Protein 7P0Q (pdb70)

Secondary structure (DSSP, 8-state):
---HHHHHHHHHHHHHHHHHHHHHHHTTSSS-S-B-TTSSBPS---SSPPPPPEEEEETTTTEEEEES------S---EEES-SSTTS-EEESS-HHHHT-GGG------SS--B-TTSSBSEEEGGGSTT-EEEES---TT-EEEETTS-EEEEEEEEEEETTTTEEEEEEEE-TTS-EEEEEGGG-EE-SS-EEETT--GGGSTTSPPPSSTT---HHHHHHHHHHHHHHHHHTGGG--/-B-TTTGGG--S---SSSTTTT--EETTEE-HHHHHHHHHHHHHHHHHHHHHHHHHT---TTT--BPPPPGGGTTS---GGGTHHHHHHHHHHHHHHHHHHHHHHHHHHHHT--SHHHHHHHHHHHHHHIIIIIHHHHHT-GGGSPPBSTTHHHHHHHHHHHTTS-GGG-HHHHHHHHHHHHHHHHHHHHHHHHHHHHS-STT-----HHHHHHHHHHHHS----HHHHHHHHHHHHHHHHHHHHHHHHTBTTTB-S-THHHHHHHHT-TTTTT-SSSS--/----SSS-SSEEE-SPP----TT--GGGBPPP--B-HHHHTTS--B----B-HHHHHHHHHHHHHHHHHHHHHHHHHTTT-HHHHHHTTTT--BPPPPGGGTT-S---GGGTHHHHHHHHHHHHHHHHHHHHHHHHHHHTT--SHHHHHHHHHHHHHHIIIIIHHHHHT-GGGSPPBSHHHHHHHHHHHHHHTT-GGG-HHHHHHHHHHHHHHHHHHHHHHHHHHTGGGTTT-HHHHHHS--HHHHHHHHHHHHHHS----TTHHHHHHHHHHHHHHHHHHHHHHTBTTTBS-HHHHHHTT-

Nearest PDB structures (foldseek):
  1rvj-assembly1_H  TM=9.996E-01  e=5.491E-47  Cereibacter sphaeroides
  2gmr-assembly1_H  TM=9.989E-01  e=5.491E-47  Cereibacter sphaeroides
  7vy3-assembly1_H  TM=9.989E-01  e=1.361E-44  Cereibacter sphaeroides f. sp. denitrificans
  7voy-assembly1_H  TM=9.564E-01  e=1.371E-39  Cereibacter sphaeroides 2.4.1
  7ddq-assembly1_H  TM=9.908E-01  e=4.580E-36  Phaeovulum veldkampii DSM 11550

Radius of gyration: 28.94 Å; Cα contacts (8 Å, |Δi|>4): 1637; chains: 3; bounding box: 69×57×79 Å

Solvent-accessible surface area: 34134 Å² total; per-residue (Å²): 118,128,52,100,0,2,96,22,17,129,54,15,136,130,85,20,63,42,13,76,108,86,5,16,14,20,0,7,23,28,0,14,68,14,39,49,8,100,40,68,110,10,110,115,58,45,121,65,67,80,11,170,92,40,77,8,91,18,24,69,79,34,39,91,39,64,14,11,26,150,54,79,45,110,27,123,27,31,14,45,96,77,28,146,69,95,5,81,12,3,31,37,92,43,61,23,14,160,48,1,0,0,0,1,0,42,15,37,16,88,67,74,13,5,27,14,12,101,30,112,29,4,7,61,6,27,160,53,8,92,58,22,89,30,32,19,42,94,62,0,64,53,20,41,1,51,0,6,23,116,108,117,14,9,106,1,34,3,0,0,0,0,42,9,15,35,21,7,5,5,1,25,0,62,12,202,104,48,42,45,24,2,0,0,13,18,16,2,70,20,68,92,86,59,0,35,0,40,1,0,2,24,103,51,2,61,36,1,37,87,38,136,28,108,72,50,3,2,0,28,13,11,2,60,0,6,0,8,0,0,0,0,35,36,55,4,46,111,107,63,201,31,3,2,14,5,0,75,3,1,2,0,50,25,16,29,81,64,36,49,116,125,57,6,56,7,96,39,32,86,3,20,0,72,22,12,66,16,18,152,118,52,36,33,58,6,117,102,13,58,54,118,15,9,108,91,83,68,25,234,68,90,83,107,31,8,4,124,20,2,57,88,162,81,20,76,35,66,16,66,75,74,131,5,3,3,2,30,66,7,14,116,5,21,34,13,12,71,61,7,78,12,62,8,5,30,1,0,0,96,1,1,2,2,1,72,13,5,5,123,8,58,35,52,51,12,88,22,33,21,7,43,0,62,75,6,0,68,120,46,36,4,46,20,71,1,31,8,40,12,90,74,34,66,34,48,35,70,23,104,18,12,104,86,14,17,27,26,39,13,0,21,9,42,45,74,4,55,84,50,28,125,51,0,12,106,9,0,15,47,9,0,0,27,3,1,3,0,1,30,28,50,206,84,69,75,8,16,8,17,5,7,10,10,3,2,44,10,1,6,70,11,48,7,37,6,21,9,1,25,0,6,43,0,9,79,12,2,20,17,0,28,106,47,31,20,63,4,24,37,32,0,12,27,128,47,138,82,82,4,62,64,95,37,76,144,97,0,113,29,100,166,24,17,134,46,112,34,23,78,33,77,129,63,32,74,9,56,119,30,30,2,9,9,50,6,87,32,29,126,12,15,61,72,108,8,81,92,90,50,35,42,60,64,23,99,52,25,50,144,70,6,82,32,17,14,17,6,53,10,7,59,14,69,9,102,58,6,84,79,7,106,123,4,19,78,62,61,130,106,13,20,20,99,30,16,80,99,49,2,54,145,48,86,33,0,31,92,0,0,63,79,48,0,12,4,85,16,1,42,88,150,66,20,59,49,154,83,9,61,104,124,104,5,9,26,6,21,72,0,24,128,39,40,77,36,11,30,78,10,76,62,12,8,4,72,70,20,2,77,14,0,2,0,6,30,39,3,1,176,9,53,59,12,46,4,70,44,59,25,0,42,25,80,45,4,0,62,112,65,37,12,17,32,50,1,31,7,32,11,82,7,16,74,32,66,44,58,31,82,11,22,104,93,9,16,45,19,34,21,1,32,1,51,30,16,16,48,53,19,27,136,8,0,6,110,14,0,13,37,8,0,0,8,2,3,0,0,1,21,7,8,0,0,12,6,8,40,3,8,8,30,41,0,0,0,11,0,0,11,9,0,0,30,13,0,0,61,16,84,7,23,16,14,12,2,26,0,31,53,0,17,75,40,6,20,3,17,29,55,0,11,0,41,1,20,36,10,0,17,51,58,5,106,59,0,100,77,28,18,99,98,58,83

Foldseek 3Di:
DCDPVNVVVVVVVVVVVVVVLVVVLVVQQPCDPDPDPVRHGDPDRDDRDHDDWDKDQDPPPPGMDITPDDDDQPADDQWADPDPDPDDDTHGPDQCLLRQDDLLHFGQDDQAADADPVRHHQKWWVVPVPPQDDDDDADQAQAFEAELLRDTFFGFHTFIARVVVRGGAWTWGQGPVRHTATHGPVQWDRDNHHIYGHQDHSVCRVSQDHAPDPIHGHSRSVRNRVSSSSCSNVVVVVSRD/DDDPPCPVLLDDDLADPDGCNQQDADVPHRQGPLNVQLCVLVVVLVVLLVVLCVVVPDPDLQPRKQAAADQVCFPHADDSNRHNSVVSSVVSVLRNQVSVLSVVSSVCRSRVHDSLVSVLSVLVSVLLCLQQPLQSVLLGGSNSHAMPGPVRSVVSVVVLCPLQPNVCLLVLLVVLVVLVVVLVVLVVLVVCLQCCQCPPDPPDDRHDVVVSQVVVCVVPNGDCGDVRSVVSSSVSNSSSSVSSSVSRSCDSNVDRHRSNCVCVVVCCDPVHVPPDDDDND/DDDQPQWDDDFDDDDDDQDDQQQPPCVQWADWDDFQVVVNRHDGRTGDGDGDDDLNVLLVVLLVVLVVLQVVQLCVVQVVDVVSCVVCVQPDWAAAADCVCFAPCPQPCNRHNSVVVSVVSNVSNLVSVLVVLQVVCVSVVHDSLVSVLSVLVVLQQCLQQPLQSVLLGHNNSHAIPGNVRNVVSVVVLQVQQAHCVLLVLLVQLVVLVVVLVVLCVLVVSLQSVLVVVVSVVLVVCVVPPDVSQVVSQVVVCVVPNGGAGSVGSVVVNSCSSSSNSNSVSVSSSCDPSPGRHSVVVNVVVD

B-factor: mean 35.51, std 10.64, range [19.15, 85.45]

Structure (mmCIF, N/CA/C/O backbone):
data_7P0Q
#
_entry.id   7P0Q
#
_cell.length_a   99.970
_cell.length_b   99.970
_cell.length_c   239.220
_cell.angle_alpha   90.000
_cell.angle_beta   90.000
_cell.angle_gamma   90.000
#
_symmetry.space_group_name_H-M   'P 42 21 2'
#
loop_
_entity.id
_entity.type
_entity.pdbx_description
1 polymer 'Reaction center protein H chain'
2 polymer 'Reaction center protein L chain'
3 polymer 'Reaction center protein M chain'
4 non-polymer 'LAURYL DIMETHYLAMINE-N-OXIDE'
5 non-polymer 'UNKNOWN LIGAND'
6 non-polymer '(2R)-2,3-dihydroxypropyl (9Z)-octadec-9-enoate'
7 non-polymer 'BACTERIOCHLOROPHYLL A'
8 non-polymer 'BACTERIOPHEOPHYTIN A'
9 non-polymer '(2R)-2-hydroxy-3-(phosphonooxy)propyl (9E)-octadec-9-enoate'
10 non-polymer UBIQUINONE-10
11 non-polymer 'FE (III) ION'
12 non-polymer SPEROIDENONE
13 non-polymer 1,2-ETHANEDIOL
14 water water
#
loop_
_atom_site.group_PDB
_atom_site.id
_atom_site.type_symbol
_atom_site.label_atom_id
_atom_site.label_alt_id
_atom_site.label_comp_id
_atom_site.label_asym_id
_atom_site.label_entity_id
_atom_site.label_seq_id
_atom_site.pdbx_PDB_ins_code
_atom_site.Cartn_x
_atom_site.Cartn_y
_atom_site.Cartn_z
_atom_site.occupancy
_atom_site.B_iso_or_equiv
_atom_site.auth_seq_id
_atom_site.auth_comp_id
_atom_site.auth_asym_id
_atom_site.auth_atom_id
_atom_site.pdbx_PDB_model_num
ATOM 1 N N . ASN A 1 1 ? 13.38600 -52.42700 -1.82000 1.000 66.54041 9 ASN H N 1
ATOM 2 C CA . ASN A 1 1 ? 14.03700 -51.28100 -2.43600 1.000 67.54272 9 ASN H CA 1
ATOM 3 C C . ASN A 1 1 ? 14.08100 -51.42400 -3.96400 1.000 64.66582 9 ASN H C 1
ATOM 4 O O . ASN A 1 1 ? 15.01300 -50.94800 -4.61600 1.000 66.38816 9 ASN H O 1
ATOM 6 N N . PHE A 1 2 ? 13.07100 -52.11600 -4.52100 1.000 57.49901 10 PHE H N 1
ATOM 7 C CA . PHE A 1 2 ? 12.85200 -52.22800 -5.97000 1.000 47.68904 10 PHE H CA 1
ATOM 8 C C . PHE A 1 2 ?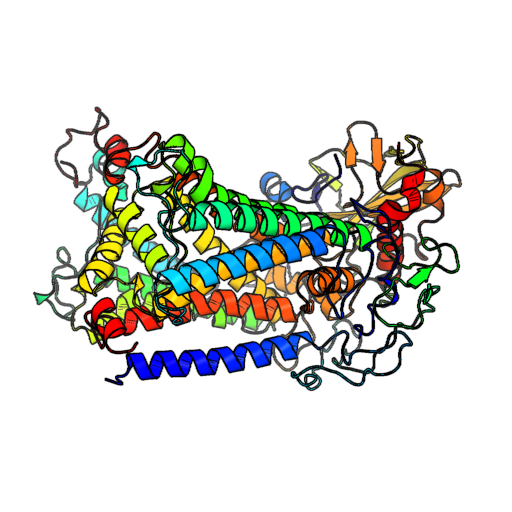 11.33000 -52.31200 -6.14600 1.000 44.42201 10 PHE H C 1
ATOM 9 O O . PHE A 1 2 ? 10.74400 -53.38700 -6.26200 1.000 52.90878 10 PHE H O 1
ATOM 17 N N A ASP A 1 3 ? 10.69100 -51.13700 -6.15900 0.570 41.56773 11 ASP H N 1
ATOM 18 N N B ASP A 1 3 ? 10.70500 -51.13900 -6.18500 0.430 41.55697 11 ASP H N 1
ATOM 19 C CA A ASP A 1 3 ? 9.24400 -50.99400 -6.25500 0.570 35.73162 11 ASP H CA 1
ATOM 20 C CA B ASP A 1 3 ? 9.26400 -50.95600 -6.26000 0.430 35.78908 11 ASP H CA 1
ATOM 21 C C A ASP A 1 3 ? 8.80900 -50.79000 -7.71200 0.570 36.35965 11 ASP H C 1
ATOM 22 C C B ASP A 1 3 ? 8.81600 -50.76600 -7.71400 0.430 36.35847 11 ASP H C 1
ATOM 23 O O A ASP A 1 3 ? 9.59700 -50.94700 -8.64900 0.570 36.32678 11 ASP H O 1
ATOM 24 O O B ASP A 1 3 ? 9.60000 -50.92300 -8.65400 0.430 36.32233 11 ASP H O 1
ATOM 33 N N . LEU A 1 4 ? 7.54300 -50.39800 -7.90800 1.000 31.30989 12 LEU H N 1
ATOM 34 C CA . LEU A 1 4 ? 7.02300 -50.19200 -9.25900 1.000 36.23194 12 LEU H CA 1
ATOM 35 C C . LEU A 1 4 ? 7.75100 -49.04800 -9.97600 1.000 37.87134 12 LEU H C 1
ATOM 36 O O . LEU A 1 4 ? 7.99300 -49.11800 -11.18500 1.000 28.94000 12 LEU H O 1
ATOM 41 N N . ALA A 1 5 ? 8.08800 -47.97000 -9.25300 1.000 34.51121 13 ALA H N 1
ATOM 42 C CA . ALA A 1 5 ? 8.82100 -46.88700 -9.90300 1.000 30.65902 13 ALA H CA 1
ATOM 43 C C . ALA A 1 5 ? 10.17500 -47.38000 -10.37400 1.000 32.36012 13 ALA H C 1
ATOM 44 O O . ALA A 1 5 ? 10.60900 -47.02900 -11.47900 1.000 28.81963 13 ALA H O 1
ATOM 46 N N . SER A 1 6 ? 10.85200 -48.22200 -9.57300 1.000 27.69568 14 SER H N 1
ATOM 47 C CA . SER A 1 6 ? 12.13100 -48.77400 -10.02100 1.000 30.78612 14 SER H CA 1
ATOM 48 C C . SER A 1 6 ? 11.94700 -49.62700 -11.25800 1.000 32.46526 14 SER H C 1
ATOM 49 O O . SER A 1 6 ? 12.71200 -49.51200 -12.22700 1.000 32.67038 14 SER H O 1
ATOM 52 N N . LEU A 1 7 ? 10.96700 -50.53600 -11.22000 1.000 31.90268 15 LEU H N 1
ATOM 53 C CA . LEU A 1 7 ? 10.71900 -51.37400 -12.38500 1.000 30.96492 15 LEU H CA 1
ATOM 54 C C . LEU A 1 7 ? 10.39500 -50.51500 -13.59500 1.000 28.25252 15 LEU H C 1
ATOM 55 O O . LEU A 1 7 ? 10.87800 -50.78300 -14.70700 1.000 28.69861 15 LEU H O 1
ATOM 60 N N . ALA A 1 8 ? 9.60200 -49.45800 -13.38900 1.000 28.33051 16 ALA H N 1
ATOM 61 C CA . ALA A 1 8 ? 9.18400 -48.61900 -14.50600 1.000 31.62361 16 ALA H CA 1
ATOM 62 C C . ALA A 1 8 ? 10.37200 -47.90900 -15.15000 1.000 30.32123 16 ALA H C 1
ATOM 63 O O . ALA A 1 8 ? 10.45700 -47.82700 -16.38400 1.000 29.60837 16 ALA H O 1
ATOM 65 N N . ILE A 1 9 ? 11.28200 -47.35300 -14.33300 1.000 27.49342 17 ILE H N 1
ATOM 66 C CA . ILE A 1 9 ? 12.36300 -46.55600 -14.90500 1.000 30.20254 17 ILE H CA 1
ATOM 67 C C . ILE A 1 9 ? 13.40000 -47.45100 -15.57800 1.000 31.92087 17 ILE H C 1
ATOM 68 O O . ILE A 1 9 ? 13.92700 -47.11200 -16.66100 1.000 29.29760 17 ILE H O 1
ATOM 73 N N . TYR A 1 10 ? 13.67600 -48.63600 -15.00000 1.000 28.57357 18 TYR H N 1
ATOM 74 C CA . TYR A 1 10 ? 14.57100 -49.55400 -15.70000 1.000 32.10040 18 TYR H CA 1
ATOM 75 C C . TYR A 1 10 ? 13.94600 -50.04100 -16.99300 1.000 30.34167 18 TYR H C 1
ATOM 76 O O . TYR A 1 10 ? 14.64400 -50.14900 -18.00700 1.000 30.97873 18 TYR H O 1
ATOM 85 N N . SER A 1 11 ? 12.62800 -50.32700 -16.97400 1.000 29.70470 19 SER H N 1
ATOM 86 C CA . SER A 1 11 ? 11.95500 -50.74700 -18.19800 1.000 33.40536 19 SER H CA 1
ATOM 87 C C . SER A 1 11 ? 11.99800 -49.64100 -19.23700 1.000 30.20027 19 SER H C 1
ATOM 88 O O . SER A 1 11 ? 12.16000 -49.91100 -20.43700 1.000 27.73921 19 SER H O 1
ATOM 91 N N . PHE A 1 12 ? 11.79300 -48.39700 -18.80900 1.000 30.10541 20 PHE H N 1
ATOM 92 C CA . PHE A 1 12 ? 11.80600 -47.30900 -19.78400 1.000 29.24661 20 PHE H CA 1
ATOM 93 C C . PHE A 1 12 ? 13.16100 -47.17300 -20.46100 1.000 29.14828 20 PHE H C 1
ATOM 94 O O . PHE A 1 12 ? 13.22900 -46.92300 -21.67200 1.000 29.15015 20 PHE H O 1
ATOM 102 N N . TRP A 1 13 ? 14.25400 -47.32600 -19.70800 1.000 28.74680 21 TRP H N 1
ATOM 103 C CA . TRP A 1 13 ? 15.57600 -47.19700 -20.31100 1.000 31.73079 21 TRP H CA 1
ATOM 104 C C . TRP A 1 13 ? 15.86200 -48.32700 -21.29000 1.000 34.37134 21 TRP H C 1
ATOM 105 O O . TRP A 1 13 ? 16.55300 -48.10900 -22.29500 1.000 29.46137 21 TRP H O 1
ATOM 116 N N . ILE A 1 14 ? 15.34400 -49.53200 -21.02600 1.000 27.79106 22 ILE H N 1
ATOM 117 C CA . ILE A 1 14 ? 15.45700 -50.60900 -22.01200 1.000 29.65572 22 ILE H CA 1
ATOM 118 C C . ILE A 1 14 ? 14.65100 -50.27300 -23.26100 1.000 29.26620 22 ILE H C 1
ATOM 119 O O . ILE A 1 14 ? 15.11000 -50.46600 -24.40100 1.000 30.92586 22 ILE H O 1
ATOM 124 N N . PHE A 1 15 ? 13.42300 -49.79500 -23.07400 1.000 31.37485 23 PHE H N 1
ATOM 125 C CA . PHE A 1 15 ? 12.63400 -49.32600 -24.20700 1.000 30.08451 23 PHE H CA 1
ATOM 126 C C . PHE A 1 15 ? 13.39000 -48.26000 -25.01600 1.000 34.94723 23 PHE H C 1
ATOM 127 O O . PHE A 1 15 ? 13.44400 -48.32200 -26.24900 1.000 29.44905 23 PHE H O 1
ATOM 135 N N . LEU A 1 16 ? 13.97600 -47.27200 -24.32900 1.000 29.11238 24 LEU H N 1
ATOM 136 C CA . LEU A 1 16 ? 14.66700 -46.18100 -25.01800 1.000 27.98733 24 LEU H CA 1
ATOM 137 C C . LEU A 1 16 ? 15.84900 -46.68800 -25.83800 1.000 32.17181 24 LEU H C 1
ATOM 138 O O . LEU A 1 16 ? 16.08700 -46.21700 -26.96300 1.000 31.18924 24 LEU H O 1
ATOM 143 N N . ALA A 1 17 ? 16.60700 -47.64700 -25.29700 1.000 28.51293 25 ALA H N 1
ATOM 144 C CA . ALA A 1 17 ? 17.69600 -48.23900 -26.07000 1.000 29.33163 25 ALA H CA 1
ATOM 145 C C . ALA A 1 17 ? 17.17700 -48.91700 -27.32700 1.000 32.53889 25 ALA H C 1
ATOM 146 O O . ALA A 1 17 ? 17.77800 -48.78400 -28.40700 1.000 29.43397 25 ALA H O 1
ATOM 148 N N . GLY A 1 18 ? 16.06100 -49.64300 -27.21300 1.000 28.05682 26 GLY H N 1
ATOM 149 C CA . GLY A 1 18 ? 15.48100 -50.27700 -28.39100 1.000 31.66054 26 GLY H CA 1
ATOM 150 C C . GLY A 1 18 ? 14.95600 -49.24800 -29.38200 1.000 28.29942 26 GLY H C 1
ATOM 151 O O . GLY A 1 18 ? 15.03500 -49.43900 -30.60500 1.000 27.75139 26 GLY H O 1
ATOM 152 N N . LEU A 1 19 ? 14.38600 -48.15900 -28.87100 1.000 26.23022 27 LEU H N 1
ATOM 153 C CA . LEU A 1 19 ? 13.89900 -47.10500 -29.76200 1.000 29.12130 27 LEU H CA 1
ATOM 154 C C . LEU A 1 19 ? 15.04000 -46.44900 -30.53900 1.000 28.63551 27 LEU H C 1
ATOM 155 O O . LEU A 1 19 ? 14.90900 -46.18600 -31.73600 1.000 26.79832 27 LEU H O 1
ATOM 160 N N . ILE A 1 20 ? 16.14900 -46.14000 -29.87100 1.000 26.79818 28 ILE H N 1
ATOM 161 C CA . ILE A 1 20 ? 17.29900 -45.52700 -30.56200 1.000 26.25777 28 ILE H CA 1
ATOM 162 C C . ILE A 1 20 ? 17.85100 -46.46600 -31.62500 1.000 27.43743 28 ILE H C 1
ATOM 163 O O . ILE A 1 20 ? 18.22100 -46.04000 -32.73100 1.000 26.23404 28 ILE H O 1
ATOM 168 N N . TYR A 1 21 ? 17.89500 -47.76200 -31.32200 1.000 27.46554 29 TYR H N 1
ATOM 169 C CA . TYR A 1 21 ? 18.30500 -48.75600 -32.31200 1.000 31.03243 29 TYR H CA 1
ATOM 170 C C . TYR A 1 21 ? 17.40600 -48.72100 -33.53100 1.000 28.74947 29 TYR H C 1
ATOM 171 O O . TYR A 1 21 ? 17.88400 -48.66000 -34.66900 1.000 28.61045 29 TYR H O 1
ATOM 180 N N . TYR A 1 22 ? 16.09600 -48.76300 -33.30700 1.000 23.97501 30 TYR H N 1
ATOM 181 C CA . TYR A 1 22 ? 15.12000 -48.66900 -34.37800 1.000 26.41880 30 TYR H CA 1
ATOM 182 C C . TYR A 1 22 ? 15.30800 -47.39000 -35.18100 1.000 26.95688 30 TYR H C 1
ATOM 183 O O . TYR A 1 22 ? 15.35000 -47.41700 -36.42800 1.000 25.45119 30 TYR H O 1
ATOM 192 N N . LEU A 1 23 ? 15.39300 -46.24600 -34.48500 1.000 26.69766 31 LEU H N 1
ATOM 193 C CA . LEU A 1 23 ? 15.51500 -44.95900 -35.19200 1.000 21.83198 31 LEU H CA 1
ATOM 194 C C . LEU A 1 23 ? 16.80200 -44.91300 -36.00800 1.000 25.43488 31 LEU H C 1
ATOM 195 O O . LEU A 1 23 ? 16.80000 -44.46500 -37.16100 1.000 25.53064 31 LEU H O 1
ATOM 200 N N . GLN A 1 24 ? 17.92500 -45.37600 -35.44300 1.000 25.03101 32 GLN H N 1
ATOM 201 C CA . GLN A 1 24 ? 19.16100 -45.29200 -36.22100 1.000 21.72755 32 GLN H CA 1
ATOM 202 C C . GLN A 1 24 ? 19.08300 -46.14800 -37.48200 1.000 26.32056 32 GLN H C 1
ATOM 203 O O . GLN A 1 24 ? 19.46500 -45.70100 -38.57500 1.000 26.78578 32 GLN H O 1
ATOM 209 N N . THR A 1 25 ? 18.59200 -47.39600 -37.35600 1.000 25.03510 33 THR H N 1
ATOM 210 C CA . THR A 1 25 ? 18.47300 -48.23400 -38.54400 1.000 25.36037 33 THR H CA 1
ATOM 211 C C . THR A 1 25 ? 17.49700 -47.64100 -39.56700 1.000 22.98700 33 THR H C 1
ATOM 212 O O . THR A 1 25 ? 17.75200 -47.73100 -40.76900 1.000 24.26122 33 THR H O 1
ATOM 216 N N . GLU A 1 26 ? 16.42300 -46.97200 -39.11200 1.000 24.28701 34 GLU H N 1
ATOM 217 C CA . GLU A 1 26 ? 15.49100 -46.35200 -40.05500 1.000 23.21765 34 GLU H CA 1
ATOM 218 C C . GLU A 1 26 ? 16.18900 -45.26600 -40.86000 1.000 25.41456 34 GLU H C 1
ATOM 219 O O . GLU A 1 26 ? 15.87400 -45.05000 -42.04400 1.000 24.83736 34 GLU H O 1
ATOM 225 N N . ASN A 1 27 ? 17.15700 -44.59900 -40.23900 1.000 23.90121 35 ASN H N 1
ATOM 226 C CA . ASN A 1 27 ? 17.87700 -43.51000 -40.88000 1.000 28.03265 35 ASN H CA 1
ATOM 227 C C . ASN A 1 27 ? 19.07100 -43.99000 -41.67700 1.000 26.30472 35 ASN H C 1
ATOM 228 O O . ASN A 1 27 ? 19.91700 -43.17800 -42.07500 1.000 25.39834 35 ASN H O 1
ATOM 233 N N . MET A 1 28 ? 19.13400 -45.29200 -41.95500 1.000 23.99078 36 MET H N 1
ATOM 234 C CA . MET A 1 28 ? 20.12300 -45.88900 -42.84200 1.000 22.69784 36 MET H CA 1
ATOM 235 C C . MET A 1 28 ? 19.50300 -46.40000 -44.14100 1.000 28.09691 36 MET H C 1
ATOM 236 O O . MET A 1 28 ? 20.13000 -47.16800 -44.87700 1.000 26.81437 36 MET H O 1
ATOM 241 N N . ARG A 1 29 ? 18.29900 -45.94500 -44.46500 1.000 22.72646 37 ARG H N 1
ATOM 242 C CA . ARG A 1 29 ? 17.65900 -46.35600 -45.69900 1.000 24.26108 37 ARG H CA 1
ATOM 243 C C . ARG A 1 29 ? 18.18600 -45.63100 -46.93000 1.000 28.74927 37 ARG H C 1
ATOM 244 O O . ARG A 1 29 ? 17.82300 -46.02400 -48.04400 1.000 27.66263 37 ARG H O 1
ATOM 252 N N . GLU A 1 30 ? 19.02400 -44.60100 -46.76000 1.000 24.98505 38 GLU H N 1
ATOM 253 C CA . GLU A 1 30 ? 19.75100 -43.98100 -47.87700 1.000 25.69166 38 GLU H CA 1
ATOM 254 C C . GLU A 1 30 ? 21.23600 -43.93400 -47.54300 1.000 26.07236 38 GLU H C 1
ATOM 255 O O . GLU A 1 30 ? 21.59400 -43.69700 -46.40800 1.000 26.14622 38 GLU H O 1
ATOM 261 N N . GLY A 1 31 ? 22.09500 -44.08300 -48.54500 1.000 24.19736 39 GLY H N 1
ATOM 262 C CA . GLY A 1 31 ? 23.52500 -43.91100 -48.35300 1.000 27.81845 39 GLY H CA 1
ATOM 263 C C . GLY A 1 31 ? 24.27300 -45.12900 -47.84400 1.000 32.26968 39 GLY H C 1
ATOM 264 O O . GLY A 1 31 ? 25.52000 -45.15200 -47.90300 1.000 30.52272 39 GLY H O 1
ATOM 265 N N . TYR A 1 32 ? 23.56700 -46.13300 -47.30400 1.000 25.24054 40 TYR H N 1
ATOM 266 C CA . TYR A 1 32 ? 24.25200 -47.30300 -46.77200 1.000 25.98908 40 TYR H CA 1
ATOM 267 C C . TYR A 1 32 ? 24.00900 -48.51000 -47.68500 1.000 31.20892 40 TYR H C 1
ATOM 268 O O . TYR A 1 32 ? 22.97600 -48.58900 -48.34300 1.000 29.43721 40 TYR H O 1
ATOM 277 N N . PRO A 1 33 ? 24.91200 -49.50300 -47.71000 1.000 30.90781 41 PRO H N 1
ATOM 278 C CA . PRO A 1 33 ? 26.12900 -49.68800 -46.91100 1.000 31.79531 41 PRO H CA 1
ATOM 279 C C . PRO A 1 33 ? 27.20200 -48.66400 -47.25400 1.000 31.31258 41 PRO H C 1
ATOM 280 O O . PRO A 1 33 ? 27.20100 -48.14800 -48.38700 1.000 29.02487 41 PRO H O 1
ATOM 284 N N . LEU A 1 34 ? 28.06200 -48.37600 -46.28200 1.000 30.30820 42 LEU H N 1
ATOM 285 C CA . LEU A 1 34 ? 29.16500 -47.44100 -46.47400 1.000 31.99715 42 LEU H CA 1
ATOM 286 C C . LEU A 1 34 ? 30.16400 -47.98400 -47.49400 1.000 31.86961 42 LEU H C 1
ATOM 287 O O . LEU A 1 34 ? 30.32800 -49.19300 -47.64700 1.000 34.00054 42 LEU H O 1
ATOM 292 N N . GLU A 1 35 ? 30.85200 -47.07300 -48.17700 1.000 29.50809 43 GLU H N 1
ATOM 293 C CA . GLU A 1 35 ? 31.83100 -47.42100 -49.19300 1.000 29.86348 43 GLU H CA 1
ATOM 294 C C . GLU A 1 35 ? 33.22800 -46.96300 -48.79800 1.000 31.47383 43 GLU H C 1
ATOM 295 O O . GLU A 1 35 ? 33.40200 -46.00600 -48.04000 1.000 30.31132 43 GLU H O 1
ATOM 301 N N . ASN A 1 36 ? 34.22700 -47.67300 -49.32200 1.000 33.56808 44 ASN H N 1
ATOM 302 C CA . ASN A 1 36 ? 35.56100 -47.11100 -49.36800 1.000 35.22771 44 ASN H CA 1
ATOM 303 C C . ASN A 1 36 ? 35.56700 -45.90900 -50.31400 1.000 29.47839 44 ASN H C 1
ATOM 304 O O . ASN A 1 36 ? 34.62300 -45.68500 -51.08200 1.000 31.45667 44 ASN H O 1
ATOM 309 N N . GLU A 1 37 ? 36.65500 -45.14100 -50.26700 1.000 30.19006 45 GLU H N 1
ATOM 310 C CA . GLU A 1 37 ? 36.73800 -43.97600 -51.14200 1.000 28.69218 45 GLU H CA 1
ATOM 311 C C . GLU A 1 37 ? 36.90700 -44.34200 -52.61100 1.000 32.36736 45 GLU H C 1
ATOM 312 O O . GLU A 1 37 ? 36.70200 -43.47400 -53.46000 1.000 32.93125 45 GLU H O 1
ATOM 318 N N . ASP A 1 38 ? 37.20900 -45.59700 -52.93700 1.000 33.86347 46 ASP H N 1
ATOM 319 C CA . ASP A 1 38 ? 37.20900 -46.01600 -54.33000 1.000 33.87139 46 ASP H CA 1
ATOM 320 C C . ASP A 1 38 ? 35.86200 -46.57700 -54.77100 1.000 36.14293 46 ASP H C 1
ATOM 321 O O . ASP A 1 38 ? 35.74600 -47.06500 -55.89900 1.000 35.87753 46 ASP H O 1
ATOM 326 N N . GLY A 1 39 ? 34.84200 -46.53300 -53.91100 1.000 35.81254 47 GLY H N 1
ATOM 327 C CA . GLY A 1 39 ? 33.51200 -46.94200 -54.29700 1.000 29.48045 47 GLY H CA 1
ATOM 328 C C . GLY A 1 39 ? 33.15400 -48.39300 -53.99200 1.000 32.88691 47 GLY H C 1
ATOM 329 O O . GLY A 1 39 ? 31.98100 -48.77300 -54.15800 1.000 36.11715 47 GLY H O 1
ATOM 330 N N . THR A 1 40 ? 34.11300 -49.21000 -53.57400 1.000 33.35863 48 THR H N 1
ATOM 331 C CA . THR A 1 40 ? 33.83400 -50.59000 -53.18100 1.000 35.38055 48 THR H CA 1
ATOM 332 C C . THR A 1 40 ? 33.24600 -50.62400 -51.76400 1.000 35.19064 48 THR H C 1
ATOM 333 O O . THR A 1 40 ? 33.37900 -49.65900 -51.00100 1.000 33.91965 48 THR H O 1
ATOM 337 N N . PRO A 1 41 ? 32.58700 -51.72400 -51.38200 1.000 39.50808 49 PRO H N 1
ATOM 338 C CA . PRO A 1 41 ? 31.96200 -51.77800 -50.05100 1.000 40.34106 49 PRO H CA 1
ATOM 339 C C . PRO A 1 41 ? 33.00000 -51.73300 -48.94100 1.000 37.44144 49 PRO H C 1
ATOM 340 O O . PRO A 1 41 ? 34.02400 -52.41800 -48.98900 1.000 40.66183 49 PRO H O 1
ATOM 344 N N . ALA A 1 42 ? 32.70700 -50.95100 -47.91500 1.000 33.56293 50 ALA H N 1
ATOM 345 C CA . ALA A 1 42 ? 33.63300 -50.78200 -46.81400 1.000 33.06528 50 ALA H CA 1
ATOM 346 C C . ALA A 1 42 ? 33.56000 -52.00000 -45.90900 1.000 45.98047 50 ALA H C 1
ATOM 347 O O . ALA A 1 42 ? 32.49100 -52.59300 -45.74100 1.000 38.07606 50 ALA H O 1
ATOM 349 N N . ALA A 1 43 ? 34.70700 -52.37600 -45.33500 1.000 37.16475 51 ALA H N 1
ATOM 350 C CA . ALA A 1 43 ? 34.72800 -53.48600 -44.38400 1.000 41.36819 51 ALA H CA 1
ATOM 351 C C . ALA A 1 43 ? 33.95400 -53.14600 -43.11400 1.000 44.96033 51 ALA H C 1
ATOM 352 O O . ALA A 1 43 ? 33.16100 -53.95700 -42.62700 1.000 48.84509 51 ALA H O 1
ATOM 354 N N . ASN A 1 44 ? 34.16600 -51.95400 -42.56200 1.000 45.06145 52 ASN H N 1
ATOM 355 C CA . ASN A 1 44 ? 33.52700 -51.54600 -41.31000 1.000 44.01495 52 ASN H CA 1
ATOM 356 C C . ASN A 1 44 ? 32.20800 -50.82900 -41.57600 1.000 44.02445 52 ASN H C 1
ATOM 357 O O . ASN A 1 44 ? 32.19900 -49.69000 -42.05700 1.000 41.96730 52 ASN H O 1
ATOM 362 N N . GLN A 1 45 ? 31.09700 -51.46800 -41.21400 1.000 42.90636 53 GLN H N 1
ATOM 363 C CA . GLN A 1 45 ? 29.78200 -50.86300 -41.36600 1.000 35.68862 53 GLN H CA 1
ATOM 364 C C . GLN A 1 45 ? 29.21600 -50.33000 -40.05600 1.000 37.85588 53 GLN H C 1
ATOM 365 O O . GLN A 1 45 ? 28.11500 -49.76900 -40.05300 1.000 39.91398 53 GLN H O 1
ATOM 371 N N . GLY A 1 46 ? 29.92700 -50.49600 -38.94400 1.000 41.43484 54 GLY H N 1
ATOM 372 C CA . GLY A 1 46 ? 29.43600 -50.05000 -37.66400 1.000 38.30144 54 GLY H CA 1
ATOM 373 C C . GLY A 1 46 ? 28.59100 -51.10600 -36.99000 1.000 33.69527 54 GLY H C 1
ATOM 374 O O . GLY A 1 46 ? 28.39400 -52.19500 -37.52100 1.000 41.20661 54 GLY H O 1
ATOM 375 N N . PRO A 1 47 ? 28.08800 -50.81000 -35.79000 1.000 33.86324 55 PRO H N 1
ATOM 376 C CA . PRO A 1 47 ? 27.28800 -51.79100 -35.03800 1.000 37.03059 55 PRO H CA 1
ATOM 377 C C . PRO A 1 47 ? 25.81000 -51.88800 -35.39100 1.000 39.54986 55 PRO H C 1
ATOM 378 O O . PRO A 1 47 ? 25.14100 -52.79800 -34.88300 1.000 41.90518 55 PRO H O 1
ATOM 382 N N . PHE A 1 48 ? 25.27700 -50.99700 -36.20200 1.000 35.77563 56 PHE H N 1
ATOM 383 C CA . PHE A 1 48 ? 23.84900 -51.06700 -36.52700 1.000 32.30045 56 PHE H CA 1
ATOM 384 C C . PHE A 1 48 ? 23.68300 -51.76000 -37.85900 1.000 35.55728 56 PHE H C 1
ATOM 385 O O . PHE A 1 48 ? 24.37500 -51.40300 -38.81600 1.000 34.47729 56 PHE H O 1
ATOM 393 N N . PRO A 1 49 ? 22.78900 -52.73500 -37.95800 1.000 31.92646 57 PRO H N 1
ATOM 394 C CA . PRO A 1 49 ? 22.59100 -53.43500 -39.22700 1.000 31.30248 57 PRO H CA 1
ATOM 395 C C . PRO A 1 49 ? 21.77900 -52.58200 -40.18700 1.000 34.60367 57 PRO H C 1
ATOM 396 O O . PRO A 1 49 ? 21.05800 -51.65800 -39.78800 1.000 30.57233 57 PRO H O 1
ATOM 400 N N A LEU A 1 50 ? 21.93900 -52.89300 -41.47500 0.640 31.12106 58 LEU H N 1
ATOM 401 N N B LEU A 1 50 ? 21.93700 -52.90400 -41.46900 0.360 31.15713 58 LEU H N 1
ATOM 402 C CA A LEU A 1 50 ? 21.13300 -52.27900 -42.51800 0.640 30.14684 58 LEU H CA 1
ATOM 403 C CA B LEU A 1 50 ? 21.12100 -52.31200 -42.51400 0.360 30.18976 58 LEU H CA 1
ATOM 404 C C A LEU A 1 50 ? 19.65400 -52.58800 -42.30100 0.640 31.68627 58 LEU H C 1
ATOM 405 C C B LEU A 1 50 ? 19.64400 -52.58600 -42.23300 0.360 31.67446 58 LEU H C 1
ATOM 406 O O A LEU A 1 50 ? 19.30100 -53.74700 -42.03700 0.640 30.97547 58 LEU H O 1
ATOM 407 O O B LEU A 1 50 ? 19.28300 -53.70500 -41.84500 0.360 31.12390 58 LEU H O 1
ATOM 416 N N . PRO A 1 51 ? 18.76800 -51.59600 -42.39500 1.000 28.61232 59 PRO H N 1
ATOM 417 C CA . PRO A 1 51 ? 17.33300 -51.87400 -42.26200 1.000 31.06699 59 PRO H CA 1
ATOM 418 C C . PRO A 1 51 ? 16.85800 -52.82600 -43.35100 1.000 34.39876 59 PRO H C 1
ATOM 419 O O . PRO A 1 51 ? 17.40100 -52.86300 -44.45400 1.000 31.73493 59 PRO H O 1
ATOM 423 N N . LYS A 1 52 ? 15.81000 -53.57600 -43.04600 1.000 31.39835 60 LYS H N 1
ATOM 424 C CA . LYS A 1 52 ? 15.20300 -54.40500 -44.07700 1.000 32.92283 60 LYS H CA 1
ATOM 425 C C . LYS A 1 52 ? 14.35600 -53.53800 -45.00100 1.000 30.40457 60 LYS H C 1
ATOM 426 O O . LYS A 1 52 ? 13.78300 -52.53400 -44.57200 1.000 27.78109 60 LYS H O 1
ATOM 432 N N . PRO A 1 53 ? 14.26100 -53.90200 -46.27700 1.000 29.32267 61 PRO H N 1
ATOM 433 C CA . PRO A 1 53 ? 13.62100 -53.01100 -47.25000 1.000 27.36282 61 PRO H CA 1
ATOM 434 C C . PRO A 1 53 ? 12.17700 -52.70900 -46.91000 1.000 31.08666 61 PRO H C 1
ATOM 435 O O . PRO A 1 53 ? 11.45800 -53.55100 -46.35400 1.000 28.29145 61 PRO H O 1
ATOM 439 N N . LYS A 1 54 ? 11.76900 -51.48200 -47.27800 1.000 25.79720 62 LYS H N 1
ATOM 440 C CA . LYS A 1 54 ? 10.38500 -51.02200 -47.29700 1.000 28.17201 62 LYS H CA 1
ATOM 441 C C . LYS A 1 54 ? 10.11100 -50.46600 -48.69200 1.000 28.52157 62 LYS H C 1
ATOM 442 O O . LYS A 1 54 ? 11.04100 -50.12800 -49.42700 1.000 27.48270 62 LYS H O 1
ATOM 448 N N A THR A 1 55 ? 8.82000 -50.34400 -49.04300 0.590 26.94289 63 THR H N 1
ATOM 449 N N B THR A 1 55 ? 8.82900 -50.35400 -49.05200 0.410 26.97454 63 THR H N 1
ATOM 450 C CA A THR A 1 55 ? 8.40800 -49.86700 -50.35700 0.590 28.83917 63 THR H CA 1
ATOM 451 C CA B THR A 1 55 ? 8.45400 -49.84100 -50.36100 0.410 28.82781 63 THR H CA 1
ATOM 452 C C A THR A 1 55 ? 7.44000 -48.69400 -50.24000 0.590 29.00189 63 THR H C 1
ATOM 453 C C B THR A 1 55 ? 7.45800 -48.69500 -50.24100 0.410 28.97787 63 THR H C 1
ATOM 454 O O A THR A 1 55 ? 6.56800 -48.67200 -49.36000 0.590 27.26391 63 THR H O 1
ATOM 455 O O B THR A 1 55 ? 6.58500 -48.69500 -49.36300 0.410 27.28935 63 THR H O 1
ATOM 462 N N . PHE A 1 56 ? 7.61700 -47.71000 -51.12100 1.000 24.80596 64 PHE H N 1
ATOM 463 C CA . PHE A 1 56 ? 6.65200 -46.64200 -51.32500 1.000 24.60831 64 PHE H CA 1
ATOM 464 C C . PHE A 1 56 ? 6.04800 -46.80400 -52.70800 1.000 28.25696 64 PHE H C 1
ATOM 465 O O . PHE A 1 56 ? 6.78100 -46.92000 -53.69200 1.000 29.49505 64 PHE H O 1
ATOM 473 N N . ILE A 1 57 ? 4.72800 -46.77200 -52.78900 1.000 24.74750 65 ILE H N 1
ATOM 474 C CA . ILE A 1 57 ? 4.05000 -46.81300 -54.09600 1.000 25.71317 65 ILE H CA 1
ATOM 475 C C . ILE A 1 57 ? 3.80600 -45.37100 -54.49100 1.000 27.44288 65 ILE H C 1
ATOM 476 O O . ILE A 1 57 ? 3.06800 -44.64600 -53.80800 1.000 29.61994 65 ILE H O 1
ATOM 481 N N . LEU A 1 58 ? 4.54200 -44.90700 -55.53700 1.000 26.21566 66 LEU H N 1
ATOM 482 C CA . LEU A 1 58 ? 4.49300 -43.48500 -55.82900 1.000 31.39081 66 LEU H CA 1
ATOM 483 C C . LEU A 1 58 ? 3.21800 -43.18600 -56.61400 1.000 31.61387 66 LEU H C 1
ATOM 484 O O . LEU A 1 58 ? 2.79700 -44.00700 -57.43200 1.000 33.23447 66 LEU H O 1
ATOM 489 N N . PRO A 1 59 ? 2.58600 -42.03800 -56.38200 1.000 29.91364 67 PRO H N 1
ATOM 490 C CA . PRO A 1 59 ? 1.35600 -41.70700 -57.11000 1.000 31.39643 67 PRO H CA 1
ATOM 491 C C . PRO A 1 59 ? 1.64200 -41.37000 -58.56800 1.000 32.15215 67 PRO H C 1
ATOM 492 O O . PRO A 1 59 ? 2.79300 -41.20200 -58.98500 1.000 30.45876 67 PRO H O 1
ATOM 496 N N . HIS A 1 60 ? 0.55200 -41.23400 -59.33000 1.000 36.05345 68 HIS H N 1
ATOM 497 C CA . HIS A 1 60 ? 0.60300 -40.77300 -60.72400 1.000 37.74964 68 HIS H CA 1
ATOM 498 C C . HIS A 1 60 ? 1.32200 -41.76500 -61.62700 1.000 37.66296 68 HIS H C 1
ATOM 499 O O . HIS A 1 60 ? 1.93200 -41.38100 -62.63600 1.000 37.51467 68 HIS H O 1
ATOM 506 N N . GLY A 1 61 ? 1.25000 -43.03900 -61.27700 1.000 34.45414 69 GLY H N 1
ATOM 507 C CA . GLY A 1 61 ? 1.89500 -44.05000 -62.08200 1.000 36.69764 69 GLY H CA 1
ATOM 508 C C . GLY A 1 61 ? 3.39100 -43.95400 -62.11400 1.000 37.84267 69 GLY H C 1
ATOM 509 O O . GLY A 1 61 ? 4.00600 -44.50900 -63.02000 1.000 39.50082 69 GLY H O 1
ATOM 510 N N . ARG A 1 62 ? 4.00800 -43.28700 -61.13400 1.000 35.12550 70 ARG H N 1
ATOM 511 C CA . ARG A 1 62 ? 5.44600 -43.06300 -61.14300 1.000 31.48759 70 ARG H CA 1
ATOM 512 C C . ARG A 1 62 ? 6.26100 -44.26800 -60.68100 1.000 34.83854 70 ARG H C 1
ATOM 513 O O . ARG A 1 62 ? 7.48900 -44.17800 -60.66800 1.000 38.01084 70 ARG H O 1
ATOM 521 N N . GLY A 1 63 ? 5.64300 -45.37000 -60.27900 1.000 30.95606 71 GLY H N 1
ATOM 522 C CA . GLY A 1 63 ? 6.40800 -46.55700 -59.92300 1.000 33.01393 71 GLY H CA 1
ATOM 523 C C . GLY A 1 63 ? 6.55100 -46.73000 -58.41700 1.000 30.00709 71 GLY H C 1
ATOM 524 O O . GLY A 1 63 ? 5.79400 -46.17800 -57.61900 1.000 34.77230 71 GLY H O 1
ATOM 525 N N A THR A 1 64 ? 7.49900 -47.56600 -58.04500 0.430 28.33078 72 THR H N 1
ATOM 526 N N B THR A 1 64 ? 7.57200 -47.49600 -58.02600 0.570 28.29896 72 THR H N 1
ATOM 527 C CA A THR A 1 64 ? 7.75500 -47.82000 -56.64100 0.430 29.37367 72 THR H CA 1
ATOM 528 C CA B THR A 1 64 ? 7.73000 -47.92400 -56.63000 0.570 29.37353 72 THR H CA 1
ATOM 529 C C A THR A 1 64 ? 9.15200 -47.33600 -56.29800 0.430 31.67517 72 THR H C 1
ATOM 530 C C B THR A 1 64 ? 9.17400 -47.78000 -56.16200 0.570 32.41287 72 THR H C 1
ATOM 531 O O A THR A 1 64 ? 9.99500 -47.12800 -57.17000 0.430 29.06853 72 THR H O 1
ATOM 532 O O B THR A 1 64 ? 10.08800 -48.30600 -56.80700 0.570 31.46479 72 THR H O 1
ATOM 539 N N . LEU A 1 65 ? 9.37400 -47.13200 -55.01000 1.000 27.88624 73 LEU H N 1
ATOM 540 C CA . LEU A 1 65 ? 10.70900 -46.95900 -54.44600 1.000 29.46610 73 LEU H CA 1
ATOM 541 C C . LEU A 1 65 ? 10.89400 -48.02400 -53.38400 1.000 32.01635 73 LEU H C 1
ATOM 542 O O . LEU A 1 65 ? 10.03400 -48.17300 -52.51200 1.000 28.66883 73 LEU H O 1
ATOM 547 N N . THR A 1 66 ? 12.00300 -48.75500 -53.45100 1.000 28.63259 74 THR H N 1
ATOM 548 C CA . THR A 1 66 ? 12.38400 -49.69500 -52.39700 1.000 29.75712 74 THR H CA 1
ATOM 549 C C . THR A 1 66 ? 13.69100 -49.21800 -51.78700 1.000 32.30287 74 THR H C 1
ATOM 550 O O . THR A 1 66 ? 14.67400 -49.02000 -52.51100 1.000 29.14428 74 THR H O 1
ATOM 554 N N . VAL A 1 67 ? 13.68700 -48.98600 -50.47200 1.000 27.86899 75 VAL H N 1
ATOM 555 C CA . VAL A 1 67 ? 14.89200 -48.56300 -49.75500 1.000 26.28876 75 VAL H CA 1
ATOM 556 C C . VAL A 1 67 ? 15.03900 -49.36100 -48.46200 1.000 27.68904 75 VAL H C 1
ATOM 557 O O . VAL A 1 67 ? 14.04400 -49.58700 -47.74600 1.000 27.42056 75 VAL H O 1
ATOM 561 N N . PRO A 1 68 ? 16.24900 -49.80900 -48.11300 1.000 26.31030 76 PRO H N 1
ATOM 562 C CA . PRO A 1 68 ? 17.46100 -49.66700 -48.93100 1.000 26.16983 76 PRO H CA 1
ATOM 563 C C . PRO A 1 68 ? 17.36700 -50.54000 -50.17700 1.000 28.78434 76 PRO H C 1
ATOM 564 O O . PRO A 1 68 ? 16.54200 -51.43700 -50.26000 1.000 29.50824 76 PRO H O 1
ATOM 568 N N . GLY A 1 69 ? 18.19200 -50.21200 -51.14200 1.000 31.36446 77 GLY H N 1
ATOM 569 C CA . GLY A 1 69 ? 18.21600 -50.90600 -52.40500 1.000 35.92094 77 GLY H CA 1
ATOM 570 C C . GLY A 1 69 ? 19.56000 -50.58600 -53.01900 1.000 33.41526 77 GLY H C 1
ATOM 571 O O . GLY A 1 69 ? 20.31700 -49.76700 -52.49800 1.000 32.04308 77 GLY H O 1
ATOM 572 N N . PRO A 1 70 ? 19.88200 -51.21700 -54.14000 1.000 36.84225 78 PRO H N 1
ATOM 573 C CA . PRO A 1 70 ? 21.24200 -51.08300 -54.67800 1.000 35.24377 78 PRO H CA 1
ATOM 574 C C . PRO A 1 70 ? 21.48100 -49.63900 -55.09600 1.000 35.92250 78 PRO H C 1
ATOM 575 O O . PRO A 1 70 ? 20.69500 -49.06200 -55.84300 1.000 41.91605 78 PRO H O 1
ATOM 579 N N . GLU A 1 71 ? 22.54300 -49.03400 -54.57300 1.000 36.89317 79 GLU H N 1
ATOM 580 C CA . GLU A 1 71 ? 22.77600 -47.62500 -54.85800 1.000 40.73319 79 GLU H CA 1
ATOM 581 C C . GLU A 1 71 ? 23.87700 -47.38800 -55.88500 1.000 38.90812 79 GLU H C 1
ATOM 582 O O . GLU A 1 71 ? 24.90300 -48.07300 -55.89400 1.000 38.55905 79 GLU H O 1
ATOM 588 N N A SER A 1 72 ? 23.65900 -46.39400 -56.74300 0.490 37.79144 80 SER H N 1
ATOM 589 N N B SER A 1 72 ? 23.66400 -46.37000 -56.71200 0.510 37.79643 80 SER H N 1
ATOM 590 C CA A SER A 1 72 ? 24.65800 -45.95500 -57.70700 0.490 36.90504 80 SER H CA 1
ATOM 591 C CA B SER A 1 72 ? 24.63200 -45.93700 -57.70100 0.510 36.90521 80 SER H CA 1
ATOM 592 C C A SER A 1 72 ? 24.43500 -44.47400 -57.97800 0.490 36.63885 80 SER H C 1
ATOM 593 C C B SER A 1 72 ? 24.43200 -44.44600 -57.92800 0.510 36.63177 80 SER H C 1
ATOM 594 O O A SER A 1 72 ? 23.29600 -44.00400 -57.98300 0.490 35.11365 80 SER H O 1
ATOM 595 O O B SER A 1 72 ? 23.31000 -43.94100 -57.86300 0.510 35.10913 80 SER H O 1
ATOM 600 N N . GLU A 1 73 ? 25.52900 -43.74200 -58.19000 1.000 33.37216 81 GLU H N 1
ATOM 601 C CA . GLU A 1 73 ? 25.40300 -42.31400 -58.44200 1.000 32.79883 81 GLU H CA 1
ATOM 602 C C . GLU A 1 73 ? 24.65800 -42.04600 -59.74600 1.000 38.26637 81 GLU H C 1
ATOM 603 O O . GLU A 1 73 ? 23.99100 -41.01200 -59.86700 1.000 35.28680 81 GLU H O 1
ATOM 609 N N . ASP A 1 74 ? 24.72000 -42.98600 -60.70400 1.000 33.62511 82 ASP H N 1
ATOM 610 C CA . ASP A 1 74 ? 24.05400 -42.87400 -62.01800 1.000 34.24149 82 ASP H CA 1
ATOM 611 C C . ASP A 1 74 ? 24.53400 -41.66600 -62.82900 1.000 39.18797 82 ASP H C 1
ATOM 612 O O . ASP A 1 74 ? 23.78800 -41.13300 -63.65500 1.000 40.17680 82 ASP H O 1
ATOM 617 N N . ARG A 1 75 ? 25.78000 -41.23600 -62.61800 1.000 36.08102 83 ARG H N 1
ATOM 618 C CA . ARG A 1 75 ? 26.36500 -40.09500 -63.31900 1.000 39.09938 83 ARG H CA 1
ATOM 619 C C . ARG A 1 75 ? 27.87200 -40.16600 -63.14300 1.000 37.45943 83 ARG H C 1
ATOM 620 O O . ARG A 1 75 ? 28.35100 -40.68100 -62.12400 1.000 37.96870 83 ARG H O 1
ATOM 628 N N . PRO A 1 76 ? 28.64600 -39.68700 -64.10600 1.000 43.07761 84 PRO H N 1
ATOM 629 C CA . PRO A 1 76 ? 30.09900 -39.62900 -63.90000 1.000 37.26808 84 PRO H CA 1
ATOM 630 C C . PRO A 1 76 ? 30.44900 -38.54700 -62.88000 1.000 32.65149 84 PRO H C 1
ATOM 631 O O . PRO A 1 76 ? 29.76400 -37.52600 -62.76400 1.000 37.76611 84 PRO H O 1
ATOM 635 N N . ILE A 1 77 ? 31.51600 -38.78900 -62.12600 1.000 37.23171 85 ILE H N 1
ATOM 636 C CA . ILE A 1 77 ? 31.91700 -37.92700 -61.01600 1.000 35.41981 85 ILE H CA 1
ATOM 637 C C . ILE A 1 77 ? 33.37900 -37.52000 -61.27300 1.000 33.59289 85 ILE H C 1
ATOM 638 O O . ILE A 1 77 ? 34.29900 -38.29700 -61.01000 1.000 35.72152 85 ILE H O 1
ATOM 643 N N . ALA A 1 78 ? 33.59700 -36.29000 -61.74700 1.000 32.76910 86 ALA H N 1
ATOM 644 C CA . ALA A 1 78 ? 34.93200 -35.82800 -62.17400 1.000 34.28025 86 ALA H CA 1
ATOM 645 C C . ALA A 1 78 ? 35.73900 -35.29300 -60.98300 1.000 31.66206 86 ALA H C 1
ATOM 646 O O . ALA A 1 78 ? 35.96600 -34.09500 -60.82100 1.000 33.42651 86 ALA H O 1
ATOM 648 N N . LEU A 1 79 ? 36.18100 -36.22100 -60.15000 1.000 34.49027 87 LEU H N 1
ATOM 649 C CA . LEU A 1 79 ? 37.02200 -35.94300 -58.99300 1.000 32.74758 87 LEU H CA 1
ATOM 650 C C . LEU A 1 79 ? 38.10600 -36.99200 -58.95500 1.000 37.78822 87 LEU H C 1
ATOM 651 O O . LEU A 1 79 ? 37.90500 -38.12100 -59.40500 1.000 40.79022 87 LEU H O 1
ATOM 656 N N . ALA A 1 80 ? 39.23900 -36.62300 -58.38900 1.000 35.98249 88 ALA H N 1
ATOM 657 C CA . ALA A 1 80 ? 40.33700 -37.55500 -58.18800 1.000 36.05616 88 ALA H CA 1
ATOM 658 C C . ALA A 1 80 ? 40.77500 -37.46600 -56.73500 1.000 33.76205 88 ALA H C 1
ATOM 659 O O . ALA A 1 80 ? 40.89900 -36.37100 -56.17800 1.000 34.27920 88 ALA H O 1
ATOM 661 N N . ARG A 1 81 ? 40.94000 -38.62600 -56.12400 1.000 34.09411 89 ARG H N 1
ATOM 662 C CA . ARG A 1 81 ? 41.64400 -38.78400 -54.86300 1.000 37.57535 89 ARG H CA 1
ATOM 663 C C . ARG A 1 81 ? 42.89300 -37.90200 -54.80200 1.000 41.49456 89 ARG H C 1
ATOM 664 O O . ARG A 1 81 ? 43.62100 -37.77500 -55.79000 1.000 44.71657 89 ARG H O 1
ATOM 672 N N . THR A 1 82 ? 43.14400 -37.26400 -53.64400 1.000 35.17442 90 THR H N 1
ATOM 673 C CA . THR A 1 82 ? 44.41900 -36.56300 -53.44600 1.000 36.47999 90 THR H CA 1
ATOM 674 C C . THR A 1 82 ? 45.41600 -37.32600 -52.57000 1.000 43.63964 90 THR H C 1
ATOM 675 O O . THR A 1 82 ? 46.56400 -36.88300 -52.45100 1.000 39.17533 90 THR H O 1
ATOM 679 N N . ALA A 1 83 ? 45.02600 -38.44900 -51.96200 1.000 35.18280 91 ALA H N 1
ATOM 680 C CA . ALA A 1 83 ? 45.91600 -39.16900 -51.05300 1.000 42.02822 91 ALA H CA 1
ATOM 681 C C . ALA A 1 83 ? 45.60700 -40.65200 -51.12500 1.000 44.14620 91 ALA H C 1
ATOM 682 O O . ALA A 1 83 ? 44.46800 -41.04000 -51.39300 1.000 43.29019 91 ALA H O 1
ATOM 684 N N . VAL A 1 84 ? 46.62800 -41.48000 -50.87400 1.000 45.37279 92 VAL H N 1
ATOM 685 C CA . VAL A 1 84 ? 46.40900 -42.92400 -50.82700 1.000 44.07017 92 VAL H CA 1
ATOM 686 C C . VAL A 1 84 ? 45.58000 -43.29300 -49.60600 1.000 43.84742 92 VAL H C 1
ATOM 687 O O . VAL A 1 84 ? 44.68200 -44.13900 -49.67800 1.000 45.92225 92 VAL H O 1
ATOM 691 N N . SER A 1 85 ? 45.85300 -42.66100 -48.47800 1.000 40.77745 93 SER H N 1
ATOM 692 C CA . SER A 1 85 ? 45.08900 -42.96700 -47.28400 1.000 40.99188 93 SER H CA 1
ATOM 693 C C . SER A 1 85 ? 43.73800 -42.26300 -47.32000 1.000 44.70302 93 SER H C 1
ATOM 694 O O . SER A 1 85 ? 43.48200 -41.37300 -48.14200 1.000 37.88363 93 SER H O 1
ATOM 697 N N . GLU A 1 86 ? 42.87800 -42.68100 -46.39800 1.000 40.07091 94 GLU H N 1
ATOM 698 C CA . GLU A 1 86 ? 41.53100 -42.18200 -46.26100 1.000 36.98730 94 GLU H CA 1
ATOM 699 C C . GLU A 1 86 ? 41.52600 -40.82900 -45.58300 1.000 33.01594 94 GLU H C 1
ATOM 700 O O . GLU A 1 86 ? 42.42600 -40.48900 -44.80100 1.000 34.10977 94 GLU H O 1
ATOM 706 N N . GLY A 1 87 ? 40.44900 -40.08000 -45.82900 1.000 28.61829 95 GLY H N 1
ATOM 707 C CA . GLY A 1 87 ? 40.18500 -38.87900 -45.07100 1.000 28.30595 95 GLY H CA 1
ATOM 708 C C . GLY A 1 87 ? 40.59500 -37.58500 -45.74600 1.000 32.42474 95 GLY H C 1
ATOM 709 O O . GLY A 1 87 ? 40.34100 -36.51800 -45.18900 1.000 32.67486 95 GLY H O 1
ATOM 710 N N . PHE A 1 88 ? 41.21000 -37.63800 -46.96100 1.000 28.95614 96 PHE H N 1
ATOM 711 C CA . PHE A 1 88 ? 41.58100 -36.36300 -47.56100 1.000 28.25992 96 PHE H CA 1
ATOM 712 C C . PHE A 1 88 ? 40.63200 -35.96900 -48.68300 1.000 27.69242 96 PHE H C 1
ATOM 713 O O . PHE A 1 88 ? 39.88300 -36.79800 -49.19900 1.000 28.95212 96 PHE H O 1
ATOM 721 N N . PRO A 1 89 ? 40.65300 -34.69300 -49.08600 1.000 32.11296 97 PRO H N 1
ATOM 722 C CA . PRO A 1 89 ? 39.73200 -34.22900 -50.11900 1.000 27.44958 97 PRO H CA 1
ATOM 723 C C . PRO A 1 89 ? 39.99100 -34.92100 -51.44400 1.000 27.90866 97 PRO H C 1
ATOM 724 O O . PRO A 1 89 ? 41.06500 -35.45100 -51.69300 1.000 30.23213 97 PRO H O 1
ATOM 728 N N . HIS A 1 90 ? 38.96400 -34.90300 -52.28200 1.000 28.79996 98 HIS H N 1
ATOM 729 C CA . HIS A 1 90 ? 39.01700 -35.37300 -53.65300 1.000 28.82662 98 HIS H CA 1
ATOM 730 C C . HIS A 1 90 ? 38.89800 -34.15600 -54.55400 1.000 31.50981 98 HIS H C 1
ATOM 731 O O . HIS A 1 90 ? 37.96800 -33.35500 -54.40800 1.000 29.48978 98 HIS H O 1
ATOM 738 N N . ALA A 1 91 ? 39.86600 -33.99000 -55.45300 1.000 31.01803 99 ALA H N 1
ATOM 739 C CA . ALA A 1 91 ? 39.95100 -32.70900 -56.15500 1.000 30.94319 99 ALA H CA 1
ATOM 740 C C . ALA A 1 91 ? 39.25100 -32.78300 -57.50300 1.000 27.06556 99 ALA H C 1
ATOM 741 O O . ALA A 1 91 ? 39.41900 -33.77000 -58.23600 1.000 28.32283 99 ALA H O 1
ATOM 743 N N . PRO A 1 92 ? 38.49100 -31.76200 -57.88000 1.000 29.82060 100 PRO H N 1
ATOM 744 C CA . PRO A 1 92 ? 37.90300 -31.74200 -59.23100 1.000 31.53780 100 PRO H CA 1
ATOM 745 C C . PRO A 1 92 ? 38.97500 -31.86600 -60.30800 1.000 32.28519 100 PRO H C 1
ATOM 746 O O . PRO A 1 92 ? 40.02000 -31.21600 -60.24100 1.000 33.35941 100 PRO H O 1
ATOM 750 N N . THR A 1 93 ? 38.72200 -32.75300 -61.27600 1.000 30.16017 101 THR H N 1
ATOM 751 C CA . THR A 1 93 ? 39.62300 -32.97700 -62.41400 1.000 28.76273 101 THR H CA 1
ATOM 752 C C . THR A 1 93 ? 39.34100 -32.02700 -63.56600 1.000 33.69122 101 THR H C 1
ATOM 753 O O . THR A 1 93 ? 40.19600 -31.85400 -64.44500 1.000 27.92975 101 THR H O 1
ATOM 757 N N . GLY A 1 94 ? 38.17600 -31.38700 -63.56600 1.000 31.42911 102 GLY H N 1
ATOM 758 C CA . GLY A 1 94 ? 37.76200 -30.50900 -64.64500 1.000 32.48822 102 GLY H CA 1
ATOM 759 C C . GLY A 1 94 ? 37.29000 -29.18700 -64.06600 1.000 33.47897 102 GLY H C 1
ATOM 760 O O . GLY A 1 94 ? 37.86500 -28.65000 -63.13000 1.000 37.60639 102 GLY H O 1
ATOM 761 N N . ASP A 1 95 ? 36.21300 -28.68100 -64.65000 1.000 30.10600 103 ASP H N 1
ATOM 762 C CA . ASP A 1 95 ? 35.52500 -27.49100 -64.17000 1.000 29.25960 103 ASP H CA 1
ATOM 763 C C . ASP A 1 95 ? 34.48600 -27.94800 -63.15000 1.000 28.85588 103 ASP H C 1
ATOM 764 O O . ASP A 1 95 ? 33.47500 -28.53400 -63.55300 1.000 28.77353 103 ASP H O 1
ATOM 769 N N . PRO A 1 96 ? 34.67500 -27.71000 -61.84900 1.000 29.93238 104 PRO H N 1
ATOM 770 C CA . PRO A 1 96 ? 33.70500 -28.26000 -60.87600 1.000 28.74246 104 PRO H CA 1
ATOM 771 C C . PRO A 1 96 ? 32.29600 -27.73000 -61.07500 1.000 31.64407 104 PRO H C 1
ATOM 772 O O . PRO A 1 96 ? 31.34100 -28.46000 -60.79800 1.000 29.63745 104 PRO H O 1
ATOM 776 N N A MET A 1 97 ? 32.13300 -26.48200 -61.54000 0.630 29.47210 105 MET H N 1
ATOM 777 N N B MET A 1 97 ? 32.12300 -26.49500 -61.56200 0.370 29.50341 105 MET H N 1
ATOM 778 C CA A MET A 1 97 ? 30.78900 -25.96600 -61.78900 0.630 28.79870 105 MET H CA 1
ATOM 779 C CA B MET A 1 97 ? 30.76900 -25.98800 -61.77000 0.370 28.86467 105 MET H CA 1
ATOM 780 C C A MET A 1 97 ? 30.12300 -26.71300 -62.93300 0.630 32.42802 105 MET H C 1
ATOM 781 C C B MET A 1 97 ? 30.09800 -26.68100 -62.95000 0.370 32.37365 105 MET H C 1
ATOM 782 O O A MET A 1 97 ? 28.99400 -27.20300 -62.80000 0.630 29.83542 105 MET H O 1
ATOM 783 O O B MET A 1 97 ? 28.94100 -27.10800 -62.85600 0.370 29.92227 105 MET H O 1
ATOM 792 N N . LYS A 1 98 ? 30.81200 -26.81200 -64.07300 1.000 29.52239 106 LYS H N 1
ATOM 793 C CA . LYS A 1 98 ? 30.23700 -27.51100 -65.21900 1.000 31.78907 106 LYS H CA 1
ATOM 794 C C . LYS A 1 98 ? 30.03800 -28.99300 -64.91500 1.000 30.50896 106 LYS H C 1
ATOM 795 O O . LYS A 1 98 ? 29.04400 -29.59300 -65.36000 1.000 32.01818 106 LYS H O 1
ATOM 801 N N . ASP A 1 99 ? 30.98200 -29.60900 -64.16200 1.000 27.54576 107 ASP H N 1
ATOM 802 C CA . ASP A 1 99 ? 30.91900 -31.04500 -63.89400 1.000 29.79191 107 ASP H CA 1
ATOM 803 C C . ASP A 1 99 ? 30.01000 -31.40300 -62.70900 1.000 27.77742 107 ASP H C 1
ATOM 804 O O . ASP A 1 99 ? 29.86200 -32.59300 -62.42700 1.000 28.84589 107 ASP H O 1
ATOM 809 N N . GLY A 1 100 ? 29.43600 -30.42400 -62.01600 1.000 29.42301 108 GLY H N 1
ATOM 810 C CA . GLY A 1 100 ? 28.53600 -30.69600 -60.90000 1.000 30.59821 108 GLY H CA 1
ATOM 811 C C . GLY A 1 100 ? 29.14600 -31.46100 -59.73500 1.000 27.80905 108 GLY H C 1
ATOM 812 O O . GLY A 1 100 ? 28.61900 -32.51700 -59.34500 1.000 27.67746 108 GLY H O 1
ATOM 813 N N . VAL A 1 101 ? 30.25300 -30.97900 -59.17000 1.000 27.18672 109 VAL H N 1
ATOM 814 C CA . VAL A 1 101 ? 30.88200 -31.65100 -58.03200 1.000 28.47212 109 VAL H CA 1
ATOM 815 C C . VAL A 1 101 ? 31.11800 -30.60800 -56.95200 1.000 26.00530 109 VAL H C 1
ATOM 816 O O . VAL A 1 101 ? 30.89600 -29.41600 -57.15600 1.000 27.29987 109 VAL H O 1
ATOM 820 N N . GLY A 1 102 ? 31.47000 -31.08300 -55.75900 1.000 28.01429 110 GLY H N 1
ATOM 821 C CA . GLY A 1 102 ? 31.63800 -30.19100 -54.62800 1.000 27.18927 110 GLY H CA 1
ATOM 822 C C . GLY A 1 102 ? 30.31700 -29.52300 -54.31100 1.000 29.68157 110 GLY H C 1
ATOM 823 O O . GLY A 1 102 ? 29.24900 -30.14400 -54.43700 1.000 24.23183 110 GLY H O 1
ATOM 824 N N . PRO A 1 103 ? 30.34800 -28.24100 -53.91200 1.000 25.77947 111 PRO H N 1
ATOM 825 C CA . PRO A 1 103 ? 29.08600 -27.51900 -53.67000 1.000 26.28115 111 PRO H CA 1
ATOM 826 C C . PRO A 1 103 ? 28.30200 -27.19300 -54.93100 1.000 27.51779 111 PRO H C 1
ATOM 827 O O . PRO A 1 103 ? 27.18400 -26.66600 -54.82300 1.000 26.01928 111 PRO H O 1
ATOM 831 N N . ALA A 1 104 ? 28.83300 -27.52000 -56.12400 1.000 28.84735 112 ALA H N 1
ATOM 832 C CA . ALA A 1 104 ? 28.08100 -27.51300 -57.37700 1.000 26.66868 112 ALA H CA 1
ATOM 833 C C . ALA A 1 104 ? 27.33600 -28.82200 -57.66700 1.000 27.93949 112 ALA H C 1
ATOM 834 O O . ALA A 1 104 ? 26.74700 -28.94600 -58.74900 1.000 27.84304 112 ALA H O 1
ATOM 836 N N . SER A 1 105 ? 27.33200 -29.78800 -56.74300 1.000 25.86056 113 SER H N 1
ATOM 837 C CA . SER A 1 105 ? 26.81200 -31.13100 -57.03300 1.000 26.26280 113 SER H CA 1
ATOM 838 C C . SER A 1 105 ? 25.31800 -31.12100 -57.33700 1.000 27.85729 113 SER H C 1
ATOM 839 O O . SER A 1 105 ? 24.55000 -30.33700 -56.77900 1.000 26.44675 113 SER H O 1
ATOM 842 N N . TRP A 1 106 ? 24.91100 -32.05800 -58.19300 1.000 26.15686 114 TRP H N 1
ATOM 843 C CA . TRP A 1 106 ? 23.52000 -32.38600 -58.39100 1.000 25.33930 114 TRP H CA 1
ATOM 844 C C . TRP A 1 106 ? 23.34600 -33.89000 -58.26200 1.000 25.01957 114 TRP H C 1
ATOM 845 O O . TRP A 1 106 ? 24.29800 -34.67200 -58.38000 1.000 26.84203 114 TRP H O 1
ATOM 856 N N . VAL A 1 107 ? 22.10500 -34.29700 -58.00600 1.000 28.35381 115 VAL H N 1
ATOM 857 C CA . VAL A 1 107 ? 21.78000 -35.71700 -57.93000 1.000 25.26521 115 VAL H CA 1
ATOM 858 C C . VAL A 1 107 ? 20.96300 -36.08500 -59.14600 1.000 24.94833 115 VAL H C 1
ATOM 859 O O . VAL A 1 107 ? 20.17000 -35.28100 -59.64700 1.000 25.78610 115 VAL H O 1
ATOM 863 N N . ALA A 1 108 ? 21.15000 -37.32200 -59.62300 1.000 24.93673 116 ALA H N 1
ATOM 864 C CA . ALA A 1 108 ? 20.41500 -37.83500 -60.78700 1.000 29.78146 116 ALA H CA 1
ATOM 865 C C . ALA A 1 108 ? 18.98200 -38.18900 -60.38600 1.000 29.16852 116 ALA H C 1
ATOM 866 O O . ALA A 1 108 ? 18.55200 -39.34500 -60.40900 1.000 27.43162 116 ALA H O 1
ATOM 868 N N . ARG A 1 109 ? 18.22500 -37.14800 -60.01300 1.000 26.24686 117 ARG H N 1
ATOM 869 C CA . ARG A 1 109 ? 16.80200 -37.31000 -59.78000 1.000 27.13852 117 ARG H CA 1
ATOM 870 C C . ARG A 1 109 ? 16.07100 -37.61300 -61.09100 1.000 32.29389 117 ARG H C 1
ATOM 871 O O . ARG A 1 109 ? 16.62500 -37.48800 -62.19300 1.000 30.39651 117 ARG H O 1
ATOM 879 N N . ARG A 1 110 ? 14.80100 -38.01300 -60.95100 1.000 30.56012 118 ARG H N 1
ATOM 880 C CA A ARG A 1 110 ? 13.95100 -38.27500 -62.11300 0.510 31.53677 118 ARG H CA 1
ATOM 881 C CA B ARG A 1 110 ? 13.93200 -38.27000 -62.10300 0.490 31.55025 118 ARG H CA 1
ATOM 882 C C . ARG A 1 110 ? 13.92400 -37.08700 -63.06600 1.000 30.60084 118 ARG H C 1
ATOM 883 O O . ARG A 1 110 ? 13.74800 -35.93600 -62.65600 1.000 26.92044 118 ARG H O 1
ATOM 898 N N . ASP A 1 111 ? 14.05600 -37.37200 -64.36500 1.000 27.97861 119 ASP H N 1
ATOM 899 C CA . ASP A 1 111 ? 13.95400 -36.29300 -65.35300 1.000 28.56584 119 ASP H CA 1
ATOM 900 C C . ASP A 1 111 ? 12.49100 -36.04800 -65.73200 1.000 33.22943 119 ASP H C 1
ATOM 901 O O . ASP A 1 111 ? 12.08200 -36.13000 -66.90300 1.000 33.40865 119 ASP H O 1
ATOM 906 N N . LEU A 1 112 ? 11.67000 -35.82600 -64.71000 1.000 29.72617 120 LEU H N 1
ATOM 907 C CA . LEU A 1 112 ? 10.27000 -35.46600 -64.84700 1.000 29.45616 120 LEU H CA 1
ATOM 908 C C . LEU A 1 112 ? 9.94300 -34.39400 -63.81200 1.000 30.82059 120 LEU H C 1
ATOM 909 O O . LEU A 1 112 ? 10.61500 -34.30700 -62.77200 1.000 30.27581 120 LEU H O 1
ATOM 914 N N . PRO A 1 113 ? 8.93900 -33.55800 -64.07000 1.000 31.04535 121 PRO H N 1
ATOM 915 C CA . PRO A 1 113 ? 8.53800 -32.55800 -63.07000 1.000 30.00916 121 PRO H CA 1
ATOM 916 C C . PRO A 1 113 ? 7.92100 -33.19700 -61.83800 1.000 31.70854 121 PRO H C 1
ATOM 917 O O . PRO A 1 113 ? 7.26400 -34.23500 -61.91500 1.000 30.49475 121 PRO H O 1
ATOM 921 N N . GLU A 1 114 ? 8.09800 -32.53200 -60.69200 1.000 30.89580 122 GLU H N 1
ATOM 922 C CA . GLU A 1 114 ? 7.26200 -32.87300 -59.55000 1.000 29.86459 122 GLU H CA 1
ATOM 923 C C . GLU A 1 114 ? 5.80200 -32.53200 -59.85600 1.000 29.47581 122 GLU H C 1
ATOM 924 O O . GLU A 1 114 ? 5.48900 -31.48300 -60.42700 1.000 28.47077 122 GLU H O 1
ATOM 930 N N . LEU A 1 115 ? 4.89900 -33.40900 -59.44400 1.000 30.66047 123 LEU H N 1
ATOM 931 C CA . LEU A 1 115 ? 3.47100 -33.17800 -59.64200 1.000 31.66189 123 LEU H CA 1
ATOM 932 C C . LEU A 1 115 ? 2.77400 -32.91400 -58.31000 1.000 35.65754 123 LEU H C 1
ATOM 933 O O . LEU A 1 115 ? 3.23700 -33.36700 -57.25400 1.000 32.34398 123 LEU H O 1
ATOM 938 N N . ASP A 1 116 ? 1.64000 -32.19500 -58.37900 1.000 31.43567 124 ASP H N 1
ATOM 939 C CA . ASP A 1 116 ? 0.80000 -31.92400 -57.21400 1.000 33.27177 124 ASP H CA 1
ATOM 940 C C . ASP A 1 116 ? -0.14600 -33.11500 -56.99300 1.000 31.64552 124 ASP H C 1
ATOM 941 O O . ASP A 1 116 ? -0.07900 -34.14000 -57.68700 1.000 37.38965 124 ASP H O 1
ATOM 946 N N . GLY A 1 117 ? -1.05600 -33.00000 -56.02200 1.000 32.71972 125 GLY H N 1
ATOM 947 C CA . GLY A 1 117 ? -1.91000 -34.13600 -55.69600 1.000 33.67038 125 GLY H CA 1
ATOM 948 C C . GLY A 1 117 ? -2.86800 -34.51300 -56.80500 1.000 35.59768 125 GLY H C 1
ATOM 949 O O . GLY A 1 117 ? -3.40800 -35.62700 -56.80000 1.000 35.75838 125 GLY H O 1
ATOM 950 N N . HIS A 1 118 ? -3.07800 -33.61200 -57.75600 1.000 34.67822 126 HIS H N 1
ATOM 951 C CA . HIS A 1 118 ? -3.97700 -33.83900 -58.87700 1.000 37.85136 126 HIS H CA 1
ATOM 952 C C . HIS A 1 118 ? -3.23300 -34.28000 -60.13100 1.000 42.63822 126 HIS H C 1
ATOM 953 O O . HIS A 1 118 ? -3.85500 -34.44600 -61.18600 1.000 42.71280 126 HIS H O 1
ATOM 960 N N . GLY A 1 119 ? -1.91900 -34.50200 -60.04000 1.000 34.91024 127 GLY H N 1
ATOM 961 C CA . GLY A 1 119 ? -1.14000 -34.96000 -61.18400 1.000 32.89114 127 GLY H CA 1
ATOM 962 C C . GLY A 1 119 ? -0.72300 -33.88200 -62.15800 1.000 37.53425 127 GLY H C 1
ATOM 963 O O . GLY A 1 119 ? -0.24700 -34.20400 -63.25300 1.000 39.29475 127 GLY H O 1
ATOM 964 N N . HIS A 1 120 ? -0.85800 -32.61800 -61.79700 1.000 38.49152 128 HIS H N 1
ATOM 965 C CA . HIS A 1 120 ? -0.39300 -31.51000 -62.62000 1.000 40.55413 128 HIS H CA 1
ATOM 966 C C . HIS A 1 120 ? 0.97400 -31.05000 -62.14500 1.000 38.36001 128 HIS H C 1
ATOM 967 O O . HIS A 1 120 ? 1.34700 -31.25800 -60.98800 1.000 37.79487 128 HIS H O 1
ATOM 974 N N . ASN A 1 121 ? 1.70100 -30.38700 -63.03900 1.000 35.15202 129 ASN H N 1
ATOM 975 C CA . ASN A 1 121 ? 3.03100 -29.90400 -62.69000 1.000 38.09611 129 ASN H CA 1
ATOM 976 C C . ASN A 1 121 ? 2.94100 -28.95400 -61.51000 1.000 39.54496 129 ASN H C 1
ATOM 977 O O . ASN A 1 121 ? 2.07800 -28.07200 -61.47600 1.000 30.20749 129 ASN H O 1
ATOM 982 N N . LYS A 1 122 ? 3.83900 -29.14500 -60.53500 1.000 30.39978 130 LYS H N 1
ATOM 983 C CA . LYS A 1 122 ? 3.79800 -28.35100 -59.31100 1.000 28.46752 130 LYS H CA 1
ATOM 984 C C . LYS A 1 122 ? 4.28500 -26.93100 -59.54500 1.000 30.46605 130 LYS H C 1
ATOM 985 O O . LYS A 1 122 ? 3.76800 -25.99000 -58.92700 1.000 29.08668 130 LYS H O 1
ATOM 991 N N . ILE A 1 123 ? 5.30000 -26.76500 -60.41200 1.000 25.36321 131 ILE H N 1
ATOM 992 C CA . ILE A 1 123 ? 5.95500 -25.49200 -60.66500 1.000 31.25602 131 ILE H CA 1
ATOM 993 C C . ILE A 1 123 ? 5.63800 -25.08800 -62.10000 1.000 31.75647 131 ILE H C 1
ATOM 994 O O . ILE A 1 123 ? 5.72800 -25.91800 -63.01900 1.000 32.99608 131 ILE H O 1
ATOM 999 N N . LYS A 1 124 ? 5.23800 -23.83100 -62.27500 1.000 28.65327 132 LYS H N 1
ATOM 1000 C CA . LYS A 1 124 ? 4.87700 -23.28400 -63.60200 1.000 30.43527 132 LYS H CA 1
ATOM 1001 C C . LYS A 1 124 ? 5.31000 -21.83000 -63.70900 1.000 31.68512 132 LYS H C 1
ATOM 1002 O O . LYS A 1 124 ? 5.19700 -21.07800 -62.72900 1.000 30.91742 132 LYS H O 1
ATOM 1008 N N . PRO A 1 125 ? 5.75800 -21.38600 -64.88900 1.000 28.94286 133 PRO H N 1
ATOM 1009 C CA . PRO A 1 125 ? 5.97900 -19.94900 -65.08500 1.000 32.40614 133 PRO H CA 1
ATOM 1010 C C . PRO A 1 125 ? 4.65600 -19.21200 -64.88400 1.000 33.00972 133 PRO H C 1
ATOM 1011 O O . PRO A 1 125 ? 3.59100 -19.72500 -65.24600 1.000 32.15337 133 PRO H O 1
ATOM 1015 N N . MET A 1 126 ? 4.72400 -18.02100 -64.27200 1.000 32.14340 134 MET H N 1
ATOM 1016 C CA . MET A 1 126 ? 3.48900 -17.29300 -63.98200 1.000 39.22407 134 MET H CA 1
ATOM 1017 C C . MET A 1 126 ? 2.67900 -17.04500 -65.24000 1.000 43.68224 134 MET H C 1
ATOM 1018 O O . MET A 1 126 ? 1.44200 -17.04000 -65.18900 1.000 41.67369 134 MET H O 1
ATOM 1023 N N . LYS A 1 127 ? 3.35900 -16.87900 -66.38000 1.000 39.00174 135 LYS H N 1
ATOM 1024 C CA . LYS A 1 127 ? 2.66900 -16.63000 -67.64000 1.000 45.99408 135 LYS H CA 1
ATOM 1025 C C . LYS A 1 127 ? 1.80900 -17.80900 -68.07200 1.000 48.25327 135 LYS H C 1
ATOM 1026 O O . LYS A 1 127 ? 0.99400 -17.65400 -68.98300 1.000 50.36479 135 LYS H O 1
ATOM 1032 N N . ALA A 1 128 ? 1.97900 -18.98600 -67.46300 1.000 40.29552 136 ALA H N 1
ATOM 1033 C CA . ALA A 1 128 ? 1.15700 -20.15100 -67.76800 1.000 39.81955 136 ALA H CA 1
ATOM 1034 C C . ALA A 1 128 ? 0.31100 -20.60100 -66.58100 1.000 41.16897 136 ALA H C 1
ATOM 1035 O O . ALA A 1 128 ? -0.29200 -21.68200 -66.63300 1.000 43.17384 136 ALA H O 1
ATOM 1037 N N . ALA A 1 129 ? 0.25700 -19.80600 -65.51100 1.000 39.45969 137 ALA H N 1
ATOM 1038 C CA . ALA A 1 129 ? -0.49300 -20.13000 -64.29800 1.000 41.01194 137 ALA H CA 1
ATOM 1039 C C . ALA A 1 129 ? -1.62900 -19.11600 -64.14800 1.000 39.06172 137 ALA H C 1
ATOM 1040 O O . ALA A 1 129 ? -1.42500 -18.02800 -63.59600 1.000 33.96598 137 ALA H O 1
ATOM 1042 N N . ALA A 1 130 ? -2.82200 -19.51000 -64.59200 1.000 39.79122 138 ALA H N 1
ATOM 1043 C CA . ALA A 1 130 ? -3.97000 -18.61500 -64.70800 1.000 38.22144 138 ALA H CA 1
ATOM 1044 C C . ALA A 1 130 ? -4.28800 -17.92100 -63.39300 1.000 36.19521 138 ALA H C 1
ATOM 1045 O O . ALA A 1 130 ? -4.56300 -18.57800 -62.38400 1.000 37.30128 138 ALA H O 1
ATOM 1047 N N . GLY A 1 131 ? -4.22000 -16.58100 -63.39200 1.000 32.76982 139 GLY H N 1
ATOM 1048 C CA . GLY A 1 131 ? -4.58700 -15.80700 -62.22800 1.000 31.91799 139 GLY H CA 1
ATOM 1049 C C . GLY A 1 131 ? -3.49400 -15.58700 -61.19600 1.000 34.71555 139 GLY H C 1
ATOM 1050 O O . GLY A 1 131 ? -3.72900 -14.85800 -60.21900 1.000 35.39869 139 GLY H O 1
ATOM 1051 N N . PHE A 1 132 ? -2.31000 -16.16100 -61.38000 1.000 33.35974 140 PHE H N 1
ATOM 1052 C CA . PHE A 1 132 ? -1.23800 -15.91300 -60.42800 1.000 34.22592 140 PHE H CA 1
ATOM 1053 C C . PHE A 1 132 ? -0.59700 -14.57000 -60.71400 1.000 36.86444 140 PHE H C 1
ATOM 1054 O O . PHE A 1 132 ? -0.44000 -14.16700 -61.87300 1.000 34.59451 140 PHE H O 1
ATOM 1062 N N . HIS A 1 133 ? -0.21700 -13.88300 -59.64900 1.000 33.26602 141 HIS H N 1
ATOM 1063 C CA . HIS A 1 133 ? 0.31800 -12.53700 -59.73600 1.000 36.18695 141 HIS H CA 1
ATOM 1064 C C . HIS A 1 133 ? 1.12100 -12.27200 -58.47400 1.000 33.66833 141 HIS H C 1
ATOM 1065 O O . HIS A 1 133 ? 0.96700 -12.98000 -57.47400 1.000 35.28214 141 HIS H O 1
ATOM 1072 N N . VAL A 1 134 ? 1.98500 -11.25200 -58.53900 1.000 32.99905 142 VAL H N 1
ATOM 1073 C CA . VAL A 1 134 ? 2.66700 -10.76000 -57.34700 1.000 34.64993 142 VAL H CA 1
ATOM 1074 C C . VAL A 1 134 ? 1.65200 -10.04400 -56.47200 1.000 38.56932 142 VAL H C 1
ATOM 1075 O O . VAL A 1 134 ? 0.98200 -9.11100 -56.92500 1.000 34.94370 142 VAL H O 1
ATOM 1079 N N . SER A 1 135 ? 1.55900 -10.44500 -55.20300 1.000 33.27066 143 SER H N 1
ATOM 1080 C CA . SER A 1 135 ? 0.53000 -9.90900 -54.32400 1.000 30.35775 143 SER H CA 1
ATOM 1081 C C . SER A 1 135 ? 1.08000 -9.02800 -53.21100 1.000 33.56601 143 SER H C 1
ATOM 1082 O O . SER A 1 135 ? 0.29400 -8.37000 -52.52200 1.000 36.80343 143 SER H O 1
ATOM 1085 N N . ALA A 1 136 ? 2.39200 -9.00600 -53.00500 1.000 34.28369 144 ALA H N 1
ATOM 1086 C CA . ALA A 1 136 ? 3.02700 -8.16000 -52.00300 1.000 33.54912 144 ALA H CA 1
ATOM 1087 C C . ALA A 1 136 ? 4.52600 -8.26400 -52.22300 1.000 34.81811 144 ALA H C 1
ATOM 1088 O O . ALA A 1 136 ? 5.02300 -9.27900 -52.72800 1.000 35.04138 144 ALA H O 1
ATOM 1090 N N . GLY A 1 137 ? 5.23700 -7.22200 -51.79800 1.000 35.39999 145 GLY H N 1
ATOM 1091 C CA . GLY A 1 137 ? 6.66000 -7.08000 -52.05100 1.000 36.05000 145 GLY H CA 1
ATOM 1092 C C . GLY A 1 137 ? 6.95000 -6.48200 -53.42500 1.000 37.91550 145 GLY H C 1
ATOM 1093 O O . GLY A 1 137 ? 6.06500 -6.25900 -54.26400 1.000 35.49477 145 GLY H O 1
ATOM 1094 N N . LYS A 1 138 ? 8.24300 -6.27800 -53.67400 1.000 35.69266 146 LYS H N 1
ATOM 1095 C CA . LYS A 1 138 ? 8.70200 -5.74400 -54.95700 1.000 37.96486 146 LYS H CA 1
ATOM 1096 C C . LYS A 1 138 ? 8.52400 -6.78400 -56.05800 1.000 40.35887 146 LYS H C 1
ATOM 1097 O O . LYS A 1 138 ? 9.08200 -7.88300 -55.97200 1.000 42.07191 146 LYS H O 1
ATOM 1103 N N . ASN A 1 139 ? 7.74800 -6.44900 -57.09600 1.000 35.54674 147 ASN H N 1
ATOM 1104 C CA . ASN A 1 139 ? 7.66700 -7.30000 -58.28000 1.000 40.08771 147 ASN H CA 1
ATOM 1105 C C . ASN A 1 139 ? 8.99100 -7.23800 -59.03300 1.000 44.35523 147 ASN H C 1
ATOM 1106 O O . ASN A 1 139 ? 9.37300 -6.16100 -59.50500 1.000 40.35833 147 ASN H O 1
ATOM 1111 N N . PRO A 1 140 ? 9.71500 -8.35300 -59.17700 1.000 41.88483 148 PRO H N 1
ATOM 1112 C CA . PRO A 1 140 ? 11.03600 -8.30300 -59.82500 1.000 39.98127 148 PRO H CA 1
ATOM 1113 C C . PRO A 1 140 ? 10.99000 -8.29900 -61.34900 1.000 36.56008 148 PRO H C 1
ATOM 1114 O O . PRO A 1 140 ? 12.04400 -8.10000 -61.96500 1.000 37.72724 148 PRO H O 1
ATOM 1118 N N . ILE A 1 141 ? 9.83300 -8.54200 -61.97200 1.000 31.72395 149 ILE H N 1
ATOM 1119 C CA . ILE A 1 141 ? 9.80000 -8.70900 -63.41800 1.000 38.51052 149 ILE H CA 1
ATOM 1120 C C . ILE A 1 141 ? 10.21600 -7.40300 -64.07900 1.000 41.89374 149 ILE H C 1
ATOM 1121 O O . ILE A 1 141 ? 9.78100 -6.31800 -63.67400 1.000 40.39748 149 ILE H O 1
ATOM 1126 N N . GLY A 1 142 ? 11.11800 -7.49700 -65.06000 1.000 36.36048 150 GLY H N 1
ATOM 1127 C CA . GLY A 1 142 ? 11.65200 -6.32400 -65.71300 1.000 38.66732 150 GLY H CA 1
ATOM 1128 C C . GLY A 1 142 ? 12.90200 -5.76800 -65.08100 1.000 43.95413 150 GLY H C 1
ATOM 1129 O O . GLY A 1 142 ? 13.58300 -4.95400 -65.70500 1.000 40.02929 150 GLY H O 1
ATOM 1130 N N . LEU A 1 143 ? 13.24300 -6.18000 -63.86500 1.000 37.68954 151 LEU H N 1
ATOM 1131 C CA . LEU A 1 143 ? 14.43900 -5.64900 -63.23900 1.000 36.84006 151 LEU H CA 1
ATOM 1132 C C . LEU A 1 143 ? 15.70700 -6.24900 -63.85800 1.000 40.43010 151 LEU H C 1
ATOM 1133 O O . LEU A 1 143 ? 15.72700 -7.41400 -64.26400 1.000 38.53048 151 LEU H O 1
ATOM 1138 N N . PRO A 1 144 ? 16.79300 -5.48400 -63.88500 1.000 40.96091 152 PRO H N 1
ATOM 1139 C CA . PRO A 1 144 ? 18.10300 -6.06500 -64.20700 1.000 41.68673 152 PRO H CA 1
ATOM 1140 C C . PRO A 1 144 ? 18.58400 -6.99400 -63.09100 1.000 43.22691 152 PRO H C 1
ATOM 1141 O O . PRO A 1 144 ? 18.32000 -6.75700 -61.90800 1.000 36.58999 152 PRO H O 1
ATOM 1145 N N . VAL A 1 145 ? 19.33800 -8.03000 -63.48000 1.000 39.37452 153 VAL H N 1
ATOM 1146 C CA . VAL A 1 145 ? 19.90800 -9.00700 -62.55500 1.000 34.18614 153 VAL H CA 1
ATOM 1147 C C . VAL A 1 145 ? 21.41200 -8.80700 -62.50800 1.000 33.79200 153 VAL H C 1
ATOM 1148 O O . VAL A 1 145 ? 22.09100 -8.90100 -63.53700 1.000 42.19008 153 VAL H O 1
ATOM 1152 N N . ARG A 1 146 ? 21.94000 -8.55100 -61.32500 1.000 33.55270 154 ARG H N 1
ATOM 1153 C CA . ARG A 1 146 ? 23.34700 -8.21800 -61.16000 1.000 39.15696 154 ARG H CA 1
ATOM 1154 C C . ARG A 1 146 ? 24.07500 -9.34900 -60.44200 1.000 40.93507 154 ARG H C 1
ATOM 1155 O O . ARG A 1 146 ? 23.54100 -9.92400 -59.48900 1.000 36.76299 154 ARG H O 1
ATOM 1163 N N . GLY A 1 147 ? 25.30400 -9.65400 -60.89800 1.000 36.64216 155 GLY H N 1
ATOM 1164 C CA . GLY A 1 147 ? 26.13300 -10.67700 -60.28200 1.000 32.66567 155 GLY H CA 1
ATOM 1165 C C . GLY A 1 147 ? 27.09600 -10.11900 -59.25300 1.000 38.25099 155 GLY H C 1
ATOM 1166 O O . GLY A 1 147 ? 27.17300 -8.91700 -59.00600 1.000 39.44397 155 GLY H O 1
ATOM 1167 N N . CYS A 1 148 ? 27.84100 -11.02700 -58.61300 1.000 36.09643 156 CYS H N 1
ATOM 1168 C CA . CYS A 1 148 ? 28.74100 -10.58300 -57.55100 1.000 36.33425 156 CYS H CA 1
ATOM 1169 C C . CYS A 1 148 ? 29.91800 -9.76600 -58.08200 1.000 43.61915 156 CYS H C 1
ATOM 1170 O O . CYS A 1 148 ? 30.67500 -9.20100 -57.28000 1.000 49.86101 156 CYS H O 1
ATOM 1173 N N . ASP A 1 149 ? 30.09600 -9.71100 -59.39600 1.000 42.31561 157 ASP H N 1
ATOM 1174 C CA . ASP A 1 149 ? 31.06700 -8.81200 -60.00300 1.000 48.46510 157 ASP H CA 1
ATOM 1175 C C . ASP A 1 149 ? 30.48000 -7.42700 -60.23400 1.000 48.32754 157 ASP H C 1
ATOM 1176 O O . ASP A 1 149 ? 31.13300 -6.59000 -60.87200 1.000 47.17858 157 ASP H O 1
ATOM 1181 N N . LEU A 1 150 ? 29.26200 -7.17700 -59.72700 1.000 39.95768 158 LEU H N 1
ATOM 1182 C CA . LEU A 1 150 ? 28.53900 -5.90900 -59.86800 1.000 43.98971 158 LEU H CA 1
ATOM 1183 C C . LEU A 1 150 ? 28.18700 -5.58200 -61.30200 1.000 44.06083 158 LEU H C 1
ATOM 1184 O O . LEU A 1 150 ? 27.97400 -4.42000 -61.63400 1.000 43.55598 158 LEU H O 1
ATOM 1189 N N . GLU A 1 151 ? 28.06600 -6.58700 -62.16000 1.000 41.38240 159 GLU H N 1
ATOM 1190 C CA . GLU A 1 151 ? 27.75200 -6.35600 -63.55200 1.000 38.84536 159 GLU H CA 1
ATOM 1191 C C . GLU A 1 151 ? 26.43300 -7.03700 -63.85300 1.000 41.96476 159 GLU H C 1
ATOM 1192 O O . GLU A 1 151 ? 26.07700 -8.02400 -63.19800 1.000 40.50534 159 GLU H O 1
ATOM 1198 N N . ILE A 1 152 ? 25.70900 -6.50500 -64.83400 1.000 37.34667 160 ILE H N 1
ATOM 1199 C CA . ILE A 1 152 ? 24.36500 -6.98400 -65.15700 1.000 42.05135 160 ILE H CA 1
ATOM 1200 C C . ILE A 1 152 ? 24.43000 -8.19300 -66.07700 1.000 50.76621 160 ILE H C 1
ATOM 1201 O O . ILE A 1 152 ? 25.01900 -8.14000 -67.16000 1.000 42.68445 160 ILE H O 1
ATOM 1206 N N . ALA A 1 153 ? 23.77900 -9.28000 -65.66500 1.000 40.12102 161 ALA H N 1
ATOM 1207 C CA . ALA A 1 153 ? 23.76000 -10.50000 -66.45600 1.000 42.46708 161 ALA H CA 1
ATOM 1208 C C . ALA A 1 153 ? 22.51200 -10.64500 -67.30100 1.000 38.13341 161 ALA H C 1
ATOM 1209 O O . ALA A 1 153 ? 22.46800 -11.50900 -68.18200 1.000 40.94770 161 ALA H O 1
ATOM 1211 N N . GLY A 1 154 ? 21.48900 -9.84400 -67.06000 1.000 41.32495 162 GLY H N 1
ATOM 1212 C CA . GLY A 1 154 ? 20.23500 -10.05700 -67.74000 1.000 36.47377 162 GLY H CA 1
ATOM 1213 C C . GLY A 1 154 ? 19.11800 -9.28400 -67.06400 1.000 35.24319 162 GLY H C 1
ATOM 1214 O O . GLY A 1 154 ? 19.36100 -8.38900 -66.25700 1.000 34.60450 162 GLY H O 1
ATOM 1215 N N . LYS A 1 155 ? 17.89100 -9.62700 -67.45100 1.000 34.77988 163 LYS H N 1
ATOM 1216 C CA . LYS A 1 155 ? 16.70900 -9.02900 -66.83400 1.000 41.69212 163 LYS H CA 1
ATOM 1217 C C . LYS A 1 155 ? 15.64900 -10.09900 -66.56600 1.000 35.55844 163 LYS H C 1
ATOM 1218 O O . LYS A 1 155 ? 15.48500 -11.05500 -67.32200 1.000 37.67620 163 LYS H O 1
ATOM 1224 N N . VAL A 1 156 ? 14.89900 -9.89700 -65.49100 1.000 37.23367 164 VAL H N 1
ATOM 1225 C CA . VAL A 1 156 ? 13.86700 -10.85000 -65.11100 1.000 36.80201 164 VAL H CA 1
ATOM 1226 C C . VAL A 1 156 ? 12.69400 -10.77200 -66.08000 1.000 34.85237 164 VAL H C 1
ATOM 1227 O O . VAL A 1 156 ? 12.11600 -9.69900 -66.27600 1.000 37.89516 164 VAL H O 1
ATOM 1231 N N . VAL A 1 157 ? 12.25500 -11.91300 -66.60600 1.000 31.26167 165 VAL H N 1
ATOM 1232 C CA . VAL A 1 157 ? 11.10200 -11.92500 -67.50400 1.000 35.61913 165 VAL H CA 1
ATOM 1233 C C . VAL A 1 157 ? 9.91400 -12.70900 -66.96900 1.000 38.04500 165 VAL H C 1
ATOM 1234 O O . VAL A 1 157 ? 8.79800 -12.53800 -67.48100 1.000 39.23800 165 VAL H O 1
ATOM 1238 N N . ASP A 1 158 ? 10.07900 -13.54900 -65.94900 1.000 36.01959 166 ASP H N 1
ATOM 1239 C CA . ASP A 1 158 ? 8.92400 -14.22400 -65.36900 1.000 34.79757 166 ASP H CA 1
ATOM 1240 C C . ASP A 1 158 ? 9.32400 -14.75100 -63.99300 1.000 33.22880 166 ASP H C 1
ATOM 1241 O O . ASP A 1 158 ? 10.50300 -14.77600 -63.63900 1.000 32.01173 166 ASP H O 1
ATOM 1246 N N . ILE A 1 159 ? 8.31300 -15.11700 -63.21100 1.000 36.40877 167 ILE H N 1
ATOM 1247 C CA . ILE A 1 159 ? 8.49200 -15.78600 -61.91800 1.000 33.25775 167 ILE H CA 1
ATOM 1248 C C . ILE A 1 159 ? 7.95000 -17.19800 -62.09000 1.000 34.01255 167 ILE H C 1
ATOM 1249 O O . ILE A 1 159 ? 6.87100 -17.37500 -62.65100 1.000 33.25199 167 ILE H O 1
ATOM 1254 N N . TRP A 1 160 ? 8.70100 -18.21200 -61.65700 1.000 27.68933 168 TRP H N 1
ATOM 1255 C CA . TRP A 1 160 ? 8.18900 -19.57400 -61.68400 1.000 29.86865 168 TRP H CA 1
ATOM 1256 C C . TRP A 1 160 ? 7.62400 -19.87300 -60.30100 1.000 31.36244 168 TRP H C 1
ATOM 1257 O O . TRP A 1 160 ? 8.31800 -19.68200 -59.30500 1.000 29.76529 168 TRP H O 1
ATOM 1268 N N . VAL A 1 161 ? 6.36400 -20.28200 -60.24500 1.000 29.83221 169 VAL H N 1
ATOM 1269 C CA . VAL A 1 161 ? 5.63000 -20.40300 -58.99100 1.000 32.42421 169 VAL H CA 1
ATOM 1270 C C . VAL A 1 161 ? 5.30700 -21.85900 -58.68400 1.000 34.92286 169 VAL H C 1
ATOM 1271 O O . VAL A 1 161 ? 4.87200 -22.63000 -59.55000 1.000 29.35680 169 VAL H O 1
ATOM 1275 N N . ASP A 1 162 ? 5.50300 -22.22200 -57.41900 1.000 30.33582 170 ASP H N 1
ATOM 1276 C CA . ASP A 1 162 ? 4.93100 -23.43600 -56.83700 1.000 30.55826 170 ASP H CA 1
ATOM 1277 C C . ASP A 1 162 ? 3.43600 -23.20800 -56.65800 1.000 34.76711 170 ASP H C 1
ATOM 1278 O O . ASP A 1 162 ? 3.05100 -22.42600 -55.79000 1.000 34.21590 170 ASP H O 1
ATOM 1283 N N . ILE A 1 163 ? 2.58700 -23.84400 -57.46300 1.000 32.65270 171 ILE H N 1
ATOM 1284 C CA . ILE A 1 163 ? 1.15000 -23.55600 -57.37300 1.000 31.53085 171 ILE H CA 1
ATOM 1285 C C . ILE A 1 163 ? 0.54200 -23.97900 -56.02600 1.000 30.24266 171 ILE H C 1
ATOM 1286 O O . ILE A 1 163 ? -0.05500 -23.13700 -55.33300 1.000 33.20476 171 ILE H O 1
ATOM 1291 N N . PRO A 1 164 ? 0.64300 -25.24900 -55.61000 1.000 33.16826 172 PRO H N 1
ATOM 1292 C CA . PRO A 1 164 ? 0.03900 -25.64000 -54.31800 1.000 33.32280 172 PRO H CA 1
ATOM 1293 C C . PRO A 1 164 ? 0.55200 -24.87100 -53.11200 1.000 36.27344 172 PRO H C 1
ATOM 1294 O O . PRO A 1 164 ? -0.21100 -24.68200 -52.15900 1.000 37.26425 172 PRO H O 1
ATOM 1298 N N . GLU A 1 165 ? 1.81800 -24.47300 -53.08200 1.000 33.20132 173 GLU H N 1
ATOM 1299 C CA . GLU A 1 165 ? 2.31200 -23.67000 -51.96400 1.000 36.11509 173 GLU H CA 1
ATOM 1300 C C . GLU A 1 165 ? 2.22900 -22.16600 -52.22900 1.000 30.99401 173 GLU H C 1
ATOM 1301 O O . GLU A 1 165 ? 2.70800 -21.38400 -51.39600 1.000 34.47178 173 GLU H O 1
ATOM 1307 N N . GLN A 1 166 ? 1.65400 -21.74400 -53.37300 1.000 28.23160 174 GLN H N 1
ATOM 1308 C CA . GLN A 1 166 ? 1.62500 -20.34600 -53.80600 1.000 30.47371 174 GLN H CA 1
ATOM 1309 C C . GLN A 1 166 ? 2.90800 -19.62000 -53.42400 1.000 31.68922 174 GLN H C 1
ATOM 1310 O O . GLN A 1 166 ? 2.87800 -18.72400 -52.57900 1.000 31.46829 174 GLN H O 1
ATOM 1316 N N . MET A 1 167 ? 4.03800 -20.01100 -54.03300 1.000 28.84875 175 MET H N 1
ATOM 1317 C CA . MET A 1 167 ? 5.34900 -19.55700 -53.59700 1.000 30.85378 175 MET H CA 1
ATOM 1318 C C . MET A 1 167 ? 6.22100 -19.27800 -54.81800 1.000 30.45207 175 MET H C 1
ATOM 1319 O O . MET A 1 167 ? 6.29400 -20.10400 -55.72700 1.000 28.82864 175 MET H O 1
ATOM 1324 N N . ALA A 1 168 ? 6.91000 -18.14900 -54.83900 1.000 32.65089 176 ALA H N 1
ATOM 1325 C CA . ALA A 1 168 ? 7.86900 -17.92600 -55.91600 1.000 31.77088 176 ALA H CA 1
ATOM 1326 C C . ALA A 1 168 ? 9.08000 -18.83800 -55.70300 1.000 29.79624 176 ALA H C 1
ATOM 1327 O O . ALA A 1 168 ? 9.70700 -18.79000 -54.64400 1.000 31.02730 176 ALA H O 1
ATOM 1329 N N . ARG A 1 169 ? 9.40800 -19.67600 -56.69000 1.000 29.99740 177 ARG H N 1
ATOM 1330 C CA . ARG A 1 169 ? 10.52700 -20.60400 -56.55300 1.000 29.94178 177 ARG H CA 1
ATOM 1331 C C . ARG A 1 169 ? 11.71100 -20.28700 -57.43400 1.000 32.15055 177 ARG H C 1
ATOM 1332 O O . ARG A 1 169 ? 12.83300 -20.65700 -57.08000 1.000 26.86630 177 ARG H O 1
ATOM 1340 N N . PHE A 1 170 ? 11.48800 -19.67500 -58.59700 1.000 29.93439 178 PHE H N 1
ATOM 1341 C CA . PHE A 1 170 ? 12.57800 -19.32200 -59.49600 1.000 30.35682 178 PHE H CA 1
ATOM 1342 C C . PHE A 1 170 ? 12.25500 -17.99900 -60.17800 1.000 32.45330 178 PHE H C 1
ATOM 1343 O O . PHE A 1 170 ? 11.08500 -17.66300 -60.39000 1.000 29.94109 178 PHE H O 1
ATOM 1351 N N . LEU A 1 171 ? 13.30600 -17.26400 -60.52400 1.000 29.51428 179 LEU H N 1
ATOM 1352 C CA . LEU A 1 171 ? 13.20600 -16.13400 -61.44800 1.000 33.15932 179 LEU H CA 1
ATOM 1353 C C . LEU A 1 171 ? 13.70900 -16.60900 -62.79500 1.000 34.34691 179 LEU H C 1
ATOM 1354 O O . LEU A 1 171 ? 14.78500 -17.21100 -62.87100 1.000 29.87369 179 LEU H O 1
ATOM 1359 N N . GLU A 1 172 ? 12.93800 -16.34200 -63.85100 1.000 32.11285 180 GLU H N 1
ATOM 1360 C CA . GLU A 1 172 ? 13.39000 -16.59500 -65.22100 1.000 31.63998 180 GLU H CA 1
ATOM 1361 C C . GLU A 1 172 ? 14.07000 -15.32700 -65.73300 1.000 38.60922 180 GLU H C 1
ATOM 1362 O O . GLU A 1 172 ? 13.48800 -14.23200 -65.68400 1.000 33.00000 180 GLU H O 1
ATOM 1368 N N . VAL A 1 173 ? 15.32500 -15.46000 -66.15300 1.000 33.19068 181 VAL H N 1
ATOM 1369 C CA . VAL A 1 173 ? 16.21100 -14.32800 -66.41400 1.000 34.78321 181 VAL H CA 1
ATOM 1370 C C . VAL A 1 173 ? 16.65300 -14.42700 -67.86700 1.000 39.33514 181 VAL H C 1
ATOM 1371 O O . VAL A 1 173 ? 17.20900 -15.45600 -68.27400 1.000 34.25979 181 VAL H O 1
ATOM 1375 N N . GLU A 1 174 ? 16.41200 -13.36700 -68.64400 1.000 34.43668 182 GLU H N 1
ATOM 1376 C CA . GLU A 1 174 ? 16.81200 -13.36100 -70.05200 1.000 37.37474 182 GLU H CA 1
ATOM 1377 C C . GLU A 1 174 ? 18.23600 -12.83900 -70.19300 1.000 37.13583 182 GLU H C 1
ATOM 1378 O O . GLU A 1 174 ? 18.56500 -11.74600 -69.70400 1.000 37.35361 182 GLU H O 1
ATOM 1384 N N . LEU A 1 175 ? 19.08100 -13.62500 -70.85700 1.000 37.79628 183 LEU H N 1
ATOM 1385 C CA . LEU A 1 175 ? 20.48800 -13.30600 -71.04400 1.000 34.39700 183 LEU H CA 1
ATOM 1386 C C . LEU A 1 175 ? 20.69000 -12.53200 -72.35200 1.000 42.82442 183 LEU H C 1
ATOM 1387 O O . LEU A 1 175 ? 19.80000 -12.45500 -73.19900 1.000 41.64971 183 LEU H O 1
ATOM 1392 N N . LYS A 1 176 ? 21.90700 -12.00600 -72.52700 1.000 42.99657 184 LYS H N 1
ATOM 1393 C CA . LYS A 1 176 ? 22.19100 -11.16500 -73.69500 1.000 46.90456 184 LYS H CA 1
ATOM 1394 C C . LYS A 1 176 ? 21.89900 -11.87300 -75.01300 1.000 47.85182 184 LYS H C 1
ATOM 1395 O O . LYS A 1 176 ? 21.54800 -11.21400 -75.99400 1.000 52.89909 184 LYS H O 1
ATOM 1401 N N . ASP A 1 177 ? 22.01900 -13.19800 -75.06900 1.000 45.98845 185 ASP H N 1
ATOM 1402 C CA . ASP A 1 177 ? 21.73800 -13.90200 -76.31500 1.000 43.24006 185 ASP H CA 1
ATOM 1403 C C . ASP A 1 177 ? 20.26700 -14.20300 -76.49900 1.000 46.22319 185 ASP H C 1
ATOM 1404 O O . ASP A 1 177 ? 19.89000 -14.89900 -77.45300 1.000 44.30727 185 ASP H O 1
ATOM 1409 N N . GLY A 1 178 ? 19.41900 -13.70100 -75.61500 1.000 41.64616 186 GLY H N 1
ATOM 1410 C CA . GLY A 1 178 ? 18.00500 -13.94800 -75.72900 1.000 42.13121 186 GLY H CA 1
ATOM 1411 C C . GLY A 1 178 ? 17.51900 -15.26700 -75.17000 1.000 46.23359 186 GLY H C 1
ATOM 1412 O O . GLY A 1 178 ? 16.30200 -15.48000 -75.13500 1.000 43.73479 186 GLY H O 1
ATOM 1413 N N . SER A 1 179 ? 18.41100 -16.17200 -74.75200 1.000 41.00597 187 SER H N 1
ATOM 1414 C CA . SER A 1 179 ? 17.91300 -17.35200 -74.04400 1.000 44.18590 187 SER H CA 1
ATOM 1415 C C . SER A 1 179 ? 17.61400 -16.97200 -72.59700 1.000 34.86685 187 SER H C 1
ATOM 1416 O O . SER A 1 179 ? 17.98200 -15.89400 -72.13300 1.000 36.14714 187 SER H O 1
ATOM 1419 N N . THR A 1 180 ? 16.96000 -17.87600 -71.86400 1.000 38.60009 188 THR H N 1
ATOM 1420 C CA . THR A 1 180 ? 16.71500 -17.62100 -70.44400 1.000 34.10411 188 THR H CA 1
ATOM 1421 C C . THR A 1 180 ? 17.28500 -18.75700 -69.59900 1.000 35.87085 188 THR H C 1
ATOM 1422 O O . THR A 1 180 ? 17.58600 -19.84200 -70.10300 1.000 33.05201 188 THR H O 1
ATOM 1426 N N . ARG A 1 181 ? 17.43600 -18.46600 -68.30500 1.000 31.80389 189 ARG H N 1
ATOM 1427 C CA . ARG A 1 181 ? 17.83200 -19.43900 -67.29100 1.000 32.71737 189 ARG H CA 1
ATOM 1428 C C . ARG A 1 181 ? 16.93500 -19.23600 -66.07600 1.000 34.54934 189 ARG H C 1
ATOM 1429 O O . ARG A 1 181 ? 16.34700 -18.16500 -65.88900 1.000 31.75642 189 ARG H O 1
ATOM 1437 N N . LEU A 1 182 ? 16.86500 -20.25600 -65.22100 1.000 30.44310 190 LEU H N 1
ATOM 1438 C CA . LEU A 1 182 ? 16.14100 -20.13800 -63.95600 1.000 29.99693 190 LEU H CA 1
ATOM 1439 C C . LEU A 1 182 ? 17.13000 -19.86300 -62.83600 1.000 30.50455 190 LEU H C 1
ATOM 1440 O O . LEU A 1 182 ? 18.21300 -20.46400 -62.79000 1.000 30.95334 190 LEU H O 1
ATOM 1445 N N . LEU A 1 183 ? 16.75300 -18.95700 -61.93300 1.000 28.76998 191 LEU H N 1
ATOM 1446 C CA . LEU A 1 183 ? 17.55000 -18.63000 -60.77200 1.000 28.02400 191 LEU H CA 1
ATOM 1447 C C . LEU A 1 183 ? 16.73300 -18.96800 -59.52700 1.000 30.41114 191 LEU H C 1
ATOM 1448 O O . LEU A 1 183 ? 15.59900 -18.48900 -59.40500 1.000 28.43500 191 LEU H O 1
ATOM 1453 N N . PRO A 1 184 ? 17.25000 -19.76800 -58.59300 1.000 28.13095 192 PRO H N 1
ATOM 1454 C CA . PRO A 1 184 ? 16.44100 -20.09100 -57.39400 1.000 25.93340 192 PRO H CA 1
ATOM 1455 C C . PRO A 1 184 ? 16.15200 -18.84500 -56.57700 1.000 26.33152 192 PRO H C 1
ATOM 1456 O O . PRO A 1 184 ? 17.04000 -18.03700 -56.29200 1.000 28.61508 192 PRO H O 1
ATOM 1460 N N . MET A 1 185 ? 14.88800 -18.72300 -56.16200 1.000 28.20490 193 MET H N 1
ATOM 1461 C CA . MET A 1 185 ? 14.45400 -17.61000 -55.32000 1.000 28.94314 193 MET H CA 1
ATOM 1462 C C . MET A 1 185 ? 15.24900 -17.47500 -54.05000 1.000 31.01958 193 MET H C 1
ATOM 1463 O O . MET A 1 185 ? 15.43400 -16.35300 -53.56900 1.000 29.08490 193 MET H O 1
ATOM 1468 N N . GLN A 1 186 ? 15.71200 -18.58900 -53.48000 1.000 26.02087 194 GLN H N 1
ATOM 1469 C CA . GLN A 1 186 ? 16.41100 -18.48700 -52.21700 1.000 24.47441 194 GLN H CA 1
ATOM 1470 C C . GLN A 1 186 ? 17.80000 -17.91800 -52.38700 1.000 30.97253 194 GLN H C 1
ATOM 1471 O O . GLN A 1 186 ? 18.49100 -17.67800 -51.37700 1.000 29.42441 194 GLN H O 1
ATOM 1477 N N . MET A 1 187 ? 18.23400 -17.70200 -53.63700 1.000 30.01464 195 MET H N 1
ATOM 1478 C CA . MET A 1 187 ? 19.60400 -17.29300 -53.87700 1.000 30.76766 195 MET H CA 1
ATOM 1479 C C . MET A 1 187 ? 19.66900 -15.89900 -54.49100 1.000 35.45279 195 MET H C 1
ATOM 1480 O O . MET A 1 187 ? 20.71600 -15.51700 -55.01500 1.000 34.73152 195 MET H O 1
ATOM 1485 N N . VAL A 1 188 ? 18.56600 -15.13200 -54.43700 1.000 34.58941 196 VAL H N 1
ATOM 1486 C CA . VAL A 1 188 ? 18.50800 -13.78400 -55.00000 1.000 33.03333 196 VAL H CA 1
ATOM 1487 C C . VAL A 1 188 ? 18.06500 -12.81100 -53.91800 1.000 39.11684 196 VAL H C 1
ATOM 1488 O O . VAL A 1 188 ? 17.39000 -13.18000 -52.94600 1.000 34.29456 196 VAL H O 1
ATOM 1492 N N . LYS A 1 189 ? 18.46900 -11.54600 -54.08600 1.000 35.04562 197 LYS H N 1
ATOM 1493 C CA . LYS A 1 189 ? 18.00400 -10.46300 -53.22800 1.000 31.45599 197 LYS H CA 1
ATOM 1494 C C . LYS A 1 189 ? 17.26700 -9.45100 -54.09700 1.000 42.73134 197 LYS H C 1
ATOM 1495 O O . LYS A 1 189 ? 17.88000 -8.79300 -54.95000 1.000 34.29522 197 LYS H O 1
ATOM 1501 N N . VAL A 1 190 ? 15.95300 -9.35000 -53.91800 1.000 38.11855 198 VAL H N 1
ATOM 1502 C CA . VAL A 1 190 ? 15.15300 -8.43200 -54.72500 1.000 35.21276 198 VAL H CA 1
ATOM 1503 C C . VAL A 1 190 ? 15.25500 -7.04400 -54.10200 1.000 39.11408 198 VAL H C 1
ATOM 1504 O O . VAL A 1 190 ? 14.87600 -6.84700 -52.94400 1.000 37.21646 198 VAL H O 1
ATOM 1508 N N . GLN A 1 191 ? 15.78900 -6.08200 -54.85600 1.000 36.45980 199 GLN H N 1
ATOM 1509 C CA . GLN A 1 191 ? 15.90100 -4.70000 -54.38500 1.000 39.19978 199 GLN H CA 1
ATOM 1510 C C . GLN A 1 191 ? 15.00400 -3.81600 -55.24900 1.000 40.35826 199 GLN H C 1
ATOM 1511 O O . GLN A 1 191 ? 14.37200 -4.27900 -56.19800 1.000 40.66833 199 GLN H O 1
ATOM 1517 N N . SER A 1 192 ? 14.94700 -2.51800 -54.92600 1.000 39.51685 200 SER H N 1
ATOM 1518 C CA . SER A 1 192 ? 13.99900 -1.66700 -55.64900 1.000 40.49077 200 SER H CA 1
ATOM 1519 C C . SER A 1 192 ? 14.36800 -1.51200 -57.12600 1.000 46.72465 200 SER H C 1
ATOM 1520 O O . SER A 1 192 ? 13.47500 -1.35100 -57.97100 1.000 43.54936 200 SER H O 1
ATOM 1523 N N . ASN A 1 193 ? 15.66000 -1.57900 -57.46600 1.000 39.66650 201 ASN H N 1
ATOM 1524 C CA . ASN A 1 193 ? 16.08100 -1.31800 -58.84200 1.000 42.90877 201 ASN H CA 1
ATOM 1525 C C . ASN A 1 193 ? 16.87500 -2.46400 -59.46900 1.000 43.65663 201 ASN H C 1
ATOM 1526 O O . ASN A 1 193 ? 17.45900 -2.28200 -60.54100 1.000 39.50169 201 ASN H O 1
ATOM 1531 N N . ARG A 1 194 ? 16.94000 -3.63100 -58.83500 1.000 40.47215 202 ARG H N 1
ATOM 1532 C CA . ARG A 1 194 ? 17.70600 -4.74200 -59.40200 1.000 39.04240 202 ARG H CA 1
ATOM 1533 C C . ARG A 1 194 ? 17.39800 -5.97200 -58.57700 1.000 37.61964 202 ARG H C 1
ATOM 1534 O O . ARG A 1 194 ? 16.88800 -5.86500 -57.46100 1.000 34.82401 202 ARG H O 1
ATOM 1542 N N . VAL A 1 195 ? 17.73000 -7.12700 -59.13900 1.000 36.14492 203 VAL H N 1
ATOM 1543 C CA . VAL A 1 195 ? 17.87000 -8.37100 -58.38100 1.000 37.76760 203 VAL H CA 1
ATOM 1544 C C . VAL A 1 195 ? 19.36200 -8.65900 -58.28500 1.000 36.90504 203 VAL H C 1
ATOM 1545 O O . VAL A 1 195 ? 20.05300 -8.69900 -59.31100 1.000 37.80352 203 VAL H O 1
ATOM 1549 N N . HIS A 1 196 ? 19.88200 -8.83000 -57.07200 1.000 35.61941 204 HIS H N 1
ATOM 1550 C CA . HIS A 1 196 ? 21.31000 -9.10300 -56.90500 1.000 36.77357 204 HIS H CA 1
ATOM 1551 C C . HIS A 1 196 ? 21.54400 -10.57800 -56.58300 1.000 40.54098 204 HIS H C 1
ATOM 1552 O O . HIS A 1 196 ? 20.84900 -11.14600 -55.73100 1.000 33.57474 204 HIS H O 1
ATOM 1559 N N . VAL A 1 197 ? 22.54800 -11.18400 -57.22800 1.000 37.10017 205 VAL H N 1
ATOM 1560 C CA . VAL A 1 197 ? 22.88200 -12.60400 -57.02400 1.000 33.80559 205 VAL H CA 1
ATOM 1561 C C . VAL A 1 197 ? 24.33200 -12.68200 -56.56600 1.000 35.46990 205 VAL H C 1
ATOM 1562 O O . VAL A 1 197 ? 25.24800 -12.60600 -57.39700 1.000 43.42033 205 VAL H O 1
ATOM 1566 N N . ASN A 1 198 ? 24.54500 -12.84500 -55.25900 1.000 31.83418 206 ASN H N 1
ATOM 1567 C CA . ASN A 1 198 ? 25.88800 -13.01500 -54.69800 1.000 36.57605 206 ASN H CA 1
ATOM 1568 C C . ASN A 1 198 ? 26.62300 -14.22900 -55.26400 1.000 40.96540 206 ASN H C 1
ATOM 1569 O O . ASN A 1 198 ? 27.86300 -14.21300 -55.37600 1.000 35.64096 206 ASN H O 1
ATOM 1574 N N . ALA A 1 199 ? 25.89400 -15.30600 -55.57600 1.000 35.49260 207 ALA H N 1
ATOM 1575 C CA . ALA A 1 199 ? 26.55600 -16.58800 -55.81800 1.000 35.93924 207 ALA H CA 1
ATOM 1576 C C . ALA A 1 199 ? 27.26100 -16.64500 -57.16200 1.000 32.50221 207 ALA H C 1
ATOM 1577 O O . ALA A 1 199 ? 28.20100 -17.42700 -57.30900 1.000 37.54887 207 ALA H O 1
ATOM 1579 N N . LEU A 1 200 ? 26.84200 -15.84800 -58.13500 1.000 36.46279 208 LEU H N 1
ATOM 1580 C CA . LEU A 1 200 ? 27.36900 -15.95300 -59.48600 1.000 35.57350 208 LEU H CA 1
ATOM 1581 C C . LEU A 1 200 ? 27.88300 -14.59600 -59.94000 1.000 41.46101 208 LEU H C 1
ATOM 1582 O O . LEU A 1 200 ? 27.26600 -13.56100 -59.67800 1.000 38.04435 208 LEU H O 1
ATOM 1587 N N . SER A 1 201 ? 29.02400 -14.60300 -60.61100 1.000 37.30010 209 SER H N 1
ATOM 1588 C CA . SER A 1 201 ? 29.37900 -13.41000 -61.35700 1.000 39.16110 209 SER H CA 1
ATOM 1589 C C . SER A 1 201 ? 28.63300 -13.41200 -62.69000 1.000 39.84179 209 SER H C 1
ATOM 1590 O O . SER A 1 201 ? 28.10000 -14.43500 -63.13800 1.000 41.58579 209 SER H O 1
ATOM 1593 N N . SER A 1 202 ? 28.55100 -12.23300 -63.31400 1.000 39.79039 210 SER H N 1
ATOM 1594 C CA . SER A 1 202 ? 27.75400 -12.09600 -64.53000 1.000 33.50880 210 SER H CA 1
ATOM 1595 C C . SER A 1 202 ? 28.18000 -13.07600 -65.61700 1.000 43.00580 210 SER H C 1
ATOM 1596 O O . SER A 1 202 ? 27.34200 -13.54400 -66.40300 1.000 39.06786 210 SER H O 1
ATOM 1599 N N . ASP A 1 203 ? 29.47600 -13.39700 -65.68900 1.000 43.50159 211 ASP H N 1
ATOM 1600 C CA . ASP A 1 203 ? 29.95300 -14.26600 -66.75700 1.000 48.30822 211 ASP H CA 1
ATOM 1601 C C . ASP A 1 203 ? 29.62800 -15.74400 -66.54000 1.000 46.30724 211 ASP H C 1
ATOM 1602 O O . ASP A 1 203 ? 29.81000 -16.53900 -67.47100 1.000 42.15602 211 ASP H O 1
ATOM 1607 N N . LEU A 1 204 ? 29.08300 -16.12700 -65.38300 1.000 44.37886 212 LEU H N 1
ATOM 1608 C CA . LEU A 1 204 ? 28.72400 -17.51800 -65.13200 1.000 38.05072 212 LEU H CA 1
ATOM 1609 C C . LEU A 1 204 ? 27.23700 -17.79800 -65.32800 1.000 38.49310 212 LEU H C 1
ATOM 1610 O O . LEU A 1 204 ? 26.80000 -18.94300 -65.13400 1.000 36.56350 212 LEU H O 1
ATOM 1615 N N . PHE A 1 205 ? 26.43900 -16.80100 -65.72300 1.000 38.28129 213 PHE H N 1
ATOM 1616 C CA . PHE A 1 205 ? 25.00000 -17.03100 -65.81200 1.000 35.54197 213 PHE H CA 1
ATOM 1617 C C . PHE A 1 205 ? 24.66900 -17.93600 -66.99000 1.000 38.04812 213 PHE H C 1
ATOM 1618 O O . PHE A 1 205 ? 23.76400 -18.78400 -66.91400 1.000 36.54386 213 PHE H O 1
ATOM 1626 N N . ALA A 1 206 ? 25.39000 -17.78900 -68.10200 1.000 37.37088 214 ALA H N 1
ATOM 1627 C CA . ALA A 1 206 ? 25.03000 -18.61900 -69.23600 1.000 32.51516 214 ALA H CA 1
ATOM 1628 C C . ALA A 1 206 ? 25.33600 -20.08700 -68.97000 1.000 28.43936 214 ALA H C 1
ATOM 1629 O O . ALA A 1 206 ? 24.70900 -20.96400 -69.57000 1.000 34.31970 214 ALA H O 1
ATOM 1631 N N . GLY A 1 207 ? 26.30800 -20.37000 -68.10200 1.000 31.52068 215 GLY H N 1
ATOM 1632 C CA . GLY A 1 207 ? 26.60300 -21.75100 -67.72900 1.000 34.08607 215 GLY H CA 1
ATOM 1633 C C . GLY A 1 207 ? 25.53900 -22.42000 -66.85500 1.000 38.27863 215 GLY H C 1
ATOM 1634 O O . GLY A 1 207 ? 25.63100 -23.63100 -66.61100 1.000 34.28833 215 GLY H O 1
ATOM 1635 N N . ILE A 1 208 ? 24.56700 -21.66100 -66.35000 1.000 34.12924 216 ILE H N 1
ATOM 1636 C CA . ILE A 1 208 ? 23.49600 -22.31900 -65.58600 1.000 31.70485 216 ILE H CA 1
ATOM 1637 C C . ILE A 1 208 ? 22.84200 -23.35900 -66.48600 1.000 35.72725 216 ILE H C 1
ATOM 1638 O O . ILE A 1 208 ? 22.55300 -23.05900 -67.66600 1.000 37.78143 216 ILE H O 1
ATOM 1643 N N . PRO A 1 209 ? 22.65000 -24.59500 -66.02600 1.000 33.34976 217 PRO H N 1
ATOM 1644 C CA . PRO A 1 209 ? 22.07200 -25.63100 -66.89200 1.000 34.64845 217 PRO H CA 1
ATOM 1645 C C . PRO A 1 209 ? 20.68700 -25.23500 -67.38400 1.000 33.87336 217 PRO H C 1
ATOM 1646 O O . PRO A 1 209 ? 19.90300 -24.62200 -66.65100 1.000 31.14075 217 PRO H O 1
ATOM 1650 N N . THR A 1 210 ? 20.41900 -25.52500 -68.66500 1.000 35.26982 218 THR H N 1
ATOM 1651 C CA . THR A 1 210 ? 19.18200 -25.10500 -69.31100 1.000 34.51934 218 THR H CA 1
ATOM 1652 C C . THR A 1 210 ? 18.09100 -26.15500 -69.14700 1.000 35.78427 218 THR H C 1
ATOM 1653 O O . THR A 1 210 ? 18.35800 -27.33300 -68.89500 1.000 42.16674 218 THR H O 1
ATOM 1657 N N . ILE A 1 211 ? 16.83400 -25.71100 -69.32100 1.000 34.07362 219 ILE H N 1
ATOM 1658 C CA . ILE A 1 211 ? 15.68000 -26.60000 -69.24700 1.000 31.94953 219 ILE H CA 1
ATOM 1659 C C . ILE A 1 211 ? 15.23900 -26.92900 -70.65800 1.000 37.73928 219 ILE H C 1
ATOM 1660 O O . ILE A 1 211 ? 15.34100 -26.10200 -71.57100 1.000 36.49662 219 ILE H O 1
ATOM 1665 N N . LYS A 1 212 ? 14.72000 -28.13600 -70.84300 1.000 33.45871 220 LYS H N 1
ATOM 1666 C CA . LYS A 1 212 ? 14.43100 -28.58000 -72.19800 1.000 37.58497 220 LYS H CA 1
ATOM 1667 C C . LYS A 1 212 ? 13.05600 -28.14500 -72.67500 1.000 46.25294 220 LYS H C 1
ATOM 1668 O O . LYS A 1 212 ? 12.81300 -28.14800 -73.88000 1.000 49.79557 220 LYS H O 1
ATOM 1674 N N A SER A 1 213 ? 12.14900 -27.78700 -71.77100 0.480 41.52124 221 SER H N 1
ATOM 1675 N N B SER A 1 213 ? 12.15900 -27.75300 -71.77500 0.520 41.52263 221 SER H N 1
ATOM 1676 C CA A SER A 1 213 ? 10.85700 -27.25500 -72.16100 0.480 39.22227 221 SER H CA 1
ATOM 1677 C CA B SER A 1 213 ? 10.85600 -27.25500 -72.17700 0.520 39.20489 221 SER H CA 1
ATOM 1678 C C A SER A 1 213 ? 10.66300 -25.87400 -71.55500 0.480 43.41897 221 SER H C 1
ATOM 1679 C C B SER A 1 213 ? 10.61300 -25.89600 -71.53700 0.520 43.42965 221 SER H C 1
ATOM 1680 O O A SER A 1 213 ? 11.10600 -25.62300 -70.42700 0.480 42.34413 221 SER H O 1
ATOM 1681 O O B SER A 1 213 ? 10.97300 -25.67900 -70.37200 0.520 42.31708 221 SER H O 1
ATOM 1686 N N . PRO A 1 214 ? 10.00900 -24.95600 -72.26900 1.000 42.78089 222 PRO H N 1
ATOM 1687 C CA . PRO A 1 214 ? 9.91000 -23.58600 -71.76900 1.000 45.36235 222 PRO H CA 1
ATOM 1688 C C . PRO A 1 214 ? 8.86500 -23.38600 -70.70600 1.000 42.24847 222 PRO H C 1
ATOM 1689 O O . PRO A 1 214 ? 8.83200 -22.30100 -70.12200 1.000 42.66038 222 PRO H O 1
ATOM 1693 N N . THR A 1 215 ? 7.99000 -24.35900 -70.45300 1.000 38.25983 223 THR H N 1
ATOM 1694 C CA . THR A 1 215 ? 6.92100 -24.16800 -69.48300 1.000 42.08077 223 THR H CA 1
ATOM 1695 C C . THR A 1 215 ? 6.94700 -25.18000 -68.33900 1.000 35.66577 223 THR H C 1
ATOM 1696 O O . THR A 1 215 ? 5.95900 -25.27900 -67.60300 1.000 34.37969 223 THR H O 1
ATOM 1700 N N . GLU A 1 216 ? 8.01600 -25.96200 -68.19400 1.000 38.08336 224 GLU H N 1
ATOM 1701 C CA . GLU A 1 216 ? 8.09100 -26.91200 -67.08100 1.000 36.95052 224 GLU H CA 1
ATOM 1702 C C . GLU A 1 216 ? 9.55000 -27.18000 -66.75600 1.000 35.76251 224 GLU H C 1
ATOM 1703 O O . GLU A 1 216 ? 10.44500 -26.94000 -67.57200 1.000 34.42539 224 GLU H O 1
ATOM 1709 N N . VAL A 1 217 ? 9.79700 -27.64200 -65.52900 1.000 30.12114 225 VAL H N 1
ATOM 1710 C CA . VAL A 1 217 ? 11.16100 -27.94800 -65.11500 1.000 30.69296 225 VAL H CA 1
ATOM 1711 C C . VAL A 1 217 ? 11.14400 -29.29400 -64.41000 1.000 29.34667 225 VAL H C 1
ATOM 1712 O O . VAL A 1 217 ? 10.24300 -29.56600 -63.60600 1.000 30.79963 225 VAL H O 1
ATOM 1716 N N . THR A 1 218 ? 12.08600 -30.16900 -64.77500 1.000 24.87353 226 THR H N 1
ATOM 1717 C CA . THR A 1 218 ? 12.09800 -31.49500 -64.18600 1.000 28.68845 226 THR H CA 1
ATOM 1718 C C . THR A 1 218 ? 12.89400 -31.46200 -62.88400 1.000 25.49782 226 THR H C 1
ATOM 1719 O O . THR A 1 218 ? 13.67100 -30.53800 -62.62900 1.000 28.60733 226 THR H O 1
ATOM 1723 N N . LEU A 1 219 ? 12.69300 -32.49300 -62.05800 1.000 24.85783 227 LEU H N 1
ATOM 1724 C CA . LEU A 1 219 ? 13.46000 -32.57100 -60.81000 1.000 28.53370 227 LEU H CA 1
ATOM 1725 C C . LEU A 1 219 ? 14.95100 -32.65600 -61.10100 1.000 24.06092 227 LEU H C 1
ATOM 1726 O O . LEU A 1 219 ? 15.76500 -32.06500 -60.38000 1.000 25.65876 227 LEU H O 1
ATOM 1731 N N . LEU A 1 220 ? 15.33300 -33.42700 -62.12300 1.000 26.39619 228 LEU H N 1
ATOM 1732 C CA . LEU A 1 220 ? 16.74100 -33.45900 -62.53000 1.000 26.66830 228 LEU H CA 1
ATOM 1733 C C . LEU A 1 220 ? 17.24700 -32.06300 -62.88400 1.000 26.78340 228 LEU H C 1
ATOM 1734 O O . LEU A 1 220 ? 18.33400 -31.63900 -62.45800 1.000 27.49738 228 LEU H O 1
ATOM 1739 N N . GLU A 1 221 ? 16.47300 -31.32000 -63.68900 1.000 25.13463 229 GLU H N 1
ATOM 1740 C CA . GLU A 1 221 ? 16.91100 -29.97000 -64.04800 1.000 25.57228 229 GLU H CA 1
ATOM 1741 C C . GLU A 1 221 ? 17.03100 -29.06600 -62.82700 1.000 27.52191 229 GLU H C 1
ATOM 1742 O O . GLU A 1 221 ? 17.98200 -28.28200 -62.72800 1.000 27.83150 229 GLU H O 1
ATOM 1748 N N . GLU A 1 222 ? 16.05900 -29.12900 -61.90900 1.000 27.75158 230 GLU H N 1
ATOM 1749 C CA . GLU A 1 222 ? 16.13900 -28.29800 -60.70800 1.000 28.45016 230 GLU H CA 1
ATOM 1750 C C . GLU A 1 222 ? 17.40300 -28.59600 -59.93900 1.000 25.74403 230 GLU H C 1
ATOM 1751 O O . GLU A 1 222 ? 18.02800 -27.68900 -59.38300 1.000 26.86951 230 GLU H O 1
ATOM 1757 N N . ASP A 1 223 ? 17.77400 -29.88500 -59.84400 1.000 23.53959 231 ASP H N 1
ATOM 1758 C CA . ASP A 1 223 ? 18.98200 -30.20500 -59.08200 1.000 25.70259 231 ASP H CA 1
ATOM 1759 C C . ASP A 1 223 ? 20.22100 -29.63100 -59.74800 1.000 24.01878 231 ASP H C 1
ATOM 1760 O O . ASP A 1 223 ? 21.09200 -29.07300 -59.06900 1.000 27.98555 231 ASP H O 1
ATOM 1765 N N . LYS A 1 224 ? 20.31700 -29.76400 -61.08300 1.000 27.57493 232 LYS H N 1
ATOM 1766 C CA . LYS A 1 224 ? 21.44200 -29.18800 -61.80300 1.000 27.95309 232 LYS H CA 1
ATOM 1767 C C . LYS A 1 224 ? 21.49100 -27.67600 -61.65400 1.000 26.85155 232 LYS H C 1
ATOM 1768 O O . LYS A 1 224 ? 22.56700 -27.11100 -61.46600 1.000 26.95080 232 LYS H O 1
ATOM 1774 N N . ILE A 1 225 ? 20.33600 -27.00400 -61.76900 1.000 26.57039 233 ILE H N 1
ATOM 1775 C CA . ILE A 1 225 ? 20.28500 -25.54100 -61.64600 1.000 26.86280 233 ILE H CA 1
ATOM 1776 C C . ILE A 1 225 ? 20.68400 -25.10900 -60.24000 1.000 27.37581 233 ILE H C 1
ATOM 1777 O O . ILE A 1 225 ? 21.56900 -24.25600 -60.04700 1.000 24.65142 233 ILE H O 1
ATOM 1782 N N . CYS A 1 226 ? 20.03200 -25.69600 -59.23000 1.000 27.14608 234 CYS H N 1
ATOM 1783 C CA . CYS A 1 226 ? 20.28600 -25.25200 -57.85900 1.000 24.59363 234 CYS H CA 1
ATOM 1784 C C . CYS A 1 226 ? 21.70200 -25.60300 -57.42500 1.000 24.67896 234 CYS H C 1
ATOM 1785 O O . CYS A 1 226 ? 22.34300 -24.84200 -56.68800 1.000 25.05815 234 CYS H O 1
ATOM 1788 N N . GLY A 1 227 ? 22.20500 -26.76900 -57.82900 1.000 26.51073 235 GLY H N 1
ATOM 1789 C CA . GLY A 1 227 ? 23.58200 -27.09200 -57.47500 1.000 27.83979 235 GLY H CA 1
ATOM 1790 C C . GLY A 1 227 ? 24.55700 -26.11300 -58.10500 1.000 29.39109 235 GLY H C 1
ATOM 1791 O O . GLY A 1 227 ? 25.47400 -25.60700 -57.45700 1.000 26.65844 235 GLY H O 1
ATOM 1792 N N . TYR A 1 228 ? 24.36800 -25.83300 -59.38900 1.000 27.52495 236 TYR H N 1
ATOM 1793 C CA . TYR A 1 228 ? 25.28100 -24.91600 -60.06500 1.000 29.84220 236 TYR H CA 1
ATOM 1794 C C . TYR A 1 228 ? 25.31700 -23.55100 -59.38000 1.000 30.11696 236 TYR H C 1
ATOM 1795 O O . TYR A 1 228 ? 26.39100 -23.00400 -59.11200 1.000 27.56848 236 TYR H O 1
ATOM 1804 N N . VAL A 1 229 ? 24.14800 -22.98700 -59.07600 1.000 28.11762 237 VAL H N 1
ATOM 1805 C CA . VAL A 1 229 ? 24.11300 -21.64300 -58.49400 1.000 27.63633 237 VAL H CA 1
ATOM 1806 C C . VAL A 1 229 ? 24.77100 -21.62200 -57.12200 1.000 31.58820 237 VAL H C 1
ATOM 1807 O O . VAL A 1 229 ? 25.64200 -20.78100 -56.85400 1.000 27.76382 237 VAL H O 1
ATOM 1811 N N . ALA A 1 230 ? 24.42400 -22.58100 -56.24400 1.000 26.91010 238 ALA H N 1
ATOM 1812 C CA . ALA A 1 230 ? 25.05400 -22.62000 -54.92600 1.000 27.89321 238 ALA H CA 1
ATOM 1813 C C . ALA A 1 230 ? 26.55800 -22.85000 -55.03200 1.000 25.91031 238 ALA H C 1
ATOM 1814 O O . ALA A 1 230 ? 27.33600 -22.32100 -54.21700 1.000 28.51817 238 ALA H O 1
ATOM 1816 N N . GLY A 1 231 ? 26.98200 -23.65100 -56.02700 1.000 27.59702 239 GLY H N 1
ATOM 1817 C CA . GLY A 1 231 ? 28.40900 -23.88500 -56.22700 1.000 27.28635 239 GLY H CA 1
ATOM 1818 C C . GLY A 1 231 ? 29.19600 -22.60500 -56.47800 1.000 31.26303 239 GLY H C 1
ATOM 1819 O O . GLY A 1 231 ? 30.40900 -22.55000 -56.21600 1.000 28.36899 239 GLY H O 1
ATOM 1820 N N . GLY A 1 232 ? 28.52700 -21.56700 -56.98900 1.000 29.23530 240 GLY H N 1
ATOM 1821 C CA . GLY A 1 232 ? 29.21400 -20.30600 -57.24900 1.000 36.48255 240 GLY H CA 1
ATOM 1822 C C . GLY A 1 232 ? 29.78100 -19.64400 -56.00400 1.000 38.42826 240 GLY H C 1
ATOM 1823 O O . GLY A 1 232 ? 30.75700 -18.88400 -56.08600 1.000 33.48308 240 GLY H O 1
ATOM 1824 N N . LEU A 1 233 ? 29.19300 -19.91600 -54.82700 1.000 31.12644 241 LEU H N 1
ATOM 1825 C CA . LEU A 1 233 ? 29.70800 -19.29400 -53.62000 1.000 34.84992 241 LEU H CA 1
ATOM 1826 C C . LEU A 1 233 ? 31.17400 -19.67800 -53.40200 1.000 37.22430 241 LEU H C 1
ATOM 1827 O O . LEU A 1 233 ? 32.00300 -18.82400 -53.07700 1.000 36.17415 241 LEU H O 1
ATOM 1832 N N . MET A 1 234 ? 31.50300 -20.96200 -53.58300 1.000 34.99861 242 MET H N 1
ATOM 1833 C CA . MET A 1 234 ? 32.90000 -21.41400 -53.63600 1.000 35.22835 242 MET H CA 1
ATOM 1834 C C . MET A 1 234 ? 33.61700 -20.95800 -54.89900 1.000 37.13456 242 MET H C 1
ATOM 1835 O O . MET A 1 234 ? 34.73800 -20.43600 -54.84100 1.000 37.51592 242 MET H O 1
ATOM 1840 N N . TYR A 1 235 ? 33.05300 -21.29000 -56.04800 1.000 28.52820 243 TYR H N 1
ATOM 1841 C CA . TYR A 1 235 ? 33.83000 -21.33500 -57.28200 1.000 35.45669 243 TYR H CA 1
ATOM 1842 C C . TYR A 1 235 ? 33.85300 -20.02000 -58.05000 1.000 44.37449 243 TYR H C 1
ATOM 1843 O O . TYR A 1 235 ? 34.70800 -19.86100 -58.92900 1.000 43.03409 243 TYR H O 1
ATOM 1852 N N . ALA A 1 236 ? 32.98200 -19.06500 -57.72600 1.000 41.40929 244 ALA H N 1
ATOM 1853 C CA . ALA A 1 236 ? 33.12100 -17.70800 -58.25000 1.000 47.69517 244 ALA H CA 1
ATOM 1854 C C . ALA A 1 236 ? 33.71300 -16.73500 -57.22400 1.000 55.32350 244 ALA H C 1
ATOM 1855 O O . ALA A 1 236 ? 33.74500 -15.52600 -57.48100 1.000 61.18896 244 ALA H O 1
ATOM 1857 N N . ALA A 1 237 ? 34.16000 -17.23600 -56.06600 1.000 52.16051 245 ALA H N 1
ATOM 1858 C CA . ALA A 1 237 ? 34.75900 -16.37100 -55.04900 1.000 59.69908 245 ALA H CA 1
ATOM 1859 C C . ALA A 1 237 ? 35.97700 -15.56500 -55.51700 1.000 68.07748 245 ALA H C 1
ATOM 1860 O O . ALA A 1 237 ? 36.19500 -14.47500 -54.95400 1.000 65.40963 245 ALA H O 1
ATOM 1862 N N . PRO A 1 238 ? 36.80800 -16.02200 -56.47300 1.000 62.27085 246 PRO H N 1
ATOM 1863 C CA . PRO A 1 238 ? 37.83600 -15.11600 -57.02500 1.000 65.98133 246 PRO H CA 1
ATOM 1864 C C . PRO A 1 238 ? 37.27300 -13.80900 -57.57700 1.000 67.89614 246 PRO H C 1
ATOM 1865 O O . PRO A 1 238 ? 37.95800 -12.77800 -57.52000 1.000 71.75260 246 PRO H O 1
ATOM 1869 N N . LYS A 1 239 ? 36.04300 -13.81400 -58.10000 1.000 68.48690 247 LYS H N 1
ATOM 1870 C CA . LYS A 1 239 ? 35.43600 -12.62600 -58.69600 1.000 70.21686 247 LYS H CA 1
ATOM 1871 C C . LYS A 1 239 ? 34.59800 -11.80700 -57.70900 1.000 70.75084 247 LYS H C 1
ATOM 1872 O O . LYS A 1 239 ? 34.18300 -10.69300 -58.04900 1.000 71.60826 247 LYS H O 1
ATOM 1878 N N . ARG A 1 240 ? 34.32700 -12.33100 -56.51200 1.000 65.51355 248 ARG H N 1
ATOM 1879 C CA . ARG A 1 240 ? 33.58700 -11.59800 -55.48700 1.000 65.61605 248 ARG H CA 1
ATOM 1880 C C . ARG A 1 240 ? 34.50500 -10.56800 -54.82800 1.000 70.94544 248 ARG H C 1
ATOM 1881 O O . ARG A 1 240 ? 35.52600 -10.93300 -54.23200 1.000 75.15951 248 ARG H O 1
ATOM 1889 N N . LYS A 1 241 ? 34.13200 -9.29000 -54.92100 1.000 77.27892 249 LYS H N 1
ATOM 1890 C CA . LYS A 1 241 ? 34.98000 -8.18400 -54.45300 1.000 81.72654 249 LYS H CA 1
ATOM 1891 C C . LYS A 1 241 ? 34.35300 -7.38100 -53.31100 1.000 76.61650 249 LYS H C 1
ATOM 1892 O O . LYS A 1 241 ? 35.03300 -6.57900 -52.67000 1.000 74.68003 249 LYS H O 1
ATOM 1898 N N . ALA B 2 1 ? 35.42800 -44.39300 -44.31000 1.000 36.38923 1 ALA L N 1
ATOM 1899 C CA . ALA B 2 1 ? 34.27000 -44.87600 -45.07700 1.000 38.03006 1 ALA L CA 1
ATOM 1900 C C . ALA B 2 1 ? 33.27500 -43.73900 -45.35500 1.000 29.53576 1 ALA L C 1
ATOM 1901 O O . ALA B 2 1 ? 33.12500 -42.85100 -44.53800 1.000 30.98262 1 ALA L O 1
ATOM 1903 N N . LEU B 2 2 ? 32.57900 -43.82200 -46.49000 1.000 25.65486 2 LEU L N 1
ATOM 1904 C CA . LEU B 2 2 ? 31.67800 -42.78400 -46.97300 1.000 27.05920 2 LEU L CA 1
ATOM 1905 C C . LEU B 2 2 ? 30.27000 -43.33500 -47.14900 1.000 25.30589 2 LEU L C 1
ATOM 1906 O O . LEU B 2 2 ? 30.08900 -44.50100 -47.50000 1.000 27.20977 2 LEU L O 1
ATOM 1911 N N . LEU B 2 3 ? 29.26800 -42.46800 -46.97600 1.000 28.27673 3 LEU L N 1
ATOM 1912 C CA . LEU B 2 3 ? 27.96800 -42.75300 -47.57600 1.000 25.36208 3 LEU L CA 1
ATOM 1913 C C . LEU B 2 3 ? 28.12900 -42.92000 -49.08400 1.000 26.90485 3 LEU L C 1
ATOM 1914 O O . LEU B 2 3 ? 29.04200 -42.36300 -49.69500 1.000 26.22420 3 LEU L O 1
ATOM 1919 N N . SER B 2 4 ? 27.21400 -43.68500 -49.68300 1.000 24.10180 4 SER L N 1
ATOM 1920 C CA . SER B 2 4 ? 27.36300 -44.01000 -51.09800 1.000 26.00785 4 SER L CA 1
ATOM 1921 C C . SER B 2 4 ? 27.37400 -42.76700 -51.98100 1.000 30.87036 4 SER L C 1
ATOM 1922 O O . SER B 2 4 ? 27.90800 -42.81600 -53.10300 1.000 28.28253 4 SER L O 1
ATOM 1925 N N . PHE B 2 5 ? 26.79300 -41.65800 -51.51200 1.000 26.90930 5 PHE L N 1
ATOM 1926 C CA . PHE B 2 5 ? 26.66700 -40.43900 -52.31500 1.000 27.53990 5 PHE L CA 1
ATOM 1927 C C . PHE B 2 5 ? 27.61200 -39.32800 -51.86600 1.000 29.08808 5 PHE L C 1
ATOM 1928 O O . PHE B 2 5 ? 27.51900 -38.19900 -52.36400 1.000 26.01053 5 PHE L O 1
ATOM 1936 N N . GLU B 2 6 ? 28.54200 -39.62400 -50.95900 1.000 22.93165 6 GLU L N 1
ATOM 1937 C CA . GLU B 2 6 ? 29.27200 -38.57300 -50.26400 1.000 21.94054 6 GLU L CA 1
ATOM 1938 C C . GLU B 2 6 ? 30.52500 -38.11800 -51.01000 1.000 25.58236 6 GLU L C 1
ATOM 1939 O O . GLU B 2 6 ? 30.90300 -36.94400 -50.90500 1.000 25.04328 6 GLU L O 1
ATOM 1945 N N . ARG B 2 7 ? 31.20200 -39.02200 -51.74000 1.000 24.47632 7 ARG L N 1
ATOM 1946 C CA . ARG B 2 7 ? 32.50300 -38.67700 -52.31100 1.000 25.68420 7 ARG L CA 1
ATOM 1947 C C . ARG B 2 7 ? 32.47000 -37.37100 -53.10300 1.000 24.30645 7 ARG L C 1
ATOM 1948 O O . ARG B 2 7 ? 33.38800 -36.54500 -52.98200 1.000 27.23713 7 ARG L O 1
ATOM 1956 N N . LYS B 2 8 ? 31.42500 -37.16000 -53.91200 1.000 26.41455 8 LYS L N 1
ATOM 1957 C CA . LYS B 2 8 ? 31.40100 -35.96900 -54.75900 1.000 26.08253 8 LYS L CA 1
ATOM 1958 C C . LYS B 2 8 ? 31.37400 -34.66900 -53.96200 1.000 29.89636 8 LYS L C 1
ATOM 1959 O O . LYS B 2 8 ? 31.72700 -33.61800 -54.51500 1.000 24.85367 8 LYS L O 1
ATOM 1965 N N . TYR B 2 9 ? 31.01500 -34.70500 -52.66900 1.000 25.92666 9 TYR L N 1
ATOM 1966 C CA . TYR B 2 9 ? 31.00600 -33.49000 -51.86500 1.000 26.01552 9 TYR L CA 1
ATOM 1967 C C . TYR B 2 9 ? 32.31400 -33.24800 -51.12600 1.000 24.15302 9 TYR L C 1
ATOM 1968 O O . TYR B 2 9 ? 32.51300 -32.15200 -50.57200 1.000 24.66277 9 TYR L O 1
ATOM 1977 N N . ARG B 2 10 ? 33.21000 -34.23700 -51.09300 1.000 22.54065 10 ARG L N 1
ATOM 1978 C CA . ARG B 2 10 ? 34.41400 -34.13800 -50.25600 1.000 24.17026 10 ARG L CA 1
ATOM 1979 C C . ARG B 2 10 ? 35.55400 -33.43200 -51.00400 1.000 27.54077 10 ARG L C 1
ATOM 1980 O O . ARG B 2 10 ? 36.66300 -33.93400 -51.10600 1.000 27.43223 10 ARG L O 1
ATOM 1988 N N . VAL B 2 11 ? 35.28000 -32.20700 -51.42700 1.000 26.75589 11 VAL L N 1
ATOM 1989 C CA . VAL B 2 11 ? 36.24400 -31.39000 -52.18100 1.000 26.71122 11 VAL L CA 1
ATOM 1990 C C . VAL B 2 11 ? 37.04300 -30.49600 -51.23700 1.000 32.61440 11 VAL L C 1
ATOM 1991 O O . VAL B 2 11 ? 36.59100 -30.19300 -50.12200 1.000 26.30901 11 VAL L O 1
ATOM 1995 N N . PRO B 2 12 ? 38.22100 -30.02900 -51.64300 1.000 31.38947 12 PRO L N 1
ATOM 1996 C CA . PRO B 2 12 ? 38.90900 -29.00400 -50.84300 1.000 31.76681 12 PRO L CA 1
ATOM 1997 C C . PRO B 2 12 ? 38.11600 -27.70500 -50.80200 1.000 30.97737 12 PRO L C 1
ATOM 1998 O O . PRO B 2 12 ? 37.38800 -27.36800 -51.73900 1.000 30.29911 12 PRO L O 1
ATOM 2002 N N . GLY B 2 13 ? 38.26300 -26.97300 -49.70600 1.000 29.28073 13 GLY L N 1
ATOM 2003 C CA . GLY B 2 13 ? 37.84700 -25.58500 -49.65100 1.000 31.64435 13 GLY L CA 1
ATOM 2004 C C . GLY B 2 13 ? 36.79600 -25.31400 -48.58500 1.000 33.63566 13 GLY L C 1
ATOM 2005 O O . GLY B 2 13 ? 36.24800 -26.21500 -47.95000 1.000 32.12157 13 GLY L O 1
ATOM 2006 N N . GLY B 2 14 ? 36.51800 -24.01800 -48.41900 1.000 29.69537 14 GLY L N 1
ATOM 2007 C CA . GLY B 2 14 ? 35.53600 -23.51300 -47.47800 1.000 30.90935 14 GLY L CA 1
ATOM 2008 C C . GLY B 2 14 ? 36.07700 -23.15800 -46.10900 1.000 34.09669 14 GLY L C 1
ATOM 2009 O O . GLY B 2 14 ? 35.30400 -22.66300 -45.27000 1.000 33.07422 14 GLY L O 1
ATOM 2010 N N . THR B 2 15 ? 37.36600 -23.40500 -45.83500 1.000 31.79611 15 THR L N 1
ATOM 2011 C CA . THR B 2 15 ? 37.88400 -23.12800 -44.50800 1.000 31.86380 15 THR L CA 1
ATOM 2012 C C . THR B 2 15 ? 37.97200 -21.62700 -44.27400 1.000 37.14370 15 THR L C 1
ATOM 2013 O O . THR B 2 15 ? 38.10400 -20.83300 -45.20800 1.000 35.24267 15 THR L O 1
ATOM 2017 N N . LEU B 2 16 ? 37.85500 -21.25000 -43.00400 1.000 35.45525 16 LEU L N 1
ATOM 2018 C CA . LEU B 2 16 ? 37.94000 -19.86900 -42.56100 1.000 35.42302 16 LEU L CA 1
ATOM 2019 C C . LEU B 2 16 ? 39.33600 -19.50400 -42.08800 1.000 37.27558 16 LEU L C 1
ATOM 2020 O O . LEU B 2 16 ? 39.74400 -18.34400 -42.21600 1.000 40.74459 16 LEU L O 1
ATOM 2025 N N . VAL B 2 17 ? 40.07100 -20.48000 -41.57000 1.000 34.25755 17 VAL L N 1
ATOM 2026 C CA . VAL B 2 17 ? 41.38100 -20.29100 -40.95700 1.000 38.01198 17 VAL L CA 1
ATOM 2027 C C . VAL B 2 17 ? 42.24900 -21.45300 -41.40100 1.000 40.53445 17 VAL L C 1
ATOM 2028 O O . VAL B 2 17 ? 41.80700 -22.60500 -41.35900 1.000 39.18018 17 VAL L O 1
ATOM 2032 N N . GLY B 2 18 ? 43.48200 -21.17400 -41.81500 1.000 41.26917 18 GLY L N 1
ATOM 2033 C CA . GLY B 2 18 ? 44.43800 -22.24700 -41.98800 1.000 40.12439 18 GLY L CA 1
ATOM 2034 C C . GLY B 2 18 ? 44.52900 -22.83700 -43.37900 1.000 46.76913 18 GLY L C 1
ATOM 2035 O O . GLY B 2 18 ? 45.32400 -23.76600 -43.59000 1.000 44.44120 18 GLY L O 1
ATOM 2036 N N . GLY B 2 19 ? 43.74900 -22.34400 -44.33600 1.000 40.47014 19 GLY L N 1
ATOM 2037 C CA . GLY B 2 19 ? 43.89400 -22.84400 -45.69600 1.000 41.39202 19 GLY L CA 1
ATOM 2038 C C . GLY B 2 19 ? 43.54400 -24.31400 -45.76600 1.000 45.27658 19 GLY L C 1
ATOM 2039 O O . GLY B 2 19 ? 42.53700 -24.75900 -45.21300 1.000 41.79462 19 GLY L O 1
ATOM 2040 N N . ASN B 2 20 ? 44.39700 -25.10200 -46.42100 1.000 44.40588 20 ASN L N 1
ATOM 2041 C CA . ASN B 2 20 ? 44.16300 -26.53400 -46.52500 1.000 39.38731 20 ASN L CA 1
ATOM 2042 C C . ASN B 2 20 ? 44.84800 -27.32400 -45.42100 1.000 39.15439 20 ASN L C 1
ATOM 2043 O O . ASN B 2 20 ? 44.80200 -28.56100 -45.44200 1.000 37.74279 20 ASN L O 1
ATOM 2048 N N . LEU B 2 21 ? 45.48500 -26.63800 -44.45700 1.000 37.68831 21 LEU L N 1
ATOM 2049 C CA . LEU B 2 21 ? 46.28400 -27.34400 -43.45500 1.000 39.60510 21 LEU L CA 1
ATOM 2050 C C . LEU B 2 21 ? 45.46600 -28.36100 -42.67200 1.000 36.30131 21 LEU L C 1
ATOM 2051 O O . LEU B 2 21 ? 45.96300 -29.44800 -42.35200 1.000 35.44387 21 LEU L O 1
ATOM 2056 N N . PHE B 2 22 ? 44.23100 -28.01400 -42.32400 1.000 33.94447 22 PHE L N 1
ATOM 2057 C CA . PHE B 2 22 ? 43.38500 -28.87500 -41.50900 1.000 31.83828 22 PHE L CA 1
ATOM 2058 C C . PHE B 2 22 ? 42.19400 -29.39800 -42.29800 1.000 33.62058 22 PHE L C 1
ATOM 2059 O O . PHE B 2 22 ? 41.22800 -29.91200 -41.70800 1.000 30.59909 22 PHE L O 1
ATOM 2067 N N . ASP B 2 23 ? 42.26200 -29.30700 -43.62700 1.000 29.43276 23 ASP L N 1
ATOM 2068 C CA . ASP B 2 23 ? 41.11800 -29.58200 -44.49400 1.000 30.51583 23 ASP L CA 1
ATOM 2069 C C . ASP B 2 23 ? 41.09500 -31.07900 -44.80400 1.000 29.74530 23 ASP L C 1
ATOM 2070 O O . ASP B 2 23 ? 41.55800 -31.54200 -45.85000 1.000 29.91190 23 ASP L O 1
ATOM 2075 N N . PHE B 2 24 ? 40.57700 -31.85400 -43.84600 1.000 31.22397 24 PHE L N 1
ATOM 2076 C CA . PHE B 2 24 ? 40.48400 -33.30500 -43.96200 1.000 30.17952 24 PHE L CA 1
ATOM 2077 C C . PHE B 2 24 ? 39.49500 -33.81400 -42.91500 1.000 27.71894 24 PHE L C 1
ATOM 2078 O O . PHE B 2 24 ? 38.99400 -33.05800 -42.07700 1.000 31.02419 24 PHE L O 1
ATOM 2086 N N . TRP B 2 25 ? 39.24000 -35.12400 -42.98500 1.000 27.97021 25 TRP L N 1
ATOM 2087 C CA . TRP B 2 25 ? 38.26000 -35.84100 -42.17600 1.000 29.00629 25 TRP L CA 1
ATOM 2088 C C . TRP B 2 25 ? 38.95500 -36.92200 -41.36600 1.000 31.72328 25 TRP L C 1
ATOM 2089 O O . TRP B 2 25 ? 39.99400 -37.46600 -41.78200 1.000 29.23389 25 TRP L O 1
ATOM 2100 N N . VAL B 2 26 ? 38.36500 -37.25300 -40.21000 1.000 28.16757 26 VAL L N 1
ATOM 2101 C CA . VAL B 2 26 ? 38.71600 -38.45200 -39.44500 1.000 29.38252 26 VAL L CA 1
ATOM 2102 C C . VAL B 2 26 ? 37.48000 -39.34300 -39.42600 1.000 28.32410 26 VAL L C 1
ATOM 2103 O O . VAL B 2 26 ? 36.51300 -39.04200 -38.71900 1.000 26.85873 26 VAL L O 1
ATOM 2107 N N . GLY B 2 27 ? 37.49400 -40.42400 -40.19800 1.000 28.81577 27 GLY L N 1
ATOM 2108 C CA . GLY B 2 27 ? 36.26800 -41.17200 -40.42400 1.000 29.05429 27 GLY L CA 1
ATOM 2109 C C . GLY B 2 27 ? 35.16300 -40.28400 -40.98300 1.000 25.48686 27 GLY L C 1
ATOM 2110 O O . GLY B 2 27 ? 35.34900 -39.59700 -41.99500 1.000 28.04677 27 GLY L O 1
ATOM 2111 N N . PRO B 2 28 ? 33.99000 -40.25100 -40.32800 1.000 28.72155 28 PRO L N 1
ATOM 2112 C CA . PRO B 2 28 ? 32.94300 -39.33500 -40.79700 1.000 25.69028 28 PRO L CA 1
ATOM 2113 C C . PRO B 2 28 ? 33.21000 -37.87800 -40.46500 1.000 27.10541 28 PRO L C 1
ATOM 2114 O O . PRO B 2 28 ? 32.61200 -37.00400 -41.11000 1.000 26.71043 28 PRO L O 1
ATOM 2118 N N . PHE B 2 29 ? 34.00200 -37.58500 -39.43000 1.000 27.90965 29 PHE L N 1
ATOM 2119 C CA . PHE B 2 29 ? 34.07300 -36.23900 -38.86300 1.000 27.97605 29 PHE L CA 1
ATOM 2120 C C . PHE B 2 29 ? 34.95300 -35.33900 -39.71200 1.000 28.71481 29 PHE L C 1
ATOM 2121 O O . PHE B 2 29 ? 36.09400 -35.69800 -39.99100 1.000 27.58618 29 PHE L O 1
ATOM 2129 N N . TYR B 2 30 ? 34.43800 -34.17100 -40.10800 1.000 26.24427 30 TYR L N 1
ATOM 2130 C CA . TYR B 2 30 ? 35.31100 -33.11700 -40.63400 1.000 26.64816 30 TYR L CA 1
ATOM 2131 C C . TYR B 2 30 ? 36.21200 -32.55000 -39.53200 1.000 30.48785 30 TYR L C 1
ATOM 2132 O O . TYR B 2 30 ? 35.79300 -32.41400 -38.37600 1.000 28.74581 30 TYR L O 1
ATOM 2141 N N . VAL B 2 31 ? 37.45800 -32.20200 -39.88400 1.000 25.71563 31 VAL L N 1
ATOM 2142 C CA . VAL B 2 31 ? 38.33700 -31.63100 -38.86300 1.000 27.63693 31 VAL L CA 1
ATOM 2143 C C . VAL B 2 31 ? 38.35700 -30.10600 -38.97700 1.000 32.86073 31 VAL L C 1
ATOM 2144 O O . VAL B 2 31 ? 37.54800 -29.41900 -38.32800 1.000 30.39465 31 VAL L O 1
ATOM 2148 N N . GLY B 2 32 ? 39.22300 -29.55000 -39.84000 1.000 28.21327 32 GLY L N 1
ATOM 2149 C CA . GLY B 2 32 ? 39.31500 -28.09800 -39.91200 1.000 28.17513 32 GLY L CA 1
ATOM 2150 C C . GLY B 2 32 ? 40.01000 -27.49900 -38.69000 1.000 29.05562 32 GLY L C 1
ATOM 2151 O O . GLY B 2 32 ? 40.19500 -28.17400 -37.66600 1.000 29.95624 32 GLY L O 1
ATOM 2152 N N . PHE B 2 33 ? 40.44600 -26.24200 -38.80300 1.000 30.17221 33 PHE L N 1
ATOM 2153 C CA . PHE B 2 33 ? 41.12800 -25.59500 -37.67600 1.000 33.69995 33 PHE L CA 1
ATOM 2154 C C . PHE B 2 33 ? 40.26200 -25.61500 -36.42400 1.000 31.94670 33 PHE L C 1
ATOM 2155 O O . PHE B 2 33 ? 40.76300 -25.76100 -35.29400 1.000 31.25824 33 PHE L O 1
ATOM 2163 N N . PHE B 2 34 ? 38.95900 -25.44800 -36.59700 1.000 31.20239 34 PHE L N 1
ATOM 2164 C CA . PHE B 2 34 ? 38.11800 -25.39800 -35.40900 1.000 30.54414 34 PHE L CA 1
ATOM 2165 C C . PHE B 2 34 ? 37.79800 -26.78200 -34.86500 1.000 31.41877 34 PHE L C 1
ATOM 2166 O O . PHE B 2 34 ? 37.35400 -26.88500 -33.71800 1.000 31.99012 34 PHE L O 1
ATOM 2174 N N . GLY B 2 35 ? 38.00500 -27.84800 -35.65000 1.000 27.08850 35 GLY L N 1
ATOM 2175 C CA . GLY B 2 35 ? 37.98600 -29.17800 -35.07100 1.000 29.46657 35 GLY L CA 1
ATOM 2176 C C . GLY B 2 35 ? 39.17400 -29.39800 -34.14600 1.000 33.62905 35 GLY L C 1
ATOM 2177 O O . GLY B 2 35 ? 39.04100 -29.97600 -33.06700 1.000 30.15824 35 GLY L O 1
ATOM 2178 N N . VAL B 2 36 ? 40.35700 -28.95100 -34.56700 1.000 28.35439 36 VAL L N 1
ATOM 2179 C CA . VAL B 2 36 ? 41.51800 -29.00500 -33.67800 1.000 25.98586 36 VAL L CA 1
ATOM 2180 C C . VAL B 2 36 ? 41.26500 -28.16400 -32.43000 1.000 29.01588 36 VAL L C 1
ATOM 2181 O O . VAL B 2 36 ? 41.58500 -28.57700 -31.30700 1.000 33.30852 36 VAL L O 1
ATOM 2185 N N . ALA B 2 37 ? 40.69000 -26.97000 -32.60400 1.000 31.31060 37 ALA L N 1
ATOM 2186 C CA . ALA B 2 37 ? 40.45400 -26.11100 -31.45200 1.000 31.87816 37 ALA L CA 1
ATOM 2187 C C . ALA B 2 37 ? 39.45500 -26.74800 -30.51000 1.000 33.39119 37 ALA L C 1
ATOM 2188 O O . ALA B 2 37 ? 39.65800 -26.73700 -29.28400 1.000 32.82123 37 ALA L O 1
ATOM 2190 N N . THR B 2 38 ? 38.37600 -27.32400 -31.06400 1.000 30.06217 38 THR L N 1
ATOM 2191 C CA . THR B 2 38 ? 37.40200 -28.02500 -30.22300 1.000 33.30798 38 THR L CA 1
ATOM 2192 C C . THR B 2 38 ? 38.06800 -29.13200 -29.43100 1.000 36.55821 38 THR L C 1
ATOM 2193 O O . THR B 2 38 ? 37.80600 -29.30600 -28.23000 1.000 31.33548 38 THR L O 1
ATOM 2197 N N . PHE B 2 39 ? 38.89400 -29.93100 -30.10700 1.000 34.95514 39 PHE L N 1
ATOM 2198 C CA . PHE B 2 39 ? 39.58300 -31.01700 -29.43400 1.000 34.94433 39 PHE L CA 1
ATOM 2199 C C . PHE B 2 39 ? 40.41800 -30.49300 -28.27000 1.000 38.47584 39 PHE L C 1
ATOM 2200 O O . PHE B 2 39 ? 40.37200 -31.04300 -27.15800 1.000 37.53051 39 PHE L O 1
ATOM 2208 N N . PHE B 2 40 ? 41.17000 -29.41100 -28.50300 1.000 31.62085 40 PHE L N 1
ATOM 2209 C CA . PHE B 2 40 ? 42.01700 -28.86000 -27.44700 1.000 37.77614 40 PHE L CA 1
ATOM 2210 C C . PHE B 2 40 ? 41.17700 -28.36300 -26.27200 1.000 39.26410 40 PHE L C 1
ATOM 2211 O O . PHE B 2 40 ? 41.43300 -28.72300 -25.11600 1.000 34.94547 40 PHE L O 1
ATOM 2219 N N . PHE B 2 41 ? 40.15900 -27.53800 -26.54500 1.000 34.46800 41 PHE L N 1
ATOM 2220 C CA . PHE B 2 41 ? 39.34000 -27.00200 -25.45700 1.000 32.42936 41 PHE L CA 1
ATOM 2221 C C . PHE B 2 41 ? 38.63000 -28.11500 -24.69800 1.000 33.72269 41 PHE L C 1
ATOM 2222 O O . PHE B 2 41 ? 38.61100 -28.12500 -23.46200 1.000 35.14182 41 PHE L O 1
ATOM 2230 N N . ALA B 2 42 ? 38.00600 -29.05000 -25.42300 1.000 32.32150 42 ALA L N 1
ATOM 2231 C CA . ALA B 2 42 ? 37.24700 -30.10600 -24.75300 1.000 36.72436 42 ALA L CA 1
ATOM 2232 C C . ALA B 2 42 ? 38.17100 -31.03500 -23.95700 1.000 43.07363 42 ALA L C 1
ATOM 2233 O O . ALA B 2 42 ? 37.85600 -31.41400 -22.81400 1.000 36.54259 42 ALA L O 1
ATOM 2235 N N . ALA B 2 43 ? 39.32100 -31.40600 -24.53400 1.000 33.48277 43 ALA L N 1
ATOM 2236 C CA . ALA B 2 43 ? 40.23300 -32.29500 -23.83000 1.000 38.52680 43 ALA L CA 1
ATOM 2237 C C . ALA B 2 43 ? 40.74000 -31.64000 -22.55400 1.000 40.34850 43 ALA L C 1
ATOM 2238 O O . ALA B 2 43 ? 40.72700 -32.25500 -21.48000 1.000 40.78504 43 ALA L O 1
ATOM 2240 N N . LEU B 2 44 ? 41.15400 -30.37500 -22.64400 1.000 37.50726 44 LEU L N 1
ATOM 2241 C CA . LEU B 2 44 ? 41.62500 -29.67300 -21.45100 1.000 34.25387 44 LEU L CA 1
ATOM 2242 C C . LEU B 2 44 ? 40.51400 -29.54900 -20.40000 1.000 41.39910 44 LEU L C 1
ATOM 2243 O O . LEU B 2 44 ? 40.72700 -29.83000 -19.20600 1.000 35.48094 44 LEU L O 1
ATOM 2248 N N . GLY B 2 45 ? 39.31900 -29.12000 -20.82200 1.000 32.90189 45 GLY L N 1
ATOM 2249 C CA . GLY B 2 45 ? 38.20000 -29.04400 -19.88500 1.000 34.60874 45 GLY L CA 1
ATOM 2250 C C . GLY B 2 45 ? 37.90100 -30.36900 -19.20900 1.000 35.08178 45 GLY L C 1
ATOM 2251 O O . GLY B 2 45 ? 37.65400 -30.42800 -17.99400 1.000 36.60917 45 GLY L O 1
ATOM 2252 N N . ILE B 2 46 ? 37.93400 -31.45700 -19.97200 1.000 33.04156 46 ILE L N 1
ATOM 2253 C CA . ILE B 2 46 ? 37.64400 -32.76400 -19.39500 1.000 35.18099 46 ILE L CA 1
ATOM 2254 C C . ILE B 2 46 ? 38.75100 -33.16500 -18.42800 1.000 39.23885 46 ILE L C 1
ATOM 2255 O O . ILE B 2 46 ? 38.49200 -33.72200 -17.35100 1.000 36.49365 46 ILE L O 1
ATOM 2260 N N . ILE B 2 47 ? 39.99700 -32.84700 -18.77800 1.000 32.21304 47 ILE L N 1
ATOM 2261 C CA . ILE B 2 47 ? 41.12700 -33.12800 -17.89200 1.000 41.81265 47 ILE L CA 1
ATOM 2262 C C . ILE B 2 47 ? 40.95100 -32.39800 -16.56300 1.000 35.74275 47 ILE L C 1
ATOM 2263 O O . ILE B 2 47 ? 41.13800 -32.96900 -15.47700 1.000 39.94605 47 ILE L O 1
ATOM 2268 N N . LEU B 2 48 ? 40.59100 -31.12100 -16.63300 1.000 32.46332 48 LEU L N 1
ATOM 2269 C CA . LEU B 2 48 ? 40.37700 -30.32900 -15.42500 1.000 36.41673 48 LEU L CA 1
ATOM 2270 C C . LEU B 2 48 ? 39.18500 -30.82200 -14.60600 1.000 39.17424 48 LEU L C 1
ATOM 2271 O O . LEU B 2 48 ? 39.20800 -30.72700 -13.37100 1.000 36.29147 48 LEU L O 1
ATOM 2276 N N . ILE B 2 49 ? 38.12300 -31.32600 -15.25500 1.000 32.17556 49 ILE L N 1
ATOM 2277 C CA . ILE B 2 49 ? 37.04900 -31.92600 -14.46900 1.000 39.43955 49 ILE L CA 1
ATOM 2278 C C . ILE B 2 49 ? 37.58100 -33.14500 -13.73500 1.000 38.53949 49 ILE L C 1
ATOM 2279 O O . ILE B 2 49 ? 37.26000 -33.37200 -12.55800 1.000 38.34699 49 ILE L O 1
ATOM 2284 N N . ALA B 2 50 ? 38.40700 -33.94800 -14.41900 1.000 36.89901 50 ALA L N 1
ATOM 2285 C CA . ALA B 2 50 ? 39.01800 -35.10900 -13.77600 1.000 39.22639 50 ALA L CA 1
ATOM 2286 C C . ALA B 2 50 ? 39.85500 -34.69200 -12.57000 1.000 44.01264 50 ALA L C 1
ATOM 2287 O O . ALA B 2 50 ? 39.80200 -35.33300 -11.50700 1.000 43.39244 50 ALA L O 1
ATOM 2289 N N . TRP B 2 51 ? 40.63000 -33.61700 -12.71900 1.000 39.95877 51 TRP L N 1
ATOM 2290 C CA . TRP B 2 51 ? 41.40500 -33.05400 -11.61100 1.000 46.78248 51 TRP L CA 1
ATOM 2291 C C . TRP B 2 51 ? 40.50000 -32.69800 -10.43800 1.000 43.74992 51 TRP L C 1
ATOM 2292 O O . TRP B 2 51 ? 40.76800 -33.06200 -9.28800 1.000 40.46766 51 TRP L O 1
ATOM 2303 N N . SER B 2 52 ? 39.43100 -31.96400 -10.71800 1.000 40.09661 52 SER L N 1
ATOM 2304 C CA . SER B 2 52 ? 38.46400 -31.60000 -9.68900 1.000 37.17937 52 SER L CA 1
ATOM 2305 C C . SER B 2 52 ? 37.90400 -32.83500 -8.98300 1.000 42.60557 52 SER L C 1
ATOM 2306 O O . SER B 2 52 ? 37.77800 -32.85700 -7.75000 1.000 39.73039 52 SER L O 1
ATOM 2309 N N . ALA B 2 53 ? 37.54700 -33.86500 -9.75400 1.000 37.03917 53 ALA L N 1
ATOM 2310 C CA . ALA B 2 53 ? 37.07600 -35.11800 -9.16900 1.000 36.27778 53 ALA L CA 1
ATOM 2311 C C . ALA B 2 53 ? 38.13400 -35.74000 -8.26300 1.000 43.68196 53 ALA L C 1
ATOM 2312 O O . ALA B 2 53 ? 37.80700 -36.32500 -7.21800 1.000 42.43187 53 ALA L O 1
ATOM 2314 N N . VAL B 2 54 ? 39.40600 -35.66000 -8.65800 1.000 37.01920 54 VAL L N 1
ATOM 2315 C CA . VAL B 2 54 ? 40.46300 -36.23000 -7.81400 1.000 40.59641 54 VAL L CA 1
ATOM 2316 C C . VAL B 2 54 ? 40.51600 -35.48400 -6.48200 1.000 43.41039 54 VAL L C 1
ATOM 2317 O O . VAL B 2 54 ? 40.57800 -36.09100 -5.40600 1.000 42.78795 54 VAL L O 1
ATOM 2321 N N . LEU B 2 55 ? 40.48400 -34.14800 -6.54900 1.000 42.14702 55 LEU L N 1
ATOM 2322 C CA . LEU B 2 55 ? 40.42100 -33.29900 -5.36400 1.000 44.37468 55 LEU L CA 1
ATOM 2323 C C . LEU B 2 55 ? 39.20500 -33.63000 -4.51700 1.000 49.83580 55 LEU L C 1
ATOM 2324 O O . LEU B 2 55 ? 39.26400 -33.60600 -3.27900 1.000 40.90545 55 LEU L O 1
ATOM 2329 N N . GLN B 2 56 ? 38.07800 -33.89900 -5.17200 1.000 37.80666 56 GLN L N 1
ATOM 2330 C CA . GLN B 2 56 ? 36.83600 -34.17200 -4.46600 1.000 39.98334 56 GLN L CA 1
ATOM 2331 C C . GLN B 2 56 ? 36.85000 -35.55300 -3.84300 1.000 37.98286 56 GLN L C 1
ATOM 2332 O O . GLN B 2 56 ? 36.13400 -35.80100 -2.87300 1.000 42.35377 56 GLN L O 1
ATOM 2338 N N . GLY B 2 57 ? 37.59200 -36.47800 -4.41600 1.000 36.99061 57 GLY L N 1
ATOM 2339 C CA . GLY B 2 57 ? 37.65600 -37.80200 -3.85100 1.000 36.17509 57 GLY L CA 1
ATOM 2340 C C . GLY B 2 57 ? 36.64900 -38.78700 -4.38600 1.000 45.42231 57 GLY L C 1
ATOM 2341 O O . GLY B 2 57 ? 36.39900 -39.80200 -3.73200 1.000 46.92029 57 GLY L O 1
ATOM 2342 N N . THR B 2 58 ? 36.06400 -38.54200 -5.55900 1.000 41.85657 58 THR L N 1
ATOM 2343 C CA . THR B 2 58 ? 35.11800 -39.49600 -6.11500 1.000 43.66369 58 THR L CA 1
ATOM 2344 C C . THR B 2 58 ? 35.30800 -39.63500 -7.62500 1.000 44.96058 58 THR L C 1
ATOM 2345 O O . THR B 2 58 ? 35.68400 -38.68500 -8.31400 1.000 42.25134 58 THR L O 1
ATOM 2349 N N . TRP B 2 59 ? 35.06500 -40.84700 -8.12200 1.000 47.44222 59 TRP L N 1
ATOM 2350 C CA . TRP B 2 59 ? 34.95600 -41.12900 -9.54700 1.000 51.28683 59 TRP L CA 1
ATOM 2351 C C . TRP B 2 59 ? 33.51100 -41.21400 -10.02100 1.000 46.94556 59 TRP L C 1
ATOM 2352 O O . TRP B 2 59 ? 33.28100 -41.40100 -11.22100 1.000 49.27923 59 TRP L O 1
ATOM 2363 N N . ASN B 2 60 ? 32.54900 -41.14900 -9.11000 1.000 44.41739 60 ASN L N 1
ATOM 2364 C CA . ASN B 2 60 ? 31.13700 -41.30800 -9.42900 1.000 45.81137 60 ASN L CA 1
ATOM 2365 C C . ASN B 2 60 ? 30.61200 -40.12400 -10.22500 1.000 41.32601 60 ASN L C 1
ATOM 2366 O O . ASN B 2 60 ? 30.49000 -39.02900 -9.66300 1.000 38.67210 60 ASN L O 1
ATOM 2371 N N . PRO B 2 61 ? 30.23800 -40.30200 -11.49500 1.000 43.16843 61 PRO L N 1
ATOM 2372 C CA . PRO B 2 61 ? 29.75300 -39.15500 -12.28700 1.000 39.41314 61 PRO L CA 1
ATOM 2373 C C . PRO B 2 61 ? 28.49700 -38.53500 -11.72000 1.000 37.95644 61 PRO L C 1
ATOM 2374 O O . PRO B 2 61 ? 28.20000 -37.37100 -12.01900 1.000 39.48295 61 PRO L O 1
ATOM 2378 N N . GLN B 2 62 ? 27.74400 -39.26800 -10.91700 1.000 34.52472 62 GLN L N 1
ATOM 2379 C CA . GLN B 2 62 ? 26.58800 -38.70400 -10.24000 1.000 38.48336 62 GLN L CA 1
ATOM 2380 C C . GLN B 2 62 ? 26.95500 -37.86700 -9.01200 1.000 40.94057 62 GLN L C 1
ATOM 2381 O O . GLN B 2 62 ? 26.08300 -37.16100 -8.49300 1.000 39.01862 62 GLN L O 1
ATOM 2387 N N . LEU B 2 63 ? 28.20500 -37.93200 -8.53300 1.000 40.26363 63 LEU L N 1
ATOM 2388 C CA . LEU B 2 63 ? 28.64600 -37.10800 -7.41000 1.000 37.57062 63 LEU L CA 1
ATOM 2389 C C . LEU B 2 63 ? 29.63500 -36.01000 -7.79600 1.000 39.69296 63 LEU L C 1
ATOM 2390 O O . LEU B 2 63 ? 29.75100 -35.02600 -7.05800 1.000 35.95023 63 LEU L O 1
ATOM 2395 N N . ILE B 2 64 ? 30.37200 -36.16400 -8.90400 1.000 35.61226 64 ILE L N 1
ATOM 2396 C CA . ILE B 2 64 ? 31.34300 -35.14300 -9.28700 1.000 36.27253 64 ILE L CA 1
ATOM 2397 C C . ILE B 2 64 ? 30.64100 -33.80300 -9.45300 1.000 40.65799 64 ILE L C 1
ATOM 2398 O O . ILE B 2 64 ? 29.62800 -33.69300 -10.15900 1.000 36.67801 64 ILE L O 1
ATOM 2403 N N . SER B 2 65 ? 31.14600 -32.77600 -8.75500 1.000 30.64395 65 SER L N 1
ATOM 2404 C CA . SER B 2 65 ? 30.56700 -31.44600 -8.88100 1.000 33.64408 65 SER L CA 1
ATOM 2405 C C . SER B 2 65 ? 31.68200 -30.41700 -8.81400 1.000 37.94740 65 SER L C 1
ATOM 2406 O O . SER B 2 65 ? 32.47500 -30.39600 -7.85400 1.000 33.37320 65 SER L O 1
ATOM 2409 N N . VAL B 2 66 ? 31.74800 -29.58500 -9.85200 1.000 32.48810 66 VAL L N 1
ATOM 2410 C CA . VAL B 2 66 ? 32.71500 -28.48800 -9.93900 1.000 29.51572 66 VAL L CA 1
ATOM 2411 C C . VAL B 2 66 ? 31.98200 -27.19800 -9.59900 1.000 33.95070 66 VAL L C 1
ATOM 2412 O O . VAL B 2 66 ? 31.14700 -26.71300 -10.36800 1.000 30.53095 66 VAL L O 1
ATOM 2416 N N . TYR B 2 67 ? 32.29000 -26.60200 -8.36500 1.000 30.19868 67 TYR L N 1
ATOM 2417 C CA . TYR B 2 67 ? 31.54100 -25.42800 -7.93100 1.000 30.30838 67 TYR L CA 1
ATOM 2418 C C . TYR B 2 67 ? 32.25000 -24.14900 -8.33600 1.000 28.02486 67 TYR L C 1
ATOM 2419 O O . TYR B 2 67 ? 33.48400 -24.10000 -8.34900 1.000 34.33609 67 TYR L O 1
ATOM 2428 N N . PRO B 2 68 ? 31.51500 -23.08100 -8.61900 1.000 31.84075 68 PRO L N 1
ATOM 2429 C CA . PRO B 2 68 ? 32.16900 -21.79000 -8.85900 1.000 30.14707 68 PRO L CA 1
ATOM 2430 C C . PRO B 2 68 ? 32.75800 -21.25300 -7.56000 1.000 28.64927 68 PRO L C 1
ATOM 2431 O O . PRO B 2 68 ? 32.53300 -21.83500 -6.48500 1.000 31.51699 68 PRO L O 1
ATOM 2435 N N . PRO B 2 69 ? 33.51600 -20.15400 -7.62600 1.000 33.76627 69 PRO L N 1
ATOM 2436 C CA . PRO B 2 69 ? 34.05200 -19.52500 -6.39900 1.000 30.49535 69 PRO L CA 1
ATOM 2437 C C . PRO B 2 69 ? 32.94700 -19.10200 -5.44200 1.000 32.80066 69 PRO L C 1
ATOM 2438 O O . PRO B 2 69 ? 31.83400 -18.75300 -5.85700 1.000 29.27120 69 PRO L O 1
ATOM 2442 N N . ALA B 2 70 ? 33.29200 -19.06200 -4.14300 1.000 32.73403 70 ALA L N 1
ATOM 2443 C CA . ALA B 2 70 ? 32.40900 -18.44600 -3.15700 1.000 33.99030 70 ALA L CA 1
ATOM 2444 C C . ALA B 2 70 ? 32.06100 -17.02600 -3.57700 1.000 28.60754 70 ALA L C 1
ATOM 2445 O O . ALA B 2 70 ? 32.85800 -16.34500 -4.23100 1.000 31.00615 70 ALA L O 1
ATOM 2447 N N . LEU B 2 71 ? 30.86200 -16.57000 -3.19900 1.000 30.93744 71 LEU L N 1
ATOM 2448 C CA . LEU B 2 71 ? 30.44800 -15.21100 -3.55900 1.000 31.41292 71 LEU L CA 1
ATOM 2449 C C . LEU B 2 71 ? 31.48300 -14.17000 -3.13300 1.000 36.32392 71 LEU L C 1
ATOM 2450 O O . LEU B 2 71 ? 31.65100 -13.13400 -3.79700 1.000 35.63276 71 LEU L O 1
ATOM 2455 N N . GLU B 2 72 ? 32.18500 -14.41800 -2.02300 1.000 37.67612 72 GLU L N 1
ATOM 2456 C CA . GLU B 2 72 ? 33.10100 -13.40100 -1.51600 1.000 36.78090 72 GLU L CA 1
ATOM 2457 C C . GLU B 2 72 ? 34.26200 -13.15000 -2.46600 1.000 36.67902 72 GLU L C 1
ATOM 2458 O O . GLU B 2 72 ? 34.85300 -12.06900 -2.41000 1.000 37.12542 72 GLU L O 1
ATOM 2464 N N . TYR B 2 73 ? 34.56600 -14.09300 -3.37500 1.000 34.07578 73 TYR L N 1
ATOM 2465 C CA . TYR B 2 73 ? 35.57700 -13.83300 -4.39300 1.000 34.79550 73 TYR L CA 1
ATOM 2466 C C . TYR B 2 73 ? 35.14400 -12.78500 -5.40100 1.000 33.21794 73 TYR L C 1
ATOM 2467 O O . TYR B 2 73 ? 35.98300 -12.35300 -6.19300 1.000 35.69568 73 TYR L O 1
ATOM 2476 N N . GLY B 2 74 ? 33.87400 -12.37400 -5.40100 1.000 34.08335 74 GLY L N 1
ATOM 2477 C CA . GLY B 2 74 ? 33.39300 -11.38900 -6.37000 1.000 32.75148 74 GLY L CA 1
ATOM 2478 C C . GLY B 2 74 ? 33.67100 -11.85700 -7.79400 1.000 37.49515 74 GLY L C 1
ATOM 2479 O O . GLY B 2 74 ? 33.42700 -13.01800 -8.14100 1.000 33.92763 74 GLY L O 1
ATOM 2480 N N . LEU B 2 75 ? 34.25400 -10.98000 -8.61900 1.000 33.58663 75 LEU L N 1
ATOM 2481 C CA . LEU B 2 75 ? 34.64200 -11.36400 -9.97800 1.000 35.68273 75 LEU L CA 1
ATOM 2482 C C . LEU B 2 75 ? 36.13800 -11.68600 -10.10200 1.000 39.46984 75 LEU L C 1
ATOM 2483 O O . LEU B 2 75 ? 36.66100 -11.78600 -11.21500 1.000 35.62849 75 LEU L O 1
ATOM 2488 N N . GLY B 2 76 ? 36.83500 -11.88100 -8.99400 1.000 41.48232 76 GLY L N 1
ATOM 2489 C CA . GLY B 2 76 ? 38.24200 -12.21700 -9.08300 1.000 41.95577 76 GLY L CA 1
ATOM 2490 C C . GLY B 2 76 ? 38.50100 -13.68100 -9.40500 1.000 45.47979 76 GLY L C 1
ATOM 2491 O O . GLY B 2 76 ? 37.61200 -14.53600 -9.40200 1.000 37.83786 76 GLY L O 1
ATOM 2492 N N . GLY B 2 77 ? 39.76100 -13.97300 -9.71800 1.000 38.21898 77 GLY L N 1
ATOM 2493 C CA . GLY B 2 77 ? 40.18500 -15.35300 -9.80600 1.000 38.88024 77 GLY L CA 1
ATOM 2494 C C . GLY B 2 77 ? 40.20200 -16.00700 -8.43700 1.000 47.82960 77 GLY L C 1
ATOM 2495 O O . GLY B 2 77 ? 40.36300 -15.34700 -7.40600 1.000 41.82070 77 GLY L O 1
ATOM 2496 N N . ALA B 2 78 ? 40.01700 -17.32000 -8.42300 1.000 35.74140 78 ALA L N 1
ATOM 2497 C CA . ALA B 2 78 ? 40.01000 -18.09700 -7.19500 1.000 38.15890 78 ALA L CA 1
ATOM 2498 C C . ALA B 2 78 ? 41.00700 -19.23500 -7.33100 1.000 38.86536 78 ALA L C 1
ATOM 2499 O O . ALA B 2 78 ? 41.37600 -19.61100 -8.44700 1.000 40.08838 78 ALA L O 1
ATOM 2501 N N . PRO B 2 79 ? 41.51800 -19.76100 -6.21100 1.000 36.87464 79 PRO L N 1
ATOM 2502 C CA . PRO B 2 79 ? 42.40800 -20.92300 -6.27600 1.000 38.68968 79 PRO L CA 1
ATOM 2503 C C . PRO B 2 79 ? 41.71800 -22.10700 -6.93800 1.000 39.44485 79 PRO L C 1
ATOM 2504 O O . PRO B 2 79 ? 40.49100 -22.24800 -6.88000 1.000 38.80374 79 PRO L O 1
ATOM 2508 N N . LEU B 2 80 ? 42.53800 -22.97700 -7.53900 1.000 40.86077 80 LEU L N 1
ATOM 2509 C CA . LEU B 2 80 ? 42.02000 -24.07900 -8.34600 1.000 37.26274 80 LEU L CA 1
ATOM 2510 C C . LEU B 2 80 ? 40.97000 -24.88000 -7.58900 1.000 44.85890 80 LEU L C 1
ATOM 2511 O O . LEU B 2 80 ? 39.87200 -25.13800 -8.10300 1.000 37.10948 80 LEU L O 1
ATOM 2516 N N . ALA B 2 81 ? 41.27600 -25.25300 -6.34200 1.000 37.66721 81 ALA L N 1
ATOM 2517 C CA . ALA B 2 81 ? 40.35400 -26.09200 -5.60300 1.000 40.34614 81 ALA L CA 1
ATOM 2518 C C . ALA B 2 81 ? 39.15300 -25.32100 -5.07200 1.000 35.29595 81 ALA L C 1
ATOM 2519 O O . ALA B 2 81 ? 38.20100 -25.94400 -4.58000 1.000 40.67215 81 ALA L O 1
ATOM 2521 N N . LYS B 2 82 ? 39.15300 -24.00200 -5.17300 1.000 35.86172 82 LYS L N 1
ATOM 2522 C CA . LYS B 2 82 ? 38.14700 -23.17500 -4.52100 1.000 39.40409 82 LYS L CA 1
ATOM 2523 C C . LYS B 2 82 ? 37.40700 -22.34000 -5.54200 1.000 36.78703 82 LYS L C 1
ATOM 2524 O O . LYS B 2 82 ? 37.02200 -21.20900 -5.25900 1.000 33.75749 82 LYS L O 1
ATOM 2530 N N . GLY B 2 83 ? 37.23300 -22.86900 -6.75500 1.000 37.84736 83 GLY L N 1
ATOM 2531 C CA . GLY B 2 83 ? 36.50300 -22.17800 -7.79400 1.000 32.37581 83 GLY L CA 1
ATOM 2532 C C . GLY B 2 83 ? 37.33400 -21.88200 -9.01900 1.000 38.72496 83 GLY L C 1
ATOM 2533 O O . GLY B 2 83 ? 36.76900 -21.55600 -10.07600 1.000 34.93540 83 GLY L O 1
ATOM 2534 N N . GLY B 2 84 ? 38.65800 -21.98400 -8.92200 1.000 35.04849 84 GLY L N 1
ATOM 2535 C CA . GLY B 2 84 ? 39.48100 -21.69800 -10.08000 1.000 34.01551 84 GLY L CA 1
ATOM 2536 C C . GLY B 2 84 ? 39.32500 -22.73800 -11.17600 1.000 35.58881 84 GLY L C 1
ATOM 2537 O O . GLY B 2 84 ? 39.37700 -22.40800 -12.36400 1.000 34.87233 84 GLY L O 1
ATOM 2538 N N . LEU B 2 85 ? 39.17300 -24.01200 -10.80000 1.000 32.55484 85 LEU L N 1
ATOM 2539 C CA . LEU B 2 85 ? 38.93400 -25.03700 -11.81000 1.000 35.10126 85 LEU L CA 1
ATOM 2540 C C . LEU B 2 85 ? 37.62600 -24.75900 -12.55400 1.000 37.50238 85 LEU L C 1
ATOM 2541 O O . LEU B 2 85 ? 37.57500 -24.83800 -13.79400 1.000 34.25437 85 LEU L O 1
ATOM 2546 N N . TRP B 2 86 ? 36.57100 -24.39000 -11.82000 1.000 34.59185 86 TRP L N 1
ATOM 2547 C CA . TRP B 2 86 ? 35.31700 -23.98500 -12.46100 1.000 31.26697 86 TRP L CA 1
ATOM 2548 C C . TRP B 2 86 ? 35.55400 -22.85300 -13.46500 1.000 36.16895 86 TRP L C 1
ATOM 2549 O O . TRP B 2 86 ? 35.01000 -22.86300 -14.57800 1.000 32.71959 86 TRP L O 1
ATOM 2560 N N . GLN B 2 87 ? 36.37400 -21.87000 -13.08700 1.000 32.27538 87 GLN L N 1
ATOM 2561 C CA . GLN B 2 87 ? 36.63400 -20.72900 -13.96100 1.000 30.10386 87 GLN L CA 1
ATOM 2562 C C . GLN B 2 87 ? 37.36100 -21.16200 -15.22200 1.000 30.32055 87 GLN L C 1
ATOM 2563 O O . GLN B 2 87 ? 36.99000 -20.75600 -16.32700 1.000 30.79196 87 GLN L O 1
ATOM 2569 N N . ILE B 2 88 ? 38.38600 -22.01100 -15.08700 1.000 29.36137 88 ILE L N 1
ATOM 2570 C CA . ILE B 2 88 ? 39.10700 -22.40300 -16.29600 1.000 31.43433 88 ILE L CA 1
ATOM 2571 C C . ILE B 2 88 ? 38.25400 -23.34600 -17.14300 1.000 34.14884 88 ILE L C 1
ATOM 2572 O O . ILE B 2 88 ? 38.27900 -23.28600 -18.38200 1.000 32.72435 88 ILE L O 1
ATOM 2577 N N . ILE B 2 89 ? 37.49600 -24.23900 -16.49400 1.000 30.44380 89 ILE L N 1
ATOM 2578 C CA . ILE B 2 89 ? 36.63400 -25.14400 -17.25500 1.000 34.95464 89 ILE L CA 1
ATOM 2579 C C . ILE B 2 89 ? 35.59800 -24.35400 -18.05100 1.000 30.04074 89 ILE L C 1
ATOM 2580 O O . ILE B 2 89 ? 35.24800 -24.71900 -19.18600 1.000 29.30315 89 ILE L O 1
ATOM 2585 N N . THR B 2 90 ? 35.08600 -23.27000 -17.47600 1.000 29.29078 90 THR L N 1
ATOM 2586 C CA . THR B 2 90 ? 34.10900 -22.43600 -18.16600 1.000 32.25026 90 THR L CA 1
ATOM 2587 C C . THR B 2 90 ? 34.72800 -21.75600 -19.39000 1.000 34.37341 90 THR L C 1
ATOM 2588 O O . THR B 2 90 ? 34.07400 -21.60000 -20.43600 1.000 29.37797 90 THR L O 1
ATOM 2592 N N . ILE B 2 91 ? 35.98800 -21.33200 -19.28100 1.000 32.28303 91 ILE L N 1
ATOM 2593 C CA . ILE B 2 91 ? 36.67100 -20.80400 -20.45200 1.000 28.08473 91 ILE L CA 1
ATOM 2594 C C . ILE B 2 91 ? 36.80100 -21.88900 -21.51400 1.000 29.05651 91 ILE L C 1
ATOM 2595 O O . ILE B 2 91 ? 36.53900 -21.64600 -22.69500 1.000 30.57272 91 ILE L O 1
ATOM 2600 N N . CYS B 2 92 ? 37.17200 -23.11200 -21.10600 1.000 29.32352 92 CYS L N 1
ATOM 2601 C CA . CYS B 2 92 ? 37.30500 -24.20200 -22.07100 1.000 32.28805 92 CYS L CA 1
ATOM 2602 C C . CYS B 2 92 ? 35.97000 -24.55500 -22.69400 1.000 35.04199 92 CYS L C 1
ATOM 2603 O O . CYS B 2 92 ? 35.90000 -24.82300 -23.90100 1.000 31.22279 92 CYS L O 1
ATOM 2606 N N . ALA B 2 93 ? 34.90200 -24.60900 -21.88000 1.000 27.04271 93 ALA L N 1
ATOM 2607 C CA . ALA B 2 93 ? 33.58100 -24.89000 -22.44800 1.000 29.35009 93 ALA L CA 1
ATOM 2608 C C . ALA B 2 93 ? 33.19200 -23.83300 -23.47700 1.000 31.46685 93 ALA L C 1
ATOM 2609 O O . ALA B 2 93 ? 32.75200 -24.15100 -24.59100 1.000 28.99744 93 ALA L O 1
ATOM 2611 N N . THR B 2 94 ? 33.32400 -22.55600 -23.11200 1.000 27.91428 94 THR L N 1
ATOM 2612 C CA . THR B 2 94 ? 33.02600 -21.49800 -24.06000 1.000 31.34398 94 THR L CA 1
ATOM 2613 C C . THR B 2 94 ? 33.87000 -21.64700 -25.32800 1.000 31.36435 94 THR L C 1
ATOM 2614 O O . THR B 2 94 ? 33.36700 -21.51400 -26.45500 1.000 30.33518 94 THR L O 1
ATOM 2618 N N . GLY B 2 95 ? 35.16000 -21.93400 -25.16900 1.000 26.75391 95 GLY L N 1
ATOM 2619 C CA . GLY B 2 95 ? 35.99000 -22.08800 -26.35700 1.000 31.41820 95 GLY L CA 1
ATOM 2620 C C . GLY B 2 95 ? 35.56300 -23.28400 -27.19000 1.000 30.40703 95 GLY L C 1
ATOM 2621 O O . GLY B 2 95 ? 35.52700 -23.21500 -28.42500 1.000 26.76418 95 GLY L O 1
ATOM 2622 N N . ALA B 2 96 ? 35.24500 -24.40400 -26.52500 1.000 29.53213 96 ALA L N 1
ATOM 2623 C CA . ALA B 2 96 ? 34.78900 -25.58200 -27.25500 1.000 31.51083 96 ALA L CA 1
ATOM 2624 C C . ALA B 2 96 ? 33.48600 -25.29400 -28.00000 1.000 28.60224 96 ALA L C 1
ATOM 2625 O O . ALA B 2 96 ? 33.34200 -25.67500 -29.16500 1.000 28.01169 96 ALA L O 1
ATOM 2627 N N . PHE B 2 97 ? 32.53300 -24.61900 -27.35400 1.000 28.06667 97 PHE L N 1
ATOM 2628 C CA . PHE B 2 97 ? 31.23500 -24.36200 -27.99600 1.000 29.34240 97 PHE L CA 1
ATOM 2629 C C . PHE B 2 97 ? 31.36700 -23.38300 -29.14300 1.000 31.73988 97 PHE L C 1
ATOM 2630 O O . PHE B 2 97 ? 30.75900 -23.56900 -30.19600 1.000 27.43332 97 PHE L O 1
ATOM 2638 N N . VAL B 2 98 ? 32.12700 -22.30600 -28.96100 1.000 26.87314 98 VAL L N 1
ATOM 2639 C CA . VAL B 2 98 ? 32.29900 -21.37700 -30.07800 1.000 29.19861 98 VAL L CA 1
ATOM 2640 C C . VAL B 2 98 ? 33.08500 -22.04100 -31.21100 1.000 28.87371 98 VAL L C 1
ATOM 2641 O O . VAL B 2 98 ? 32.77600 -21.85000 -32.39300 1.000 28.78255 98 VAL L O 1
ATOM 2645 N N . SER B 2 99 ? 34.10200 -22.84800 -30.87700 1.000 28.26109 99 SER L N 1
ATOM 2646 C CA . SER B 2 99 ? 34.84000 -23.53500 -31.93000 1.000 28.74908 99 SER L CA 1
ATOM 2647 C C . SER B 2 99 ? 33.93600 -24.49700 -32.68700 1.000 31.01039 99 SER L C 1
ATOM 2648 O O . SER B 2 99 ? 34.12200 -24.71800 -33.88700 1.000 27.90875 99 SER L O 1
ATOM 2651 N N . TRP B 2 100 ? 32.99800 -25.12300 -31.98200 1.000 26.31328 100 TRP L N 1
ATOM 2652 C CA . TRP B 2 100 ? 32.04500 -26.01500 -32.64100 1.000 28.58857 100 TRP L CA 1
ATOM 2653 C C . TRP B 2 100 ? 31.19000 -25.25000 -33.63600 1.000 27.82133 100 TRP L C 1
ATOM 2654 O O . TRP B 2 100 ? 30.96700 -25.71200 -34.76700 1.000 27.24961 100 TRP L O 1
ATOM 2665 N N . ALA B 2 101 ? 30.71300 -24.06300 -33.24200 1.000 26.05843 101 ALA L N 1
ATOM 2666 C CA . ALA B 2 101 ? 29.90800 -23.26200 -34.16500 1.000 28.23986 101 ALA L CA 1
ATOM 2667 C C . ALA B 2 101 ? 30.71900 -22.85400 -35.39900 1.000 30.43777 101 ALA L C 1
ATOM 2668 O O . ALA B 2 101 ? 30.21900 -22.90200 -36.52300 1.000 28.44431 101 ALA L O 1
ATOM 2670 N N . LEU B 2 102 ? 31.98400 -22.49200 -35.21700 1.000 26.25822 102 LEU L N 1
ATOM 2671 C CA . LEU B 2 102 ? 32.76800 -22.05200 -36.37500 1.000 26.37515 102 LEU L CA 1
ATOM 2672 C C . LEU B 2 102 ? 33.17900 -23.23200 -37.24700 1.000 27.68618 102 LEU L C 1
ATOM 2673 O O . LEU B 2 102 ? 33.31000 -23.08800 -38.46800 1.000 27.29648 102 LEU L O 1
ATOM 2678 N N . ARG B 2 103 ? 33.40200 -24.39800 -36.64900 1.000 24.54685 103 ARG L N 1
ATOM 2679 C CA . ARG B 2 103 ? 33.55400 -25.60600 -37.45500 1.000 29.96396 103 ARG L CA 1
ATOM 2680 C C . ARG B 2 103 ? 32.29900 -25.87900 -38.29500 1.000 28.57705 103 ARG L C 1
ATOM 2681 O O . ARG B 2 103 ? 32.40700 -26.23000 -39.47700 1.000 25.98100 103 ARG L O 1
ATOM 2689 N N . GLU B 2 104 ? 31.09900 -25.69700 -37.71800 1.000 27.35754 104 GLU L N 1
ATOM 2690 C CA . GLU B 2 104 ? 29.87700 -25.86700 -38.52000 1.000 25.71982 104 GLU L CA 1
ATOM 2691 C C . GLU B 2 104 ? 29.86500 -24.89100 -39.69400 1.000 26.94932 104 GLU L C 1
ATOM 2692 O O . GLU B 2 104 ? 29.40100 -25.22000 -40.79300 1.000 25.78458 104 GLU L O 1
ATOM 2698 N N . VAL B 2 105 ? 30.33800 -23.65800 -39.46900 1.000 25.83568 105 VAL L N 1
ATOM 2699 C CA . VAL B 2 105 ? 30.37600 -22.66300 -40.54700 1.000 24.25479 105 VAL L CA 1
ATOM 2700 C C . VAL B 2 105 ? 31.26800 -23.15200 -41.68500 1.000 25.00781 105 VAL L C 1
ATOM 2701 O O . VAL B 2 105 ? 30.89500 -23.07100 -42.86700 1.000 26.04991 105 VAL L O 1
ATOM 2705 N N . GLU B 2 106 ? 32.45900 -23.67800 -41.35600 1.000 25.42268 106 GLU L N 1
ATOM 2706 C CA . GLU B 2 106 ? 33.31500 -24.21800 -42.41800 1.000 26.47065 106 GLU L CA 1
ATOM 2707 C C . GLU B 2 106 ? 32.60800 -25.34600 -43.16400 1.000 28.42602 106 GLU L C 1
ATOM 2708 O O . GLU B 2 106 ? 32.72200 -25.46700 -44.39300 1.000 27.07640 106 GLU L O 1
ATOM 2714 N N . ILE B 2 107 ? 31.87700 -26.19000 -42.42600 1.000 26.05791 107 ILE L N 1
ATOM 2715 C CA . ILE B 2 107 ? 31.15700 -27.28400 -43.06000 1.000 24.35525 107 ILE L CA 1
ATOM 2716 C C . ILE B 2 107 ? 30.07600 -26.74500 -43.99000 1.000 23.87404 107 ILE L C 1
ATOM 2717 O O . ILE B 2 107 ? 29.91100 -27.23800 -45.10900 1.000 25.67824 107 ILE L O 1
ATOM 2722 N N . CYS B 2 108 ? 29.33000 -25.71900 -43.54600 1.000 22.93985 108 CYS L N 1
ATOM 2723 C CA . CYS B 2 108 ? 28.35000 -25.05600 -44.41200 1.000 23.16702 108 CYS L CA 1
ATOM 2724 C C . CYS B 2 108 ? 28.98900 -24.56500 -45.70000 1.000 28.15541 108 CYS L C 1
ATOM 2725 O O . CYS B 2 108 ? 28.38300 -24.64800 -46.77400 1.000 24.83373 108 CYS L O 1
ATOM 2728 N N . ARG B 2 109 ? 30.17400 -23.95700 -45.58600 1.000 25.49914 109 ARG L N 1
ATOM 2729 C CA . ARG B 2 109 ? 30.80700 -23.37300 -46.77300 1.000 27.25725 109 ARG L CA 1
ATOM 2730 C C . ARG B 2 109 ? 31.27000 -24.46300 -47.73300 1.000 27.92319 109 ARG L C 1
ATOM 2731 O O . ARG B 2 109 ? 31.10700 -24.32800 -48.94800 1.000 26.57712 109 ARG L O 1
ATOM 2739 N N . LYS B 2 110 ? 31.85400 -25.54800 -47.22300 1.000 27.57052 110 LYS L N 1
ATOM 2740 C CA . LYS B 2 110 ? 32.24200 -26.62700 -48.14500 1.000 27.70427 110 LYS L CA 1
ATOM 2741 C C . LYS B 2 110 ? 31.03600 -27.19600 -48.88700 1.000 29.29189 110 LYS L C 1
ATOM 2742 O O . LYS B 2 110 ? 31.14000 -27.52800 -50.08100 1.000 26.17236 110 LYS L O 1
ATOM 2748 N N . LEU B 2 111 ? 29.86900 -27.30000 -48.20700 1.000 26.15354 111 LEU L N 1
ATOM 2749 C CA . LEU B 2 111 ? 28.64700 -27.89600 -48.76600 1.000 23.96621 111 LEU L CA 1
ATOM 2750 C C . LEU B 2 111 ? 27.76500 -26.90500 -49.53200 1.000 26.23698 111 LEU L C 1
ATOM 2751 O O . LEU B 2 111 ? 26.76000 -27.32500 -50.12400 1.000 28.42881 111 LEU L O 1
ATOM 2756 N N . GLY B 2 112 ? 28.12000 -25.62000 -49.55000 1.000 24.48091 112 GLY L N 1
ATOM 2757 C CA . GLY B 2 112 ? 27.32900 -24.61600 -50.24900 1.000 24.14359 112 GLY L CA 1
ATOM 2758 C C . GLY B 2 112 ? 25.94100 -24.39900 -49.69700 1.000 27.14748 112 GLY L C 1
ATOM 2759 O O . GLY B 2 112 ? 25.03100 -24.04600 -50.46700 1.000 26.61515 112 GLY L O 1
ATOM 2760 N N . ILE B 2 113 ? 25.74000 -24.59700 -48.38700 1.000 24.16612 113 ILE L N 1
ATOM 2761 C CA . ILE B 2 113 ? 24.42000 -24.45400 -47.78600 1.000 28.31066 113 ILE L CA 1
ATOM 2762 C C . ILE B 2 113 ? 24.38200 -23.18000 -46.94100 1.000 27.55845 113 ILE L C 1
ATOM 2763 O O . ILE B 2 113 ? 25.41000 -22.55800 -46.65900 1.000 27.08978 113 ILE L O 1
ATOM 2768 N N . GLY B 2 114 ? 23.17200 -22.79700 -46.53000 1.000 26.87669 114 GLY L N 1
ATOM 2769 C CA . GLY B 2 114 ? 22.99900 -21.65300 -45.64900 1.000 27.43487 114 GLY L CA 1
ATOM 2770 C C . GLY B 2 114 ? 23.64500 -21.87000 -44.28500 1.000 29.12407 114 GLY L C 1
ATOM 2771 O O . GLY B 2 114 ? 24.04600 -22.97400 -43.91100 1.000 27.52702 114 GLY L O 1
ATOM 2772 N N . TYR B 2 115 ? 23.74300 -20.77400 -43.52600 1.000 25.02609 115 TYR L N 1
ATOM 2773 C CA . TYR B 2 115 ? 24.42400 -20.75800 -42.23300 1.000 26.71947 115 TYR L CA 1
ATOM 2774 C C . TYR B 2 115 ? 23.45600 -20.86500 -41.07500 1.000 28.17015 115 TYR L C 1
ATOM 2775 O O . TYR B 2 115 ? 23.82900 -20.55500 -39.94000 1.000 25.60040 115 TYR L O 1
ATOM 2784 N N . HIS B 2 116 ? 22.21400 -21.26100 -41.34600 1.000 25.77986 116 HIS L N 1
ATOM 2785 C CA . HIS B 2 116 ? 21.17500 -21.24400 -40.31200 1.000 26.66840 116 HIS L CA 1
ATOM 2786 C C . HIS B 2 116 ? 21.52400 -22.09300 -39.09500 1.000 27.04194 116 HIS L C 1
ATOM 2787 O O . HIS B 2 116 ? 21.13000 -21.74400 -37.97500 1.000 25.75589 116 HIS L O 1
ATOM 2794 N N . ILE B 2 117 ? 22.18600 -23.23600 -39.28000 1.000 25.39692 117 ILE L N 1
ATOM 2795 C CA . ILE B 2 117 ? 22.42400 -24.13500 -38.13200 1.000 23.92380 117 ILE L CA 1
ATOM 2796 C C . ILE B 2 117 ? 23.38400 -23.51600 -37.10400 1.000 27.69427 117 ILE L C 1
ATOM 2797 O O . ILE B 2 117 ? 23.03700 -23.45800 -35.90400 1.000 25.48973 117 ILE L O 1
ATOM 2802 N N . PRO B 2 118 ? 24.60600 -23.07400 -37.46600 1.000 26.05993 118 PRO L N 1
ATOM 2803 C CA . PRO B 2 118 ? 25.46200 -22.47200 -36.41900 1.000 25.15294 118 PRO L CA 1
ATOM 2804 C C . PRO B 2 118 ? 24.89300 -21.18500 -35.85100 1.000 26.60503 118 PRO L C 1
ATOM 2805 O O . PRO B 2 118 ? 25.14600 -20.87000 -34.69200 1.000 28.68854 118 PRO L O 1
ATOM 2809 N N . PHE B 2 119 ? 24.10600 -20.44700 -36.63000 1.000 23.97854 119 PHE L N 1
ATOM 2810 C CA . PHE B 2 119 ? 23.40800 -19.27800 -36.09500 1.000 27.90726 119 PHE L CA 1
ATOM 2811 C C . PHE B 2 119 ? 22.40400 -19.67700 -35.01700 1.000 29.01993 119 PHE L C 1
ATOM 2812 O O . PHE B 2 119 ? 22.33600 -19.05100 -33.95200 1.000 26.12158 119 PHE L O 1
ATOM 2820 N N . ALA B 2 120 ? 21.59900 -20.70900 -35.28500 1.000 26.04208 120 ALA L N 1
ATOM 2821 C CA . ALA B 2 120 ? 20.70200 -21.26100 -34.25600 1.000 25.39260 120 ALA L CA 1
ATOM 2822 C C . ALA B 2 120 ? 21.46600 -21.77200 -33.03400 1.000 26.63544 120 ALA L C 1
ATOM 2823 O O . ALA B 2 120 ? 21.07500 -21.51500 -31.88300 1.000 27.25949 120 ALA L O 1
ATOM 2825 N N . PHE B 2 121 ? 22.53600 -22.51600 -33.24800 1.000 25.43434 121 PHE L N 1
ATOM 2826 C CA . PHE B 2 121 ? 23.33800 -22.99400 -32.12100 1.000 26.18390 121 PHE L CA 1
ATOM 2827 C C . PHE B 2 121 ? 23.85700 -21.83700 -31.26300 1.000 27.76086 121 PHE L C 1
ATOM 2828 O O . PHE B 2 121 ? 23.92900 -21.94400 -30.03000 1.000 26.27831 121 PHE L O 1
ATOM 2836 N N . ALA B 2 122 ? 24.18700 -20.70500 -31.88500 1.000 25.10692 122 ALA L N 1
ATOM 2837 C CA . ALA B 2 122 ? 24.66300 -19.56700 -31.09600 1.000 26.02697 122 ALA L CA 1
ATOM 2838 C C . ALA B 2 122 ? 23.66000 -19.09500 -30.05600 1.000 28.53666 122 ALA L C 1
ATOM 2839 O O . ALA B 2 122 ? 24.07000 -18.44600 -29.07300 1.000 27.11186 122 ALA L O 1
ATOM 2841 N N . PHE B 2 123 ? 22.35700 -19.33600 -30.25700 1.000 26.40782 123 PHE L N 1
ATOM 2842 C CA . PHE B 2 123 ? 21.38400 -18.97600 -29.22000 1.000 26.96071 123 PHE L CA 1
ATOM 2843 C C . PHE B 2 123 ? 21.59000 -19.82800 -27.97200 1.000 29.40908 123 PHE L C 1
ATOM 2844 O O . PHE B 2 123 ? 21.48600 -19.32700 -26.84200 1.000 25.36639 123 PHE L O 1
ATOM 2852 N N . ALA B 2 124 ? 21.84000 -21.13400 -28.14400 1.000 27.38324 124 ALA L N 1
ATOM 2853 C CA . ALA B 2 124 ? 22.12000 -21.97400 -26.98400 1.000 24.68299 124 ALA L CA 1
ATOM 2854 C C . ALA B 2 124 ? 23.38600 -21.49900 -26.26500 1.000 27.44779 124 ALA L C 1
ATOM 2855 O O . ALA B 2 124 ? 23.42700 -21.45000 -25.02500 1.000 25.95561 124 ALA L O 1
ATOM 2857 N N . ILE B 2 125 ? 24.44100 -21.17400 -27.03600 1.000 29.19459 125 ILE L N 1
ATOM 2858 C CA . ILE B 2 125 ? 25.68100 -20.68600 -26.44100 1.000 26.58685 125 ILE L CA 1
ATOM 2859 C C . ILE B 2 125 ? 25.40900 -19.41200 -25.64800 1.000 27.55612 125 ILE L C 1
ATOM 2860 O O . ILE B 2 125 ? 25.90500 -19.24900 -24.53000 1.000 28.73049 125 ILE L O 1
ATOM 2865 N N . LEU B 2 126 ? 24.60300 -18.50900 -26.20400 1.000 25.58540 126 LEU L N 1
ATOM 2866 C CA . LEU B 2 126 ? 24.26500 -17.27300 -25.49700 1.000 29.14604 126 LEU L CA 1
ATOM 2867 C C . LEU B 2 126 ? 23.44900 -17.53700 -24.23000 1.000 30.58600 126 LEU L C 1
ATOM 2868 O O . LEU B 2 126 ? 23.57800 -16.80400 -23.25100 1.000 27.93310 126 LEU L O 1
ATOM 2873 N N . ALA B 2 127 ? 22.56800 -18.53800 -24.23800 1.000 27.86236 127 ALA L N 1
ATOM 2874 C CA . ALA B 2 127 ? 21.84600 -18.86400 -23.00000 1.000 27.90322 127 ALA L CA 1
ATOM 2875 C C . ALA B 2 127 ? 22.80200 -19.40400 -21.94300 1.000 27.12004 127 ALA L C 1
ATOM 2876 O O . ALA B 2 127 ? 22.71400 -19.04700 -20.76200 1.000 25.85027 127 ALA L O 1
ATOM 2878 N N . TYR B 2 128 ? 23.73400 -20.26600 -22.35400 1.000 24.56804 128 TYR L N 1
ATOM 2879 C CA . TYR B 2 128 ? 24.75900 -20.72700 -21.42700 1.000 26.15370 128 TYR L CA 1
ATOM 2880 C C . TYR B 2 128 ? 25.54400 -19.54000 -20.86000 1.000 29.48354 128 TYR L C 1
ATOM 2881 O O . TYR B 2 128 ? 25.73000 -19.41700 -19.63100 1.000 25.64213 128 TYR L O 1
ATOM 2890 N N . LEU B 2 129 ? 26.01500 -18.65200 -21.75300 1.000 29.23625 129 LEU L N 1
ATOM 2891 C CA . LEU B 2 129 ? 26.79800 -17.49000 -21.32800 1.000 29.30889 129 LEU L CA 1
ATOM 2892 C C . LEU B 2 129 ? 25.96000 -16.55000 -20.47600 1.000 28.67928 129 LEU L C 1
ATOM 2893 O O . LEU B 2 129 ? 26.48900 -15.91300 -19.55900 1.000 29.22845 129 LEU L O 1
ATOM 2898 N N . THR B 2 130 ? 24.64400 -16.50300 -20.69100 1.000 26.07997 130 THR L N 1
ATOM 2899 C CA . THR B 2 130 ? 23.81800 -15.72900 -19.76800 1.000 25.99587 130 THR L CA 1
ATOM 2900 C C . THR B 2 130 ? 23.95300 -16.24600 -18.33700 1.000 29.95588 130 THR L C 1
ATOM 2901 O O . THR B 2 130 ? 24.06100 -15.45300 -17.38200 1.000 29.16549 130 THR L O 1
ATOM 2905 N N . LEU B 2 131 ? 23.99800 -17.56800 -18.16400 1.000 25.34484 131 LEU L N 1
ATOM 2906 C CA . LEU B 2 131 ? 23.97300 -18.11200 -16.81200 1.000 26.61682 131 LEU L CA 1
ATOM 2907 C C . LEU B 2 131 ? 25.34100 -18.12100 -16.14400 1.000 29.62960 131 LEU L C 1
ATOM 2908 O O . LEU B 2 131 ? 25.39700 -18.02900 -14.90800 1.000 29.41927 131 LEU L O 1
ATOM 2913 N N . VAL B 2 132 ? 26.44100 -18.25900 -16.91100 1.000 26.05626 132 VAL L N 1
ATOM 2914 C CA . VAL B 2 132 ? 27.77900 -18.36300 -16.31600 1.000 26.66666 132 VAL L CA 1
ATOM 2915 C C . VAL B 2 132 ? 28.61400 -17.09800 -16.48000 1.000 32.46977 132 VAL L C 1
ATOM 2916 O O . VAL B 2 132 ? 29.67800 -16.99100 -15.83700 1.000 29.44444 132 VAL L O 1
ATOM 2920 N N . LEU B 2 133 ? 28.18600 -16.15000 -17.30000 1.000 27.01935 133 LEU L N 1
ATOM 2921 C CA . LEU B 2 133 ? 29.00600 -14.97600 -17.57900 1.000 28.74220 133 LEU L CA 1
ATOM 2922 C C . LEU B 2 133 ? 28.22500 -13.68000 -17.40500 1.000 34.36686 133 LEU L C 1
ATOM 2923 O O . LEU B 2 133 ? 28.58200 -12.87000 -16.54100 1.000 34.01960 133 LEU L O 1
ATOM 2928 N N . PHE B 2 134 ? 27.17400 -13.45300 -18.21800 1.000 26.65315 134 PHE L N 1
ATOM 2929 C CA . PHE B 2 134 ? 26.51200 -12.14400 -18.22800 1.000 31.89344 134 PHE L CA 1
ATOM 2930 C C . PHE B 2 134 ? 25.81800 -11.86200 -16.90300 1.000 35.60603 134 PHE L C 1
ATOM 2931 O O . PHE B 2 134 ? 25.95000 -10.77200 -16.32800 1.000 33.36280 134 PHE L O 1
ATOM 2939 N N . ARG B 2 135 ? 25.01900 -12.81900 -16.43100 1.000 32.62966 135 ARG L N 1
ATOM 2940 C CA . ARG B 2 135 ? 24.34000 -12.62200 -15.15300 1.000 30.76460 135 ARG L CA 1
ATOM 2941 C C . ARG B 2 135 ? 25.32400 -12.58200 -13.98900 1.000 29.42583 135 ARG L C 1
ATOM 2942 O O . ARG B 2 135 ? 25.20000 -11.67700 -13.14000 1.000 30.95785 135 ARG L O 1
ATOM 2950 N N . PRO B 2 136 ? 26.26900 -13.51300 -13.84700 1.000 29.24680 136 PRO L N 1
ATOM 2951 C CA . PRO B 2 136 ? 27.23600 -13.37300 -12.74200 1.000 32.67247 136 PRO L CA 1
ATOM 2952 C C . PRO B 2 136 ? 27.99300 -12.05300 -12.76400 1.000 36.91579 136 PR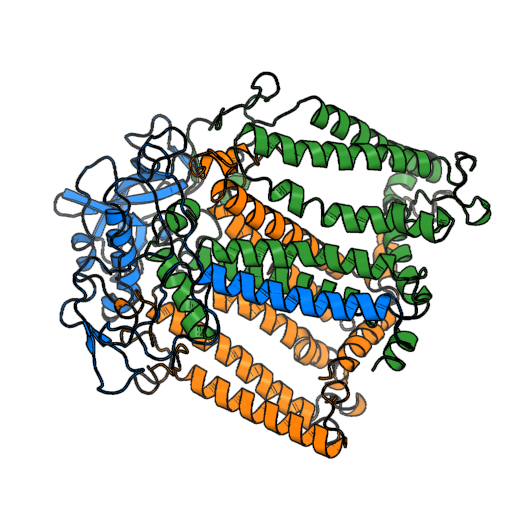O L C 1
ATOM 2953 O O . PRO B 2 136 ? 28.22000 -11.46500 -11.68700 1.000 32.53335 136 PRO L O 1
ATOM 2957 N N . VAL B 2 137 ? 28.37100 -11.55600 -13.94900 1.000 32.87605 137 VAL L N 1
ATOM 2958 C CA . VAL B 2 137 ? 29.08700 -10.28300 -14.00300 1.000 34.56007 137 VAL L CA 1
ATOM 2959 C C . VAL B 2 137 ? 28.18200 -9.15100 -13.55000 1.000 38.33960 137 VAL L C 1
ATOM 2960 O O . VAL B 2 137 ? 28.58600 -8.30400 -12.73800 1.000 35.76776 137 VAL L O 1
ATOM 2964 N N . MET B 2 138 ? 26.93700 -9.11600 -14.03700 1.000 33.17829 138 MET L N 1
ATOM 2965 C CA . MET B 2 138 ? 26.05100 -8.02900 -13.62300 1.000 32.17254 138 MET L CA 1
ATOM 2966 C C . MET B 2 138 ? 25.73400 -8.08500 -12.13500 1.000 40.04245 138 MET L C 1
ATOM 2967 O O . MET B 2 138 ? 25.44300 -7.05900 -11.51600 1.000 36.83873 138 MET L O 1
ATOM 2972 N N . MET B 2 139 ? 25.78200 -9.26200 -11.55400 1.000 32.11929 139 MET L N 1
ATOM 2973 C CA . MET B 2 139 ? 25.38200 -9.47400 -10.18100 1.000 35.51792 139 MET L CA 1
ATOM 2974 C C . MET B 2 139 ? 26.58000 -9.27800 -9.26500 1.000 35.35869 139 MET L C 1
ATOM 2975 O O . MET B 2 139 ? 26.42200 -9.10300 -8.03900 1.000 36.83131 139 MET L O 1
ATOM 2980 N N . GLY B 2 140 ? 27.77500 -9.27400 -9.85200 1.000 33.99520 140 GLY L N 1
ATOM 2981 C CA . GLY B 2 140 ? 29.02200 -9.01300 -9.16400 1.000 34.87158 140 GLY L CA 1
ATOM 2982 C C . GLY B 2 140 ? 29.77500 -10.19500 -8.60700 1.000 37.06291 140 GLY L C 1
ATOM 2983 O O . GLY B 2 140 ? 30.67100 -9.98600 -7.77900 1.000 34.99880 140 GLY L O 1
ATOM 2984 N N . ALA B 2 141 ? 29.44800 -11.42700 -8.99700 1.000 31.85689 141 ALA L N 1
ATOM 2985 C CA . ALA B 2 141 ? 30.19100 -12.56600 -8.47400 1.000 28.96088 141 ALA L CA 1
ATOM 2986 C C . ALA B 2 141 ? 30.02500 -13.78200 -9.37200 1.000 30.18422 141 ALA L C 1
ATOM 2987 O O . ALA B 2 141 ? 28.90600 -14.11400 -9.75500 1.000 30.42255 141 ALA L O 1
ATOM 2989 N N . TRP B 2 142 ? 31.13500 -14.47200 -9.62700 1.000 32.63811 142 TRP L N 1
ATOM 2990 C CA . TRP B 2 142 ? 31.08300 -15.76000 -10.30900 1.000 33.92173 142 TRP L CA 1
ATOM 2991 C C . TRP B 2 142 ? 30.22500 -16.76300 -9.54800 1.000 38.41297 142 TRP L C 1
ATOM 2992 O O . TRP B 2 142 ? 29.63400 -17.66000 -10.15700 1.000 31.51010 142 TRP L O 1
ATOM 3003 N N . GLY B 2 143 ? 30.15900 -16.64600 -8.21700 1.000 35.66348 143 GLY L N 1
ATOM 3004 C CA . GLY B 2 143 ? 29.42900 -17.61800 -7.42400 1.000 31.34824 143 GLY L CA 1
ATOM 3005 C C . GLY B 2 143 ? 27.93700 -17.64300 -7.64000 1.000 29.27342 143 GLY L C 1
ATOM 3006 O O . GLY B 2 143 ? 27.26600 -18.49100 -7.05300 1.000 31.52084 143 GLY L O 1
ATOM 3007 N N . TYR B 2 144 ? 27.39300 -16.74600 -8.44000 1.000 27.56672 144 TYR L N 1
ATOM 3008 C CA . TYR B 2 144 ? 25.99800 -16.83200 -8.83400 1.000 29.29113 144 TYR L CA 1
ATOM 3009 C C . TYR B 2 144 ? 25.77600 -17.78700 -10.01000 1.000 33.71356 144 TYR L C 1
ATOM 3010 O O . TYR B 2 144 ? 24.62200 -18.11800 -10.31000 1.000 32.15189 144 TYR L O 1
ATOM 3019 N N . ALA B 2 145 ? 26.84200 -18.23200 -10.66500 1.000 29.11710 145 ALA L N 1
ATOM 3020 C CA . ALA B 2 145 ? 26.71900 -19.18400 -11.76100 1.000 30.16053 145 ALA L CA 1
ATOM 3021 C C . ALA B 2 145 ? 26.38200 -20.57700 -11.22900 1.000 32.55040 145 ALA L C 1
ATOM 3022 O O . ALA B 2 145 ? 26.56900 -20.88600 -10.04600 1.000 29.93377 145 ALA L O 1
ATOM 3024 N N . PHE B 2 146 ? 25.94000 -21.50200 -12.18400 1.000 28.72632 146 PHE L N 1
ATOM 3025 C CA . PHE B 2 146 ? 25.59900 -22.83300 -11.71700 1.000 31.51054 146 PHE L CA 1
ATOM 3026 C C . PHE B 2 146 ? 26.82200 -23.74200 -11.65200 1.000 28.39691 146 PHE L C 1
ATOM 3027 O O . PHE B 2 146 ? 27.78100 -23.58000 -12.41400 1.000 30.52026 146 PHE L O 1
ATOM 3035 N N . PRO B 2 147 ? 26.82100 -24.70900 -10.74600 1.000 29.78607 147 PRO L N 1
ATOM 3036 C CA . PRO B 2 147 ? 27.93000 -25.66100 -10.67700 1.000 27.34082 147 PRO L CA 1
ATOM 3037 C C . PRO B 2 147 ? 27.77800 -26.75500 -11.72100 1.000 29.52232 147 PRO L C 1
ATOM 3038 O O . PRO B 2 147 ? 26.66700 -27.07100 -12.14200 1.000 27.57218 147 PRO L O 1
ATOM 3042 N N . TYR B 2 148 ? 28.90900 -27.37500 -12.07300 1.000 28.80031 148 TYR L N 1
ATOM 3043 C CA . TYR B 2 148 ? 28.94700 -28.44400 -13.07600 1.000 29.96655 148 TYR L CA 1
ATOM 3044 C C . TYR B 2 148 ? 28.87900 -29.77900 -12.34000 1.000 29.74877 148 TYR L C 1
ATOM 3045 O O . TYR B 2 148 ? 29.89400 -30.37600 -11.98900 1.000 29.76294 148 TYR L O 1
ATOM 3054 N N . GLY B 2 149 ? 27.65000 -30.25500 -12.13200 1.000 29.91550 149 GLY L N 1
ATOM 3055 C CA . GLY B 2 149 ? 27.42400 -31.58200 -11.58900 1.000 31.23777 149 GLY L CA 1
ATOM 3056 C C . GLY B 2 149 ? 26.01000 -31.98300 -11.92700 1.000 27.94957 149 GLY L C 1
ATOM 3057 O O . GLY B 2 149 ? 25.12800 -31.13300 -12.05000 1.000 27.49313 149 GLY L O 1
ATOM 3058 N N . ILE B 2 150 ? 25.80600 -33.27400 -12.14200 1.000 30.13327 150 ILE L N 1
ATOM 3059 C CA . ILE B 2 150 ? 24.56200 -33.72900 -12.76100 1.000 33.72680 150 ILE L CA 1
ATOM 3060 C C . ILE B 2 150 ? 23.35900 -33.32800 -11.91200 1.000 30.95414 150 ILE L C 1
ATOM 3061 O O . ILE B 2 150 ? 22.37100 -32.78600 -12.42400 1.000 30.58121 150 ILE L O 1
ATOM 3066 N N . TRP B 2 151 ? 23.45000 -33.53000 -10.58500 1.000 30.10873 151 TRP L N 1
ATOM 3067 C CA . TRP B 2 151 ? 22.36600 -33.18500 -9.66800 1.000 30.14855 151 TRP L CA 1
ATOM 3068 C C . TRP B 2 151 ? 22.53900 -31.82900 -9.01000 1.000 28.85630 151 TRP L C 1
ATOM 3069 O O . TRP B 2 151 ? 21.54400 -31.14700 -8.77500 1.000 29.52120 151 TRP L O 1
ATOM 3080 N N . THR B 2 152 ? 23.77400 -31.41200 -8.73100 1.000 30.09325 152 THR L N 1
ATOM 3081 C CA . THR B 2 152 ? 23.96800 -30.13000 -8.05600 1.000 31.05433 152 THR L CA 1
ATOM 3082 C C . THR B 2 152 ? 23.53100 -28.95600 -8.92300 1.000 27.10434 152 THR L C 1
ATOM 3083 O O . THR B 2 152 ? 23.10300 -27.93300 -8.38300 1.000 27.45052 152 THR L O 1
ATOM 3087 N N . HIS B 2 153 ? 23.57000 -29.07900 -10.26700 1.000 26.53933 153 HIS L N 1
ATOM 3088 C CA . HIS B 2 153 ? 23.08100 -27.94900 -11.05700 1.000 26.57727 153 HIS L CA 1
ATOM 3089 C C . HIS B 2 153 ? 21.56800 -27.86300 -11.00800 1.000 26.28310 153 HIS L C 1
ATOM 3090 O O . HIS B 2 153 ? 21.01900 -26.75700 -11.05100 1.000 28.14572 153 HIS L O 1
ATOM 3097 N N . LEU B 2 154 ? 20.87700 -28.99500 -10.80700 1.000 27.60132 154 LEU L N 1
ATOM 3098 C CA . LEU B 2 154 ? 19.43600 -28.90500 -10.57200 1.000 28.25750 154 LEU L CA 1
ATOM 3099 C C . LEU B 2 154 ? 19.14200 -28.24400 -9.23500 1.000 26.52817 154 LEU L C 1
ATOM 3100 O O . LEU B 2 154 ? 18.20600 -27.44100 -9.10700 1.000 29.11251 154 LEU L O 1
ATOM 3105 N N . ASP B 2 155 ? 19.90900 -28.60700 -8.20500 1.000 26.11680 155 ASP L N 1
ATOM 3106 C CA . ASP B 2 155 ? 19.71600 -27.93900 -6.92400 1.000 28.81943 155 ASP L CA 1
ATOM 3107 C C . ASP B 2 155 ? 19.93600 -26.43000 -7.06100 1.000 31.73492 155 ASP L C 1
ATOM 3108 O O . ASP B 2 155 ? 19.20300 -25.62500 -6.46200 1.000 30.11164 155 ASP L O 1
ATOM 3113 N N . TRP B 2 156 ? 20.91100 -26.02400 -7.89300 1.000 31.86424 156 TRP L N 1
ATOM 3114 C CA . TRP B 2 156 ? 21.11300 -24.59300 -8.16800 1.000 31.61109 156 TRP L CA 1
ATOM 3115 C C . TRP B 2 156 ? 19.88700 -23.97100 -8.83000 1.000 30.23290 156 TRP L C 1
ATOM 3116 O O . TRP B 2 156 ? 19.49300 -22.84900 -8.49600 1.000 28.23360 156 TRP L O 1
ATOM 3127 N N . VAL B 2 157 ? 19.26500 -24.68200 -9.78100 1.000 28.34075 157 VAL L N 1
ATOM 3128 C CA . VAL B 2 157 ? 18.03800 -24.16700 -10.38900 1.000 26.05162 157 VAL L CA 1
ATOM 3129 C C . VAL B 2 157 ? 16.96100 -23.96100 -9.32900 1.000 28.80591 157 VAL L C 1
ATOM 3130 O O . VAL B 2 157 ? 16.26100 -22.93700 -9.30600 1.000 26.29024 157 VAL L O 1
ATOM 3134 N N . SER B 2 158 ? 16.78500 -24.95200 -8.46100 1.000 26.28586 158 SER L N 1
ATOM 3135 C CA . SER B 2 158 ? 15.75400 -24.89200 -7.44000 1.000 30.46243 158 SER L CA 1
ATOM 3136 C C . SER B 2 158 ? 16.03900 -23.77500 -6.42800 1.000 27.70860 158 SER L C 1
ATOM 3137 O O . SER B 2 158 ? 15.16500 -22.96100 -6.12800 1.000 29.41543 158 SER L O 1
ATOM 3140 N N . ASN B 2 159 ? 17.27500 -23.69100 -5.94000 1.000 30.97399 159 ASN L N 1
ATOM 3141 C CA . ASN B 2 159 ? 17.63200 -22.65200 -4.96300 1.000 30.85601 159 ASN L CA 1
ATOM 3142 C C . ASN B 2 159 ? 17.49300 -21.26200 -5.56800 1.000 34.03855 159 ASN L C 1
ATOM 3143 O O . ASN B 2 159 ? 16.98200 -20.32800 -4.93000 1.000 31.40217 159 ASN L O 1
ATOM 3148 N N . THR B 2 160 ? 17.93900 -21.10200 -6.81700 1.000 30.50666 160 THR L N 1
ATOM 3149 C CA . THR B 2 160 ? 17.80700 -19.81300 -7.47000 1.000 25.79591 160 THR L CA 1
ATOM 3150 C C . THR B 2 160 ? 16.33900 -19.46200 -7.66600 1.000 31.81151 160 THR L C 1
ATOM 3151 O O . THR B 2 160 ? 15.91000 -18.34300 -7.36600 1.000 32.06272 160 THR L O 1
ATOM 3155 N N . GLY B 2 161 ? 15.54300 -20.40300 -8.19200 1.000 29.17234 161 GLY L N 1
ATOM 3156 C CA . GLY B 2 161 ? 14.13600 -20.10000 -8.40700 1.000 28.16605 161 GLY L CA 1
ATOM 3157 C C . GLY B 2 161 ? 13.44700 -19.64800 -7.13100 1.000 30.19670 161 GLY L C 1
ATOM 3158 O O . GLY B 2 161 ? 12.78000 -18.60400 -7.09800 1.000 32.12542 161 GLY L O 1
ATOM 3159 N N . TYR B 2 162 ? 13.59000 -20.43600 -6.07400 1.000 28.30907 162 TYR L N 1
ATOM 3160 C CA . TYR B 2 162 ? 12.84500 -20.19300 -4.83600 1.000 31.27956 162 TYR L CA 1
ATOM 3161 C C . TYR B 2 162 ? 13.37000 -18.98800 -4.06100 1.000 32.60781 162 TYR L C 1
ATOM 3162 O O . TYR B 2 162 ? 12.69400 -18.54500 -3.13000 1.000 36.08915 162 TYR L O 1
ATOM 3171 N N . THR B 2 163 ? 14.51500 -18.41400 -4.46900 1.000 33.59253 163 THR L N 1
ATOM 3172 C CA . THR B 2 163 ? 14.92300 -17.09300 -3.98500 1.000 30.67753 163 THR L CA 1
ATOM 3173 C C . THR B 2 163 ? 13.87800 -16.03100 -4.31600 1.000 40.38181 163 THR L C 1
ATOM 3174 O O . THR B 2 163 ? 13.74100 -15.04000 -3.58700 1.000 39.29143 163 THR L O 1
ATOM 3178 N N . TYR B 2 164 ? 13.08800 -16.24400 -5.37000 1.000 33.02929 164 TYR L N 1
ATOM 3179 C CA . TYR B 2 164 ? 12.10000 -15.28000 -5.83700 1.000 34.62385 164 TYR L CA 1
ATOM 3180 C C . TYR B 2 164 ? 10.67100 -15.79100 -5.67300 1.000 33.93316 164 TYR L C 1
ATOM 3181 O O . TYR B 2 164 ? 9.76000 -15.33100 -6.37400 1.000 35.89828 164 TYR L O 1
ATOM 3190 N N . GLY B 2 165 ? 10.45600 -16.71000 -4.73100 1.000 33.78654 165 GLY L N 1
ATOM 3191 C CA . GLY B 2 165 ? 9.14300 -17.28800 -4.53500 1.000 37.32205 165 GLY L CA 1
ATOM 3192 C C . GLY B 2 165 ? 8.91200 -18.40100 -5.54400 1.000 33.87531 165 GLY L C 1
ATOM 3193 O O . GLY B 2 165 ? 9.82900 -19.16200 -5.85400 1.000 36.21233 165 GLY L O 1
ATOM 3194 N N . ASN B 2 166 ? 7.68400 -18.51000 -6.03000 1.000 34.29464 166 ASN L N 1
ATOM 3195 C CA . ASN B 2 166 ? 7.37900 -19.36100 -7.17400 1.000 33.46581 166 ASN L CA 1
ATOM 3196 C C . ASN B 2 166 ? 7.85500 -18.67400 -8.44600 1.000 28.81016 166 ASN L C 1
ATOM 3197 O O . ASN B 2 166 ? 7.24500 -17.70400 -8.89600 1.000 29.69108 166 ASN L O 1
ATOM 3202 N N . PHE B 2 167 ? 8.92800 -19.20200 -9.04000 1.000 30.67424 167 PHE L N 1
ATOM 3203 C CA . PHE B 2 167 ? 9.48200 -18.64300 -10.26900 1.000 31.96913 167 PHE L CA 1
ATOM 3204 C C . PHE B 2 167 ? 8.51800 -18.70300 -11.45000 1.000 28.91389 167 PHE L C 1
ATOM 3205 O O . PHE B 2 167 ? 8.73900 -17.99600 -12.44600 1.000 28.89044 167 PHE L O 1
ATOM 3213 N N . HIS B 2 168 ? 7.45900 -19.52500 -11.37400 1.000 29.75623 168 HIS L N 1
ATOM 3214 C CA . HIS B 2 168 ? 6.38800 -19.48800 -12.37900 1.000 28.52970 168 HIS L CA 1
ATOM 3215 C C . HIS B 2 168 ? 5.89300 -18.07900 -12.65600 1.000 34.28246 168 HIS L C 1
ATOM 3216 O O . HIS B 2 168 ? 5.40000 -17.80000 -13.75900 1.000 30.05771 168 HIS L O 1
ATOM 3223 N N . TYR B 2 169 ? 5.94800 -17.19200 -11.65000 1.000 32.23884 169 TYR L N 1
ATOM 3224 C CA . TYR B 2 169 ? 5.37600 -15.86300 -11.80600 1.000 32.12863 169 TYR L CA 1
ATOM 3225 C C . TYR B 2 169 ? 6.27600 -14.90400 -12.58100 1.000 31.91556 169 TYR L C 1
ATOM 3226 O O . TYR B 2 169 ? 5.80300 -13.82800 -12.98000 1.000 33.61247 169 TYR L O 1
ATOM 3235 N N . ASN B 2 170 ? 7.52100 -15.28500 -12.87700 1.000 31.57830 170 ASN L N 1
ATOM 3236 C CA . ASN B 2 170 ? 8.36500 -14.49400 -13.78700 1.000 29.50261 170 ASN L CA 1
ATOM 3237 C C . ASN B 2 170 ? 7.72300 -14.42400 -15.17700 1.000 31.40718 170 ASN L C 1
ATOM 3238 O O . ASN B 2 170 ? 7.63700 -15.44700 -15.87000 1.000 31.01568 170 ASN L O 1
ATOM 3243 N N . PRO B 2 171 ? 7.30100 -13.24600 -15.64400 1.000 30.08680 171 PRO L N 1
ATOM 3244 C CA . PRO B 2 171 ? 6.53800 -13.18200 -16.91000 1.000 30.57422 171 PRO L CA 1
ATOM 3245 C C . PRO B 2 171 ? 7.34300 -13.57500 -18.15000 1.000 31.73109 171 PRO L C 1
ATOM 3246 O O . PRO B 2 171 ? 6.76400 -14.09400 -19.12300 1.000 31.62173 171 PRO L O 1
ATOM 3250 N N . ALA B 2 172 ? 8.65500 -13.32800 -18.16000 1.000 30.09469 172 ALA L N 1
ATOM 3251 C CA . ALA B 2 172 ? 9.46700 -13.77300 -19.29400 1.000 27.82580 172 ALA L CA 1
ATOM 3252 C C . ALA B 2 172 ? 9.64400 -15.28600 -19.27400 1.000 29.45714 172 ALA L C 1
ATOM 3253 O O . ALA B 2 172 ? 9.75100 -15.92900 -20.32400 1.000 30.07363 172 ALA L O 1
ATOM 3255 N N . HIS B 2 173 ? 9.68200 -15.86100 -18.08700 1.000 28.24115 173 HIS L N 1
ATOM 3256 C CA . HIS B 2 173 ? 9.68900 -17.31400 -17.92300 1.000 29.18116 173 HIS L CA 1
ATOM 3257 C C . HIS B 2 173 ? 8.39800 -17.92900 -18.46200 1.000 31.86370 173 HIS L C 1
ATOM 3258 O O . HIS B 2 173 ? 8.40900 -18.98300 -19.10700 1.000 29.52445 173 HIS L O 1
ATOM 3265 N N . MET B 2 174 ? 7.29200 -17.23600 -18.26200 1.000 26.34860 174 MET L N 1
ATOM 3266 C CA . MET B 2 174 ? 6.02100 -17.68300 -18.76200 1.000 27.77924 174 MET L CA 1
ATOM 3267 C C . MET B 2 174 ? 6.04300 -17.73800 -20.28600 1.000 29.01543 174 MET L C 1
ATOM 3268 O O . MET B 2 174 ? 5.57600 -18.67400 -20.90200 1.000 29.36615 174 MET L O 1
ATOM 3273 N N . ILE B 2 175 ? 6.56400 -16.68900 -20.88000 1.000 26.13281 175 ILE L N 1
ATOM 3274 C CA . ILE B 2 175 ? 6.66300 -16.62500 -22.30200 1.000 25.22802 175 ILE L CA 1
ATOM 3275 C C . ILE B 2 175 ? 7.59300 -17.72500 -22.80300 1.000 30.04381 175 ILE L C 1
ATOM 3276 O O . ILE B 2 175 ? 7.26900 -18.39900 -23.70700 1.000 28.33501 175 ILE L O 1
ATOM 3281 N N . ALA B 2 176 ? 8.74000 -17.88000 -22.18500 1.000 27.24145 176 ALA L N 1
ATOM 3282 C CA . ALA B 2 176 ? 9.67800 -18.92700 -22.56700 1.000 28.02106 176 ALA L CA 1
ATOM 3283 C C . ALA B 2 176 ? 9.02000 -20.30600 -22.51000 1.000 29.66874 176 ALA L C 1
ATOM 3284 O O . ALA B 2 176 ? 9.14400 -21.10900 -23.43900 1.000 27.86137 176 ALA L O 1
ATOM 3286 N N . ILE B 2 177 ? 8.32500 -20.59900 -21.41500 1.000 26.68674 177 ILE L N 1
ATOM 3287 C CA . ILE B 2 177 ? 7.66700 -21.89500 -21.28500 1.000 28.66408 177 ILE L CA 1
ATOM 3288 C C . ILE B 2 177 ? 6.63500 -22.07400 -22.38700 1.000 25.76802 177 ILE L C 1
ATOM 3289 O O . ILE B 2 177 ? 6.55800 -23.13800 -23.02100 1.000 26.67960 177 ILE L O 1
ATOM 3294 N N . THR B 2 178 ? 5.86000 -21.02800 -22.67700 1.000 27.13360 178 THR L N 1
ATOM 3295 C CA . THR B 2 178 ? 4.85400 -21.13600 -23.73500 1.000 24.63212 178 THR L CA 1
ATOM 3296 C C . THR B 2 178 ? 5.50600 -21.47800 -25.07600 1.000 28.17063 178 THR L C 1
ATOM 3297 O O . THR B 2 178 ? 4.98300 -22.30700 -25.84700 1.000 26.46311 178 THR L O 1
ATOM 3301 N N . PHE B 2 179 ? 6.67600 -20.88600 -25.35900 1.000 25.30066 179 PHE L N 1
ATOM 3302 C CA . PHE B 2 179 ? 7.40600 -21.27400 -26.57700 1.000 26.81383 179 PHE L CA 1
ATOM 3303 C C . PHE B 2 179 ? 7.91900 -22.71000 -26.51100 1.000 26.57705 179 PHE L C 1
ATOM 3304 O O . PHE B 2 179 ? 7.89300 -23.40500 -27.53000 1.000 25.80754 179 PHE L O 1
ATOM 3312 N N . PHE B 2 180 ? 8.43800 -23.16900 -25.35200 1.000 27.92484 180 PHE L N 1
ATOM 3313 C CA . PHE B 2 180 ? 8.91000 -24.55800 -25.27700 1.000 23.40777 180 PHE L CA 1
ATOM 3314 C C . PHE B 2 180 ? 7.76400 -25.54000 -25.48900 1.000 26.06629 180 PHE L C 1
ATOM 3315 O O . PHE B 2 180 ? 7.92800 -26.54100 -26.19200 1.000 26.65939 180 PHE L O 1
ATOM 3323 N N . PHE B 2 181 ? 6.60200 -25.28700 -24.85600 1.000 24.91131 181 PHE L N 1
ATOM 3324 C CA . PHE B 2 181 ? 5.47200 -26.20300 -25.00900 1.000 24.50339 181 PHE L CA 1
ATOM 3325 C C . PHE B 2 181 ? 4.95900 -26.15900 -26.44300 1.000 25.77305 181 PHE L C 1
ATOM 3326 O O . PHE B 2 181 ? 4.69900 -27.20000 -27.06100 1.000 26.51065 181 PHE L O 1
ATOM 3334 N N . THR B 2 182 ? 4.82000 -24.95700 -26.99400 1.000 23.36788 182 THR L N 1
ATOM 3335 C CA . THR B 2 182 ? 4.32700 -24.83400 -28.36800 1.000 21.42980 182 THR L CA 1
ATOM 3336 C C . THR B 2 182 ? 5.30000 -25.45700 -29.34900 1.000 22.45218 182 THR L C 1
ATOM 3337 O O . THR B 2 182 ? 4.89300 -26.02500 -30.38100 1.000 24.97037 182 THR L O 1
ATOM 3341 N N . ASN B 2 183 ? 6.60100 -25.32900 -29.06900 1.000 25.39400 183 ASN L N 1
ATOM 3342 C CA . ASN B 2 183 ? 7.59100 -25.95700 -29.94300 1.000 22.60353 183 ASN L CA 1
ATOM 3343 C C . ASN B 2 183 ? 7.44100 -27.47900 -29.96100 1.000 25.11303 183 ASN L C 1
ATOM 3344 O O . ASN B 2 183 ? 7.49700 -28.10700 -31.02700 1.000 23.17382 183 ASN L O 1
ATOM 3349 N N . ALA B 2 184 ? 7.25500 -28.09100 -28.79400 1.000 24.77985 184 ALA L N 1
ATOM 3350 C CA . ALA B 2 184 ? 7.11200 -29.54500 -28.72200 1.000 24.25765 184 ALA L CA 1
ATOM 3351 C C . ALA B 2 184 ? 5.80700 -29.98900 -29.37200 1.000 24.94439 184 ALA L C 1
ATOM 3352 O O . ALA B 2 184 ? 5.74600 -31.03500 -30.01800 1.000 25.08475 184 ALA L O 1
ATOM 3354 N N . LEU B 2 185 ? 4.76100 -29.18600 -29.22900 1.000 25.97051 185 LEU L N 1
ATOM 3355 C CA . LEU B 2 185 ? 3.50400 -29.43200 -29.93600 1.000 24.37842 185 LEU L CA 1
ATOM 3356 C C . LEU B 2 185 ? 3.71800 -29.39600 -31.44900 1.000 27.18083 185 LEU L C 1
ATOM 3357 O O . LEU B 2 185 ? 3.29800 -30.30800 -32.18700 1.000 27.55539 185 LEU L O 1
ATOM 3362 N N . ALA B 2 186 ? 4.39300 -28.35500 -31.93300 1.000 25.43698 186 ALA L N 1
ATOM 3363 C CA . ALA B 2 186 ? 4.63500 -28.21800 -33.36400 1.000 22.59797 186 ALA L CA 1
ATOM 3364 C C . ALA B 2 186 ? 5.52400 -29.34000 -33.90300 1.000 22.99788 186 ALA L C 1
ATOM 3365 O O . ALA B 2 186 ? 5.31200 -29.81800 -35.02400 1.000 26.02184 186 ALA L O 1
ATOM 3367 N N . LEU B 2 187 ? 6.52700 -29.77000 -33.11800 1.000 22.83422 187 LEU L N 1
ATOM 3368 C CA . LEU B 2 187 ? 7.42700 -30.83500 -33.55600 1.000 23.24882 187 LEU L CA 1
ATOM 3369 C C . LEU B 2 187 ? 6.68900 -32.16200 -33.68600 1.000 24.55840 187 LEU L C 1
ATOM 3370 O O . LEU B 2 187 ? 6.87600 -32.89600 -34.67000 1.000 24.79434 187 LEU L O 1
ATOM 3375 N N . ALA B 2 188 ? 5.88400 -32.50600 -32.67600 1.000 22.65523 188 ALA L N 1
ATOM 3376 C CA . ALA B 2 188 ? 5.03700 -33.69500 -32.75500 1.000 21.18234 188 ALA L CA 1
ATOM 3377 C C . ALA B 2 188 ? 4.12800 -33.63400 -33.97100 1.000 24.19738 188 ALA L C 1
ATOM 3378 O O . ALA B 2 188 ? 4.00500 -34.61600 -34.71600 1.000 25.48638 188 A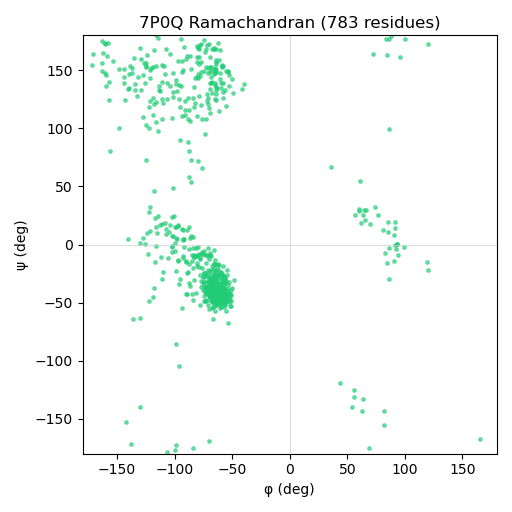LA L O 1
ATOM 3380 N N . LEU B 2 189 ? 3.45300 -32.49500 -34.17800 1.000 24.11337 189 LEU L N 1
ATOM 3381 C CA . LEU B 2 189 ? 2.55300 -32.37600 -35.32500 1.000 24.66824 189 LEU L CA 1
ATOM 3382 C C . LEU B 2 189 ? 3.31000 -32.45900 -36.64400 1.000 25.11463 189 LEU L C 1
ATOM 3383 O O . LEU B 2 189 ? 2.81700 -33.06600 -37.60900 1.000 25.26641 189 LEU L O 1
ATOM 3388 N N . HIS B 2 190 ? 4.48100 -31.81400 -36.73500 1.000 21.72939 190 HIS L N 1
ATOM 3389 C CA . HIS B 2 190 ? 5.20000 -31.81900 -37.99900 1.000 22.45942 190 HIS L CA 1
ATOM 3390 C C . HIS B 2 190 ? 5.71700 -33.21800 -38.32200 1.000 24.24371 190 HIS L C 1
ATOM 3391 O O . HIS B 2 190 ? 5.54300 -33.71800 -39.44300 1.000 24.50430 190 HIS L O 1
ATOM 3398 N N . GLY B 2 191 ? 6.37200 -33.86300 -37.35200 1.000 23.82494 191 GLY L N 1
ATOM 3399 C CA . GLY B 2 191 ? 6.79900 -35.23800 -37.56600 1.000 26.11625 191 GLY L CA 1
ATOM 3400 C C . GLY B 2 191 ? 5.64100 -36.14600 -37.95500 1.000 25.34027 191 GLY L C 1
ATOM 3401 O O . GLY B 2 191 ? 5.73700 -36.91600 -38.91700 1.000 24.59922 191 GLY L O 1
ATOM 3402 N N . ALA B 2 192 ? 4.52000 -36.05200 -37.23100 1.000 23.24374 192 ALA L N 1
ATOM 3403 C CA . ALA B 2 192 ? 3.38100 -36.91400 -37.54200 1.000 23.79322 192 ALA L CA 1
ATOM 3404 C C . ALA B 2 192 ? 2.85000 -36.64100 -38.94000 1.000 27.94593 192 ALA L C 1
ATOM 3405 O O . ALA B 2 192 ? 2.43700 -37.56500 -39.64900 1.000 26.25552 192 ALA L O 1
ATOM 3407 N N . LEU B 2 193 ? 2.78500 -35.36000 -39.32200 1.000 24.36446 193 LEU L N 1
ATOM 3408 C CA . LEU B 2 193 ? 2.17400 -35.00400 -40.59300 1.000 25.20212 193 LEU L CA 1
ATOM 3409 C C . LEU B 2 193 ? 2.96900 -35.57600 -41.75300 1.000 26.29503 193 LEU L C 1
ATOM 3410 O O . LEU B 2 193 ? 2.40900 -36.24300 -42.64100 1.000 25.41175 193 LEU L O 1
ATOM 3415 N N . VAL B 2 194 ? 4.28900 -35.35400 -41.75300 1.000 25.15510 194 VAL L N 1
ATOM 3416 C CA . VAL B 2 194 ? 5.12600 -35.88300 -42.83600 1.000 23.19898 194 VAL L CA 1
ATOM 3417 C C . VAL B 2 194 ? 5.04400 -37.40200 -42.87300 1.000 23.70869 194 VAL L C 1
ATOM 3418 O O . VAL B 2 194 ? 4.90000 -38.01600 -43.94900 1.000 26.02387 194 VAL L O 1
ATOM 3422 N N . LEU B 2 195 ? 5.14900 -38.03300 -41.71200 1.000 22.69992 195 LEU L N 1
ATOM 3423 C CA . LEU B 2 195 ? 5.11300 -39.48900 -41.69300 1.000 24.13170 195 LEU L CA 1
ATOM 3424 C C . LEU B 2 195 ? 3.76300 -40.02600 -42.13600 1.000 26.79725 195 LEU L C 1
ATOM 3425 O O . LEU B 2 195 ? 3.71600 -41.05600 -42.81500 1.000 25.71214 195 LEU L O 1
ATOM 3430 N N . SER B 2 196 ? 2.66600 -39.32900 -41.80500 1.000 24.52552 196 SER L N 1
ATOM 3431 C CA . SER B 2 196 ? 1.33200 -39.79000 -42.18300 1.000 23.84490 196 SER L CA 1
ATOM 3432 C C . SER B 2 196 ? 1.09900 -39.71200 -43.69000 1.000 26.50357 196 SER L C 1
ATOM 3433 O O . SER B 2 196 ? 0.22200 -40.42100 -44.20700 1.000 26.32874 196 SER L O 1
ATOM 3436 N N . ALA B 2 197 ? 1.85300 -38.86900 -44.40400 1.000 23.80074 197 ALA L N 1
ATOM 3437 C CA . ALA B 2 197 ? 1.80900 -38.73400 -45.85700 1.000 23.21070 197 ALA L CA 1
ATOM 3438 C C . ALA B 2 197 ? 2.77800 -39.69800 -46.54600 1.000 26.48767 197 ALA L C 1
ATOM 3439 O O . ALA B 2 197 ? 2.41100 -40.32000 -47.55400 1.000 25.74961 197 ALA L O 1
ATOM 3441 N N . ALA B 2 198 ? 4.00000 -39.84700 -46.00800 1.000 26.38491 198 ALA L N 1
ATOM 3442 C CA . ALA B 2 198 ? 4.96100 -40.79400 -46.58000 1.000 25.05431 198 ALA L CA 1
ATOM 3443 C C . ALA B 2 198 ? 4.55300 -42.24700 -46.33300 1.000 23.69744 198 ALA L C 1
ATOM 3444 O O . ALA B 2 198 ? 4.90200 -43.11600 -47.12500 1.000 25.28196 198 ALA L O 1
ATOM 3446 N N . ASN B 2 199 ? 3.82200 -42.52000 -45.23700 1.000 23.18209 199 ASN L N 1
ATOM 3447 C CA . ASN B 2 199 ? 3.41500 -43.85700 -44.80900 1.000 23.26540 199 ASN L CA 1
ATOM 3448 C C . ASN B 2 199 ? 1.90000 -43.82200 -44.66700 1.000 24.59943 199 ASN L C 1
ATOM 3449 O O . ASN B 2 199 ? 1.36800 -43.74700 -43.54900 1.000 24.10797 199 ASN L O 1
ATOM 3454 N N . PRO B 2 200 ? 1.20900 -43.78900 -45.78800 1.000 25.08673 200 PRO L N 1
ATOM 3455 C CA . PRO B 2 200 ? -0.22900 -43.64100 -45.74300 1.000 23.80661 200 PRO L CA 1
ATOM 3456 C C . PRO B 2 200 ? -0.85000 -44.88000 -45.21900 1.000 23.79364 200 PRO L C 1
ATOM 3457 O O . PRO B 2 200 ? -0.21900 -45.79000 -44.82000 1.000 24.81498 200 PRO L O 1
ATOM 3461 N N . GLU B 2 201 ? -2.15300 -44.96000 -45.33700 1.000 25.27525 201 GLU L N 1
ATOM 3462 C CA . GLU B 2 201 ? -2.84200 -46.14000 -44.93600 1.000 27.31248 201 GLU L CA 1
ATOM 3463 C C . GLU B 2 201 ? -2.40500 -47.30300 -45.82000 1.000 23.87198 201 GLU L C 1
ATOM 3464 O O . GLU B 2 201 ? -2.12200 -47.15200 -46.97000 1.000 25.03052 201 GLU L O 1
ATOM 3470 N N . LYS B 2 202 ? -2.52600 -48.50900 -45.29700 1.000 23.34442 202 LYS L N 1
ATOM 3471 C CA . LYS B 2 202 ? -2.24100 -49.70500 -46.06600 1.000 24.09665 202 LYS L CA 1
ATOM 3472 C C . LYS B 2 202 ? -3.13700 -49.74700 -47.31200 1.000 29.22365 202 LYS L C 1
ATOM 3473 O O . LYS B 2 202 ? -4.28600 -49.39800 -47.27800 1.000 27.23594 202 LYS L O 1
ATOM 3479 N N . GLY B 2 203 ? -2.56000 -50.14600 -48.41300 1.000 22.99095 203 GLY L N 1
ATOM 3480 C CA . GLY B 2 203 ? -3.31400 -50.24900 -49.65500 1.000 25.22124 203 GLY L CA 1
ATOM 3481 C C . GLY B 2 203 ? -3.40100 -48.94600 -50.43300 1.000 28.41885 203 GLY L C 1
ATOM 3482 O O . GLY B 2 203 ? -4.27400 -48.80000 -51.31000 1.000 25.86410 203 GLY L O 1
ATOM 3483 N N . LYS B 2 204 ? -2.50500 -48.00000 -50.15300 1.000 25.98124 204 LYS L N 1
ATOM 3484 C CA . LYS B 2 204 ? -2.55600 -46.65200 -50.70300 1.000 25.62072 204 LYS L CA 1
ATOM 3485 C C . LYS B 2 204 ? -1.19400 -46.24300 -51.25300 1.000 26.93037 204 LYS L C 1
ATOM 3486 O O . LYS B 2 204 ? -0.15300 -46.56500 -50.67100 1.000 27.72454 204 LYS L O 1
ATOM 3492 N N . GLU B 2 205 ? -1.21500 -45.48100 -52.34600 1.000 27.34199 205 GLU L N 1
ATOM 3493 C CA . GLU B 2 205 ? -0.01500 -44.79000 -52.78200 1.000 25.04881 205 GLU L CA 1
ATOM 3494 C C . GLU B 2 205 ? 0.41300 -43.73300 -51.76800 1.000 24.11423 205 GLU L C 1
ATOM 3495 O O . GLU B 2 205 ? -0.40800 -43.15200 -51.05000 1.000 24.76514 205 GLU L O 1
ATOM 3501 N N . MET B 2 206 ? 1.71900 -43.47700 -51.72500 1.000 26.22288 206 MET L N 1
ATOM 3502 C CA . MET B 2 206 ? 2.24500 -42.31000 -51.02800 1.000 25.00476 206 MET L CA 1
ATOM 3503 C C . MET B 2 206 ? 1.40000 -41.06900 -51.26200 1.000 27.17337 206 MET L C 1
ATOM 3504 O O . MET B 2 206 ? 0.99000 -40.79300 -52.39000 1.000 26.65826 206 MET L O 1
ATOM 3509 N N . ARG B 2 207 ? 1.10900 -40.34700 -50.17600 1.000 26.10507 207 ARG L N 1
ATOM 3510 C CA . ARG B 2 207 ? 0.38900 -39.08800 -50.29500 1.000 25.44100 207 ARG L CA 1
ATOM 3511 C C . ARG B 2 207 ? 1.34200 -38.02200 -50.84200 1.000 30.76827 207 ARG L C 1
ATOM 3512 O O . ARG B 2 207 ? 2.54200 -38.26300 -51.04900 1.000 27.73097 207 ARG L O 1
ATOM 3520 N N . THR B 2 208 ? 0.78200 -36.81900 -51.09000 1.000 31.11704 208 THR L N 1
ATOM 3521 C CA . THR B 2 208 ? 1.50700 -35.68600 -51.66200 1.000 28.66007 208 THR L CA 1
ATOM 3522 C C . THR B 2 208 ? 1.48600 -34.56600 -50.63100 1.000 28.85910 208 THR L C 1
ATOM 3523 O O . THR B 2 208 ? 0.70900 -34.63500 -49.66400 1.000 29.80682 208 THR L O 1
ATOM 3527 N N . PRO B 2 209 ? 2.29000 -33.50600 -50.78200 1.000 30.22642 209 PRO L N 1
ATOM 3528 C CA . PRO B 2 209 ? 2.15800 -32.37500 -49.84200 1.000 29.99441 209 PRO L CA 1
ATOM 3529 C C . PRO B 2 209 ? 0.77600 -31.74700 -49.87100 1.000 28.94573 209 PRO L C 1
ATOM 3530 O O . PRO B 2 209 ? 0.35500 -31.13000 -48.88600 1.000 29.56547 209 PRO L O 1
ATOM 3534 N N . ASP B 2 210 ? 0.03300 -31.89300 -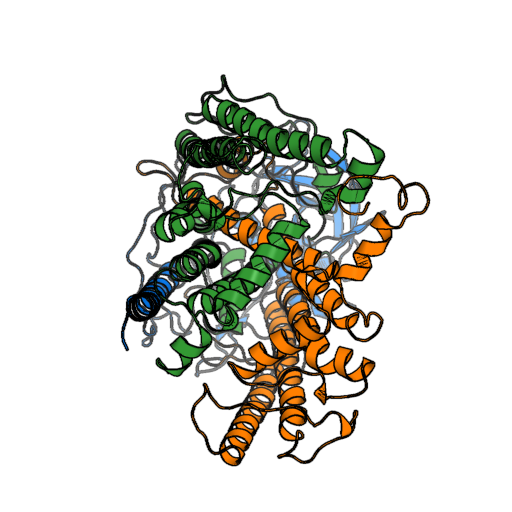50.97100 1.000 26.76028 210 ASP L N 1
ATOM 3535 C CA . ASP B 2 210 ? -1.32400 -31.37200 -50.97100 1.000 27.43052 210 ASP L CA 1
ATOM 3536 C C . ASP B 2 210 ? -2.20700 -32.10600 -49.97300 1.000 28.32065 210 ASP L C 1
ATOM 3537 O O . ASP B 2 210 ? -3.12000 -31.50100 -49.39800 1.000 29.98628 210 ASP L O 1
ATOM 3542 N N . HIS B 2 211 ? -1.95800 -33.40700 -49.74000 1.000 25.23136 211 HIS L N 1
ATOM 3543 C CA . HIS B 2 211 ? -2.69900 -34.10100 -48.68300 1.000 26.37920 211 HIS L CA 1
ATOM 3544 C C . HIS B 2 211 ? -2.34200 -33.56100 -47.30000 1.000 27.41126 211 HIS L C 1
ATOM 3545 O O . HIS B 2 211 ? -3.19900 -33.53600 -46.39700 1.000 26.46682 211 HIS L O 1
ATOM 3552 N N . GLU B 2 212 ? -1.08500 -33.15700 -47.10000 1.000 26.83516 212 GLU L N 1
ATOM 3553 C CA . GLU B 2 212 ? -0.71300 -32.58900 -45.80100 1.000 24.22568 212 GLU L CA 1
ATOM 3554 C C . GLU B 2 212 ? -1.44700 -31.27900 -45.56000 1.000 27.65400 212 GLU L C 1
ATOM 3555 O O . GLU B 2 212 ? -1.96100 -31.04200 -44.45600 1.000 25.01774 212 GLU L O 1
ATOM 3561 N N . ASP B 2 213 ? -1.45400 -30.39900 -46.57200 1.000 27.03747 213 ASP L N 1
ATOM 3562 C CA . ASP B 2 213 ? -2.20900 -29.14400 -46.49500 1.000 27.80544 213 ASP L CA 1
ATOM 3563 C C . ASP B 2 213 ? -3.67800 -29.41200 -46.19900 1.000 25.55522 213 ASP L C 1
ATOM 3564 O O . ASP B 2 213 ? -4.28000 -28.75200 -45.34500 1.000 29.19732 213 ASP L O 1
ATOM 3569 N N . THR B 2 214 ? -4.29500 -30.32000 -46.97500 1.000 27.77749 214 THR L N 1
ATOM 3570 C CA . THR B 2 214 ? -5.71700 -30.59400 -46.80800 1.000 25.46794 214 THR L CA 1
ATOM 3571 C C . THR B 2 214 ? -5.99900 -31.13300 -45.42100 1.000 31.15689 214 THR L C 1
ATOM 3572 O O . THR B 2 214 ? -6.97500 -30.72400 -44.76800 1.000 32.39809 214 THR L O 1
ATOM 3576 N N . PHE B 2 215 ? -5.13500 -32.02400 -44.92600 1.000 25.60093 215 PHE L N 1
ATOM 3577 C CA . PHE B 2 215 ? -5.35200 -32.53200 -43.58500 1.000 25.62231 215 PHE L CA 1
ATOM 3578 C C . PHE B 2 215 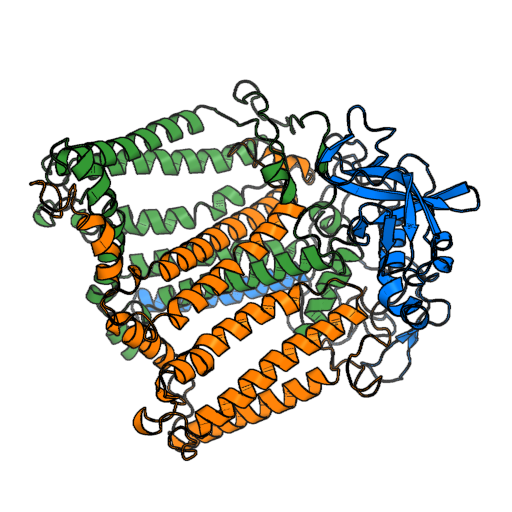? -5.39400 -31.39900 -42.56900 1.000 28.47975 215 PHE L C 1
ATOM 3579 O O . PHE B 2 215 ? -6.29000 -31.35500 -41.71500 1.000 28.57590 215 PHE L O 1
ATOM 3587 N N A PHE B 2 216 ? -4.41700 -30.48800 -42.61300 0.590 27.04895 216 PHE L N 1
ATOM 3588 N N B PHE B 2 216 ? -4.42900 -30.48100 -42.62500 0.410 27.07404 216 PHE L N 1
ATOM 3589 C CA A PHE B 2 216 ? -4.39800 -29.46300 -41.57800 0.590 27.73693 216 PHE L CA 1
ATOM 3590 C CA B PHE B 2 216 ? -4.39600 -29.45700 -41.59100 0.410 27.74938 216 PHE L CA 1
ATOM 3591 C C A PHE B 2 216 ? -5.49500 -28.42200 -41.78700 0.590 30.21080 216 PHE L C 1
ATOM 3592 C C B PHE B 2 216 ? -5.46800 -28.39600 -41.79300 0.410 30.18166 216 PHE L C 1
ATOM 3593 O O A PHE B 2 216 ? -6.04400 -27.89100 -40.81400 0.590 29.60589 216 PHE L O 1
ATOM 3594 O O B PHE B 2 216 ? -5.95500 -27.81500 -40.81700 0.410 29.65046 216 PHE L O 1
ATOM 3609 N N . ARG B 2 217 ? -5.88100 -28.15300 -43.03200 1.000 30.49656 217 ARG L N 1
ATOM 3610 C CA . ARG B 2 217 ? -7.01300 -27.25700 -43.24500 1.000 33.03311 217 ARG L CA 1
ATOM 3611 C C . ARG B 2 217 ? -8.31300 -27.88600 -42.73300 1.000 33.27990 217 ARG L C 1
ATOM 3612 O O . ARG B 2 217 ? -9.05600 -27.27100 -41.94900 1.000 29.73966 217 ARG L O 1
ATOM 3620 N N . ASP B 2 218 ? -8.57800 -29.13800 -43.11800 1.000 29.09120 218 ASP L N 1
ATOM 3621 C CA . ASP B 2 218 ? -9.73100 -29.84000 -42.55800 1.000 31.35906 218 ASP L CA 1
ATOM 3622 C C . ASP B 2 218 ? -9.72800 -29.77700 -41.03800 1.000 32.75104 218 ASP L C 1
ATOM 3623 O O . ASP B 2 218 ? -10.77400 -29.55500 -40.41400 1.000 31.19370 218 ASP L O 1
ATOM 3628 N N . LEU B 2 219 ? -8.55500 -29.98000 -40.41600 1.000 26.74172 219 LEU L N 1
ATOM 3629 C CA . LEU B 2 219 ? -8.50900 -30.13100 -38.96300 1.000 29.12841 219 LEU L CA 1
ATOM 3630 C C . LEU B 2 219 ? -8.69500 -28.80500 -38.22600 1.000 28.07363 219 LEU L C 1
ATOM 3631 O O . LEU B 2 219 ? -9.42900 -28.74500 -37.23500 1.000 31.77287 219 LEU L O 1
ATOM 3636 N N . VAL B 2 220 ? -7.96500 -27.76100 -38.62100 1.000 30.20545 220 VAL L N 1
ATOM 3637 C CA . VAL B 2 220 ? -7.98500 -26.48600 -37.90500 1.000 32.93953 220 VAL L CA 1
ATOM 3638 C C . VAL B 2 220 ? -8.22300 -25.28700 -38.80700 1.000 31.35418 220 VAL L C 1
ATOM 3639 O O . VAL B 2 220 ? -8.20600 -24.15500 -38.31300 1.000 35.77936 220 VAL L O 1
ATOM 3643 N N . GLY B 2 221 ? -8.40900 -25.48200 -40.11200 1.000 29.97124 221 GLY L N 1
ATOM 3644 C CA . GLY B 2 221 ? -8.70900 -24.37400 -41.00200 1.000 32.92188 221 GLY L CA 1
ATOM 3645 C C . GLY B 2 221 ? -7.53100 -23.59600 -41.55200 1.000 34.72595 221 GLY L C 1
ATOM 3646 O O . GLY B 2 221 ? -7.74600 -22.53600 -42.16100 1.000 30.95596 221 GLY L O 1
ATOM 3647 N N . TYR B 2 222 ? -6.29700 -24.07800 -41.38900 1.000 29.43359 222 TYR L N 1
ATOM 3648 C CA . TYR B 2 222 ? -5.13600 -23.35300 -41.89400 1.000 27.99081 222 TYR L CA 1
ATOM 3649 C C . TYR B 2 222 ? -3.97500 -24.32500 -42.08700 1.000 30.98833 222 TYR L C 1
ATOM 3650 O O . TYR B 2 222 ? -3.76000 -25.19100 -41.23600 1.000 31.94167 222 TYR L O 1
ATOM 3659 N N . SER B 2 223 ? -3.21700 -24.15700 -43.16800 1.000 29.65058 223 SER L N 1
ATOM 3660 C CA . SER B 2 223 ? -1.97500 -24.91400 -43.36300 1.000 32.49013 223 SER L CA 1
ATOM 3661 C C . SER B 2 223 ? -0.83200 -23.93400 -43.53300 1.000 29.42183 223 SER L C 1
ATOM 3662 O O . SER B 2 223 ? -0.82700 -23.13300 -44.47200 1.000 28.44191 223 SER L O 1
ATOM 3665 N N . ILE B 2 224 ? 0.14500 -23.98500 -42.62600 1.000 29.79007 224 ILE L N 1
ATOM 3666 C CA . ILE B 2 224 ? 1.20700 -22.99800 -42.74200 1.000 28.29017 224 ILE L CA 1
ATOM 3667 C C . ILE B 2 224 ? 2.10400 -23.27700 -43.95300 1.000 29.39703 224 ILE L C 1
ATOM 3668 O O . ILE B 2 224 ? 2.75000 -22.34800 -44.46200 1.000 28.46657 224 ILE L O 1
ATOM 3673 N N . GLY B 2 225 ? 2.13100 -24.50800 -44.45500 1.000 28.89359 225 GLY L N 1
ATOM 3674 C CA . GLY B 2 225 ? 2.91700 -24.85600 -45.62000 1.000 29.27659 225 GLY L CA 1
ATOM 3675 C C . GLY B 2 225 ? 4.27600 -25.43600 -45.24500 1.000 30.26389 225 GLY L C 1
ATOM 3676 O O . GLY B 2 225 ? 4.77600 -25.27000 -44.12900 1.000 28.69873 225 GLY L O 1
ATOM 3677 N N . THR B 2 226 ? 4.90100 -26.12100 -46.20300 1.000 27.57073 226 THR L N 1
ATOM 3678 C CA . THR B 2 226 ? 6.14200 -26.83600 -45.86700 1.000 27.14512 226 THR L CA 1
ATOM 3679 C C . THR B 2 226 ? 7.29000 -25.88600 -45.55800 1.000 29.57148 226 THR L C 1
ATOM 3680 O O . THR B 2 226 ? 8.10500 -26.16700 -44.66500 1.000 28.55768 226 THR L O 1
ATOM 3684 N N . LEU B 2 227 ? 7.40100 -24.76500 -46.26800 1.000 24.73189 227 LEU L N 1
ATOM 3685 C CA . LEU B 2 227 ? 8.43900 -23.81700 -45.88500 1.000 25.31584 227 LEU L CA 1
ATOM 3686 C C . LEU B 2 227 ? 8.09200 -23.18300 -44.54200 1.000 28.21735 227 LEU L C 1
ATOM 3687 O O . LEU B 2 227 ? 8.92900 -23.10000 -43.63500 1.000 29.43390 227 LEU L O 1
ATOM 3692 N N . GLY B 2 228 ? 6.83200 -22.78500 -44.38200 1.000 26.82041 228 GLY L N 1
ATOM 3693 C CA . GLY B 2 228 ? 6.43300 -22.12800 -43.15600 1.000 25.89074 228 GLY L CA 1
ATOM 3694 C C . GLY B 2 228 ? 6.68800 -22.95600 -41.90500 1.000 29.54214 228 GLY L C 1
ATOM 3695 O O . GLY B 2 228 ? 7.08600 -22.41000 -40.87300 1.000 25.67136 228 GLY L O 1
ATOM 3696 N N . ILE B 2 229 ? 6.45600 -24.27500 -41.96500 1.000 27.39777 229 ILE L N 1
ATOM 3697 C CA . ILE B 2 229 ? 6.59800 -25.04600 -40.71600 1.000 24.73533 229 ILE L CA 1
ATOM 3698 C C . ILE B 2 229 ? 8.07100 -25.12500 -40.28500 1.000 24.98037 229 ILE L C 1
ATOM 3699 O O . ILE B 2 229 ? 8.36500 -25.16600 -39.09100 1.000 24.99047 229 ILE L O 1
ATOM 3704 N N . HIS B 2 230 ? 9.01200 -25.16300 -41.22200 1.000 25.06255 230 HIS L N 1
ATOM 3705 C CA . HIS B 2 230 ? 10.41000 -25.19000 -40.80000 1.000 23.09303 230 HIS L CA 1
ATOM 3706 C C . HIS B 2 230 ? 10.85200 -23.82600 -40.26800 1.000 29.21500 230 HIS L C 1
ATOM 3707 O O . HIS B 2 230 ? 11.57800 -23.74600 -39.26100 1.000 24.51112 230 HIS L O 1
ATOM 3714 N N . ARG B 2 231 ? 10.39100 -22.74000 -40.90300 1.000 25.35084 231 ARG L N 1
ATOM 3715 C CA . ARG B 2 231 ? 10.59100 -21.41500 -40.31500 1.000 26.28998 231 ARG L CA 1
ATOM 3716 C C . ARG B 2 231 ? 10.02000 -21.36000 -38.90300 1.000 27.28480 231 ARG L C 1
ATOM 3717 O O . ARG B 2 231 ? 10.65500 -20.82100 -37.97800 1.000 26.34069 231 ARG L O 1
ATOM 3725 N N . LEU B 2 232 ? 8.80900 -21.90700 -38.72300 1.000 24.94415 232 LEU L N 1
ATOM 3726 C CA . LEU B 2 232 ? 8.13900 -21.79600 -37.43000 1.000 26.09396 232 LEU L CA 1
ATOM 3727 C C . LEU B 2 232 ? 8.85900 -22.60400 -36.35700 1.000 26.60594 232 LEU L C 1
ATOM 3728 O O . LEU B 2 232 ? 9.06800 -22.10500 -35.25500 1.000 25.09174 232 LEU L O 1
ATOM 3733 N N . GLY B 2 233 ? 9.29800 -23.83100 -36.67500 1.000 28.19120 233 GLY L N 1
ATOM 3734 C CA . GLY B 2 233 ? 10.05500 -24.59500 -35.69300 1.000 26.52415 233 GLY L CA 1
ATOM 3735 C C . GLY B 2 233 ? 11.31900 -23.88900 -35.25800 1.000 25.56634 233 GLY L C 1
ATOM 3736 O O . GLY B 2 233 ? 11.65200 -23.85500 -34.06800 1.000 26.14123 233 GLY L O 1
ATOM 3737 N N . LEU B 2 234 ? 12.03200 -23.29400 -36.20900 1.000 25.43766 234 LEU L N 1
ATOM 3738 C CA . LEU B 2 234 ? 13.21900 -22.52800 -35.86000 1.000 29.10251 234 LEU L CA 1
ATOM 3739 C C . LEU B 2 234 ? 12.85800 -21.35100 -34.96300 1.000 28.73577 234 LEU L C 1
ATOM 3740 O O . LEU B 2 234 ? 13.51200 -21.12500 -33.94100 1.000 28.63652 234 LEU L O 1
ATOM 3745 N N . LEU B 2 235 ? 11.81500 -20.60000 -35.33400 1.000 24.51788 235 LEU L N 1
ATOM 3746 C CA . LEU B 2 235 ? 11.39600 -19.42700 -34.56700 1.000 27.22465 235 LEU L CA 1
ATOM 3747 C C . LEU B 2 235 ? 10.96400 -19.81900 -33.15200 1.000 26.11807 235 LEU L C 1
ATOM 3748 O O . LEU B 2 235 ? 11.33100 -19.15800 -32.16700 1.000 26.91368 235 LEU L O 1
ATOM 3753 N N . LEU B 2 236 ? 10.15500 -20.87700 -33.02100 1.000 24.38392 236 LEU L N 1
ATOM 3754 C CA . LEU B 2 236 ? 9.65400 -21.22500 -31.68800 1.000 25.03990 236 LEU L CA 1
ATOM 3755 C C . LEU B 2 236 ? 10.79700 -21.64000 -30.76400 1.000 27.37414 236 LEU L C 1
ATOM 3756 O O . LEU B 2 236 ? 10.84600 -21.23800 -29.58900 1.000 26.03791 236 LEU L O 1
ATOM 3761 N N . SER B 2 237 ? 11.68700 -22.50700 -31.25700 1.000 27.27917 237 SER L N 1
ATOM 3762 C CA A SER B 2 237 ? 12.78500 -22.98600 -30.42100 0.640 26.93601 237 SER L CA 1
ATOM 3763 C CA B SER B 2 237 ? 12.78600 -22.98700 -30.42500 0.360 26.91812 237 SER L CA 1
ATOM 3764 C C . SER B 2 237 ? 13.74100 -21.85700 -30.06200 1.000 26.98099 237 SER L C 1
ATOM 3765 O O . SER B 2 237 ? 14.16700 -21.75400 -28.90800 1.000 26.94764 237 SER L O 1
ATOM 3770 N N . LEU B 2 238 ? 14.10500 -21.01100 -31.03800 1.000 23.95094 238 LEU L N 1
ATOM 3771 C CA . LEU B 2 238 ? 14.99900 -19.89200 -30.73100 1.000 24.05958 238 LEU L CA 1
ATOM 3772 C C . LEU B 2 238 ? 14.32300 -18.90300 -29.78900 1.000 25.35161 238 LEU L C 1
ATOM 3773 O O . LEU B 2 238 ? 14.96900 -18.37600 -28.88400 1.000 26.90772 238 LEU L O 1
ATOM 3778 N N . SER B 2 239 ? 13.01500 -18.66100 -29.96800 1.000 24.56788 239 SER L N 1
ATOM 3779 C CA . SER B 2 239 ? 12.31600 -17.72700 -29.07200 1.000 25.49515 239 SER L CA 1
ATOM 3780 C C . SER B 2 239 ? 12.23900 -18.27500 -27.65800 1.000 26.85175 239 SER L C 1
ATOM 3781 O O . SER B 2 239 ? 12.35400 -17.51300 -26.69700 1.000 26.26128 239 SER L O 1
ATOM 3784 N N . ALA B 2 240 ? 12.00600 -19.58800 -27.51400 1.000 24.68549 240 ALA L N 1
ATOM 3785 C CA . ALA B 2 240 ? 12.03900 -20.20500 -26.18500 1.000 25.50574 240 ALA L CA 1
ATOM 3786 C C . ALA B 2 240 ? 13.34300 -19.87400 -25.47400 1.000 27.23012 240 ALA L C 1
ATOM 3787 O O . ALA B 2 240 ? 13.34200 -19.44800 -24.30900 1.000 26.80526 240 ALA L O 1
ATOM 3789 N N . VAL B 2 241 ? 14.46900 -20.02200 -26.18500 1.000 23.21273 241 VAL L N 1
ATOM 3790 C CA . VAL B 2 241 ? 15.77500 -19.85600 -25.57100 1.000 23.35615 241 VAL L CA 1
ATOM 3791 C C . VAL B 2 241 ? 16.05500 -18.37300 -25.35800 1.000 26.53332 241 VAL L C 1
ATOM 3792 O O . VAL B 2 241 ? 16.63800 -17.98700 -24.32700 1.000 28.41690 241 VAL L O 1
ATOM 3796 N N . PHE B 2 242 ? 15.58900 -17.52100 -26.27300 1.000 26.97316 242 PHE L N 1
ATOM 3797 C CA . PHE B 2 242 ? 15.75300 -16.07700 -26.08100 1.000 28.34204 242 PHE L CA 1
ATOM 3798 C C . PHE B 2 242 ? 15.03900 -15.60800 -24.81400 1.000 30.12010 242 PHE L C 1
ATOM 3799 O O . PHE B 2 242 ? 15.61300 -14.88300 -23.98200 1.000 27.92465 242 PHE L O 1
ATOM 3807 N N . PHE B 2 243 ? 13.77700 -16.01400 -24.64600 1.000 26.69290 243 PHE L N 1
ATOM 3808 C CA . PHE B 2 243 ? 13.05500 -15.60000 -23.45600 1.000 27.21583 243 PHE L CA 1
ATOM 3809 C C . PHE B 2 243 ? 13.55100 -16.28000 -22.20200 1.000 30.38676 243 PHE L C 1
ATOM 3810 O O . PHE B 2 243 ? 13.39300 -15.71400 -21.11100 1.000 27.46862 243 PHE L O 1
ATOM 3818 N N . SER B 2 244 ? 14.15600 -17.46300 -22.32000 1.000 27.04477 244 SER L N 1
ATOM 3819 C CA . SER B 2 244 ? 14.85200 -18.04700 -21.17300 1.000 26.17834 244 SER L CA 1
ATOM 3820 C C . SER B 2 244 ? 15.98600 -17.13500 -20.69600 1.000 29.73168 244 SER L C 1
ATOM 3821 O O . SER B 2 244 ? 16.08900 -16.79600 -19.50200 1.000 27.81250 244 SER L O 1
ATOM 3824 N N . ALA B 2 245 ? 16.88200 -16.77900 -21.62100 1.000 28.97732 245 ALA L N 1
ATOM 3825 C CA . ALA B 2 245 ? 17.97900 -15.87700 -21.29800 1.000 28.52918 245 ALA L CA 1
ATOM 3826 C C . ALA B 2 245 ? 17.45200 -14.58300 -20.70900 1.000 28.45512 245 ALA L C 1
ATOM 3827 O O . ALA B 2 245 ? 17.96700 -14.09700 -19.69400 1.000 29.75298 245 ALA L O 1
ATOM 3829 N N . LEU B 2 246 ? 16.42700 -14.00700 -21.34500 1.000 26.86658 246 LEU L N 1
ATOM 3830 C CA . LEU B 2 246 ? 15.82900 -12.77000 -20.84500 1.000 30.20961 246 LEU L CA 1
ATOM 3831 C C . LEU B 2 246 ? 15.31900 -12.93200 -19.41400 1.000 32.81973 246 LEU L C 1
ATOM 3832 O O . LEU B 2 246 ? 15.53500 -12.05400 -18.57000 1.000 29.44058 246 LEU L O 1
ATOM 3837 N N . CYS B 2 247 ? 14.59700 -14.03800 -19.12700 1.000 27.53851 247 CYS L N 1
ATOM 3838 C CA . CYS B 2 247 ? 13.96000 -14.19200 -17.81400 1.000 25.46531 247 CYS L CA 1
ATOM 3839 C C . CYS B 2 247 ? 15.00100 -14.32000 -16.70200 1.000 30.88768 247 CYS L C 1
ATOM 3840 O O . CYS B 2 247 ? 14.72200 -13.95000 -15.55100 1.000 30.61785 247 CYS L O 1
ATOM 3843 N N . MET B 2 248 ? 16.19600 -14.85100 -17.00800 1.000 26.47610 248 MET L N 1
ATOM 3844 C CA . MET B 2 248 ? 17.28700 -14.84600 -16.04400 1.000 27.85884 248 MET L CA 1
ATOM 3845 C C . MET B 2 248 ? 18.16500 -13.61200 -16.01400 1.000 32.62646 248 MET L C 1
ATOM 3846 O O . MET B 2 248 ? 18.65800 -13.27300 -14.93200 1.000 31.27461 248 MET L O 1
ATOM 3851 N N . ILE B 2 249 ? 18.43300 -12.97200 -17.14700 1.000 29.82934 249 ILE L N 1
ATOM 3852 C CA . ILE B 2 249 ? 19.34600 -11.83500 -17.08300 1.000 32.85276 249 ILE L CA 1
ATOM 3853 C C . ILE B 2 249 ? 18.73700 -10.69500 -16.27000 1.000 34.11563 249 ILE L C 1
ATOM 3854 O O . ILE B 2 249 ? 19.46900 -9.87900 -15.69500 1.000 34.63960 249 ILE L O 1
ATOM 3859 N N . ILE B 2 250 ? 17.40600 -10.61900 -16.19100 1.000 30.54647 250 ILE L N 1
ATOM 3860 C CA . ILE B 2 250 ? 16.75600 -9.59100 -15.37800 1.000 31.50953 250 ILE L CA 1
ATOM 3861 C C . ILE B 2 250 ? 16.60500 -9.98500 -13.90700 1.000 35.95004 250 ILE L C 1
ATOM 3862 O O . ILE B 2 250 ? 16.30100 -9.11300 -13.07300 1.000 37.06515 250 ILE L O 1
ATOM 3867 N N . THR B 2 251 ? 16.79100 -11.26800 -13.55700 1.000 32.12687 251 THR L N 1
ATOM 3868 C CA . THR B 2 251 ? 16.48600 -11.75400 -12.21400 1.000 32.27062 251 THR L CA 1
ATOM 3869 C C . THR B 2 251 ? 17.70800 -11.55900 -11.32900 1.000 33.81242 251 THR L C 1
ATOM 3870 O O . THR B 2 251 ? 18.75000 -12.18000 -11.55900 1.000 33.39362 251 THR L O 1
ATOM 3874 N N . GLY B 2 252 ? 17.58800 -10.70600 -10.30300 1.000 32.74232 252 GLY L N 1
ATOM 3875 C CA . GLY B 2 252 ? 18.75200 -10.42500 -9.49300 1.000 33.15773 252 GLY L CA 1
ATOM 3876 C C . GLY B 2 252 ? 19.56000 -9.23200 -9.94900 1.000 37.74663 252 GLY L C 1
ATOM 3877 O O . GLY B 2 252 ? 20.57400 -8.91100 -9.31700 1.000 33.44565 252 GLY L O 1
ATOM 3878 N N . THR B 2 253 ? 19.14600 -8.57400 -11.02700 1.000 35.72157 253 THR L N 1
ATOM 3879 C CA . THR B 2 253 ? 19.85600 -7.45800 -11.63200 1.000 37.31463 253 THR L CA 1
ATOM 3880 C C . THR B 2 253 ? 18.96900 -6.22700 -11.68600 1.000 39.15154 253 THR L C 1
ATOM 3881 O O . THR B 2 253 ? 19.38500 -5.13400 -11.27500 1.000 41.14963 253 THR L O 1
ATOM 3885 N N . ILE B 2 254 ? 17.73700 -6.38300 -12.16800 1.000 38.31542 254 ILE L N 1
ATOM 3886 C CA . ILE B 2 254 ? 16.72200 -5.33700 -12.10200 1.000 37.23544 254 ILE L CA 1
ATOM 3887 C C . ILE B 2 254 ? 15.42900 -5.79400 -11.45000 1.000 44.71013 254 ILE L C 1
ATOM 3888 O O . ILE B 2 254 ? 14.49000 -5.00500 -11.35900 1.000 41.50232 254 ILE L O 1
ATOM 3893 N N . TRP B 2 255 ? 15.33500 -7.04600 -10.99700 1.000 37.64947 255 TRP L N 1
ATOM 3894 C CA . TRP B 2 255 ? 14.18600 -7.50700 -10.22300 1.000 39.32543 255 TRP L CA 1
ATOM 3895 C C . TRP B 2 255 ? 14.72300 -8.25900 -9.02400 1.000 38.31375 255 TRP L C 1
ATOM 3896 O O . TRP B 2 255 ? 15.59000 -9.12200 -9.17700 1.000 40.96427 255 TRP L O 1
ATOM 3907 N N . PHE B 2 256 ? 14.26000 -7.89100 -7.81900 1.000 36.91871 256 PHE L N 1
ATOM 3908 C CA . PHE B 2 256 ? 14.80100 -8.48500 -6.61000 1.000 34.38800 256 PHE L CA 1
ATOM 3909 C C . PHE B 2 256 ? 13.74700 -9.13800 -5.74100 1.000 39.11981 256 PHE L C 1
ATOM 3910 O O . PHE B 2 256 ? 14.11200 -9.85100 -4.80000 1.000 38.74784 256 PHE L O 1
ATOM 3918 N N . ASP B 2 257 ? 12.46700 -8.96600 -6.06100 1.000 36.22388 257 ASP L N 1
ATOM 3919 C CA . ASP B 2 257 ? 11.39000 -9.27000 -5.13500 1.000 40.84647 257 ASP L CA 1
ATOM 3920 C C . ASP B 2 257 ? 10.81000 -10.63700 -5.48400 1.000 40.88673 257 ASP L C 1
ATOM 3921 O O . ASP B 2 257 ? 11.27800 -11.30600 -6.40100 1.000 36.53352 257 ASP L O 1
ATOM 3926 N N . GLN B 2 258 ? 9.76400 -11.04600 -4.76200 1.000 39.55913 258 GLN L N 1
ATOM 3927 C CA . GLN B 2 258 ? 9.01200 -12.22100 -5.18300 1.000 40.46317 258 GLN L CA 1
ATOM 3928 C C . GLN B 2 258 ? 8.36500 -11.92100 -6.51700 1.000 41.12006 258 GLN L C 1
ATOM 3929 O O . GLN B 2 258 ? 7.69600 -10.88600 -6.66600 1.000 34.95466 258 GLN L O 1
ATOM 3935 N N . TRP B 2 259 ? 8.55500 -12.82700 -7.49700 1.000 34.75485 259 TRP L N 1
ATOM 3936 C CA . TRP B 2 259 ? 8.03800 -12.53800 -8.83100 1.000 34.92847 259 TRP L CA 1
ATOM 3937 C C . TRP B 2 259 ? 6.53000 -12.33700 -8.81800 1.000 30.92824 259 TRP L C 1
ATOM 3938 O O . TRP B 2 259 ? 5.99900 -11.59200 -9.64500 1.000 34.00165 259 TRP L O 1
ATOM 3949 N N . VAL B 2 260 ? 5.81900 -12.97000 -7.87900 1.000 36.60802 260 VAL L N 1
ATOM 3950 C CA . VAL B 2 260 ? 4.36600 -12.79100 -7.82900 1.000 37.01990 260 VAL L CA 1
ATOM 3951 C C . VAL B 2 260 ? 3.98000 -11.31200 -7.71400 1.000 36.72585 260 VAL L C 1
ATOM 3952 O O . VAL B 2 260 ? 2.94100 -10.89700 -8.22900 1.000 37.91362 260 VAL L O 1
ATOM 3956 N N . ASP B 2 261 ? 4.84300 -10.48600 -7.11000 1.000 39.37251 261 ASP L N 1
ATOM 3957 C CA . ASP B 2 261 ? 4.52600 -9.06700 -6.92700 1.000 43.35321 261 ASP L CA 1
ATOM 3958 C C . ASP B 2 261 ? 4.40100 -8.31600 -8.23600 1.000 41.97786 261 ASP L C 1
ATOM 3959 O O . ASP B 2 261 ? 3.64400 -7.34000 -8.31300 1.000 41.59888 261 ASP L O 1
ATOM 3964 N N . TRP B 2 262 ? 5.14900 -8.73400 -9.26500 1.000 37.83103 262 TRP L N 1
ATOM 3965 C CA . TRP B 2 262 ? 5.09600 -8.07900 -10.56700 1.000 40.63825 262 TRP L CA 1
ATOM 3966 C C . TRP B 2 262 ? 3.66400 -7.93000 -11.05000 1.000 45.13789 262 TRP L C 1
ATOM 3967 O O . TRP B 2 262 ? 3.30000 -6.92600 -11.67800 1.000 41.93006 262 TRP L O 1
ATOM 3978 N N . TRP B 2 263 ? 2.84800 -8.94200 -10.77800 1.000 43.00897 263 TRP L N 1
ATOM 3979 C CA . TRP B 2 263 ? 1.44300 -8.94600 -11.14100 1.000 47.52865 263 TRP L CA 1
ATOM 3980 C C . TRP B 2 263 ? 0.60500 -8.07500 -10.21800 1.000 51.34456 263 TRP L C 1
ATOM 3981 O O . TRP B 2 263 ? -0.48800 -7.66200 -10.62100 1.000 58.51359 263 TRP L O 1
ATOM 3992 N N . GLN B 2 264 ? 1.11000 -7.77300 -9.01200 1.000 53.05892 264 GLN L N 1
ATOM 3993 C CA . GLN B 2 264 ? 0.37800 -6.93500 -8.06000 1.000 59.82182 264 GLN L CA 1
ATOM 3994 C C . GLN B 2 264 ? 0.05800 -5.58000 -8.64900 1.000 53.77793 264 GLN L C 1
ATOM 3995 O O . GLN B 2 264 ? -0.83500 -4.88900 -8.14600 1.000 55.66863 264 GLN L O 1
ATOM 4001 N N . TRP B 2 265 ? 0.76900 -5.19700 -9.70600 1.000 52.38914 265 TRP L N 1
ATOM 4002 C CA . TRP B 2 265 ? 0.44600 -3.99900 -10.45500 1.000 47.17890 265 TRP L CA 1
ATOM 4003 C C . TRP B 2 265 ? -1.00200 -3.99800 -10.90600 1.000 54.67461 265 TRP L C 1
ATOM 4004 O O . TRP B 2 265 ? -1.78800 -3.15600 -10.45800 1.000 55.06363 265 TRP L O 1
ATOM 4015 N N . TRP B 2 266 ? -1.34400 -4.90800 -11.83000 1.000 58.08471 266 TRP L N 1
ATOM 4016 C CA . TRP B 2 266 ? -2.67500 -4.93200 -12.42900 1.000 53.10703 266 TRP L CA 1
ATOM 4017 C C . TRP B 2 266 ? -3.76200 -4.98600 -11.35700 1.000 52.78565 266 TRP L C 1
ATOM 4018 O O . TRP B 2 266 ? -4.80900 -4.34500 -11.49300 1.000 60.50069 266 TRP L O 1
ATOM 4029 N N . VAL B 2 267 ? -3.50300 -5.68000 -10.24900 1.000 50.74661 267 VAL L N 1
ATOM 4030 C CA . VAL B 2 267 ? -4.49700 -5.77900 -9.18600 1.000 48.36521 267 VAL L CA 1
ATOM 4031 C C . VAL B 2 267 ? -4.70600 -4.43500 -8.49700 1.000 59.37443 267 VAL L C 1
ATOM 4032 O O . VAL B 2 267 ? -5.84600 -4.05100 -8.19700 1.000 53.59840 267 VAL L O 1
ATOM 4036 N N . LYS B 2 268 ? -3.61900 -3.70500 -8.22100 1.000 56.04333 268 LYS L N 1
ATOM 4037 C CA . LYS B 2 268 ? -3.68400 -2.51500 -7.37400 1.000 54.10787 268 LYS L CA 1
ATOM 4038 C C . LYS B 2 268 ? -3.87400 -1.22100 -8.16000 1.000 58.35819 268 LYS L C 1
ATOM 4039 O O . LYS B 2 268 ? -3.68200 -0.14300 -7.58800 1.000 58.84292 268 LYS L O 1
ATOM 4045 N N . LEU B 2 269 ? -4.23500 -1.30300 -9.44200 1.000 52.99268 269 LEU L N 1
ATOM 4046 C CA . LEU B 2 269 ? -4.57900 -0.11400 -10.21300 1.000 52.75821 269 LEU L CA 1
ATOM 4047 C C . LEU B 2 269 ? -5.64300 0.69600 -9.46100 1.000 58.23793 269 LEU L C 1
ATOM 4048 O O . LEU B 2 269 ? -6.60000 0.11200 -8.92500 1.000 52.32169 269 LEU L O 1
ATOM 4053 N N . PRO B 2 270 ? -5.51200 2.03400 -9.39000 1.000 57.25922 270 PRO L N 1
ATOM 4054 C CA . PRO B 2 270 ? -6.36000 2.80500 -8.45100 1.000 57.10221 270 PRO L CA 1
ATOM 4055 C C . PRO B 2 270 ? -7.86100 2.73300 -8.72700 1.000 61.50488 270 PRO L C 1
ATOM 4056 O O . PRO B 2 270 ? -8.64400 2.74000 -7.76400 1.000 60.13097 270 PRO L O 1
ATOM 4060 N N . TRP B 2 271 ? -8.29200 2.67900 -10.00000 1.000 51.52848 271 TRP L N 1
ATOM 4061 C CA . TRP B 2 271 ? -9.72000 2.66200 -10.30700 1.000 55.28120 271 TRP L CA 1
ATOM 4062 C C . TRP B 2 271 ? -10.40600 1.34600 -9.95700 1.000 60.07476 271 TRP L C 1
ATOM 4063 O O . TRP B 2 271 ? -11.63700 1.28700 -10.04800 1.000 61.90588 271 TRP L O 1
ATOM 4074 N N . TRP B 2 272 ? -9.66900 0.27700 -9.59000 1.000 58.17088 272 TRP L N 1
ATOM 4075 C CA . TRP B 2 272 ? -10.36100 -0.92000 -9.11500 1.000 54.37121 272 TRP L CA 1
ATOM 4076 C C . TRP B 2 272 ? -9.69100 -1.62000 -7.93900 1.000 64.52792 272 TRP L C 1
ATOM 4077 O O . TRP B 2 272 ? -10.19500 -2.66200 -7.50200 1.000 63.20675 272 TRP L O 1
ATOM 4088 N N . ALA B 2 273 ? -8.62000 -1.06400 -7.36800 1.000 58.78261 273 ALA L N 1
ATOM 4089 C CA . ALA B 2 273 ? -7.95000 -1.75500 -6.27100 1.000 51.48351 273 ALA L CA 1
ATOM 4090 C C . ALA B 2 273 ? -8.84700 -1.89100 -5.04700 1.000 70.67505 273 ALA L C 1
ATOM 4091 O O . ALA B 2 273 ? -8.71100 -2.85800 -4.28500 1.000 63.89447 273 ALA L O 1
ATOM 4093 N N . ASN B 2 274 ? -9.76600 -0.94700 -4.83800 1.000 70.36736 274 ASN L N 1
ATOM 4094 C CA . ASN B 2 274 ? -10.54900 -0.91500 -3.60900 1.000 72.21419 274 ASN L CA 1
ATOM 4095 C C . ASN B 2 274 ? -11.96000 -1.45600 -3.76900 1.000 74.40934 274 ASN L C 1
ATOM 4096 O O . ASN B 2 274 ? -12.70100 -1.49200 -2.78000 1.000 72.71178 274 ASN L O 1
ATOM 4101 N N . ILE B 2 275 ? -12.35500 -1.87000 -4.97300 1.000 72.26599 275 ILE L N 1
ATOM 4102 C CA . ILE B 2 275 ? -13.70300 -2.38900 -5.18700 1.000 66.36081 275 ILE L CA 1
ATOM 4103 C C . ILE B 2 275 ? -13.85900 -3.65800 -4.36700 1.000 68.41737 275 ILE L C 1
ATOM 4104 O O . ILE B 2 275 ? -13.04900 -4.58700 -4.49800 1.000 74.08897 275 ILE L O 1
ATOM 4109 N N . PRO B 2 276 ? -14.85800 -3.73600 -3.49900 1.000 73.90852 276 PRO L N 1
ATOM 4110 C CA . PRO B 2 276 ? -14.99900 -4.92700 -2.66100 1.000 77.83789 276 PRO L CA 1
ATOM 4111 C C . PRO B 2 276 ? -15.27100 -6.15000 -3.52300 1.000 74.82943 276 PRO L C 1
ATOM 4112 O O . PRO B 2 276 ? -15.73000 -6.05000 -4.66400 1.000 68.26518 276 PRO L O 1
ATOM 4116 N N . GLY B 2 277 ? -14.95300 -7.31600 -2.96900 1.000 75.64183 277 GLY L N 1
ATOM 4117 C CA . GLY B 2 277 ? -15.24900 -8.56500 -3.63600 1.000 73.44245 277 GLY L CA 1
ATOM 4118 C C . GLY B 2 277 ? -14.17500 -8.99300 -4.61700 1.000 69.93916 277 GLY L C 1
ATOM 4119 O O . GLY B 2 277 ? -13.18400 -8.30100 -4.88100 1.000 70.19473 277 GLY L O 1
ATOM 4120 N N . GLY B 2 278 ? -14.40200 -10.16500 -5.18800 1.000 64.47428 278 GLY L N 1
ATOM 4121 C CA . GLY B 2 278 ? -13.39200 -10.77500 -6.01000 1.000 58.77050 278 GLY L CA 1
ATOM 4122 C C . GLY B 2 278 ? -12.38000 -11.48800 -5.13600 1.000 60.84595 278 GLY L C 1
ATOM 4123 O O . GLY B 2 278 ? -12.66300 -11.90700 -4.00000 1.000 57.04839 278 GLY L O 1
ATOM 4124 N N . ILE B 2 279 ? -11.18200 -11.63300 -5.68700 1.000 58.45357 279 ILE L N 1
ATOM 4125 C CA . ILE B 2 279 ? -10.08900 -12.28400 -4.97700 1.000 55.44159 279 ILE L CA 1
ATOM 4126 C C . ILE B 2 279 ? -9.28200 -11.26200 -4.18900 1.000 56.45202 279 ILE L C 1
ATOM 4127 O O . ILE B 2 279 ? -8.90900 -11.49300 -3.03600 1.000 64.90442 279 ILE L O 1
ATOM 4132 N N . ASN B 2 280 ? -9.01900 -10.12500 -4.80800 1.000 57.95044 280 ASN L N 1
ATOM 4133 C CA . ASN B 2 280 ? -8.14400 -9.10300 -4.24800 1.000 62.96437 280 ASN L CA 1
ATOM 4134 C C . ASN B 2 280 ? -8.95900 -7.96800 -3.64400 1.000 66.74963 280 ASN L C 1
ATOM 4135 O O . ASN B 2 280 ? -8.74100 -6.78300 -3.91300 1.000 60.79482 280 ASN L O 1
ATOM 4140 N N . GLY B 2 281 ? -9.94000 -8.35000 -2.83300 1.000 64.55008 281 GLY L N 1
ATOM 4141 C CA . GLY B 2 281 ? -10.86500 -7.39900 -2.25100 1.000 68.00880 281 GLY L CA 1
ATOM 4142 C C . GLY B 2 281 ? -11.77400 -8.07200 -1.24600 1.000 76.53424 281 GLY L C 1
ATOM 4143 O O . GLY B 2 281 ? -12.90500 -7.62300 -1.03400 1.000 76.79055 281 GLY L O 1
ATOM 4145 N N . ALA C 3 1 ? 23.36300 -7.87100 -47.89000 1.000 81.98957 1 ALA M N 1
ATOM 4146 C CA . ALA C 3 1 ? 23.07300 -8.99100 -46.99800 1.000 82.52006 1 ALA M CA 1
ATOM 4147 C C . ALA C 3 1 ? 22.51200 -10.17500 -47.78900 1.000 80.00169 1 ALA M C 1
ATOM 4148 O O . ALA C 3 1 ? 21.56400 -10.00200 -48.57000 1.000 78.46143 1 ALA M O 1
ATOM 4150 N N . GLU C 3 2 ? 23.09700 -11.36700 -47.60200 1.000 69.85309 2 GLU M N 1
ATOM 4151 C CA . GLU C 3 2 ? 22.60700 -12.55200 -48.29900 1.000 62.33050 2 GLU M CA 1
ATOM 4152 C C . GLU C 3 2 ? 21.22600 -12.93200 -47.76700 1.000 64.66425 2 GLU M C 1
ATOM 4153 O O . GLU C 3 2 ? 20.95700 -12.84600 -46.56400 1.000 52.41752 2 GLU M O 1
ATOM 4159 N N . TYR C 3 3 ? 20.33900 -13.32100 -48.68100 1.000 57.12333 3 TYR M N 1
ATOM 4160 C CA . TYR C 3 3 ? 18.96900 -13.65700 -48.31300 1.000 52.60980 3 TYR M CA 1
ATOM 4161 C C . TYR C 3 3 ? 18.91700 -14.92600 -47.46300 1.000 49.19077 3 TYR M C 1
ATOM 4162 O O . TYR C 3 3 ? 19.62900 -15.90000 -47.74000 1.000 42.33210 3 TYR M O 1
ATOM 4171 N N . GLN C 3 4 ? 18.05400 -14.93900 -46.43700 1.000 46.99902 4 GLN M N 1
ATOM 4172 C CA . GLN C 3 4 ? 18.04200 -16.08700 -45.53600 1.000 39.74145 4 GLN M CA 1
ATOM 4173 C C . GLN C 3 4 ? 16.74700 -16.90100 -45.52800 1.000 42.16225 4 GLN M C 1
ATOM 4174 O O . GLN C 3 4 ? 16.67200 -17.89700 -44.79400 1.000 33.67565 4 GLN M O 1
ATOM 4180 N N . ASN C 3 5 ? 15.73000 -16.52300 -46.30000 1.000 35.40061 5 ASN M N 1
ATOM 4181 C CA . ASN C 3 5 ? 14.50100 -17.31700 -46.42000 1.000 35.31706 5 ASN M CA 1
ATOM 4182 C C . ASN C 3 5 ? 13.78400 -17.49900 -45.07800 1.000 34.96448 5 ASN M C 1
ATOM 4183 O O . ASN C 3 5 ? 13.11000 -18.51500 -44.85200 1.000 31.40064 5 ASN M O 1
ATOM 4188 N N . ILE C 3 6 ? 13.91200 -16.50700 -44.18600 1.000 32.17907 6 ILE M N 1
ATOM 4189 C CA . ILE C 3 6 ? 13.10200 -16.45000 -42.97000 1.000 36.03839 6 ILE M CA 1
ATOM 4190 C C . ILE C 3 6 ? 11.76600 -15.78600 -43.25400 1.000 36.28703 6 ILE M C 1
ATOM 4191 O O . ILE C 3 6 ? 10.72000 -16.18900 -42.72100 1.000 37.89857 6 ILE M O 1
ATOM 4196 N N . PHE C 3 7 ? 11.79700 -14.70800 -44.02000 1.000 36.14104 7 PHE M N 1
ATOM 4197 C CA . PHE C 3 7 ? 10.59800 -14.02300 -44.46000 1.000 38.68358 7 PHE M CA 1
ATOM 4198 C C . PHE C 3 7 ? 10.58900 -14.00200 -45.97600 1.000 37.28456 7 PHE M C 1
ATOM 4199 O O . PHE C 3 7 ? 11.63000 -13.83100 -46.62300 1.000 35.62578 7 PHE M O 1
ATOM 4207 N N . THR C 3 8 ? 9.40500 -14.14500 -46.53200 1.000 32.87742 8 THR M N 1
ATOM 4208 C CA . THR C 3 8 ? 9.27700 -14.13700 -47.98200 1.000 33.06510 8 THR M CA 1
ATOM 4209 C C . THR C 3 8 ? 9.55600 -12.73400 -48.52300 1.000 33.59549 8 THR M C 1
ATOM 4210 O O . THR C 3 8 ? 9.15100 -11.73500 -47.92200 1.000 36.35456 8 THR M O 1
ATOM 4214 N N . GLN C 3 9 ? 10.28000 -12.65900 -49.65000 1.000 33.69013 9 GLN M N 1
ATOM 4215 C CA . GLN C 3 9 ? 10.58900 -11.39700 -50.33100 1.000 37.87537 9 GLN M CA 1
ATOM 4216 C C . GLN C 3 9 ? 9.46800 -10.93500 -51.25500 1.000 39.67857 9 GLN M C 1
ATOM 4217 O O . GLN C 3 9 ? 9.14600 -9.73900 -51.31100 1.000 35.01005 9 GLN M O 1
ATOM 4223 N N . VAL C 3 10 ? 8.96600 -11.85300 -52.07600 1.000 33.35187 10 VAL M N 1
ATOM 4224 C CA . VAL C 3 10 ? 7.93900 -11.57400 -53.07600 1.000 31.66622 10 VAL M CA 1
ATOM 4225 C C . VAL C 3 10 ? 6.83300 -12.58500 -52.85500 1.000 33.21105 10 VAL M C 1
ATOM 4226 O O . VAL C 3 10 ? 7.01800 -13.77000 -53.13700 1.000 34.13575 10 VAL M O 1
ATOM 4230 N N . GLN C 3 11 ? 5.68500 -12.13000 -52.36200 1.000 33.19451 11 GLN M N 1
ATOM 4231 C CA . GLN C 3 11 ? 4.54000 -13.01600 -52.26200 1.000 31.65694 11 GLN M CA 1
ATOM 4232 C C . GLN C 3 11 ? 3.82600 -13.08500 -53.59500 1.000 33.40202 11 GLN M C 1
ATOM 4233 O O . GLN C 3 11 ? 3.71500 -12.08600 -54.31800 1.000 35.21878 11 GLN M O 1
ATOM 4239 N N . VAL C 3 12 ? 3.32300 -14.27100 -53.90700 1.000 28.30805 12 VAL M N 1
ATOM 4240 C CA . VAL C 3 12 ? 2.48100 -14.47500 -55.06900 1.000 33.01187 12 VAL M CA 1
ATOM 4241 C C . VAL C 3 12 ? 1.18400 -15.10200 -54.59400 1.000 37.47390 12 VAL M C 1
ATOM 4242 O O . VAL C 3 12 ? 1.11600 -15.72000 -53.52800 1.000 35.21633 12 VAL M O 1
ATOM 4246 N N . ARG C 3 13 ? 0.13900 -14.91500 -55.39600 1.000 33.98887 13 ARG M N 1
ATOM 4247 C CA . ARG C 3 13 ? -1.20500 -15.35400 -55.03900 1.000 35.72326 13 ARG M CA 1
ATOM 4248 C C . ARG C 3 13 ? -1.91500 -15.83200 -56.29200 1.000 35.93511 13 ARG M C 1
ATOM 4249 O O . ARG C 3 13 ? -1.78300 -15.22400 -57.35900 1.000 34.09379 13 ARG M O 1
ATOM 4257 N N . GLY C 3 14 ? -2.64500 -16.93300 -56.16700 1.000 34.32301 14 GLY M N 1
ATOM 4258 C CA . GLY C 3 14 ? -3.43400 -17.44900 -57.26600 1.000 30.55135 14 GLY M CA 1
ATOM 4259 C C . GLY C 3 14 ? -4.77600 -17.89400 -56.73000 1.000 30.22746 14 GLY M C 1
ATOM 4260 O O . GLY C 3 14 ? -5.09400 -17.65200 -55.56000 1.000 31.92832 14 GLY M O 1
ATOM 4261 N N . PRO C 3 15 ? -5.57600 -18.55900 -57.56400 1.000 29.32060 15 PRO M N 1
ATOM 4262 C CA . PRO C 3 15 ? -6.85200 -19.13100 -57.09600 1.000 28.98202 15 PRO M CA 1
ATOM 4263 C C . PRO C 3 15 ? -6.68300 -19.96500 -55.81900 1.000 34.60270 15 PRO M C 1
ATOM 4264 O O . PRO C 3 15 ? -5.68100 -20.66300 -55.64400 1.000 36.82321 15 PRO M O 1
ATOM 4268 N N . ALA C 3 16 ? -7.67300 -19.88000 -54.92400 1.000 31.38871 16 ALA M N 1
ATOM 4269 C CA . ALA C 3 16 ? -7.67300 -20.68600 -53.68500 1.000 31.94220 16 ALA M CA 1
ATOM 4270 C C . ALA C 3 16 ? -7.48400 -22.16900 -53.99400 1.000 33.99239 16 ALA M C 1
ATOM 4271 O O . ALA C 3 16 ? -7.97500 -22.69100 -55.00200 1.000 32.21087 16 ALA M O 1
ATOM 4273 N N . ASP C 3 17 ? -6.80400 -22.87400 -53.10100 1.000 32.27033 17 ASP M N 1
ATOM 4274 C CA . ASP C 3 17 ? -6.62600 -24.30800 -53.29100 1.000 37.66446 17 ASP M CA 1
ATOM 4275 C C . ASP C 3 17 ? -7.72400 -24.99900 -52.48900 1.000 35.78213 17 ASP M C 1
ATOM 4276 O O . ASP C 3 17 ? -7.77900 -24.85900 -51.25800 1.000 33.34944 17 ASP M O 1
ATOM 4281 N N . LEU C 3 18 ? -8.59000 -25.75000 -53.17800 1.000 34.07933 18 LEU M N 1
ATOM 4282 C CA . LEU C 3 18 ? -9.75500 -26.34400 -52.52700 1.000 36.05160 18 LEU M CA 1
ATOM 4283 C C . LEU C 3 18 ? -9.39900 -27.62400 -51.77500 1.000 30.99348 18 LEU M C 1
ATOM 4284 O O . LEU C 3 18 ? -10.17000 -28.06100 -50.92100 1.000 33.91616 18 LEU M O 1
ATOM 4289 N N . GLY C 3 19 ? -8.26800 -28.22400 -52.09600 1.000 32.81990 19 GLY M N 1
ATOM 4290 C CA . GLY C 3 19 ? -7.75600 -29.37800 -51.37800 1.000 36.05762 19 GLY M CA 1
ATOM 4291 C C . GLY C 3 19 ? -8.04200 -30.68900 -52.09300 1.000 33.82767 19 GLY M C 1
ATOM 4292 O O . GLY C 3 19 ? -8.71300 -30.76100 -53.13300 1.000 31.63182 19 GLY M O 1
ATOM 4293 N N . MET C 3 20 ? -7.52900 -31.74700 -51.48200 1.000 30.88430 20 MET M N 1
ATOM 4294 C CA . MET C 3 20 ? -7.77600 -33.09700 -51.95300 1.000 29.84562 20 MET M CA 1
ATOM 4295 C C . MET C 3 20 ? -9.14900 -33.53600 -51.48400 1.000 33.04504 20 MET M C 1
ATOM 4296 O O . MET C 3 20 ? -9.62000 -33.11800 -50.42300 1.000 32.90637 20 MET M O 1
ATOM 4301 N N . THR C 3 21 ? -9.82100 -34.35500 -52.30000 1.000 33.58726 21 THR M N 1
ATOM 4302 C CA . THR C 3 21 ? -11.11900 -34.88400 -51.88300 1.000 36.34950 21 THR M CA 1
ATOM 4303 C C . THR C 3 21 ? -10.95900 -36.24600 -51.22400 1.000 32.77729 21 THR M C 1
ATOM 4304 O O . THR C 3 21 ? -11.40600 -36.44300 -50.09000 1.000 36.09669 21 THR M O 1
ATOM 4308 N N . GLU C 3 22 ? -10.31000 -37.18200 -51.92700 1.000 31.89308 22 GLU M N 1
ATOM 4309 C CA . GLU C 3 22 ? -10.24000 -38.57000 -51.47300 1.000 34.66348 22 GLU M CA 1
ATOM 4310 C C . GLU C 3 22 ? -11.60800 -39.02800 -50.96500 1.000 35.65780 22 GLU M C 1
ATOM 4311 O O . GLU C 3 22 ? -12.59700 -38.97800 -51.71000 1.000 34.59801 22 GLU M O 1
ATOM 4317 N N . ASP C 3 23 ? -11.70200 -39.41600 -49.69000 1.000 33.17200 23 ASP M N 1
ATOM 4318 C CA . ASP C 3 23 ? -12.95900 -39.89300 -49.12800 1.000 31.41696 23 ASP M CA 1
ATOM 4319 C C . ASP C 3 23 ? -13.58700 -38.89400 -48.15700 1.000 36.64770 23 ASP M C 1
ATOM 4320 O O . ASP C 3 23 ? -14.49800 -39.25300 -47.40300 1.000 35.73568 23 ASP M O 1
ATOM 4325 N N . VAL C 3 24 ? -13.17100 -37.62700 -48.22300 1.000 34.73002 24 VAL M N 1
ATOM 4326 C CA . VAL C 3 24 ? -13.70500 -36.59800 -47.33900 1.000 36.95966 24 VAL M CA 1
ATOM 4327 C C . VAL C 3 24 ? -15.16300 -36.34800 -47.69400 1.000 40.60158 24 VAL M C 1
ATOM 4328 O O . VAL C 3 24 ? -15.49300 -36.14700 -48.86300 1.000 37.11248 24 VAL M O 1
ATOM 4332 N N . ASN C 3 25 ? -16.03600 -36.35000 -46.68900 1.000 39.39151 25 ASN M N 1
ATOM 4333 C CA . ASN C 3 25 ? -17.43600 -35.99900 -46.92700 1.000 43.95393 25 ASN M CA 1
ATOM 4334 C C . ASN C 3 25 ? -17.51800 -34.49300 -47.15000 1.000 40.44240 25 ASN M C 1
ATOM 4335 O O . ASN C 3 25 ? -17.61100 -33.72000 -46.19800 1.000 37.78031 25 ASN M O 1
ATOM 4340 N N . LEU C 3 26 ? -17.50700 -34.07300 -48.41700 1.000 36.78720 26 LEU M N 1
ATOM 4341 C CA . LEU C 3 26 ? -17.48700 -32.65000 -48.75100 1.000 40.75710 26 LEU M CA 1
ATOM 4342 C C . LEU C 3 26 ? -18.70800 -31.88800 -48.24500 1.000 47.18572 26 LEU M C 1
ATOM 4343 O O . LEU C 3 26 ? -18.66800 -30.65200 -48.17200 1.000 46.88368 26 LEU M O 1
ATOM 4348 N N . ALA C 3 27 ? -19.79400 -32.59200 -47.90000 1.000 39.90989 27 ALA M N 1
ATOM 4349 C CA . ALA C 3 27 ? -20.94700 -31.94600 -47.26900 1.000 42.42869 27 ALA M CA 1
ATOM 4350 C C . ALA C 3 27 ? -20.58000 -31.21500 -45.98000 1.000 47.67450 27 ALA M C 1
ATOM 4351 O O . ALA C 3 27 ? -21.28800 -30.28600 -45.57100 1.000 46.96799 27 ALA M O 1
ATOM 4353 N N . ASN C 3 28 ? -19.52000 -31.65200 -45.29000 1.000 41.69023 28 ASN M N 1
ATOM 4354 C CA . ASN C 3 28 ? -19.14500 -31.07500 -44.01300 1.000 38.52178 28 ASN M CA 1
ATOM 4355 C C . ASN C 3 28 ? -17.92900 -30.16000 -44.10500 1.000 43.26370 28 ASN M C 1
ATOM 4356 O O . ASN C 3 28 ? -17.38600 -29.77300 -43.06600 1.000 42.91009 28 ASN M O 1
ATOM 4361 N N . ARG C 3 29 ? -17.48400 -29.81000 -45.30800 1.000 38.04842 29 ARG M N 1
ATOM 4362 C CA . ARG C 3 29 ? -16.34000 -28.92200 -45.47700 1.000 40.01714 29 ARG M CA 1
ATOM 4363 C C . ARG C 3 29 ? -16.83100 -27.52800 -45.82100 1.000 44.59858 29 ARG M C 1
ATOM 4364 O O . ARG C 3 29 ? -17.61100 -27.36200 -46.76600 1.000 45.20856 29 ARG M O 1
ATOM 4372 N N . SER C 3 30 ? -16.37800 -26.53300 -45.04900 1.000 40.39548 30 SER M N 1
ATOM 4373 C CA . SER C 3 30 ? -16.71200 -25.12400 -45.27000 1.000 37.25365 30 SER M CA 1
ATOM 4374 C C . SER C 3 30 ? -16.20500 -24.64900 -46.62300 1.000 39.32097 30 SER M C 1
ATOM 4375 O O . SER C 3 30 ? -15.48400 -25.35400 -47.32400 1.000 40.70546 30 SER M O 1
ATOM 4378 N N . GLY C 3 31 ? -16.58900 -23.40000 -46.97900 1.000 38.52423 31 GLY M N 1
ATOM 4379 C CA . GLY C 3 31 ? -15.97300 -22.71300 -48.09600 1.000 34.29946 31 GLY M CA 1
ATOM 4380 C C . GLY C 3 31 ? -14.61700 -22.15200 -47.71400 1.000 42.52308 31 GLY M C 1
ATOM 4381 O O . GLY C 3 31 ? -14.21700 -22.18000 -46.54700 1.000 37.91675 31 GLY M O 1
ATOM 4382 N N . VAL C 3 32 ? -13.89900 -21.64600 -48.72100 1.000 37.42519 32 VAL M N 1
ATOM 4383 C CA . VAL C 3 32 ? -12.57200 -21.09100 -48.48700 1.000 35.72378 32 VAL M CA 1
ATOM 4384 C C . VAL C 3 32 ? -12.70900 -19.75200 -47.77200 1.000 47.03424 32 VAL M C 1
ATOM 4385 O O . VAL C 3 32 ? -13.74200 -19.07200 -47.87000 1.000 42.61971 32 VAL M O 1
ATOM 4389 N N . GLY C 3 33 ? -11.67300 -19.37900 -47.00700 1.000 37.41980 33 GLY M N 1
ATOM 4390 C CA . GLY C 3 33 ? -11.66600 -18.11200 -46.31400 1.000 35.40521 33 GLY M CA 1
ATOM 4391 C C . GLY C 3 33 ? -10.86100 -17.09800 -47.09400 1.000 39.08897 33 GLY M C 1
ATOM 4392 O O . GLY C 3 33 ? -10.41700 -17.36700 -48.21600 1.000 36.76094 33 GLY M O 1
ATOM 4393 N N . PRO C 3 34 ? -10.62500 -15.92200 -46.51300 1.000 39.19311 34 PRO M N 1
ATOM 4394 C CA . PRO C 3 34 ? -9.84300 -14.89200 -47.20600 1.000 40.85364 34 PRO M CA 1
ATOM 4395 C C . PRO C 3 34 ? -8.35400 -15.23000 -47.15500 1.000 43.55673 34 PRO M C 1
ATOM 4396 O O . PRO C 3 34 ? -7.92900 -16.19300 -46.51700 1.000 38.66558 34 PRO M O 1
ATOM 4400 N N . PHE C 3 35 ? -7.56800 -14.44700 -47.88500 1.000 37.70526 35 PHE M N 1
ATOM 4401 C CA . PHE C 3 35 ? -6.11400 -14.56200 -47.86100 1.000 36.70165 35 PHE M CA 1
ATOM 4402 C C . PHE C 3 35 ? -5.54600 -13.50100 -46.93400 1.000 40.46623 35 PHE M C 1
ATOM 4403 O O . PHE C 3 35 ? -6.01600 -12.36300 -46.92900 1.000 37.04737 35 PHE M O 1
ATOM 4411 N N . SER C 3 36 ? -4.50400 -13.86500 -46.18000 1.000 35.97491 36 SER M N 1
ATOM 4412 C CA . SER C 3 36 ? -3.84300 -12.95300 -45.24900 1.000 36.25392 36 SER M CA 1
ATOM 4413 C C . SER C 3 36 ? -2.44400 -12.61500 -45.74900 1.000 38.47833 36 SER M C 1
ATOM 4414 O O . SER C 3 36 ? -1.54400 -13.46000 -45.69500 1.000 34.34507 36 SER M O 1
ATOM 4417 N N . THR C 3 37 ? -2.25600 -11.37100 -46.21700 1.000 34.78299 37 THR M N 1
ATOM 4418 C CA . THR C 3 37 ? -0.92400 -10.94400 -46.62000 1.000 33.82681 37 THR M CA 1
ATOM 4419 C C . THR C 3 37 ? 0.02700 -10.94500 -45.43800 1.000 36.58333 37 THR M C 1
ATOM 4420 O O . THR C 3 37 ? 1.21800 -11.21800 -45.60700 1.000 33.06665 37 THR M O 1
ATOM 4424 N N . LEU C 3 38 ? -0.48100 -10.64400 -44.23900 1.000 35.76181 38 LEU M N 1
ATOM 4425 C CA . LEU C 3 38 ? 0.36800 -10.68000 -43.05100 1.000 34.47532 38 LEU M CA 1
ATOM 4426 C C . LEU C 3 38 ? 0.94800 -12.08100 -42.84800 1.000 34.20363 38 LEU M C 1
ATOM 4427 O O . LEU C 3 38 ? 2.16500 -12.25500 -42.77300 1.000 33.74535 38 LEU M O 1
ATOM 4432 N N . LEU C 3 39 ? 0.08100 -13.09900 -42.80500 1.000 33.64703 39 LEU M N 1
ATOM 4433 C CA . LEU C 3 39 ? 0.54000 -14.47400 -42.66900 1.000 32.37597 39 LEU M CA 1
ATOM 4434 C C . LEU C 3 39 ? 1.46000 -14.87100 -43.82100 1.000 30.90007 39 LEU M C 1
ATOM 4435 O O . LEU C 3 39 ? 2.39200 -15.66500 -43.63000 1.000 31.82309 39 LEU M O 1
ATOM 4440 N N . GLY C 3 40 ? 1.20200 -14.34200 -45.02800 1.000 33.86638 40 GLY M N 1
ATOM 4441 C CA . GLY C 3 40 ? 1.98100 -14.68600 -46.20800 1.000 26.98262 40 GLY M CA 1
ATOM 4442 C C . GLY C 3 40 ? 3.44300 -14.25800 -46.16900 1.000 31.54398 40 GLY M C 1
ATOM 4443 O O . GLY C 3 40 ? 4.24200 -14.75400 -46.97900 1.000 29.80040 40 GLY M O 1
ATOM 4444 N N . TRP C 3 41 ? 3.82200 -13.34600 -45.26800 1.000 31.76920 41 TRP M N 1
ATOM 4445 C CA . TRP C 3 41 ? 5.25200 -13.04600 -45.12200 1.000 32.20998 41 TRP M CA 1
ATOM 4446 C C . TRP C 3 41 ? 6.03000 -14.21300 -44.50300 1.000 37.07139 41 TRP M C 1
ATOM 4447 O O . TRP C 3 41 ? 7.25600 -14.30800 -44.69400 1.000 29.98922 41 TRP M O 1
ATOM 4458 N N . PHE C 3 42 ? 5.35100 -15.08700 -43.77200 1.000 30.79686 42 PHE M N 1
ATOM 4459 C CA . PHE C 3 42 ? 5.99400 -16.16400 -43.01800 1.000 33.23285 42 PHE M CA 1
ATOM 4460 C C . PHE C 3 42 ? 5.57500 -17.54700 -43.47500 1.000 33.95427 42 PHE M C 1
ATOM 4461 O O . PHE C 3 42 ? 6.40900 -18.45600 -43.49600 1.000 31.66038 42 PHE M O 1
ATOM 4469 N N . GLY C 3 43 ? 4.30700 -17.72600 -43.84200 1.000 31.48878 43 GLY M N 1
ATOM 4470 C CA . GLY C 3 43 ? 3.81800 -18.98700 -44.37200 1.000 30.35579 43 GLY M CA 1
ATOM 4471 C C . GLY C 3 43 ? 2.80400 -18.77800 -45.47200 1.000 32.50667 43 GLY M C 1
ATOM 4472 O O . GLY C 3 43 ? 2.86000 -17.75500 -46.16900 1.000 35.36958 43 GLY M O 1
ATOM 4473 N N . ASN C 3 44 ? 1.90000 -19.74500 -45.64800 1.000 27.67659 44 ASN M N 1
ATOM 4474 C CA . ASN C 3 44 ? 0.81400 -19.62200 -46.61600 1.000 27.95863 44 ASN M CA 1
ATOM 4475 C C . ASN C 3 44 ? -0.13800 -18.50500 -46.20800 1.000 28.31132 44 ASN M C 1
ATOM 4476 O O . ASN C 3 44 ? -0.38700 -18.27500 -45.01400 1.000 30.23452 44 ASN M O 1
ATOM 4481 N N . ALA C 3 45 ? -0.71300 -17.83100 -47.22000 1.000 32.95594 45 ALA M N 1
ATOM 4482 C CA . ALA C 3 45 ? -1.66400 -16.74900 -46.96700 1.000 29.94338 45 ALA M CA 1
ATOM 4483 C C . ALA C 3 45 ? -3.11100 -17.23200 -46.86300 1.000 32.75610 45 ALA M C 1
ATOM 4484 O O . ALA C 3 45 ? -3.92600 -16.58800 -46.18800 1.000 32.31707 45 ALA M O 1
ATOM 4486 N N . GLN C 3 46 ? -3.44200 -18.36800 -47.47600 1.000 30.59951 46 GLN M N 1
ATOM 4487 C CA . GLN C 3 46 ? -4.82600 -18.83600 -47.55400 1.000 32.75252 46 GLN M CA 1
ATOM 4488 C C . GLN C 3 46 ? -5.36800 -19.27700 -46.20200 1.000 35.22813 46 GLN M C 1
ATOM 4489 O O . GLN C 3 46 ? -4.72000 -20.05000 -45.48500 1.000 32.31081 46 GLN M O 1
ATOM 4495 N N . LEU C 3 47 ? -6.58200 -18.82800 -45.87400 1.000 30.32916 47 LEU M N 1
ATOM 4496 C CA . LEU C 3 47 ? -7.31400 -19.27900 -44.69600 1.000 35.15543 47 LEU M CA 1
ATOM 4497 C C . LEU C 3 47 ? -8.45500 -20.18700 -45.13800 1.000 36.30042 47 LEU M C 1
ATOM 4498 O O . LEU C 3 47 ? -9.10600 -19.92400 -46.15500 1.000 38.24715 47 LEU M O 1
ATOM 4503 N N . GLY C 3 48 ? -8.66700 -21.27300 -44.39900 1.000 32.65709 48 GLY M N 1
ATOM 4504 C CA . GLY C 3 48 ? -9.69900 -22.23400 -44.72800 1.000 32.33829 48 GLY M CA 1
ATOM 4505 C C . GLY C 3 48 ? -9.41300 -23.01300 -45.99800 1.000 33.66395 48 GLY M C 1
ATOM 4506 O O . GLY C 3 48 ? -8.31800 -22.93200 -46.56700 1.000 31.84187 48 GLY M O 1
ATOM 4507 N N . PRO C 3 49 ? -10.37500 -23.85100 -46.43800 1.000 34.32309 49 PRO M N 1
ATOM 4508 C CA . PRO C 3 49 ? -11.62800 -24.24700 -45.75400 1.000 34.50850 49 PRO M CA 1
ATOM 4509 C C . PRO C 3 49 ? -11.39200 -25.06200 -44.49000 1.000 36.65330 49 PRO M C 1
ATOM 4510 O O . PRO C 3 49 ? -10.25800 -25.48800 -44.27300 1.000 35.67283 49 PRO M O 1
ATOM 4514 N N . ILE C 3 50 ? -12.41900 -25.28600 -43.67000 1.000 30.23496 50 ILE M N 1
ATOM 4515 C CA . ILE C 3 50 ? -12.27200 -26.11100 -42.48100 1.000 31.28252 50 ILE M CA 1
ATOM 4516 C C . ILE C 3 50 ? -13.32300 -27.21000 -42.54100 1.000 37.00899 50 ILE M C 1
ATOM 4517 O O . ILE C 3 50 ? -14.36700 -27.05400 -43.18200 1.000 36.30634 50 ILE M O 1
ATOM 4522 N N . TYR C 3 51 ? -13.03400 -28.34900 -41.91300 1.000 34.91989 51 TYR M N 1
ATOM 4523 C CA . TYR C 3 51 ? -14.01500 -29.42100 -41.87300 1.000 37.85170 51 TYR M CA 1
ATOM 4524 C C . TYR C 3 51 ? -14.84000 -29.36700 -40.59400 1.000 40.18057 51 TYR M C 1
ATOM 4525 O O . TYR C 3 51 ? -14.31200 -29.17700 -39.48700 1.000 36.08979 51 TYR M O 1
ATOM 4534 N N . LEU C 3 52 ? -16.15100 -29.55200 -40.75300 1.000 38.84564 52 LEU M N 1
ATOM 4535 C CA . LEU C 3 52 ? -17.03000 -29.47500 -39.60000 1.000 41.49240 52 LEU M CA 1
ATOM 4536 C C . LEU C 3 52 ? -17.26600 -30.88200 -39.08800 1.000 45.80133 52 LEU M C 1
ATOM 4537 O O . LEU C 3 52 ? -16.37300 -31.48100 -38.46900 1.000 38.74959 52 LEU M O 1
ATOM 4542 N N . GLY C 3 53 ? -18.44500 -31.42400 -39.37000 1.000 39.86214 53 GLY M N 1
ATOM 4543 C CA . GLY C 3 53 ? -18.73900 -32.80100 -39.03500 1.000 41.10450 53 GLY M CA 1
ATOM 4544 C C . GLY C 3 53 ? -19.22500 -32.96700 -37.60500 1.000 45.45693 53 GLY M C 1
ATOM 4545 O O . GLY C 3 53 ? -19.03900 -32.10700 -36.73800 1.000 41.95231 53 GLY M O 1
ATOM 4546 N N . SER C 3 54 ? -19.84000 -34.13000 -37.35900 1.000 44.94779 54 SER M N 1
ATOM 4547 C CA . SER C 3 54 ? -20.48300 -34.39300 -36.07300 1.000 42.95646 54 SER M CA 1
ATOM 4548 C C . SER C 3 54 ? -19.49300 -34.29900 -34.91800 1.000 48.76941 54 SER M C 1
ATOM 4549 O O . SER C 3 54 ? -19.80000 -33.70600 -33.87500 1.000 45.44117 54 SER M O 1
ATOM 4552 N N . LEU C 3 55 ? -18.30900 -34.90700 -35.07600 1.000 40.00123 55 LEU M N 1
ATOM 4553 C CA . LEU C 3 55 ? -17.33600 -34.91900 -33.98800 1.000 45.63376 55 LEU M CA 1
ATOM 4554 C C . LEU C 3 55 ? -16.82800 -33.51700 -33.70100 1.000 42.71663 55 LEU M C 1
ATOM 4555 O O . LEU C 3 55 ? -16.71500 -33.12600 -32.53300 1.000 40.10919 55 LEU M O 1
ATOM 4560 N N . GLY C 3 56 ? -16.52900 -32.74600 -34.75300 1.000 39.28099 56 GLY M N 1
ATOM 4561 C CA . GLY C 3 56 ? -16.07000 -31.38200 -34.55100 1.000 39.72281 56 GLY M CA 1
ATOM 4562 C C . GLY C 3 56 ? -17.11700 -30.49800 -33.89000 1.000 45.04263 56 GLY M C 1
ATOM 4563 O O . GLY C 3 56 ? -16.81000 -29.72600 -32.98200 1.000 37.92052 56 GLY M O 1
ATOM 4564 N N . VAL C 3 57 ? -18.37200 -30.60900 -34.32100 1.000 46.76356 57 VAL M N 1
ATOM 4565 C CA . VAL C 3 57 ? -19.43100 -29.80200 -33.71700 1.000 41.38039 57 VAL M CA 1
ATOM 4566 C C . VAL C 3 57 ? -19.62600 -30.18500 -32.25300 1.000 39.80062 57 VAL M C 1
ATOM 4567 O O . VAL C 3 57 ? -19.70900 -29.31700 -31.37300 1.000 40.99053 57 VAL M O 1
ATOM 4571 N N . LEU C 3 58 ? -19.67500 -31.49500 -31.96300 1.000 35.52449 58 LEU M N 1
ATOM 4572 C CA . LEU C 3 58 ? -19.73700 -31.95400 -30.57800 1.000 36.64983 58 LEU M CA 1
ATOM 4573 C C . LEU C 3 58 ? -18.55900 -31.41500 -29.77800 1.000 39.30303 58 LEU M C 1
ATOM 4574 O O . LEU C 3 58 ? -18.72700 -30.95200 -28.64300 1.000 37.80456 58 LEU M O 1
ATOM 4579 N N . SER C 3 59 ? -17.35800 -31.43100 -30.36900 1.000 39.09915 59 SER M N 1
ATOM 4580 C CA . SER C 3 59 ? -16.17500 -31.01100 -29.62900 1.000 33.61127 59 SER M CA 1
ATOM 4581 C C . SER C 3 59 ? -16.22100 -29.51500 -29.36600 1.000 33.62108 59 SER M C 1
ATOM 4582 O O . SER C 3 59 ? -15.93700 -29.06000 -28.25300 1.000 38.23532 59 SER M O 1
ATOM 4585 N N . LEU C 3 60 ? -16.57200 -28.73900 -30.38600 1.000 39.15330 60 LEU M N 1
ATOM 4586 C CA . LEU C 3 60 ? -16.70200 -27.29800 -30.21900 1.000 40.62125 60 LEU M CA 1
ATOM 4587 C C . LEU C 3 60 ? -17.74900 -26.95600 -29.17500 1.000 43.92438 60 LEU M C 1
ATOM 4588 O O . LEU C 3 60 ? -17.52000 -26.10900 -28.30500 1.000 40.63860 60 LEU M O 1
ATOM 4593 N N . PHE C 3 61 ? -18.90300 -27.61500 -29.23600 1.000 43.90594 61 PHE M N 1
ATOM 4594 C CA . PHE C 3 61 ? -19.95000 -27.33700 -28.26000 1.000 40.85246 6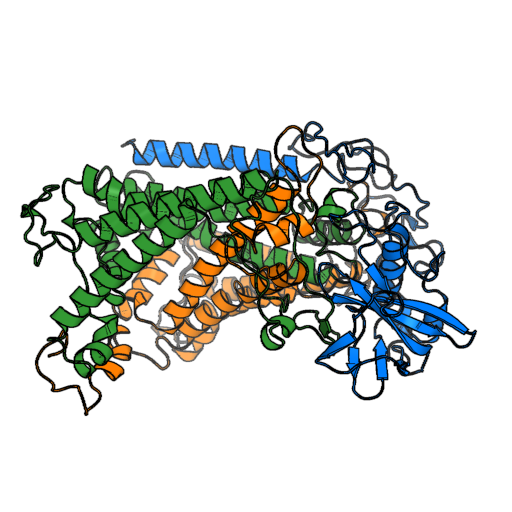1 PHE M CA 1
ATOM 4595 C C . PHE C 3 61 ? -19.48700 -27.66700 -26.83900 1.000 41.51990 61 PHE M C 1
ATOM 4596 O O . PHE C 3 61 ? -19.62300 -26.84500 -25.92100 1.000 41.65794 61 PHE M O 1
ATOM 4604 N N . SER C 3 62 ? -18.92600 -28.86500 -26.62800 1.000 38.21739 62 SER M N 1
ATOM 4605 C CA . SER C 3 62 ? -18.49500 -29.22200 -25.27900 1.000 39.97304 62 SER M CA 1
ATOM 4606 C C . SER C 3 62 ? -17.36300 -28.32200 -24.82700 1.000 38.66682 62 SER M C 1
ATOM 4607 O O . SER C 3 62 ? -17.28700 -27.94900 -23.64900 1.000 35.88224 62 SER M O 1
ATOM 4610 N N . GLY C 3 63 ? -16.47800 -27.96100 -25.75900 1.000 38.22425 63 GLY M N 1
ATOM 4611 C CA . GLY C 3 63 ? -15.36000 -27.10100 -25.40800 1.000 38.70345 63 GLY M CA 1
ATOM 4612 C C . GLY C 3 63 ? -15.80300 -25.71200 -24.98700 1.000 40.88003 63 GLY M C 1
ATOM 4613 O O . GLY C 3 63 ? -15.27100 -25.15200 -24.03000 1.000 37.03536 63 GLY M O 1
ATOM 4614 N N . LEU C 3 64 ? -16.77900 -25.14000 -25.69800 1.000 35.18711 64 LEU M N 1
ATOM 4615 C CA . LEU C 3 64 ? -17.31300 -23.84400 -25.28300 1.000 39.40968 64 LEU M CA 1
ATOM 4616 C C . LEU C 3 64 ? -18.06100 -23.96400 -23.96000 1.000 43.71362 64 LEU M C 1
ATOM 4617 O O . LEU C 3 64 ? -17.96800 -23.07300 -23.11100 1.000 41.66135 64 LEU M O 1
ATOM 4622 N N . MET C 3 65 ? -18.78200 -25.07000 -23.75100 1.000 37.38065 65 MET M N 1
ATOM 4623 C CA . MET C 3 65 ? -19.48500 -25.25700 -22.48700 1.000 42.37299 65 MET M CA 1
ATOM 4624 C C . MET C 3 65 ? -18.49900 -25.33900 -21.32300 1.000 44.42579 65 MET M C 1
ATOM 4625 O O . MET C 3 65 ? -18.74000 -24.78400 -20.24300 1.000 41.37116 65 MET M O 1
ATOM 4630 N N . TRP C 3 66 ? -17.37500 -26.02400 -21.52600 1.000 36.94361 66 TRP M N 1
ATOM 4631 C CA . TRP C 3 66 ? -16.30800 -26.02300 -20.53300 1.000 36.15357 66 TRP M CA 1
ATOM 4632 C C . TRP C 3 66 ? -15.84100 -24.60100 -20.23500 1.000 39.58376 66 TRP M C 1
ATOM 4633 O O . TRP C 3 66 ? -15.79500 -24.16900 -19.07200 1.000 40.28008 66 TRP M O 1
ATOM 4644 N N . PHE C 3 67 ? -15.47600 -23.87300 -21.28900 1.000 36.55858 67 PHE M N 1
ATOM 4645 C CA . PHE C 3 67 ? -14.97100 -22.51500 -21.15700 1.000 40.32381 67 PHE M CA 1
ATOM 4646 C C . PHE C 3 67 ? -15.99900 -21.61700 -20.48500 1.000 45.75084 67 PHE M C 1
ATOM 4647 O O . PHE C 3 67 ? -15.64700 -20.77300 -19.65200 1.000 40.74544 67 PHE M O 1
ATOM 4655 N N . PHE C 3 68 ? -17.28100 -21.81200 -20.80700 1.000 41.42686 68 PHE M N 1
ATOM 4656 C CA . PHE C 3 68 ? -18.32500 -20.96800 -20.23500 1.000 44.21083 68 PHE M CA 1
ATOM 4657 C C . PHE C 3 68 ? -18.65400 -21.34900 -18.79900 1.000 46.29156 68 PHE M C 1
ATOM 4658 O O . PHE C 3 68 ? -19.03700 -20.47800 -18.01400 1.000 45.52489 68 PHE M O 1
ATOM 4666 N N . THR C 3 69 ? -18.53400 -22.63000 -18.43700 1.000 38.32546 69 THR M N 1
ATOM 4667 C CA . THR C 3 69 ? -18.73300 -23.02900 -17.04900 1.000 39.40054 69 THR M CA 1
ATOM 4668 C C . THR C 3 69 ? -17.68500 -22.38400 -16.14900 1.000 42.84242 69 THR M C 1
ATOM 4669 O O . THR C 3 69 ? -18.00300 -21.88200 -15.05800 1.000 38.56508 69 THR M O 1
ATOM 4673 N N . ILE C 3 70 ? -16.42500 -22.37600 -16.59200 1.000 38.21070 70 ILE M N 1
ATOM 4674 C CA . ILE C 3 70 ? -15.39600 -21.64500 -15.84400 1.000 38.64494 70 ILE M CA 1
ATOM 4675 C C . ILE C 3 70 ? -15.72600 -20.15300 -15.81100 1.000 37.82815 70 ILE M C 1
ATOM 4676 O O . ILE C 3 70 ? -15.66200 -19.50800 -14.75400 1.000 38.56901 70 ILE M O 1
ATOM 4681 N N . GLY C 3 71 ? -16.09600 -19.60000 -16.97300 1.000 39.59697 71 GLY M N 1
ATOM 4682 C CA . GLY C 3 71 ? -16.35500 -18.17600 -17.08300 1.000 45.02489 71 GLY M CA 1
ATOM 4683 C C . GLY C 3 71 ? -17.47800 -17.70100 -16.18300 1.000 48.06246 71 GLY M C 1
ATOM 4684 O O . GLY C 3 71 ? -17.37100 -16.65400 -15.54300 1.000 43.40352 71 GLY M O 1
ATOM 4685 N N . ILE C 3 72 ? -18.56800 -18.46700 -16.10900 1.000 45.16622 72 ILE M N 1
ATOM 4686 C CA . ILE C 3 72 ? -19.67300 -18.05700 -15.24600 1.000 45.46789 72 ILE M CA 1
ATOM 4687 C C . ILE C 3 72 ? -19.26300 -18.13300 -13.79100 1.000 47.73494 72 ILE M C 1
ATOM 4688 O O . ILE C 3 72 ? -19.67200 -17.30100 -12.97000 1.000 49.39775 72 ILE M O 1
ATOM 4693 N N . TRP C 3 73 ? -18.46900 -19.14100 -13.43900 1.000 40.83319 73 TRP M N 1
ATOM 4694 C CA . TRP C 3 73 ? -17.93600 -19.20700 -12.08700 1.000 41.19883 73 TRP M CA 1
ATOM 4695 C C . TRP C 3 73 ? -17.08900 -17.98300 -11.77600 1.000 46.15887 73 TRP M C 1
ATOM 4696 O O . TRP C 3 73 ? -17.14700 -17.44400 -10.65900 1.000 45.37019 73 TRP M O 1
ATOM 4707 N N . PHE C 3 74 ? -16.28100 -17.54200 -12.74700 1.000 41.06588 74 PHE M N 1
ATOM 4708 C CA . PHE C 3 74 ? -15.46400 -16.34500 -12.54800 1.000 45.48505 74 PHE M CA 1
ATOM 4709 C C . PHE C 3 74 ? -16.34700 -15.11800 -12.35000 1.000 47.90816 74 PHE M C 1
ATOM 4710 O O . PHE C 3 74 ? -16.07700 -14.29000 -11.47800 1.000 47.22123 74 PHE M O 1
ATOM 4718 N N . TRP C 3 75 ? -17.40200 -14.98600 -13.15500 1.000 44.80324 75 TRP M N 1
ATOM 4719 C CA . TRP C 3 75 ? -18.31800 -13.86000 -13.00400 1.000 46.17640 75 TRP M CA 1
ATOM 4720 C C . TRP C 3 75 ? -18.98500 -13.86700 -11.63300 1.000 53.13689 75 TRP M C 1
ATOM 4721 O O . TRP C 3 75 ? -19.20800 -12.80100 -11.04500 1.000 50.31171 75 TRP M O 1
ATOM 4732 N N . TYR C 3 76 ? -19.28200 -15.05400 -11.09800 1.000 45.03789 76 TYR M N 1
ATOM 4733 C CA . TYR C 3 76 ? -19.83400 -15.15500 -9.75900 1.000 49.66817 76 TYR M CA 1
ATOM 4734 C C . TYR C 3 76 ? -18.78400 -14.84200 -8.70100 1.000 54.28327 76 TYR M C 1
ATOM 4735 O O . TYR C 3 76 ? -19.08200 -14.16900 -7.70600 1.000 49.21892 76 TYR M O 1
ATOM 4744 N N . GLN C 3 77 ? -17.54800 -15.31100 -8.89800 1.000 48.05847 77 GLN M N 1
ATOM 4745 C CA . GLN C 3 77 ? -16.47100 -14.96300 -7.97400 1.000 47.03894 77 GLN M CA 1
ATOM 4746 C C . GLN C 3 77 ? -16.20200 -13.46100 -7.99100 1.000 46.76670 77 GLN M C 1
ATOM 4747 O O . GLN C 3 77 ? -15.74000 -12.89700 -6.99200 1.000 49.16430 77 GLN M O 1
ATOM 4753 N N . ALA C 3 78 ? -16.49300 -12.79700 -9.09800 1.000 44.03948 78 ALA M N 1
ATOM 4754 C CA . ALA C 3 78 ? -16.31500 -11.36100 -9.21100 1.000 48.26574 78 ALA M CA 1
ATOM 4755 C C . ALA C 3 78 ? -17.54400 -10.55900 -8.77000 1.000 55.42664 78 ALA M C 1
ATOM 4756 O O . ALA C 3 78 ? -17.60500 -9.35300 -9.03500 1.000 55.73466 78 ALA M O 1
ATOM 4758 N N . GLY C 3 79 ? -18.51900 -11.18600 -8.11800 1.000 54.39406 79 GLY M N 1
ATOM 4759 C CA . GLY C 3 79 ? -19.74400 -10.46800 -7.79100 1.000 54.67730 79 GLY M CA 1
ATOM 4760 C C . GLY C 3 79 ? -20.46100 -9.86900 -8.98300 1.000 58.90331 79 GLY M C 1
ATOM 4761 O O . GLY C 3 79 ? -21.20200 -8.89700 -8.82800 1.000 60.66995 79 GLY M O 1
ATOM 4762 N N . TRP C 3 80 ? -20.27000 -10.43400 -10.17400 1.000 49.54293 80 TRP M N 1
ATOM 4763 C CA . TRP C 3 80 ? -20.84900 -9.94000 -11.42100 1.000 53.20910 80 TRP M CA 1
ATOM 4764 C C . TRP C 3 80 ? -20.38200 -8.53500 -11.75300 1.000 58.06052 80 TRP M C 1
ATOM 4765 O O . TRP C 3 80 ? -20.98800 -7.85500 -12.58900 1.000 62.82565 80 TRP M O 1
ATOM 4776 N N . ASN C 3 81 ? -19.29100 -8.09900 -11.14500 1.000 55.63934 81 ASN M N 1
ATOM 4777 C CA . ASN C 3 81 ? -18.75900 -6.77000 -11.40600 1.000 57.29943 81 ASN M CA 1
ATOM 4778 C C . ASN C 3 81 ? -17.75100 -6.84500 -12.54200 1.000 55.50370 81 ASN M C 1
ATOM 4779 O O . ASN C 3 81 ? -16.69100 -7.46700 -12.36900 1.000 55.94576 81 ASN M O 1
ATOM 4784 N N . PRO C 3 82 ? -18.01000 -6.21200 -13.69000 1.000 53.40476 82 PRO M N 1
ATOM 4785 C CA . PRO C 3 82 ? -17.07700 -6.33200 -14.81900 1.000 51.05340 82 PRO M CA 1
ATOM 4786 C C . PRO C 3 82 ? -15.67400 -5.85200 -14.50600 1.000 58.20108 82 PRO M C 1
ATOM 4787 O O . PRO C 3 82 ? -14.70900 -6.39500 -15.05900 1.000 55.09736 82 PRO M O 1
ATOM 4791 N N . ALA C 3 83 ? -15.52400 -4.84600 -13.64200 1.000 60.27231 83 ALA M N 1
ATOM 4792 C CA . ALA C 3 83 ? -14.18800 -4.36500 -13.30800 1.000 58.19356 83 ALA M CA 1
ATOM 4793 C C . ALA C 3 83 ? -13.46800 -5.32700 -12.37400 1.000 53.96896 83 ALA M C 1
ATOM 4794 O O . ALA C 3 83 ? -12.25500 -5.52000 -12.49900 1.000 55.29271 83 ALA M O 1
ATOM 4796 N N . VAL C 3 84 ? -14.18400 -5.91600 -11.41300 1.000 51.89786 84 VAL M N 1
ATOM 4797 C CA . VAL C 3 84 ? -13.56500 -6.95100 -10.58700 1.000 53.87036 84 VAL M CA 1
ATOM 4798 C C . VAL C 3 84 ? -13.22700 -8.16500 -11.44900 1.000 56.84018 84 VAL M C 1
ATOM 4799 O O . VAL C 3 84 ? -12.24300 -8.86800 -11.18800 1.000 50.25861 84 VAL M O 1
ATOM 4803 N N . PHE C 3 85 ? -13.99800 -8.38900 -12.51900 1.000 51.39525 85 PHE M N 1
ATOM 4804 C CA . PHE C 3 85 ? -13.74400 -9.51400 -13.41900 1.000 53.50656 85 PHE M CA 1
ATOM 4805 C C . PHE C 3 85 ? -12.43600 -9.33500 -14.18300 1.000 51.77648 85 PHE M C 1
ATOM 4806 O O . PHE C 3 85 ? -11.61800 -10.25800 -14.24600 1.000 47.72176 85 PHE M O 1
ATOM 4814 N N . LEU C 3 86 ? -12.22500 -8.16100 -14.78700 1.000 51.26224 86 LEU M N 1
ATOM 4815 C CA . LEU C 3 86 ? -10.97100 -7.92300 -15.49300 1.000 50.00605 86 LEU M CA 1
ATOM 4816 C C . LEU C 3 86 ? -9.79900 -7.86300 -14.52100 1.000 51.04313 86 LEU M C 1
ATOM 4817 O O . LEU C 3 86 ? -8.71400 -8.37500 -14.81300 1.000 53.18723 86 LEU M O 1
ATOM 4822 N N . ARG C 3 87 ? -10.00700 -7.24200 -13.36100 1.000 52.45911 87 ARG M N 1
ATOM 4823 C CA . ARG C 3 87 ? -8.93400 -7.04900 -12.39400 1.000 53.14669 87 ARG M CA 1
ATOM 4824 C C . ARG C 3 87 ? -8.36200 -8.38500 -11.92800 1.000 52.14578 87 ARG M C 1
ATOM 4825 O O . ARG C 3 87 ? -7.14200 -8.59700 -11.94400 1.000 47.90519 87 ARG M O 1
ATOM 4833 N N . ASP C 3 88 ? -9.23200 -9.28700 -11.47400 1.000 49.42475 88 ASP M N 1
ATOM 4834 C CA . ASP C 3 88 ? -8.82400 -10.55700 -10.88400 1.000 45.65744 88 ASP M CA 1
ATOM 4835 C C . ASP C 3 88 ? -8.87000 -11.72500 -11.87700 1.000 43.49802 88 ASP M C 1
ATOM 4836 O O . ASP C 3 88 ? -8.84100 -12.88200 -11.44600 1.000 40.13277 88 ASP M O 1
ATOM 4841 N N . LEU C 3 89 ? -8.92800 -11.44100 -13.18100 1.000 42.25498 89 LEU M N 1
ATOM 4842 C CA . LEU C 3 89 ? -9.14600 -12.49600 -14.17700 1.000 43.90932 89 LEU M CA 1
ATOM 4843 C C . LEU C 3 89 ? -8.18200 -13.66600 -13.99200 1.000 44.72940 89 LEU M C 1
ATOM 4844 O O . LEU C 3 89 ? -8.57600 -14.83000 -14.12300 1.000 41.84856 89 LEU M O 1
ATOM 4849 N N . PHE C 3 90 ? -6.92100 -13.38200 -13.66600 1.000 41.63216 90 PHE M N 1
ATOM 4850 C CA . PHE C 3 90 ? -5.92900 -14.44500 -13.54300 1.000 40.75001 90 PHE M CA 1
ATOM 4851 C C . PHE C 3 90 ? -5.93000 -15.08200 -12.17900 1.000 41.49312 90 PHE M C 1
ATOM 4852 O O . PHE C 3 90 ? -5.24700 -16.09100 -11.98700 1.000 37.41136 90 PHE M O 1
ATOM 4860 N N . PHE C 3 91 ? -6.66800 -14.50800 -11.22200 1.000 38.40368 91 PHE M N 1
ATOM 4861 C CA . PHE C 3 91 ? -6.68800 -14.99600 -9.86800 1.000 34.89226 91 PHE M CA 1
ATOM 4862 C C . PHE C 3 91 ? -7.89300 -15.87600 -9.56800 1.000 31.13466 91 PHE M C 1
ATOM 4863 O O . PHE C 3 91 ? -7.81900 -16.68300 -8.64600 1.000 32.78864 91 PHE M O 1
ATOM 4871 N N . PHE C 3 92 ? -8.98000 -15.74200 -10.32000 1.000 34.77285 92 PHE M N 1
ATOM 4872 C CA . PHE C 3 92 ? -10.12300 -16.63400 -10.15900 1.000 39.65756 92 PHE M CA 1
ATOM 4873 C C . PHE C 3 92 ? -9.71500 -18.08800 -10.38600 1.000 39.77246 92 PHE M C 1
ATOM 4874 O O . PHE C 3 92 ? -8.76100 -18.38600 -11.10900 1.000 37.22616 92 PHE M O 1
ATOM 4882 N N . SER C 3 93 ? -10.46600 -19.00100 -9.77900 1.000 38.63322 93 SER M N 1
ATOM 4883 C CA . SER C 3 93 ? -10.17100 -20.42700 -9.91900 1.000 34.84998 93 SER M CA 1
ATOM 4884 C C . SER C 3 93 ? -11.42200 -21.24400 -9.63700 1.000 43.31945 93 SER M C 1
ATOM 4885 O O . SER C 3 93 ? -12.02300 -21.11100 -8.56800 1.000 38.52957 93 SER M O 1
ATOM 4888 N N . LEU C 3 94 ? -11.80900 -22.09400 -10.58900 1.000 38.02624 94 LEU M N 1
ATOM 4889 C CA . LEU C 3 94 ? -12.79200 -23.14400 -10.34600 1.000 35.46044 94 LEU M CA 1
ATOM 4890 C C . LEU C 3 94 ? -12.05400 -24.36500 -9.80600 1.000 41.24880 94 LEU M C 1
ATOM 4891 O O . LEU C 3 94 ? -11.34300 -25.05400 -10.55400 1.000 37.26650 94 LEU M O 1
ATOM 4896 N N . GLU C 3 95 ? -12.21400 -24.63200 -8.47300 1.000 32.41266 95 GLU M N 1
ATOM 4897 C CA . GLU C 3 95 ? -11.52300 -25.64500 -7.70600 1.000 34.58296 95 GLU M CA 1
ATOM 4898 C C . GLU C 3 95 ? -12.32700 -26.93200 -7.67600 1.000 39.18100 95 GLU M C 1
ATOM 4899 O O . GLU C 3 95 ? -13.56200 -26.89800 -7.73300 1.000 40.68869 95 GLU M O 1
ATOM 4905 N N . PRO C 3 96 ? -11.63400 -28.06400 -7.58000 1.000 35.33820 96 PRO M N 1
ATOM 4906 C CA . PRO C 3 96 ? -12.32000 -29.35000 -7.40800 1.000 39.49411 96 PRO M CA 1
ATOM 4907 C C . PRO C 3 96 ? -12.89300 -29.47600 -6.00400 1.000 45.69712 96 PRO M C 1
ATOM 4908 O O . PRO C 3 96 ? -12.57100 -28.66700 -5.11800 1.000 37.33838 96 PRO M O 1
ATOM 4912 N N . PRO C 3 97 ? -13.74900 -30.47900 -5.76100 1.000 44.16750 97 PRO M N 1
ATOM 4913 C CA . PRO C 3 97 ? -14.26200 -30.71800 -4.40300 1.000 40.45784 97 PRO M CA 1
ATOM 4914 C C . PRO C 3 97 ? -13.15600 -30.90300 -3.37500 1.000 45.57475 97 PRO M C 1
ATOM 4915 O O . PRO C 3 97 ? -12.08600 -31.44600 -3.66200 1.000 40.15883 97 PRO M O 1
ATOM 4919 N N . ALA C 3 98 ? -13.45300 -30.48800 -2.13800 1.000 42.40801 98 ALA M N 1
ATOM 4920 C CA . ALA C 3 98 ? -12.55800 -30.70500 -1.02000 1.000 42.22059 98 ALA M CA 1
ATOM 4921 C C . ALA C 3 98 ? -12.35300 -32.20100 -0.78100 1.000 35.36831 98 ALA M C 1
ATOM 4922 O O . ALA C 3 98 ? -13.17400 -33.01500 -1.20500 1.000 38.35440 98 ALA M O 1
ATOM 4924 N N . PRO C 3 99 ? -11.26000 -32.58200 -0.10300 1.000 39.70347 99 PRO M N 1
ATOM 4925 C CA . PRO C 3 99 ? -10.95400 -34.01400 0.07400 1.000 42.93946 99 PRO M CA 1
ATOM 4926 C C . PRO C 3 99 ? -12.05100 -34.81600 0.76800 1.000 52.79977 99 PRO M C 1
ATOM 4927 O O . PRO C 3 99 ? -12.13500 -36.03500 0.56400 1.000 43.23039 99 PRO M O 1
ATOM 4931 N N . GLU C 3 100 ? -12.86500 -34.17500 1.61600 1.000 44.42598 100 GLU M N 1
ATOM 4932 C CA . GLU C 3 100 ? -13.93900 -34.87600 2.31500 1.000 47.08765 100 GLU M CA 1
ATOM 4933 C C . GLU C 3 100 ? -14.94800 -35.48100 1.35100 1.000 50.69614 100 GLU M C 1
ATOM 4934 O O . GLU C 3 100 ? -15.60100 -36.47300 1.68700 1.000 50.21361 100 GLU M O 1
ATOM 4940 N N . TYR C 3 101 ? -15.09800 -34.91600 0.15300 1.000 45.48806 101 TYR M N 1
ATOM 4941 C CA . TYR C 3 101 ? -16.07200 -35.45700 -0.79000 1.000 44.62292 101 TYR M CA 1
ATOM 4942 C C . TYR C 3 101 ? -15.55700 -36.66800 -1.56000 1.000 44.60594 101 TYR M C 1
ATOM 4943 O O . TYR C 3 101 ? -16.31000 -37.23000 -2.36200 1.000 46.71188 101 TYR M O 1
ATOM 4952 N N . GLY C 3 102 ? -14.30400 -37.06400 -1.35500 1.000 41.83218 102 GLY M N 1
ATOM 4953 C CA . GLY C 3 102 ? -13.77900 -38.23800 -2.02900 1.000 42.33632 102 GLY M CA 1
ATOM 4954 C C . GLY C 3 102 ? -13.96100 -38.15000 -3.53200 1.000 41.61503 102 GLY M C 1
ATOM 4955 O O . GLY C 3 102 ? -13.82200 -37.08100 -4.14800 1.000 41.43782 102 GLY M O 1
ATOM 4956 N N . LEU C 3 103 ? -14.32200 -39.27600 -4.13000 1.000 40.14929 103 LEU M N 1
ATOM 4957 C CA . LEU C 3 103 ? -14.66700 -39.31800 -5.54300 1.000 37.35193 103 LEU M CA 1
ATOM 4958 C C . LEU C 3 103 ? -16.15100 -39.14200 -5.76800 1.000 44.77375 103 LEU M C 1
ATOM 4959 O O . LEU C 3 103 ? -16.63200 -39.39800 -6.87100 1.000 38.42848 103 LEU M O 1
ATOM 4964 N N . SER C 3 104 ? -16.88200 -38.72700 -4.73500 1.000 47.03721 104 SER M N 1
ATOM 4965 C CA . SER C 3 104 ? -18.32300 -38.55900 -4.82900 1.000 47.27925 104 SER M CA 1
ATOM 4966 C C . SER C 3 104 ? -18.69400 -37.46500 -5.81200 1.000 47.13832 104 SER M C 1
ATOM 4967 O O . SER C 3 104 ? -17.99400 -36.46100 -5.95600 1.000 55.64539 104 SER M O 1
ATOM 4970 N N . PHE C 3 105 ? -19.83500 -37.65000 -6.46800 1.000 48.15289 105 PHE M N 1
ATOM 4971 C CA . PHE C 3 105 ? -20.38400 -36.65500 -7.37400 1.000 47.62321 105 PHE M CA 1
ATOM 4972 C C . PHE C 3 105 ? -21.44300 -35.79200 -6.71500 1.000 53.91550 105 PHE M C 1
ATOM 4973 O O . PHE C 3 105 ? -22.19200 -35.11000 -7.41500 1.000 58.30018 105 PHE M O 1
ATOM 4981 N N . ALA C 3 106 ? -21.52100 -35.80200 -5.38700 1.000 56.03174 106 ALA M N 1
ATOM 4982 C CA . ALA C 3 106 ? -22.54900 -35.07500 -4.66100 1.000 59.58391 106 ALA M CA 1
ATOM 4983 C C . ALA C 3 106 ? -22.01500 -33.80700 -4.01500 1.000 60.41354 106 ALA M C 1
ATOM 4984 O O . ALA C 3 106 ? -22.66500 -33.25800 -3.12300 1.000 54.87986 106 ALA M O 1
ATOM 4986 N N . ALA C 3 107 ? -20.84900 -33.33400 -4.44000 1.000 58.02794 107 ALA M N 1
ATOM 4987 C CA . ALA C 3 107 ? -20.34900 -32.07600 -3.91600 1.000 55.52493 107 ALA M CA 1
ATOM 4988 C C . ALA C 3 107 ? -21.29400 -30.95000 -4.33000 1.000 52.37805 107 ALA M C 1
ATOM 4989 O O . ALA C 3 107 ? -21.75700 -30.91900 -5.48000 1.000 51.95042 107 ALA M O 1
ATOM 4991 N N . PRO C 3 108 ? -21.64300 -30.04500 -3.41400 1.000 52.07291 108 PRO M N 1
ATOM 4992 C CA . PRO C 3 108 ? -22.50500 -28.91500 -3.78400 1.000 52.64366 108 PRO M CA 1
ATOM 4993 C C . PRO C 3 108 ? -21.92200 -28.17200 -4.97600 1.000 50.83240 108 PRO M C 1
ATOM 4994 O O . PRO C 3 108 ? -20.70200 -28.11500 -5.15700 1.000 44.57781 108 PRO M O 1
ATOM 4998 N N . LEU C 3 109 ? -22.81900 -27.61400 -5.79200 1.000 47.28087 109 LEU M N 1
ATOM 4999 C CA . LEU C 3 109 ? -22.42400 -26.97300 -7.03300 1.000 49.28401 109 LEU M CA 1
ATOM 5000 C C . LEU C 3 109 ? -21.36700 -25.90400 -6.79900 1.000 52.67191 109 LEU M C 1
ATOM 5001 O O . LEU C 3 109 ? -20.41400 -25.78300 -7.57700 1.000 52.13405 109 LEU M O 1
ATOM 5006 N N . LYS C 3 110 ? -21.49700 -25.13600 -5.71800 1.000 50.43561 110 LYS M N 1
ATOM 5007 C CA . LYS C 3 110 ? -20.52300 -24.08600 -5.44700 1.000 52.22635 110 LYS M CA 1
ATOM 5008 C C . LYS C 3 110 ? -19.28000 -24.60200 -4.73300 1.000 53.75644 110 LYS M C 1
ATOM 5009 O O . LYS C 3 110 ? -18.30100 -23.85600 -4.62700 1.000 55.69433 110 LYS M O 1
ATOM 5015 N N . GLU C 3 111 ? -19.28600 -25.84100 -4.23800 1.000 48.77907 111 GLU M N 1
ATOM 5016 C CA . GLU C 3 111 ? -18.10900 -26.36900 -3.54800 1.000 50.68261 111 GLU M CA 1
ATOM 5017 C C . GLU C 3 111 ? -17.52500 -27.58300 -4.26100 1.000 42.17018 111 GLU M C 1
ATOM 5018 O O . GLU C 3 111 ? -17.20400 -28.58500 -3.62000 1.000 43.48177 111 GLU M O 1
ATOM 5024 N N . GLY C 3 112 ? -17.37700 -27.50400 -5.57500 1.000 43.21489 112 GLY M N 1
ATOM 5025 C CA . GLY C 3 112 ? -16.75300 -28.55700 -6.35600 1.000 42.69592 112 GLY M CA 1
ATOM 5026 C C . GLY C 3 112 ? -17.64300 -29.16100 -7.41500 1.000 45.00839 112 GLY M C 1
ATOM 5027 O O . GLY C 3 112 ? -17.12400 -29.73800 -8.38000 1.000 43.68900 112 GLY M O 1
ATOM 5028 N N . GLY C 3 113 ? -18.97100 -29.05100 -7.27700 1.000 43.28026 113 GLY M N 1
ATOM 5029 C CA . GLY C 3 113 ? -19.86300 -29.59700 -8.29000 1.000 41.76627 113 GLY M CA 1
ATOM 5030 C C . GLY C 3 113 ? -19.66500 -28.97300 -9.65900 1.000 43.51501 113 GLY M C 1
ATOM 5031 O O . GLY C 3 113 ? -19.71600 -29.66500 -10.68300 1.000 40.26830 113 GLY M O 1
ATOM 5032 N N A LEU C 3 114 ? -19.46700 -27.65500 -9.70200 0.570 38.98763 114 LEU M N 1
ATOM 5033 N N B LEU C 3 114 ? -19.45600 -27.65600 -9.70400 0.430 39.02185 114 LEU M N 1
ATOM 5034 C CA A LEU C 3 114 ? -19.23800 -26.99400 -10.98000 0.570 40.13792 114 LEU M CA 1
ATOM 5035 C CA B LEU C 3 114 ? -19.24700 -27.00400 -10.99100 0.430 40.13209 114 LEU M CA 1
ATOM 5036 C C A LEU C 3 114 ? -17.93100 -27.44700 -11.61900 0.570 36.95670 114 LEU M C 1
ATOM 5037 C C B LEU C 3 114 ? -17.92700 -27.43400 -11.62300 0.430 36.99288 114 LEU M C 1
ATOM 5038 O O A LEU C 3 114 ? -17.84400 -27.51600 -12.84600 0.570 36.67169 114 LEU M O 1
ATOM 5039 O O B LEU C 3 114 ? -17.82600 -27.48000 -12.85200 0.430 36.70254 114 LEU M O 1
ATOM 5048 N N . TRP C 3 115 ? -16.91700 -27.75500 -10.80800 1.000 38.90353 115 TRP M N 1
ATOM 5049 C CA . TRP C 3 115 ? -15.66000 -28.28700 -11.34900 1.000 36.47297 115 TRP M CA 1
ATOM 5050 C C . TRP C 3 115 ? -15.91000 -29.61200 -12.07600 1.000 40.11664 115 TRP M C 1
ATOM 5051 O O . TRP C 3 115 ? -15.45800 -29.81600 -13.21800 1.000 34.80732 115 TRP M O 1
ATOM 5062 N N . LEU C 3 116 ? -16.68000 -30.50600 -11.44300 1.000 38.98396 116 LEU M N 1
ATOM 5063 C CA . LEU C 3 116 ? -17.01400 -31.77800 -12.08400 1.000 43.50645 116 LEU M CA 1
ATOM 5064 C C . LEU C 3 116 ? -17.73700 -31.56400 -13.40700 1.000 42.01421 116 LEU M C 1
ATOM 5065 O O . LEU C 3 116 ? -17.43900 -32.24100 -14.40100 1.000 38.43802 116 LEU M O 1
ATOM 5070 N N . ILE C 3 117 ? -18.67300 -30.60600 -13.44600 1.000 41.31274 117 ILE M N 1
ATOM 5071 C CA . ILE C 3 117 ? -19.44200 -30.34000 -14.65800 1.000 34.19327 117 ILE M CA 1
ATOM 5072 C C . ILE C 3 117 ? -18.52500 -29.81800 -15.75500 1.000 40.32943 117 ILE M C 1
ATOM 5073 O O . ILE C 3 117 ? -18.61600 -30.22800 -16.92000 1.000 38.84601 117 ILE M O 1
ATOM 5078 N N . ALA C 3 118 ? -17.67100 -28.84700 -15.40900 1.000 35.21479 118 ALA M N 1
ATOM 5079 C CA . ALA C 3 118 ? -16.68700 -28.34400 -16.36700 1.000 35.78059 118 ALA M CA 1
ATOM 5080 C C . ALA C 3 118 ? -15.79800 -29.47800 -16.87400 1.000 30.36591 118 ALA M C 1
ATOM 5081 O O . ALA C 3 118 ? -15.52700 -29.56900 -18.07100 1.000 35.53516 118 ALA M O 1
ATOM 5083 N N . SER C 3 119 ? -15.32100 -30.33800 -15.96700 1.000 32.52039 119 SER M N 1
ATOM 5084 C CA . SER C 3 119 ? -14.43800 -31.42400 -16.37400 1.000 36.78387 119 SER M CA 1
ATOM 5085 C C . SER C 3 119 ? -15.15700 -32.40700 -17.28900 1.000 40.21909 119 SER M C 1
ATOM 5086 O O . SER C 3 119 ? -14.58400 -32.87900 -18.27800 1.000 32.91054 119 SER M O 1
ATOM 5089 N N . PHE C 3 120 ? -16.42400 -32.70900 -17.00100 1.000 34.41628 120 PHE M N 1
ATOM 5090 C CA . PHE C 3 120 ? -17.18100 -33.54400 -17.92900 1.000 34.16741 120 PHE M CA 1
ATOM 5091 C C . PHE C 3 120 ? -17.15100 -32.96600 -19.34300 1.000 36.08211 120 PHE M C 1
ATOM 5092 O O . PHE C 3 120 ? -16.86200 -33.68100 -20.31500 1.000 37.35368 120 PHE M O 1
ATOM 5100 N N . PHE C 3 121 ? -17.43600 -31.66200 -19.47900 1.000 35.58993 121 PHE M N 1
ATOM 5101 C CA . PHE C 3 121 ? -17.44300 -31.03800 -20.79400 1.000 36.43149 121 PHE M CA 1
ATOM 5102 C C . PHE C 3 121 ? -16.05000 -31.04600 -21.42100 1.000 38.04898 121 PHE M C 1
ATOM 5103 O O . PHE C 3 121 ? -15.90800 -31.22100 -22.63200 1.000 35.96041 121 PHE M O 1
ATOM 5111 N N . MET C 3 122 ? -15.01600 -30.82200 -20.61000 1.000 34.72585 122 MET M N 1
ATOM 5112 C CA . MET C 3 122 ? -13.65800 -30.85600 -21.14600 1.000 38.17235 122 MET M CA 1
ATOM 5113 C C . MET C 3 122 ? -13.28300 -32.26200 -21.60700 1.000 35.13559 122 MET M C 1
ATOM 5114 O O . MET C 3 122 ? -12.68100 -32.42700 -22.68200 1.000 33.16735 122 MET M O 1
ATOM 5119 N N . PHE C 3 123 ? -13.69000 -33.28300 -20.83600 1.000 34.82682 123 PHE M N 1
ATOM 5120 C CA . PHE C 3 123 ? -13.44400 -34.67300 -21.21100 1.000 33.04570 123 PHE M CA 1
ATOM 5121 C C . PHE C 3 123 ? -14.10000 -35.00900 -22.55100 1.000 38.43322 123 PHE M C 1
ATOM 5122 O O . PHE C 3 123 ? -13.46300 -35.62100 -23.41800 1.000 33.31839 123 PHE M O 1
ATOM 5130 N N . VAL C 3 124 ? -15.36100 -34.59700 -22.75600 1.000 34.23605 124 VAL M N 1
ATOM 5131 C CA . VAL C 3 124 ? -16.01700 -34.85000 -24.03300 1.000 31.27302 124 VAL M CA 1
ATOM 5132 C C . VAL C 3 124 ? -15.36400 -34.05000 -25.15900 1.000 37.47397 124 VAL M C 1
ATOM 5133 O O . VAL C 3 124 ? -15.23000 -34.53400 -26.29900 1.000 34.31123 124 VAL M O 1
ATOM 5137 N N . ALA C 3 125 ? -14.93300 -32.82200 -24.87200 1.000 32.95974 125 ALA M N 1
ATOM 5138 C CA . ALA C 3 125 ? -14.35500 -31.99400 -25.92900 1.000 31.76358 125 ALA M CA 1
ATOM 5139 C C . ALA C 3 125 ? -13.01800 -32.55300 -26.44000 1.000 28.33099 125 ALA M C 1
ATOM 5140 O O . ALA C 3 125 ? -12.78000 -32.58000 -27.65800 1.000 32.23072 125 ALA M O 1
ATOM 5142 N N . VAL C 3 126 ? -12.15600 -33.03000 -25.53700 1.000 30.85130 126 VAL M N 1
ATOM 5143 C CA . VAL C 3 126 ? -10.82800 -33.49900 -25.94000 1.000 32.44300 126 VAL M CA 1
ATOM 5144 C C . VAL C 3 126 ? -10.93100 -34.82900 -26.69500 1.000 34.89728 126 VAL M C 1
ATOM 5145 O O . VAL C 3 126 ? -10.34000 -35.00600 -27.76700 1.000 31.46254 126 VAL M O 1
ATOM 5149 N N . TRP C 3 127 ? -11.69700 -35.77500 -26.14800 1.000 33.51310 127 TRP M N 1
ATOM 5150 C CA . TRP C 3 127 ? -11.79200 -37.10000 -26.74800 1.000 36.08197 127 TRP M CA 1
ATOM 5151 C C . TRP C 3 127 ? -12.53600 -37.06700 -28.07100 1.000 31.40240 127 TRP M C 1
ATOM 5152 O O . TRP C 3 127 ? -12.19200 -37.83200 -28.97800 1.000 31.85380 127 TRP M O 1
ATOM 5163 N N . SER C 3 128 ? -13.50700 -36.16200 -28.24100 1.000 29.10711 128 SER M N 1
ATOM 5164 C CA . SER C 3 128 ? -14.10100 -36.04700 -29.56900 1.000 31.70123 128 SER M CA 1
ATOM 5165 C C . SER C 3 128 ? -13.15900 -35.33400 -30.53300 1.000 37.42673 128 SER M C 1
ATOM 5166 O O . SER C 3 128 ? -13.13600 -35.66700 -31.72900 1.000 32.62514 128 SER M O 1
ATOM 5169 N N . TRP C 3 129 ? -12.34300 -34.38900 -30.04200 1.000 31.07508 129 TRP M N 1
ATOM 5170 C CA . TRP C 3 129 ? -11.29200 -33.82600 -30.90300 1.000 29.80392 129 TRP M CA 1
ATOM 5171 C C . TRP C 3 129 ? -10.29400 -34.90800 -31.31200 1.000 27.34011 129 TRP M C 1
ATOM 5172 O O . TRP C 3 129 ? -9.84800 -34.93800 -32.46700 1.000 32.25006 129 TRP M O 1
ATOM 5183 N N . TRP C 3 130 ? -9.95600 -35.81400 -30.38900 1.000 29.41654 130 TRP M N 1
ATOM 5184 C CA . TRP C 3 130 ? -9.05700 -36.91500 -30.72500 1.000 28.23836 130 TRP M CA 1
ATOM 5185 C C . TRP C 3 130 ? -9.65300 -37.75700 -31.84200 1.000 34.10329 130 TRP M C 1
ATOM 5186 O O . TRP C 3 130 ? -8.96600 -38.09300 -32.80600 1.000 28.64906 130 TRP M O 1
ATOM 5197 N N . GLY C 3 131 ? -10.93900 -38.10500 -31.73500 1.000 30.98232 131 GLY M N 1
ATOM 5198 C CA . GLY C 3 131 ? -11.57500 -38.85600 -32.82000 1.000 30.78053 131 GLY M CA 1
ATOM 5199 C C . GLY C 3 131 ? -11.50800 -38.11100 -34.13400 1.000 31.49544 131 GLY M C 1
ATOM 5200 O O . GLY C 3 131 ? -11.31000 -38.70700 -35.20300 1.000 32.61491 131 GLY M O 1
ATOM 5201 N N . ARG C 3 132 ? -11.64800 -36.78800 -34.07300 1.000 30.70394 132 ARG M N 1
ATOM 5202 C CA . ARG C 3 132 ? -11.52500 -35.96700 -35.26100 1.000 31.28343 132 ARG M CA 1
ATOM 5203 C C . ARG C 3 132 ? -10.11900 -36.06200 -35.88500 1.000 32.00613 132 ARG M C 1
ATOM 5204 O O . ARG C 3 132 ? -9.99800 -36.14100 -37.11200 1.000 28.90433 132 ARG M O 1
ATOM 5212 N N . THR C 3 133 ? -9.03800 -36.01500 -35.06900 1.000 28.15469 133 THR M N 1
ATOM 5213 C CA . THR C 3 133 ? -7.69200 -36.12200 -35.66700 1.000 29.11535 133 THR M CA 1
ATOM 5214 C C . THR C 3 133 ? -7.51200 -37.45900 -36.37500 1.000 29.39938 133 THR M C 1
ATOM 5215 O O . THR C 3 133 ? -6.80400 -37.54600 -37.38800 1.000 30.19234 133 THR M O 1
ATOM 5219 N N . TYR C 3 134 ? -8.14300 -38.50500 -35.85800 1.000 26.06249 134 TYR M N 1
ATOM 5220 C CA . TYR C 3 134 ? -8.06000 -39.80400 -36.51600 1.000 24.08881 134 TYR M CA 1
ATOM 5221 C C . TYR C 3 134 ? -8.86300 -39.80400 -37.81800 1.000 31.40199 134 TYR M C 1
ATOM 5222 O O . TYR C 3 134 ? -8.36500 -40.19600 -38.88000 1.000 27.53713 134 TYR M O 1
ATOM 5231 N N . LEU C 3 135 ? -10.12600 -39.39000 -37.74600 1.000 27.73699 135 LEU M N 1
ATOM 5232 C CA . LEU C 3 135 ? -11.00000 -39.50500 -38.91200 1.000 27.51376 135 LEU M CA 1
ATOM 5233 C C . LEU C 3 135 ? -10.59100 -38.56200 -40.03600 1.000 28.14926 135 LEU M C 1
ATOM 5234 O O . LEU C 3 135 ? -10.80600 -38.88000 -41.21100 1.000 29.38827 135 LEU M O 1
ATOM 5239 N N . ARG C 3 136 ? -10.02100 -37.39400 -39.72800 1.000 27.35260 136 ARG M N 1
ATOM 5240 C CA . ARG C 3 136 ? -9.57200 -36.53200 -40.82700 1.000 28.01965 136 ARG M CA 1
ATOM 5241 C C . ARG C 3 136 ? -8.42400 -37.17300 -41.61000 1.000 26.58603 136 ARG M C 1
ATOM 5242 O O . ARG C 3 136 ? -8.35000 -37.01900 -42.83700 1.000 30.23815 136 ARG M O 1
ATOM 5250 N N . ALA C 3 137 ? -7.50500 -37.86600 -40.91300 1.000 25.83463 137 ALA M N 1
ATOM 5251 C CA . ALA C 3 137 ? -6.45100 -38.61000 -41.60600 1.000 28.60913 137 ALA M CA 1
ATOM 5252 C C . ALA C 3 137 ? -7.04800 -39.75600 -42.42000 1.000 29.23427 137 ALA M C 1
ATOM 5253 O O . ALA C 3 137 ? -6.71100 -39.94500 -43.59400 1.000 26.34059 137 ALA M O 1
ATOM 5255 N N . GLN C 3 138 ? -7.95700 -40.52600 -41.80800 1.000 26.65265 138 GLN M N 1
ATOM 5256 C CA . GLN C 3 138 ? -8.52500 -41.68600 -42.49200 1.000 26.45221 138 GLN M CA 1
ATOM 5257 C C . GLN C 3 138 ? -9.23500 -41.27900 -43.77500 1.000 29.61179 138 GLN M C 1
ATOM 5258 O O . GLN C 3 138 ? -9.13700 -41.96100 -44.79800 1.000 29.39023 138 GLN M O 1
ATOM 5264 N N . ALA C 3 139 ? -9.95300 -40.16500 -43.73800 1.000 30.92957 139 ALA M N 1
ATOM 5265 C CA . ALA C 3 139 ? -10.72400 -39.71700 -44.90200 1.000 26.63203 139 ALA M CA 1
ATOM 5266 C C . ALA C 3 139 ? -9.82300 -39.32500 -46.06900 1.000 32.41689 139 ALA M C 1
ATOM 5267 O O . ALA C 3 139 ? -10.25800 -39.37600 -47.24300 1.000 30.71041 139 ALA M O 1
ATOM 5269 N N . LEU C 3 140 ? -8.56100 -38.98600 -45.78500 1.000 29.30953 140 LEU M N 1
ATOM 5270 C CA . LEU C 3 140 ? -7.59000 -38.62400 -46.81300 1.000 28.37434 140 LEU M CA 1
ATOM 5271 C C . LEU C 3 140 ? -6.62900 -39.76900 -47.13400 1.000 27.01436 140 LEU M C 1
ATOM 5272 O O . LEU C 3 140 ? -5.68400 -39.58300 -47.91600 1.000 26.50298 140 LEU M O 1
ATOM 5277 N N . GLY C 3 141 ? -6.88100 -40.95600 -46.58200 1.000 24.56300 141 GLY M N 1
ATOM 5278 C CA . GLY C 3 141 ? -6.02700 -42.10900 -46.79400 1.000 27.28627 141 GLY M CA 1
ATOM 5279 C C . GLY C 3 141 ? -4.67300 -42.00900 -46.12800 1.000 30.55095 141 GLY M C 1
ATOM 5280 O O . GLY C 3 141 ? -3.74800 -42.73200 -46.52000 1.000 28.00761 141 GLY M O 1
ATOM 5281 N N . MET C 3 142 ? -4.50500 -41.10900 -45.14900 1.000 23.28327 142 MET M N 1
ATOM 5282 C CA . MET C 3 142 ? -3.19600 -40.94200 -44.53000 1.000 27.42454 142 MET M CA 1
ATOM 5283 C C . MET C 3 142 ? -2.98700 -41.87900 -43.33700 1.000 26.95100 142 MET M C 1
ATOM 5284 O O . MET C 3 142 ? -3.93300 -42.43800 -42.77700 1.000 25.80362 142 MET M O 1
ATOM 5289 N N . GLY C 3 143 ? -1.71500 -42.05500 -42.95400 1.000 23.29128 143 GLY M N 1
ATOM 5290 C CA . GLY C 3 143 ? -1.40500 -42.75300 -41.70500 1.000 24.50593 143 GLY M CA 1
ATOM 5291 C C . GLY C 3 143 ? -2.00800 -42.02900 -40.50700 1.000 26.51340 143 GLY M C 1
ATOM 5292 O O . GLY C 3 143 ? -2.47600 -40.88700 -40.58400 1.000 24.43946 143 GLY M O 1
ATOM 5293 N N . LYS C 3 144 ? -2.00300 -42.72600 -39.37600 1.000 25.59954 144 LYS M N 1
ATOM 5294 C CA . LYS C 3 144 ? -2.67400 -42.23800 -38.18000 1.000 24.80261 144 LYS M CA 1
ATOM 5295 C C . LYS C 3 144 ? -1.69900 -41.61100 -37.16700 1.000 25.33363 144 LYS M C 1
ATOM 5296 O O . LYS C 3 144 ? -2.02100 -41.53000 -35.97500 1.000 26.61806 144 LYS M O 1
ATOM 5302 N N . HIS C 3 145 ? -0.54600 -41.12900 -37.63300 1.000 25.43899 145 HIS M N 1
ATOM 5303 C CA . HIS C 3 145 ? 0.48700 -40.64200 -36.71900 1.000 25.47503 145 HIS M CA 1
ATOM 5304 C C . HIS C 3 145 ? 0.01500 -39.46900 -35.87400 1.000 23.26079 145 HIS M C 1
ATOM 5305 O O . HIS C 3 145 ? 0.43300 -39.34500 -34.71600 1.000 24.49816 145 HIS M O 1
ATOM 5312 N N . THR C 3 146 ? -0.83600 -38.59400 -36.42300 1.000 26.00746 146 THR M N 1
ATOM 5313 C CA . THR C 3 146 ? -1.24200 -37.41400 -35.65600 1.000 24.86678 146 THR M CA 1
ATOM 5314 C C . THR C 3 146 ? -2.09300 -37.82000 -34.45900 1.000 27.84958 146 THR M C 1
ATOM 5315 O O . THR C 3 146 ? -1.84300 -37.39000 -33.32800 1.000 26.63650 146 THR M O 1
ATOM 5319 N N . ALA C 3 147 ? -3.09500 -38.67300 -34.69600 1.000 24.90265 147 ALA M N 1
ATOM 5320 C CA . ALA C 3 147 ? -3.90400 -39.23200 -33.61000 1.000 26.18546 147 ALA M CA 1
ATOM 5321 C C . ALA C 3 147 ? -3.05400 -39.94500 -32.57900 1.000 29.38176 147 ALA M C 1
ATOM 5322 O O . ALA C 3 147 ? -3.30400 -39.82200 -31.36600 1.000 26.79348 147 ALA M O 1
ATOM 5324 N N . TRP C 3 148 ? -2.07900 -40.75200 -33.02500 1.000 24.58520 148 TRP M N 1
ATOM 5325 C CA . TRP C 3 148 ? -1.24900 -41.45600 -32.04700 1.000 30.76319 148 TRP M CA 1
ATOM 5326 C C . TRP C 3 148 ? -0.40600 -40.47700 -31.23300 1.000 31.13863 148 TRP M C 1
ATOM 5327 O O . TRP C 3 148 ? -0.25400 -40.64600 -30.01800 1.000 26.21016 148 TRP M O 1
ATOM 5338 N N . ALA C 3 149 ? 0.17400 -39.46000 -31.87600 1.000 28.24909 149 ALA M N 1
ATOM 5339 C CA . ALA C 3 149 ? 0.96800 -38.48900 -31.11800 1.000 26.16101 149 ALA M CA 1
ATOM 5340 C C . ALA C 3 149 ? 0.09600 -37.69000 -30.16500 1.000 25.98639 149 ALA M C 1
ATOM 5341 O O . ALA C 3 149 ? 0.50300 -37.39200 -29.02800 1.000 25.98724 149 ALA M O 1
ATOM 5343 N N . PHE C 3 150 ? -1.11300 -37.33400 -30.60100 1.000 25.20335 150 PHE M N 1
ATOM 5344 C CA . PHE C 3 150 ? -2.03100 -36.59100 -29.73400 1.000 27.13498 150 PHE M CA 1
ATOM 5345 C C . PHE C 3 150 ? -2.39600 -37.39400 -28.47300 1.000 29.30064 150 PHE M C 1
ATOM 5346 O O . PHE C 3 150 ? -2.52200 -36.82100 -27.37600 1.000 26.17066 150 PHE M O 1
ATOM 5354 N N A LEU C 3 151 ? -2.51700 -38.72000 -28.59600 0.530 27.54643 151 LEU M N 1
ATOM 5355 N N B LEU C 3 151 ? -2.53000 -38.72000 -28.59900 0.470 27.54368 151 LEU M N 1
ATOM 5356 C CA A LEU C 3 151 ? -2.79800 -39.57000 -27.43700 0.530 25.70757 151 LEU M CA 1
ATOM 5357 C CA B LEU C 3 151 ? -2.80000 -39.56500 -27.43400 0.470 25.72332 151 LEU M CA 1
ATOM 5358 C C A LEU C 3 151 ? -1.73000 -39.45000 -26.35600 0.530 28.54952 151 LEU M C 1
ATOM 5359 C C B LEU C 3 151 ? -1.74500 -39.39200 -26.34900 0.470 28.53961 151 LEU M C 1
ATOM 5360 O O A LEU C 3 151 ? -2.00400 -39.73100 -25.18500 0.530 27.39566 151 LEU M O 1
ATOM 5361 O O B LEU C 3 151 ? -2.04800 -39.56200 -25.16400 0.470 27.44833 151 LEU M O 1
ATOM 5370 N N . SER C 3 152 ? -0.49700 -39.09200 -26.73000 1.000 25.53539 152 SER M N 1
ATOM 5371 C CA . SER C 3 152 ? 0.54600 -38.90500 -25.72300 1.000 28.95583 152 SER M CA 1
ATOM 5372 C C . SER C 3 152 ? 0.26500 -37.68100 -24.86000 1.000 25.35302 152 SER M C 1
ATOM 5373 O O . SER C 3 152 ? 0.48500 -37.71600 -23.64300 1.000 25.66285 152 SER M O 1
ATOM 5376 N N . ALA C 3 153 ? -0.13600 -36.57000 -25.48900 1.000 25.45878 153 ALA M N 1
ATOM 5377 C CA . ALA C 3 153 ? -0.54800 -35.38400 -24.74200 1.000 25.16577 153 ALA M CA 1
ATOM 5378 C C . ALA C 3 153 ? -1.77200 -35.69900 -23.88100 1.000 28.79903 153 ALA M C 1
ATOM 5379 O O . ALA C 3 153 ? -1.82200 -35.37300 -22.69200 1.000 27.87473 153 ALA M O 1
ATOM 5381 N N . ILE C 3 154 ? -2.76600 -36.35400 -24.48200 1.000 28.68947 154 ILE M N 1
ATOM 5382 C CA . ILE C 3 154 ? -3.97000 -36.76600 -23.75600 1.000 25.33028 154 ILE M CA 1
ATOM 5383 C C . ILE C 3 154 ? -3.62300 -37.57400 -22.52400 1.000 25.72594 154 ILE M C 1
ATOM 5384 O O . ILE C 3 154 ? -4.26600 -37.42800 -21.47300 1.000 28.21078 154 ILE M O 1
ATOM 5389 N N . TRP C 3 155 ? -2.60100 -38.42600 -22.62200 1.000 24.58808 155 TRP M N 1
ATOM 5390 C CA . TRP C 3 155 ? -2.21200 -39.27800 -21.50400 1.000 27.80202 155 TRP M CA 1
ATOM 5391 C C . TRP C 3 155 ? -1.80500 -38.44200 -20.29700 1.000 28.99254 155 TRP M C 1
ATOM 5392 O O . TRP C 3 155 ? -2.24800 -38.69800 -19.16400 1.000 26.34139 155 TRP M O 1
ATOM 5403 N N . LEU C 3 156 ? -0.98100 -37.41500 -20.51300 1.000 27.31623 156 LEU M N 1
ATOM 5404 C CA . LEU C 3 156 ? -0.60200 -36.57600 -19.35500 1.000 26.30671 156 LEU M CA 1
ATOM 5405 C C . LEU C 3 156 ? -1.82700 -35.86200 -18.77300 1.000 29.78385 156 LEU M C 1
ATOM 5406 O O . LEU C 3 156 ? -2.01400 -35.82900 -17.54800 1.000 26.99106 156 LEU M O 1
ATOM 5411 N N . TRP C 3 157 ? -2.67500 -35.28900 -19.64500 1.000 25.13794 157 TRP M N 1
ATOM 5412 C CA . TRP C 3 157 ? -3.87700 -34.60500 -19.19300 1.000 30.58818 157 TRP M CA 1
ATOM 5413 C C . TRP C 3 157 ? -4.80900 -35.55800 -18.44700 1.000 33.17008 157 TRP M C 1
ATOM 5414 O O . TRP C 3 157 ? -5.34500 -35.19600 -17.39900 1.000 27.90618 157 TRP M O 1
ATOM 5425 N N . MET C 3 158 ? -4.95400 -36.80600 -18.93200 1.000 31.14130 158 MET M N 1
ATOM 5426 C CA . MET C 3 158 ? -5.78800 -37.80400 -18.25000 1.000 29.39790 158 MET M CA 1
ATOM 5427 C C . MET C 3 158 ? -5.19900 -38.16100 -16.88900 1.000 27.62020 158 MET M C 1
ATOM 5428 O O . MET C 3 158 ? -5.92700 -38.35500 -15.89300 1.000 29.73410 158 MET M O 1
ATOM 5433 N N . VAL C 3 159 ? -3.87400 -38.25100 -16.81000 1.000 23.90374 159 VAL M N 1
ATOM 5434 C CA . VAL C 3 159 ? -3.25600 -38.60100 -15.53300 1.000 24.87512 159 VAL M CA 1
ATOM 5435 C C . VAL C 3 159 ? -3.50400 -37.49100 -14.52400 1.000 26.97110 159 VAL M C 1
ATOM 5436 O O . VAL C 3 159 ? -3.86500 -37.74900 -13.36600 1.000 27.84863 159 VAL M O 1
ATOM 5440 N N . LEU C 3 160 ? -3.33300 -36.24400 -14.95600 1.000 25.44332 160 LEU M N 1
ATOM 5441 C CA . LEU C 3 160 ? -3.41700 -35.10600 -14.04400 1.000 27.40074 160 LEU M CA 1
ATOM 5442 C C . LEU C 3 160 ? -4.82500 -34.94000 -13.50500 1.000 31.85179 160 LEU M C 1
ATOM 5443 O O . LEU C 3 160 ? -5.02100 -34.74900 -12.29500 1.000 30.04414 160 LEU M O 1
ATOM 5448 N N . GLY C 3 161 ? -5.81600 -35.01000 -14.38900 1.000 27.23599 161 GLY M N 1
ATOM 5449 C CA . GLY C 3 161 ? -7.18800 -34.68100 -14.01600 1.000 34.61202 161 GLY M CA 1
ATOM 5450 C C . GLY C 3 161 ? -8.10500 -35.83600 -13.65700 1.000 36.71184 161 GLY M C 1
ATOM 5451 O O . GLY C 3 161 ? -9.17900 -35.62700 -13.07800 1.000 35.04539 161 GLY M O 1
ATOM 5452 N N . PHE C 3 162 ? -7.69800 -37.06100 -13.97900 1.000 30.29385 162 PHE M N 1
ATOM 5453 C CA . PHE C 3 162 ? -8.65000 -38.17400 -13.94300 1.000 32.53727 162 PHE M CA 1
ATOM 5454 C C . PHE C 3 162 ? -8.05300 -39.40300 -13.28600 1.000 33.63923 162 PHE M C 1
ATOM 5455 O O . PHE C 3 162 ? -8.52900 -39.83400 -12.22900 1.000 29.68427 162 PHE M O 1
ATOM 5463 N N . ILE C 3 163 ? -7.01300 -39.97700 -13.90900 1.000 28.45096 163 ILE M N 1
ATOM 5464 C CA . ILE C 3 163 ? -6.45900 -41.23900 -13.43100 1.000 27.93760 163 ILE M CA 1
ATOM 5465 C C . ILE C 3 163 ? -5.80500 -41.07500 -12.06200 1.000 31.41919 163 ILE M C 1
ATOM 5466 O O . ILE C 3 163 ? -6.09500 -41.83600 -11.12800 1.000 29.73451 163 ILE M O 1
ATOM 5471 N N . ARG C 3 164 ? -4.87600 -40.11900 -11.91300 1.000 30.01540 164 ARG M N 1
ATOM 5472 C CA . ARG C 3 164 ? -4.24800 -39.97600 -10.59700 1.000 28.62869 164 ARG M CA 1
ATOM 5473 C C . ARG C 3 164 ? -5.24900 -39.57600 -9.50600 1.000 27.50358 164 ARG M C 1
ATOM 5474 O O . ARG C 3 164 ? -5.19400 -40.17000 -8.41400 1.000 28.99475 164 ARG M O 1
ATOM 5482 N N . PRO C 3 165 ? -6.16400 -38.62100 -9.71400 1.000 27.44600 165 PRO M N 1
ATOM 5483 C CA . PRO C 3 165 ? -7.14500 -38.34200 -8.63900 1.000 30.98833 165 PRO M CA 1
ATOM 5484 C C . PRO C 3 165 ? -7.94800 -39.57600 -8.23500 1.000 34.02145 165 PRO M C 1
ATOM 5485 O O . PRO C 3 165 ? -8.11600 -39.83800 -7.03700 1.000 29.83391 165 PRO M O 1
ATOM 5489 N N . ILE C 3 166 ? -8.39400 -40.38800 -9.19800 1.000 33.02082 166 ILE M N 1
ATOM 5490 C CA . ILE C 3 166 ? -9.13700 -41.59700 -8.84700 1.000 31.03130 166 ILE M CA 1
ATOM 5491 C C . ILE C 3 166 ? -8.29100 -42.52200 -7.98100 1.000 30.37135 166 ILE M C 1
ATOM 5492 O O . ILE C 3 166 ? -8.72000 -42.95400 -6.89900 1.000 32.27465 166 ILE M O 1
ATOM 5497 N N . LEU C 3 167 ? -7.05600 -42.80800 -8.40900 1.000 29.68736 167 LEU M N 1
ATOM 5498 C CA . LEU C 3 167 ? -6.19700 -43.71200 -7.64300 1.000 30.41703 167 LEU M CA 1
ATOM 5499 C C . LEU C 3 167 ? -5.85500 -43.14900 -6.26900 1.000 31.21902 167 LEU M C 1
ATOM 5500 O O . LEU C 3 167 ? -5.61800 -43.92100 -5.33500 1.000 33.43062 167 LEU M O 1
ATOM 5505 N N . MET C 3 168 ? -5.77600 -41.82100 -6.13900 1.000 29.44654 168 MET M N 1
ATOM 5506 C CA . MET C 3 168 ? -5.51900 -41.19700 -4.84700 1.000 32.16755 168 MET M CA 1
ATOM 5507 C C . MET C 3 168 ? -6.77900 -41.07900 -4.00700 1.000 37.14372 168 MET M C 1
ATOM 5508 O O . MET C 3 168 ? -6.68900 -40.68300 -2.83700 1.000 37.14883 168 MET M O 1
ATOM 5513 N N . GLY C 3 169 ? -7.94400 -41.34200 -4.59000 1.000 34.05270 169 GLY M N 1
ATOM 5514 C CA . GLY C 3 169 ? -9.17900 -41.42300 -3.83700 1.000 34.90384 169 GLY M CA 1
ATOM 5515 C C . GLY C 3 169 ? -9.96100 -40.14000 -3.69300 1.000 39.56114 169 GLY M C 1
ATOM 5516 O O . GLY C 3 169 ? -10.93800 -40.12800 -2.93900 1.000 36.48947 169 GLY M O 1
ATOM 5517 N N . SER C 3 170 ? -9.58800 -39.05500 -4.38300 1.000 36.50031 170 SER M N 1
ATOM 5518 C CA . SER C 3 170 ? -10.43700 -37.86700 -4.31400 1.000 38.02842 170 SER M CA 1
ATOM 5519 C C . SER C 3 170 ? -10.17400 -36.94600 -5.49300 1.000 36.08252 170 SER M C 1
ATOM 5520 O O . SER C 3 170 ? -9.03400 -36.81300 -5.95400 1.000 33.25552 170 SER M O 1
ATOM 5523 N N . TRP C 3 171 ? -11.25200 -36.28000 -5.93600 1.000 34.24058 171 TRP M N 1
ATOM 5524 C CA . TRP C 3 171 ? -11.15300 -35.25100 -6.95300 1.000 32.73930 171 TRP M CA 1
ATOM 5525 C C . TRP C 3 171 ? -10.33500 -34.06300 -6.47900 1.000 33.63420 171 TRP M C 1
ATOM 5526 O O . TRP C 3 171 ? -9.78700 -33.33200 -7.31300 1.000 33.00930 171 TRP M O 1
ATOM 5537 N N . SER C 3 172 ? -10.22400 -33.87100 -5.16200 1.000 32.61969 172 SER M N 1
ATOM 5538 C CA . SER C 3 172 ? -9.44900 -32.76800 -4.61200 1.000 39.51960 172 SER M CA 1
ATOM 5539 C C . SER C 3 172 ? -8.02300 -32.76800 -5.13200 1.000 38.13092 172 SER M C 1
ATOM 5540 O O . SER C 3 172 ? -7.36900 -31.72400 -5.12000 1.000 34.51298 172 SER M O 1
ATOM 5543 N N . GLU C 3 173 ? -7.53500 -33.91700 -5.60800 1.000 35.07316 173 GLU M N 1
ATOM 5544 C CA . GLU C 3 173 ? -6.16900 -34.02900 -6.09600 1.000 35.87417 173 GLU M CA 1
ATOM 5545 C C . GLU C 3 173 ? -5.97000 -33.45600 -7.49000 1.000 30.81081 173 GLU M C 1
ATOM 5546 O O . GLU C 3 173 ? -4.81900 -33.36800 -7.93800 1.000 33.76138 173 GLU M O 1
ATOM 5552 N N . ALA C 3 174 ? -7.04400 -33.13700 -8.19300 1.000 32.11326 174 ALA M N 1
ATOM 5553 C CA . ALA C 3 174 ? -6.97800 -32.72200 -9.58100 1.000 32.46951 174 ALA M CA 1
ATOM 5554 C C . ALA C 3 174 ? -6.59400 -31.24800 -9.68200 1.000 30.43088 174 ALA M C 1
ATOM 5555 O O . ALA C 3 174 ? -6.55600 -30.49900 -8.69100 1.000 32.65047 174 ALA M O 1
ATOM 5557 N N . VAL C 3 175 ? -6.32000 -30.83600 -10.91100 1.000 28.39277 175 VAL M N 1
ATOM 5558 C CA . VAL C 3 175 ? -5.82100 -29.49200 -11.19900 1.000 31.06497 175 VAL M CA 1
ATOM 5559 C C . VAL C 3 175 ? -7.01400 -28.54800 -11.27600 1.000 29.87442 175 VAL M C 1
ATOM 5560 O O . VAL C 3 175 ? -8.01500 -28.87200 -11.93800 1.000 32.57906 175 VAL M O 1
ATOM 5564 N N . PRO C 3 176 ? -6.93400 -27.36500 -10.66600 1.000 29.62992 176 PRO M N 1
ATOM 5565 C CA . PRO C 3 176 ? -8.01000 -26.37100 -10.79500 1.000 30.73957 176 PRO M CA 1
ATOM 5566 C C . PRO C 3 176 ? -7.94900 -25.61400 -12.11300 1.000 31.29475 176 PRO M C 1
ATOM 5567 O O . PRO C 3 176 ? -6.88800 -25.46100 -12.72100 1.000 32.12114 176 PRO M O 1
ATOM 5571 N N . TYR C 3 177 ? -9.11800 -25.09500 -12.52900 1.000 29.08023 177 TYR M N 1
ATOM 5572 C CA . TYR C 3 177 ? -9.24300 -24.25300 -13.72100 1.000 31.37457 177 TYR M CA 1
ATOM 5573 C C . TYR C 3 177 ? -9.01000 -22.79100 -13.32700 1.000 36.29536 177 TYR M C 1
ATOM 5574 O O . TYR C 3 177 ? -9.94000 -22.05700 -12.99700 1.000 36.85588 177 TYR M O 1
ATOM 5583 N N . GLY C 3 178 ? -7.74600 -22.37000 -13.34700 1.000 37.10706 178 GLY M N 1
ATOM 5584 C CA . GLY C 3 178 ? -7.39200 -20.96200 -13.23200 1.000 35.74228 178 GLY M CA 1
ATOM 5585 C C . GLY C 3 178 ? -5.96900 -20.73900 -13.70400 1.000 35.37161 178 GLY M C 1
ATOM 5586 O O . GLY C 3 178 ? -5.14100 -21.65400 -13.69000 1.000 32.83753 178 GLY M O 1
ATOM 5587 N N . ILE C 3 179 ? -5.68200 -19.50800 -14.12100 1.000 33.72109 179 ILE M N 1
ATOM 5588 C CA . ILE C 3 179 ? -4.34300 -19.20800 -14.64900 1.000 36.52143 179 ILE M CA 1
ATOM 5589 C C . ILE C 3 179 ? -3.29100 -19.31600 -13.55300 1.000 36.81715 179 ILE M C 1
ATOM 5590 O O . ILE C 3 179 ? -2.40900 -20.18300 -13.59300 1.000 35.58270 179 ILE M O 1
ATOM 5595 N N . PHE C 3 180 ? -3.36600 -18.45700 -12.53600 1.000 36.41088 180 PHE M N 1
ATOM 5596 C CA . PHE C 3 180 ? -2.37100 -18.56900 -11.47600 1.000 35.95327 180 PHE M CA 1
ATOM 5597 C C . PHE C 3 180 ? -2.59500 -19.81300 -10.61200 1.000 34.69039 180 PHE M C 1
ATOM 5598 O O . PHE C 3 180 ? -1.62700 -20.41500 -10.12900 1.000 34.05019 180 PHE M O 1
ATOM 5606 N N . SER C 3 181 ? -3.85500 -20.19200 -10.34800 1.000 30.95458 181 SER M N 1
ATOM 5607 C CA . SER C 3 181 ? -4.08100 -21.30000 -9.41800 1.000 33.41123 181 SER M CA 1
ATOM 5608 C C . SER C 3 181 ? -3.45400 -22.59900 -9.92800 1.000 29.02804 181 SER M C 1
ATOM 5609 O O . SER C 3 181 ? -2.92800 -23.39500 -9.13400 1.000 29.78171 181 SER M O 1
ATOM 5612 N N . HIS C 3 182 ? -3.48900 -22.82700 -11.24600 1.000 31.45809 182 HIS M N 1
ATOM 5613 C CA . HIS C 3 182 ? -2.90200 -24.07400 -11.74400 1.000 32.66902 182 HIS M CA 1
ATOM 5614 C C . HIS C 3 182 ? -1.38300 -24.03000 -11.67000 1.000 30.65628 182 HIS M C 1
ATOM 5615 O O . HIS C 3 182 ? -0.75500 -25.07900 -11.50400 1.000 28.65262 182 HIS M O 1
ATOM 5622 N N . LEU C 3 183 ? -0.77700 -22.83000 -11.68100 1.000 29.51261 183 LEU M N 1
ATOM 5623 C CA . LEU C 3 183 ? 0.65200 -22.74600 -11.37500 1.000 30.19450 183 LEU M CA 1
ATOM 5624 C C . LEU C 3 183 ? 0.92400 -23.03900 -9.90900 1.000 30.66001 183 LEU M C 1
ATOM 5625 O O . LEU C 3 183 ? 1.88000 -23.76300 -9.57200 1.000 27.83810 183 LEU M O 1
ATOM 5630 N N . ASP C 3 184 ? 0.11400 -22.46400 -9.00600 1.000 31.67107 184 ASP M N 1
ATOM 5631 C CA . ASP C 3 184 ? 0.28800 -22.77800 -7.58800 1.000 32.17869 184 ASP M CA 1
ATOM 5632 C C . ASP C 3 184 ? 0.13300 -24.28100 -7.34200 1.000 27.27965 184 ASP M C 1
ATOM 5633 O O . ASP C 3 184 ? 0.87400 -24.87400 -6.53600 1.000 28.85156 184 ASP M O 1
ATOM 5638 N N . TRP C 3 185 ? -0.86300 -24.89100 -8.00400 1.000 30.23972 185 TRP M N 1
ATOM 5639 C CA . TRP C 3 185 ? -1.06000 -26.34500 -7.91900 1.000 29.03097 185 TRP M CA 1
ATOM 5640 C C . TRP C 3 185 ? 0.21400 -27.07900 -8.29900 1.000 28.34343 185 TRP M C 1
ATOM 5641 O O . TRP C 3 185 ? 0.62700 -28.03600 -7.62200 1.000 27.36442 185 TRP M O 1
ATOM 5652 N N . THR C 3 186 ? 0.88100 -26.61100 -9.36100 1.000 29.73649 186 THR M N 1
ATOM 5653 C CA . THR C 3 186 ? 2.07800 -27.28800 -9.86700 1.000 28.08693 186 THR M CA 1
ATOM 5654 C C . THR C 3 186 ? 3.25400 -27.16500 -8.89700 1.000 31.56427 186 THR M C 1
ATOM 5655 O O . THR C 3 186 ? 3.95200 -28.14800 -8.59900 1.000 25.61643 186 THR M O 1
ATOM 5659 N N . ASN C 3 187 ? 3.48500 -25.96400 -8.36600 1.000 30.65990 187 ASN M N 1
ATOM 5660 C CA . ASN C 3 187 ? 4.52400 -25.80400 -7.35200 1.000 26.22334 187 ASN M CA 1
ATOM 5661 C C . ASN C 3 187 ? 4.22100 -26.66300 -6.12700 1.000 29.45359 187 ASN M C 1
ATOM 5662 O O . ASN C 3 187 ? 5.09100 -27.37100 -5.61200 1.000 27.15682 187 ASN M O 1
ATOM 5667 N N . ASN C 3 188 ? 2.97800 -26.61900 -5.65300 1.000 31.38737 188 ASN M N 1
ATOM 5668 C CA . ASN C 3 188 ? 2.61300 -27.39600 -4.47400 1.000 31.42532 188 ASN M CA 1
ATOM 5669 C C . ASN C 3 188 ? 2.84000 -28.88000 -4.70200 1.000 32.56842 188 ASN M C 1
ATOM 5670 O O . ASN C 3 188 ? 3.31600 -29.58700 -3.81000 1.000 31.77621 188 ASN M O 1
ATOM 5675 N N . PHE C 3 189 ? 2.51200 -29.36700 -5.90900 1.000 29.07458 189 PHE M N 1
ATOM 5676 C CA . PHE C 3 189 ? 2.66200 -30.78900 -6.19300 1.000 28.09656 189 PHE M CA 1
ATOM 5677 C C . PHE C 3 189 ? 4.08200 -31.22900 -5.95900 1.000 27.88676 189 PHE M C 1
ATOM 5678 O O . PHE C 3 189 ? 4.32900 -32.30400 -5.41000 1.000 27.81884 189 PHE M O 1
ATOM 5686 N N . SER C 3 190 ? 5.04800 -30.42400 -6.41900 1.000 25.70477 190 SER M N 1
ATOM 5687 C CA . SER C 3 190 ? 6.44400 -30.82100 -6.29000 1.000 25.20214 190 SER M CA 1
ATOM 5688 C C . SER C 3 190 ? 6.88300 -30.78700 -4.82900 1.000 28.10368 190 SER M C 1
ATOM 5689 O O . SER C 3 190 ? 7.58400 -31.70200 -4.35000 1.000 27.67612 190 SER M O 1
ATOM 5692 N N . LEU C 3 191 ? 6.47000 -29.74700 -4.10800 1.000 29.41121 191 LEU M N 1
ATOM 5693 C CA . LEU C 3 191 ? 6.82800 -29.65100 -2.69600 1.000 32.25545 191 LEU M CA 1
ATOM 5694 C C . LEU C 3 191 ? 6.26400 -30.83900 -1.91500 1.000 31.04799 191 LEU M C 1
ATOM 5695 O O . LEU C 3 191 ? 6.98000 -31.47700 -1.13500 1.000 31.11838 191 LEU M O 1
ATOM 5700 N N . VAL C 3 192 ? 4.99400 -31.17100 -2.15400 1.000 30.13190 192 VAL M N 1
ATOM 5701 C CA . VAL C 3 192 ? 4.34100 -32.29500 -1.47200 1.000 29.88644 192 VAL M CA 1
ATOM 5702 C C . VAL C 3 192 ? 5.02400 -33.63200 -1.76400 1.000 32.62878 192 VAL M C 1
ATOM 5703 O O . VAL C 3 192 ? 5.07600 -34.51800 -0.89900 1.000 31.12166 192 VAL M O 1
ATOM 5707 N N . HIS C 3 193 ? 5.57100 -33.81400 -2.96800 1.000 29.50308 193 HIS M N 1
ATOM 5708 C CA . HIS C 3 193 ? 6.15000 -35.09600 -3.34600 1.000 27.44408 193 HIS M CA 1
ATOM 5709 C C . HIS C 3 193 ? 7.66600 -35.09900 -3.26700 1.000 29.26427 193 HIS M C 1
ATOM 5710 O O . HIS C 3 193 ? 8.33200 -35.95000 -3.88300 1.000 31.27776 193 HIS M O 1
ATOM 5717 N N . GLY C 3 194 ? 8.24400 -34.21800 -2.45300 1.000 28.50966 194 GLY M N 1
ATOM 5718 C CA . GLY C 3 194 ? 9.65300 -34.41300 -2.14200 1.000 27.23416 194 GLY M CA 1
ATOM 5719 C C . GLY C 3 194 ? 10.58400 -34.05200 -3.28900 1.000 24.97515 194 GLY M C 1
ATOM 5720 O O . GLY C 3 194 ? 11.61300 -34.70100 -3.45000 1.000 27.31790 194 GLY M O 1
ATOM 5721 N N . ASN C 3 195 ? 10.21600 -33.06500 -4.10300 1.000 26.08501 195 ASN M N 1
ATOM 5722 C CA . ASN C 3 195 ? 11.05400 -32.40900 -5.12800 1.000 26.49707 195 ASN M CA 1
ATOM 5723 C C . ASN C 3 195 ? 11.00500 -33.16100 -6.44800 1.000 22.30539 195 ASN M C 1
ATOM 5724 O O . ASN C 3 195 ? 11.73100 -34.13800 -6.61400 1.000 26.83302 195 ASN M O 1
ATOM 5729 N N . LEU C 3 196 ? 10.19300 -32.67600 -7.38400 1.000 27.07537 196 LEU M N 1
ATOM 5730 C CA . LEU C 3 196 ? 10.02900 -33.39300 -8.65400 1.000 25.04867 196 LEU M CA 1
ATOM 5731 C C . LEU C 3 196 ? 11.31700 -33.41000 -9.46400 1.000 30.34427 196 LEU M C 1
ATOM 5732 O O . LEU C 3 196 ? 11.44900 -34.23300 -10.38500 1.000 27.75870 196 LEU M O 1
ATOM 5737 N N . HIS C 3 197 ? 12.28500 -32.54300 -9.13900 1.000 25.10026 197 HIS M N 1
ATOM 5738 C CA . HIS C 3 197 ? 13.58200 -32.66600 -9.81100 1.000 27.90560 197 HIS M CA 1
ATOM 5739 C C . HIS C 3 197 ? 14.14400 -34.06700 -9.66500 1.000 28.39273 197 HIS M C 1
ATOM 5740 O O . HIS C 3 197 ? 14.92900 -34.50500 -10.50900 1.000 27.35177 197 HIS M O 1
ATOM 5747 N N . TYR C 3 198 ? 13.76700 -34.79000 -8.60000 1.000 26.02717 198 TYR M N 1
ATOM 5748 C CA . TYR C 3 198 ? 14.31100 -36.11600 -8.33300 1.000 24.60090 198 TYR M CA 1
ATOM 5749 C C . TYR C 3 198 ? 13.40000 -37.26500 -8.79600 1.000 27.81842 198 TYR M C 1
ATOM 5750 O O . TYR C 3 198 ? 13.68400 -38.43000 -8.50200 1.000 29.21465 198 TYR M O 1
ATOM 5759 N N . ASN C 3 199 ? 12.32700 -36.95500 -9.46700 1.000 24.51524 199 ASN M N 1
ATOM 5760 C CA . ASN C 3 199 ? 11.50000 -37.93600 -10.17200 1.000 26.45859 199 ASN M CA 1
ATOM 5761 C C . ASN C 3 199 ? 12.19900 -38.21800 -11.49700 1.000 27.23716 199 ASN M C 1
ATOM 5762 O O . ASN C 3 199 ? 12.23900 -37.34300 -12.36200 1.000 26.76308 199 ASN M O 1
ATOM 5767 N N . PRO C 3 200 ? 12.75900 -39.41600 -11.68500 1.000 25.41425 200 PRO M N 1
ATOM 5768 C CA . PRO C 3 200 ? 13.52800 -39.70200 -12.91900 1.000 28.61963 200 PRO M CA 1
ATOM 5769 C C . PRO C 3 200 ? 12.68700 -39.58700 -14.18100 1.000 26.57955 200 PRO M C 1
ATOM 5770 O O . PRO C 3 200 ? 13.23200 -39.25700 -15.24400 1.000 29.13046 200 PRO M O 1
ATOM 5774 N N . PHE C 3 201 ? 11.36900 -39.77100 -14.09600 1.000 22.83214 201 PHE M N 1
ATOM 5775 C CA . PHE C 3 201 ? 10.53400 -39.54500 -15.26900 1.000 26.53931 201 PHE M CA 1
ATOM 5776 C C . PHE C 3 201 ? 10.34600 -38.05600 -15.55100 1.000 30.19421 201 PHE M C 1
ATOM 5777 O O . PHE C 3 201 ? 10.08700 -37.66700 -16.69600 1.000 26.65193 201 PHE M O 1
ATOM 5785 N N . HIS C 3 202 ? 10.40500 -37.22200 -14.51600 1.000 24.12380 202 HIS M N 1
ATOM 5786 C CA . HIS C 3 202 ? 10.39500 -35.78300 -14.73200 1.000 22.16483 202 HIS M CA 1
ATOM 5787 C C . HIS C 3 202 ? 11.70700 -35.35300 -15.38200 1.000 23.26717 202 HIS M C 1
ATOM 5788 O O . HIS C 3 202 ? 11.71500 -34.50300 -16.26900 1.000 25.22202 202 HIS M O 1
ATOM 5795 N N . GLY C 3 203 ? 12.82500 -35.92700 -14.94100 1.000 24.53932 203 GLY M N 1
ATOM 5796 C CA . GLY C 3 203 ? 14.10800 -35.63200 -15.59100 1.000 23.87940 203 GLY M CA 1
ATOM 5797 C C . GLY C 3 203 ? 14.11900 -36.05100 -17.05600 1.000 26.26177 203 GLY M C 1
ATOM 5798 O O . GLY C 3 203 ? 14.63500 -35.32400 -17.91900 1.000 26.31088 203 GLY M O 1
ATOM 5799 N N . LEU C 3 204 ? 13.57500 -37.24000 -17.35500 1.000 22.24623 204 LEU M N 1
ATOM 5800 C CA . LEU C 3 204 ? 13.42400 -37.64200 -18.76200 1.000 24.07625 204 LEU M CA 1
ATOM 5801 C C . LEU C 3 204 ? 12.50200 -36.67700 -19.51200 1.000 23.70634 204 LEU M C 1
ATOM 5802 O O . LEU C 3 204 ? 12.80200 -36.26500 -20.65200 1.000 24.05001 204 LEU M O 1
ATOM 5807 N N . SER C 3 205 ? 11.37300 -36.30200 -18.89800 1.000 23.64411 205 SER M N 1
ATOM 5808 C CA . SER C 3 205 ? 10.44300 -35.39300 -19.57600 1.000 22.68848 205 SER M CA 1
ATOM 5809 C C . SER C 3 205 ? 11.12400 -34.08800 -19.98000 1.000 25.18338 205 SER M C 1
ATOM 5810 O O . SER C 3 205 ? 10.91100 -33.57400 -21.08400 1.000 24.20479 205 SER M O 1
ATOM 5813 N N . ILE C 3 206 ? 11.97500 -33.55600 -19.09700 1.000 23.38430 206 ILE M N 1
ATOM 5814 C CA . ILE C 3 206 ? 12.74000 -32.34900 -19.40500 1.000 23.07799 206 ILE M CA 1
ATOM 5815 C C . ILE C 3 206 ? 13.75500 -32.60000 -20.52400 1.000 21.11518 206 ILE M C 1
ATOM 5816 O O . ILE C 3 206 ? 13.89900 -31.78300 -21.44700 1.000 24.61679 206 ILE M O 1
ATOM 5821 N N . ALA C 3 207 ? 14.49600 -33.70600 -20.44800 1.000 22.20655 207 ALA M N 1
ATOM 5822 C CA . ALA C 3 207 ? 15.43100 -34.04300 -21.50400 1.000 24.45818 207 ALA M CA 1
ATOM 5823 C C . ALA C 3 207 ? 14.72700 -34.03400 -22.85400 1.000 23.46928 207 ALA M C 1
ATOM 5824 O O . ALA C 3 207 ? 15.25000 -33.49200 -23.84400 1.000 22.77411 207 ALA M O 1
ATOM 5826 N N . PHE C 3 208 ? 13.51000 -34.57300 -22.90300 1.000 21.57461 208 PHE M N 1
ATOM 5827 C CA . PHE C 3 208 ? 12.80900 -34.57800 -24.20100 1.000 23.02154 208 PHE M CA 1
ATOM 5828 C C . PHE C 3 208 ? 12.20000 -33.20800 -24.54900 1.000 25.10539 208 PHE M C 1
ATOM 5829 O O . PHE C 3 208 ? 12.05000 -32.86800 -25.74000 1.000 24.42355 208 PHE M O 1
ATOM 5837 N N . LEU C 3 209 ? 11.87200 -32.38900 -23.55000 1.000 23.47089 209 LEU M N 1
ATOM 5838 C CA . LEU C 3 209 ? 11.35600 -31.06100 -23.85500 1.000 22.55720 209 LEU M CA 1
ATOM 5839 C C . LEU C 3 209 ? 12.47900 -30.16300 -24.36000 1.000 22.80382 209 LEU M C 1
ATOM 5840 O O . LEU C 3 209 ? 12.33000 -29.48000 -25.38100 1.000 22.95053 209 LEU M O 1
ATOM 5845 N N . TYR C 3 210 ? 13.61100 -30.14200 -23.63400 1.000 22.23160 210 TYR M N 1
ATOM 5846 C CA . TYR C 3 210 ? 14.80800 -29.46700 -24.15300 1.000 24.58458 210 TYR M CA 1
ATOM 5847 C C . TYR C 3 210 ? 15.20600 -30.06100 -25.50200 1.000 24.21139 210 TYR M C 1
ATOM 5848 O O . TYR C 3 210 ? 15.51000 -29.33500 -26.46100 1.000 23.66994 210 TYR M O 1
ATOM 5857 N N . GLY C 3 211 ? 15.21200 -31.39400 -25.59000 1.000 21.93879 211 GLY M N 1
ATOM 5858 C CA . GLY C 3 211 ? 15.61600 -32.06400 -26.82500 1.000 24.60464 211 GLY M CA 1
ATOM 5859 C C . GLY C 3 211 ? 14.68700 -31.76600 -27.98500 1.000 23.41712 211 GLY M C 1
ATOM 5860 O O . GLY C 3 211 ? 15.11600 -31.81500 -29.15800 1.000 23.76272 211 GLY M O 1
ATOM 5861 N N . SER C 3 212 ? 13.41800 -31.44300 -27.68600 1.000 24.73184 212 SER M N 1
ATOM 5862 C CA . SER C 3 212 ? 12.49800 -31.08100 -28.76600 1.000 23.42465 212 SER M CA 1
ATOM 5863 C C . SER C 3 212 ? 12.85100 -29.71100 -29.32700 1.000 25.35901 212 SER M C 1
ATOM 5864 O O . SER C 3 212 ? 12.75600 -29.48300 -30.53900 1.000 21.66420 212 SER M O 1
ATOM 5867 N N . ALA C 3 213 ? 13.30300 -28.79500 -28.46500 1.000 23.03070 213 ALA M N 1
ATOM 5868 C CA . ALA C 3 213 ? 13.74800 -27.50400 -28.97300 1.000 23.55956 213 ALA M CA 1
ATOM 5869 C C . ALA C 3 213 ? 15.09200 -27.63000 -29.69600 1.000 23.75350 213 ALA M C 1
ATOM 5870 O O . ALA C 3 213 ? 15.31000 -26.97600 -30.71800 1.000 24.59202 213 ALA M O 1
ATOM 5872 N N . LEU C 3 214 ? 16.02300 -28.40900 -29.13900 1.000 21.31857 214 LEU M N 1
ATOM 5873 C CA . LEU C 3 214 ? 17.26400 -28.75700 -29.83300 1.000 22.43774 214 LEU M CA 1
ATOM 5874 C C . LEU C 3 214 ? 16.99100 -29.30400 -31.24200 1.000 24.56775 214 LEU M C 1
ATOM 5875 O O . LEU C 3 214 ? 17.57600 -28.84400 -32.24200 1.000 23.18597 214 LEU M O 1
ATOM 5880 N N . LEU C 3 215 ? 16.12800 -30.32400 -31.33300 1.000 21.39317 215 LEU M N 1
ATOM 5881 C CA . LEU C 3 215 ? 15.90500 -30.99700 -32.61500 1.000 21.56360 215 LEU M CA 1
ATOM 5882 C C . LEU C 3 215 ? 15.13900 -30.11300 -33.60000 1.000 23.20610 215 LEU M C 1
ATOM 5883 O O . LEU C 3 215 ? 15.45000 -30.09700 -34.81500 1.000 23.25330 215 LEU M O 1
ATOM 5888 N N 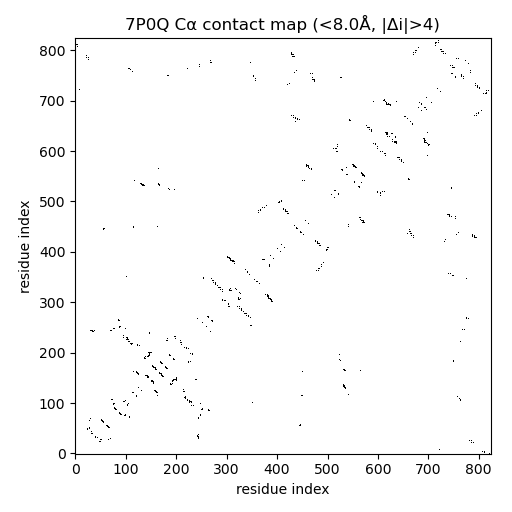. PHE C 3 216 ? 14.11200 -29.38100 -33.12600 1.000 22.87525 216 PHE M N 1
ATOM 5889 C CA . PHE C 3 216 ? 13.40900 -28.52500 -34.09700 1.000 22.87181 216 PHE M CA 1
ATOM 5890 C C . PHE C 3 216 ? 14.28800 -27.34600 -34.53900 1.000 25.22933 216 PHE M C 1
ATOM 5891 O O . PHE C 3 216 ? 14.20700 -26.92500 -35.70100 1.000 25.40617 216 PHE M O 1
ATOM 5899 N N . ALA C 3 217 ? 15.16000 -26.82200 -33.66400 1.000 23.29583 217 ALA M N 1
ATOM 5900 C CA . ALA C 3 217 ? 16.12300 -25.81700 -34.13900 1.000 20.13003 217 ALA M CA 1
ATOM 5901 C C . ALA C 3 217 ? 17.05500 -26.44600 -35.18800 1.000 25.81822 217 ALA M C 1
ATOM 5902 O O . ALA C 3 217 ? 17.27400 -25.86700 -36.25700 1.000 24.07274 217 ALA M O 1
ATOM 5904 N N . MET C 3 218 ? 17.64900 -27.61200 -34.87600 1.000 22.92128 218 MET M N 1
ATOM 5905 C CA . MET C 3 218 ? 18.45700 -28.31200 -35.87200 1.000 25.19182 218 MET M CA 1
ATOM 5906 C C . MET C 3 218 ? 17.74100 -28.52900 -37.17700 1.000 25.84488 218 MET M C 1
ATOM 5907 O O . MET C 3 218 ? 18.28400 -28.21500 -38.24100 1.000 23.77264 218 MET M O 1
ATOM 5912 N N . HIS C 3 219 ? 16.54300 -29.11400 -37.11600 1.000 23.40406 219 HIS M N 1
ATOM 5913 C CA . HIS C 3 219 ? 15.83300 -29.52300 -38.32500 1.000 21.27292 219 HIS M CA 1
ATOM 5914 C C . HIS C 3 219 ? 15.28700 -28.33200 -39.09500 1.000 25.28028 219 HIS M C 1
ATOM 5915 O O . HIS C 3 219 ? 15.38100 -28.28900 -40.32600 1.000 23.32154 219 HIS M O 1
ATOM 5922 N N . GLY C 3 220 ? 14.71900 -27.34800 -38.40300 1.000 22.54498 220 GLY M N 1
ATOM 5923 C CA . GLY C 3 220 ? 14.23000 -26.17700 -39.10600 1.000 23.72287 220 GLY M CA 1
ATOM 5924 C C . GLY C 3 220 ? 15.35800 -25.40600 -39.77300 1.000 24.65649 220 GLY M C 1
ATOM 5925 O O . GLY C 3 220 ? 15.23600 -24.98900 -40.92700 1.000 23.15619 220 GLY M O 1
ATOM 5926 N N . ALA C 3 221 ? 16.47300 -25.21800 -39.05900 1.000 23.60392 221 ALA M N 1
ATOM 5927 C CA . ALA C 3 221 ? 17.63700 -24.55400 -39.66000 1.000 23.22884 221 ALA M CA 1
ATOM 5928 C C . ALA C 3 221 ? 18.21700 -25.36400 -40.81900 1.000 26.13819 221 ALA M C 1
ATOM 5929 O O . ALA C 3 221 ? 18.66100 -24.78900 -41.82300 1.000 23.71610 221 ALA M O 1
ATOM 5931 N N . THR C 3 222 ? 18.26700 -26.70000 -40.68400 1.000 25.12373 222 THR M N 1
ATOM 5932 C CA . THR C 3 222 ? 18.81200 -27.53300 -41.76900 1.000 23.27697 222 THR M CA 1
ATOM 5933 C C . THR C 3 222 ? 17.99500 -27.38100 -43.04500 1.000 23.16559 222 THR M C 1
ATOM 5934 O O . THR C 3 222 ? 18.55500 -27.15100 -44.13300 1.000 22.06603 222 THR M O 1
ATOM 5938 N N . ILE C 3 223 ? 16.65900 -27.46400 -42.92700 1.000 20.84136 223 ILE M N 1
ATOM 5939 C CA . ILE C 3 223 ? 15.80200 -27.38400 -44.11100 1.000 22.51484 223 ILE M CA 1
ATOM 5940 C C . ILE C 3 223 ? 15.89900 -25.99000 -44.73000 1.000 24.60832 223 ILE M C 1
ATOM 5941 O O . ILE C 3 223 ? 15.93400 -25.85300 -45.95700 1.000 24.13407 223 ILE M O 1
ATOM 5946 N N . LEU C 3 224 ? 15.94600 -24.94000 -43.91100 1.000 23.42458 224 LEU M N 1
ATOM 5947 C CA . LEU C 3 224 ? 16.14700 -23.60500 -44.48600 1.000 24.81449 224 LEU M CA 1
ATOM 5948 C C . LEU C 3 224 ? 17.50100 -23.50400 -45.16700 1.000 26.49102 224 LEU M C 1
ATOM 5949 O O . LEU C 3 224 ? 17.63100 -22.88500 -46.24400 1.000 25.56500 224 LEU M O 1
ATOM 5954 N N . ALA C 3 225 ? 18.52800 -24.13300 -44.56600 1.000 23.24688 225 ALA M N 1
ATOM 5955 C CA . ALA C 3 225 ? 19.86700 -24.07300 -45.14500 1.000 22.32655 225 ALA M CA 1
ATOM 5956 C C . ALA C 3 225 ? 19.92700 -24.76600 -46.50700 1.000 27.06419 225 ALA M C 1
ATOM 5957 O O . ALA C 3 225 ? 20.77600 -24.41500 -47.32400 1.000 25.72065 225 ALA M O 1
ATOM 5959 N N . VAL C 3 226 ? 19.07000 -25.76400 -46.75000 1.000 23.58705 226 VAL M N 1
ATOM 5960 C CA . VAL C 3 226 ? 18.99300 -26.45000 -48.04800 1.000 25.49897 226 VAL M CA 1
ATOM 5961 C C . VAL C 3 226 ? 17.72800 -26.08500 -48.82700 1.000 23.17649 226 VAL M C 1
ATOM 5962 O O . VAL C 3 226 ? 17.40200 -26.75100 -49.83300 1.000 25.54644 226 VAL M O 1
ATOM 5966 N N . SER C 3 227 ? 17.00900 -25.02800 -48.41700 1.000 24.21510 227 SER M N 1
ATOM 5967 C CA . SER C 3 227 ? 15.86500 -24.59100 -49.23000 1.000 23.90300 227 SER M CA 1
ATOM 5968 C C . SER C 3 227 ? 16.31900 -24.01800 -50.57100 1.000 24.85508 227 SER M C 1
ATOM 5969 O O . SER C 3 227 ? 15.52500 -23.97400 -51.51200 1.000 27.26480 227 SER M O 1
ATOM 5972 N N . ARG C 3 228 ? 17.59300 -23.63200 -50.70200 1.000 22.83764 228 ARG M N 1
ATOM 5973 C CA . ARG C 3 228 ? 18.08600 -23.25300 -52.03100 1.000 25.47437 228 ARG M CA 1
ATOM 5974 C C . ARG C 3 228 ? 18.19700 -24.44300 -52.98800 1.000 30.88759 228 ARG M C 1
ATOM 5975 O O . ARG C 3 228 ? 18.51200 -24.24200 -54.16400 1.000 28.37723 228 ARG M O 1
ATOM 5983 N N . PHE C 3 229 ? 17.98700 -25.68000 -52.51100 1.000 26.56714 229 PHE M N 1
ATOM 5984 C CA . PHE C 3 229 ? 17.85300 -26.85200 -53.37600 1.000 26.62190 229 PHE M CA 1
ATOM 5985 C C . PHE C 3 229 ? 16.47800 -27.49200 -53.26400 1.000 26.72942 229 PHE M C 1
ATOM 5986 O O . PHE C 3 229 ? 16.32700 -28.68000 -53.57500 1.000 26.04897 229 PHE M O 1
ATOM 5994 N N . GLY C 3 230 ? 15.47100 -26.74400 -52.84100 1.000 26.88444 230 GLY M N 1
ATOM 5995 C CA . GLY C 3 230 ? 14.14500 -27.34200 -52.76400 1.000 24.12062 230 GLY M CA 1
ATOM 5996 C C . GLY C 3 230 ? 13.95700 -28.25600 -51.56500 1.000 25.70522 230 GLY M C 1
ATOM 5997 O O . GLY C 3 230 ? 13.09200 -29.13800 -51.60300 1.000 25.02708 230 GLY M O 1
ATOM 5998 N N . GLY C 3 231 ? 14.73500 -28.03700 -50.48900 1.000 26.07076 231 GLY M N 1
ATOM 5999 C CA . GLY C 3 231 ? 14.77400 -28.96100 -49.36700 1.000 28.26508 231 GLY M CA 1
ATOM 6000 C C . GLY C 3 231 ? 13.46200 -29.14800 -48.61500 1.000 25.26328 231 GLY M C 1
ATOM 6001 O O . GLY C 3 231 ? 13.22700 -30.22000 -48.06900 1.000 25.45402 231 GLY M O 1
ATOM 6002 N N . GLU C 3 232 ? 12.59700 -28.12900 -48.56600 1.000 23.03459 232 GLU M N 1
ATOM 6003 C CA . GLU C 3 232 ? 11.37000 -28.28900 -47.78900 1.000 23.96711 232 GLU M CA 1
ATOM 6004 C C . GLU C 3 232 ? 10.34300 -29.15800 -48.49500 1.000 26.58295 232 GLU M C 1
ATOM 6005 O O . GLU C 3 232 ? 9.33200 -29.50900 -47.87900 1.000 25.55044 232 GLU M O 1
ATOM 6011 N N . ARG C 3 233 ? 10.57000 -29.53100 -49.75900 1.000 23.72897 233 ARG M N 1
ATOM 6012 C CA . ARG C 3 233 ? 9.69800 -30.49200 -50.42900 1.000 24.28041 233 ARG M CA 1
ATOM 6013 C C . ARG C 3 233 ? 10.11600 -31.89300 -49.96200 1.000 23.60347 233 ARG M C 1
ATOM 6014 O O . ARG C 3 233 ? 10.65000 -32.71400 -50.70400 1.000 25.06755 233 ARG M O 1
ATOM 6022 N N . GLU C 3 234 ? 9.79200 -32.18100 -48.69000 1.000 24.42799 234 GLU M N 1
ATOM 6023 C CA . GLU C 3 234 ? 10.36300 -33.36900 -48.05100 1.000 21.46736 234 GLU M CA 1
ATOM 6024 C C . GLU C 3 234 ? 9.78100 -34.65800 -48.63900 1.000 26.39367 234 GLU M C 1
ATOM 6025 O O . GLU C 3 234 ? 10.49700 -35.65300 -48.78400 1.000 24.09793 234 GLU M O 1
ATOM 6031 N N . LEU C 3 235 ? 8.48400 -34.67400 -48.97700 1.000 23.40301 235 LEU M N 1
ATOM 6032 C CA . LEU C 3 235 ? 7.92400 -35.94000 -49.46500 1.000 23.97673 235 LEU M CA 1
ATOM 6033 C C . LEU C 3 235 ? 8.59200 -36.37000 -50.76900 1.000 25.60769 235 LEU M C 1
ATOM 6034 O O . LEU C 3 235 ? 8.94300 -37.54300 -50.94000 1.000 24.75640 235 LEU M O 1
ATOM 6039 N N . GLU C 3 236 ? 8.79000 -35.43900 -51.69900 1.000 25.58972 236 GLU M N 1
ATOM 6040 C CA . GLU C 3 236 ? 9.43400 -35.84700 -52.95900 1.000 24.11954 236 GLU M CA 1
ATOM 6041 C C . GLU C 3 236 ? 10.91400 -36.12600 -52.74500 1.000 26.17372 236 GLU M C 1
ATOM 6042 O O . GLU C 3 236 ? 11.49800 -36.95200 -53.45400 1.000 26.15157 236 GLU M O 1
ATOM 6048 N N . GLN C 3 237 ? 11.52900 -35.50000 -51.72800 1.000 24.95297 237 GLN M N 1
ATOM 6049 C CA . GLN C 3 237 ? 12.91200 -35.85100 -51.39700 1.000 25.14850 237 GLN M CA 1
ATOM 6050 C C . GLN C 3 237 ? 13.00900 -37.26100 -50.81800 1.000 25.56499 237 GLN M C 1
ATOM 6051 O O . GLN C 3 237 ? 14.03200 -37.92200 -50.98000 1.000 24.09628 237 GLN M O 1
ATOM 6057 N N . ILE C 3 238 ? 11.98900 -37.69800 -50.06900 1.000 23.71720 238 ILE M N 1
ATOM 6058 C CA . ILE C 3 238 ? 11.92900 -39.09000 -49.61400 1.000 20.57723 238 ILE M CA 1
ATOM 6059 C C . ILE C 3 238 ? 11.78100 -40.03900 -50.80900 1.000 24.77294 238 ILE M C 1
ATOM 6060 O O . ILE C 3 238 ? 12.42600 -41.11000 -50.88600 1.000 24.66349 238 ILE M O 1
ATOM 6065 N N . ALA C 3 239 ? 10.88700 -39.68200 -51.73100 1.000 23.97607 239 ALA M N 1
ATOM 6066 C CA . ALA C 3 239 ? 10.59300 -40.52600 -52.89500 1.000 24.52561 239 ALA M CA 1
ATOM 6067 C C . ALA C 3 239 ? 11.76700 -40.57500 -53.86200 1.000 29.75412 239 ALA M C 1
ATOM 6068 O O . ALA C 3 239 ? 11.95600 -41.57000 -54.59300 1.000 26.95053 239 ALA M O 1
ATOM 6070 N N . ASP C 3 240 ? 12.56500 -39.51200 -53.87700 1.000 26.49152 240 ASP M N 1
ATOM 6071 C CA . ASP C 3 240 ? 13.56400 -39.32900 -54.91600 1.000 24.95314 240 ASP M CA 1
ATOM 6072 C C . ASP C 3 240 ? 14.65200 -38.42100 -54.37300 1.000 26.45498 240 ASP M C 1
ATOM 6073 O O . ASP C 3 240 ? 14.65000 -37.21600 -54.65100 1.000 26.90660 240 ASP M O 1
ATOM 6078 N N . ARG C 3 241 ? 15.56800 -38.99500 -53.58100 1.000 24.16820 241 ARG M N 1
ATOM 6079 C CA . ARG C 3 241 ? 16.57400 -38.21300 -52.85300 1.000 23.63859 241 ARG M CA 1
ATOM 6080 C C . ARG C 3 241 ? 17.27400 -37.22700 -53.79300 1.000 27.34833 241 ARG M C 1
ATOM 6081 O O . ARG C 3 241 ? 17.76200 -37.61200 -54.86200 1.000 26.79607 241 ARG M O 1
ATOM 6089 N N . GLY C 3 242 ? 17.35300 -35.96100 -53.37600 1.000 25.73874 242 GLY M N 1
ATOM 6090 C CA . GLY C 3 242 ? 18.01300 -34.92600 -54.14700 1.000 26.26704 242 GLY M CA 1
ATOM 6091 C C . GLY C 3 242 ? 19.22900 -34.37100 -53.41000 1.000 23.87032 242 GLY M C 1
ATOM 6092 O O . GLY C 3 242 ? 19.57300 -34.81800 -52.31800 1.000 22.91872 242 GLY M O 1
ATOM 6093 N N . THR C 3 243 ? 19.91100 -33.40400 -54.04500 1.000 25.75678 243 THR M N 1
ATOM 6094 C CA . THR C 3 243 ? 21.11800 -32.87000 -53.40300 1.000 22.88118 243 THR M CA 1
ATOM 6095 C C . THR C 3 243 ? 20.78200 -32.15100 -52.08800 1.000 21.16414 243 THR M C 1
ATOM 6096 O O . THR C 3 243 ? 21.64800 -32.06200 -51.21100 1.000 23.80239 243 THR M O 1
ATOM 6100 N N . ALA C 3 244 ? 19.55100 -31.61700 -51.93600 1.000 24.52342 244 ALA M N 1
ATOM 6101 C CA . ALA C 3 244 ? 19.12900 -31.03200 -50.65600 1.000 26.04111 244 ALA M CA 1
ATOM 6102 C C . ALA C 3 244 ? 19.26600 -32.03800 -49.51400 1.000 25.30491 244 ALA M C 1
ATOM 6103 O O . ALA C 3 244 ? 19.84600 -31.74400 -48.46100 1.000 22.99494 244 ALA M O 1
ATOM 6105 N N . ALA C 3 245 ? 18.72300 -33.24100 -49.71200 1.000 22.11142 245 ALA M N 1
ATOM 6106 C CA . ALA C 3 245 ? 18.75500 -34.27200 -48.67000 1.000 25.45789 245 ALA M CA 1
ATOM 6107 C C . ALA C 3 245 ? 20.16100 -34.81400 -48.43700 1.000 23.94064 245 ALA M C 1
ATOM 6108 O O . ALA C 3 245 ? 20.50500 -35.17700 -47.30500 1.000 23.45607 245 ALA M O 1
ATOM 6110 N N . GLU C 3 246 ? 20.96500 -34.91100 -49.50200 1.000 22.04323 246 GLU M N 1
ATOM 6111 C CA . GLU C 3 246 ? 22.35300 -35.34400 -49.35000 1.000 23.46045 246 GLU M CA 1
ATOM 6112 C C . GLU C 3 246 ? 23.18900 -34.32400 -48.59500 1.000 24.27521 246 GLU M C 1
ATOM 6113 O O . GLU C 3 246 ? 23.97500 -34.69400 -47.71300 1.000 24.92683 246 GLU M O 1
ATOM 6119 N N . ARG C 3 247 ? 23.05900 -33.04300 -48.93900 1.000 23.97696 247 ARG M N 1
ATOM 6120 C CA . ARG C 3 247 ? 23.83000 -32.02000 -48.23700 1.000 22.53577 247 ARG M CA 1
ATOM 6121 C C . ARG C 3 247 ? 23.38800 -31.88800 -46.78200 1.000 23.77343 247 ARG M C 1
ATOM 6122 O O . ARG C 3 247 ? 24.21600 -31.64800 -45.89000 1.000 23.18878 247 ARG M O 1
ATOM 6130 N N . ALA C 3 248 ? 22.07700 -31.97700 -46.53300 1.000 20.99090 248 ALA M N 1
ATOM 6131 C CA . ALA C 3 248 ? 21.60400 -31.91800 -45.15300 1.000 22.01850 248 ALA M CA 1
ATOM 6132 C C . ALA C 3 248 ? 22.19400 -33.05700 -44.32000 1.000 22.07577 248 ALA M C 1
ATOM 6133 O O . ALA C 3 248 ? 22.67600 -32.83800 -43.20400 1.000 22.63709 248 ALA M O 1
ATOM 6135 N N . ALA C 3 249 ? 22.19100 -34.28100 -44.86300 1.000 21.95568 249 ALA M N 1
ATOM 6136 C CA . ALA C 3 249 ? 22.76800 -35.42200 -44.13300 1.000 24.17350 249 ALA M CA 1
ATOM 6137 C C . ALA C 3 249 ? 24.25600 -35.23400 -43.89600 1.000 22.73379 249 ALA M C 1
ATOM 6138 O O . ALA C 3 249 ? 24.77200 -35.59300 -42.84100 1.000 23.84060 249 ALA M O 1
ATOM 6140 N N . LEU C 3 250 ? 24.99000 -34.78400 -44.92500 1.000 24.86679 250 LEU M N 1
ATOM 6141 C CA . LEU C 3 250 ? 26.44100 -34.66800 -44.79400 1.000 23.47417 250 LEU M CA 1
ATOM 6142 C C . LEU C 3 250 ? 26.85200 -33.54000 -43.86100 1.000 23.49273 250 LEU M C 1
ATOM 6143 O O . LEU C 3 250 ? 27.88300 -33.65000 -43.18300 1.000 24.54292 250 LEU M O 1
ATOM 6148 N N . PHE C 3 251 ? 26.07000 -32.46100 -43.79200 1.000 23.14945 251 PHE M N 1
ATOM 6149 C CA . PHE C 3 251 ? 26.34800 -31.46900 -42.75900 1.000 23.26603 251 PHE M CA 1
ATOM 6150 C C . PHE C 3 251 ? 26.40800 -32.14300 -41.39800 1.000 25.44452 251 PHE M C 1
ATOM 6151 O O . PHE C 3 251 ? 27.35100 -31.94600 -40.61900 1.000 25.60684 251 PHE M O 1
ATOM 6159 N N . TRP C 3 252 ? 25.40200 -32.95700 -41.10000 1.000 22.58107 252 TRP M N 1
ATOM 6160 C CA . TRP C 3 252 ? 25.39300 -33.55500 -39.76800 1.000 24.24441 252 TRP M CA 1
ATOM 6161 C C . TRP C 3 252 ? 26.38700 -34.69700 -39.65400 1.000 24.09615 252 TRP M C 1
ATOM 6162 O O . TRP C 3 252 ? 27.00600 -34.87700 -38.59800 1.000 24.33467 252 TRP M O 1
ATOM 6173 N N . ARG C 3 253 ? 26.57200 -35.49500 -40.71300 1.000 22.84181 253 ARG M N 1
ATOM 6174 C CA . ARG C 3 253 ? 27.58300 -36.54200 -40.60300 1.000 24.28670 253 ARG M CA 1
ATOM 6175 C C . ARG C 3 253 ? 28.96600 -35.93400 -40.34500 1.000 27.31352 253 ARG M C 1
ATOM 6176 O O . ARG C 3 253 ? 29.73900 -36.44600 -39.51900 1.000 25.07982 253 ARG M O 1
ATOM 6184 N N . TRP C 3 254 ? 29.30700 -34.84000 -41.05700 1.000 24.77052 254 TRP M N 1
ATOM 6185 C CA . TRP C 3 254 ? 30.61900 -34.22000 -40.85900 1.000 25.56663 254 TRP M CA 1
ATOM 6186 C C . TRP C 3 254 ? 30.72200 -33.53700 -39.50200 1.000 24.14706 254 TRP M C 1
ATOM 6187 O O . TRP C 3 254 ? 31.81500 -33.45200 -38.92200 1.000 27.39584 254 TRP M O 1
ATOM 6198 N N . THR C 3 255 ? 29.59800 -33.06500 -38.97500 1.000 23.98455 255 THR M N 1
ATOM 6199 C CA . THR C 3 255 ? 29.59900 -32.36100 -37.69900 1.000 20.16200 255 THR M CA 1
ATOM 6200 C C . THR C 3 255 ? 29.70400 -33.34600 -36.53200 1.000 28.28576 255 THR M C 1
ATOM 6201 O O . THR C 3 255 ? 30.58600 -33.20100 -35.66800 1.000 27.45266 255 THR M O 1
ATOM 6205 N N . MET C 3 256 ? 28.82500 -34.36600 -36.48500 1.000 25.30527 256 MET M N 1
ATOM 6206 C CA . MET C 3 256 ? 28.68800 -35.14400 -35.25100 1.000 24.72333 256 MET M CA 1
ATOM 6207 C C . MET C 3 256 ? 28.82800 -36.63400 -35.51100 1.000 27.32804 256 MET M C 1
ATOM 6208 O O . MET C 3 256 ? 28.65400 -37.43800 -34.58300 1.000 26.39494 256 MET M O 1
ATOM 6213 N N . GLY C 3 257 ? 29.15400 -37.02700 -36.74600 1.000 25.34108 257 GLY M N 1
ATOM 6214 C CA . GLY C 3 257 ? 29.57000 -38.38700 -37.03100 1.000 25.11819 257 GLY M CA 1
ATOM 6215 C C . GLY C 3 257 ? 28.46100 -39.33000 -37.45800 1.000 29.91106 257 GLY M C 1
ATOM 6216 O O . GLY C 3 257 ? 28.73300 -40.51400 -37.69300 1.000 26.40816 257 GLY M O 1
ATOM 6217 N N . PHE C 3 258 ? 27.22300 -38.85400 -37.55100 1.000 23.33492 258 PHE M N 1
ATOM 6218 C CA . PHE C 3 258 ? 26.12500 -39.69100 -38.02500 1.000 25.17698 258 PHE M CA 1
ATOM 6219 C C . PHE C 3 258 ? 25.02800 -38.74600 -38.47300 1.000 24.17848 258 PHE M C 1
ATOM 6220 O O . PHE C 3 258 ? 25.12200 -37.52400 -38.27800 1.000 26.73508 258 PHE M O 1
ATOM 6228 N N . ASN C 3 259 ? 23.98500 -39.30900 -39.08900 1.000 24.83242 259 ASN M N 1
ATOM 6229 C CA . ASN C 3 259 ? 23.04000 -38.42700 -39.76500 1.000 23.35136 259 ASN M CA 1
ATOM 6230 C C . ASN C 3 259 ? 21.69100 -39.12000 -39.92800 1.000 25.58911 259 ASN M C 1
ATOM 6231 O O . ASN C 3 259 ? 21.53600 -40.31900 -39.68700 1.000 24.46273 259 ASN M O 1
ATOM 6236 N N . ALA C 3 260 ? 20.73200 -38.34800 -40.40800 1.000 23.41923 260 ALA M N 1
ATOM 6237 C CA . ALA C 3 260 ? 19.39900 -38.85500 -40.67100 1.000 22.42156 260 ALA M CA 1
ATOM 6238 C C . ALA C 3 260 ? 19.15600 -38.99600 -42.16500 1.000 24.52859 260 ALA M C 1
ATOM 6239 O O . ALA C 3 260 ? 20.01200 -38.70200 -43.00600 1.000 25.56673 260 ALA M O 1
ATOM 6241 N N . THR C 3 261 ? 17.94500 -39.43000 -42.48700 1.000 22.96801 261 THR M N 1
ATOM 6242 C CA . THR C 3 261 ? 17.40100 -39.34000 -43.83400 1.000 23.86984 261 THR M CA 1
ATOM 6243 C C . THR C 3 261 ? 16.23500 -38.36900 -43.77700 1.000 22.79646 261 THR M C 1
ATOM 6244 O O . THR C 3 261 ? 15.76500 -37.97200 -42.69900 1.000 24.01850 261 THR M O 1
ATOM 6248 N N A MET C 3 262 ? 15.75800 -37.96900 -44.95500 0.430 23.66088 262 MET M N 1
ATOM 6249 N N B MET C 3 262 ? 15.75700 -37.98700 -44.95600 0.570 23.67178 262 MET M N 1
ATOM 6250 C CA A MET C 3 262 ? 14.62200 -37.05600 -44.99100 0.430 21.42416 262 MET M CA 1
ATOM 6251 C CA B MET C 3 262 ? 14.62500 -37.07400 -45.02800 0.570 21.41448 262 MET M CA 1
ATOM 6252 C C A MET C 3 262 ? 13.41700 -37.65700 -44.29500 0.430 23.51312 262 MET M C 1
ATOM 6253 C C B MET C 3 262 ? 13.39800 -37.65000 -44.34800 0.570 23.52793 262 MET M C 1
ATOM 6254 O O A MET C 3 262 ? 12.70000 -36.95200 -43.58400 0.430 23.03211 262 MET M O 1
ATOM 6255 O O B MET C 3 262 ? 12.63700 -36.91400 -43.72000 0.570 22.96814 262 MET M O 1
ATOM 6264 N N . GLU C 3 263 ? 13.16100 -38.95600 -44.49500 1.000 21.88946 263 GLU M N 1
ATOM 6265 C CA . GLU C 3 263 ? 12.02900 -39.55000 -43.78700 1.000 20.17544 263 GLU M CA 1
ATOM 6266 C C . GLU C 3 263 ? 12.35600 -39.73200 -42.32000 1.000 22.58049 263 GLU M C 1
ATOM 6267 O O . GLU C 3 263 ? 11.53900 -39.41000 -41.44200 1.000 23.78064 263 GLU M O 1
ATOM 6273 N N . GLY C 3 264 ? 13.53400 -40.30300 -42.04100 1.000 22.96520 264 GLY M N 1
ATOM 6274 C CA . GLY C 3 264 ? 13.88000 -40.72600 -40.69800 1.000 23.19870 264 GLY M CA 1
ATOM 6275 C C . GLY C 3 264 ? 14.01900 -39.58500 -39.71200 1.000 24.93647 264 GLY M C 1
ATOM 6276 O O . GLY C 3 264 ? 13.81100 -39.79900 -38.51700 1.000 22.82701 264 GLY M O 1
ATOM 6277 N N . ILE C 3 265 ? 14.35200 -38.37100 -40.17400 1.000 22.20416 265 ILE M N 1
ATOM 6278 C CA . ILE C 3 265 ? 14.41800 -37.26000 -39.21200 1.000 22.12247 265 ILE M CA 1
ATOM 6279 C C . ILE C 3 265 ? 13.04200 -36.98900 -38.62800 1.000 24.26786 265 ILE M C 1
ATOM 6280 O O . ILE C 3 265 ? 12.91800 -36.48900 -37.50000 1.000 24.62726 265 ILE M O 1
ATOM 6285 N N . HIS C 3 266 ? 11.97600 -37.32700 -39.37400 1.000 22.32630 266 HIS M N 1
ATOM 6286 C CA . HIS C 3 266 ? 10.64600 -37.10200 -38.82800 1.000 23.04872 266 HIS M CA 1
ATOM 6287 C C . HIS C 3 266 ? 10.23100 -38.17200 -37.83700 1.000 23.96784 266 HIS M C 1
ATOM 6288 O O . HIS C 3 266 ? 9.32000 -37.92500 -37.02900 1.000 24.47925 266 HIS M O 1
ATOM 6295 N N . ARG C 3 267 ? 10.88000 -39.34000 -37.86200 1.000 23.41782 267 ARG M N 1
ATOM 6296 C CA . ARG C 3 267 ? 10.69700 -40.30900 -36.77500 1.000 21.68306 267 ARG M CA 1
ATOM 6297 C C . ARG C 3 267 ? 11.43900 -39.86800 -35.51800 1.000 23.01346 267 ARG M C 1
ATOM 6298 O O . ARG C 3 267 ? 10.90200 -39.95400 -34.40200 1.000 24.80215 267 ARG M O 1
ATOM 6306 N N . TRP C 3 268 ? 12.68000 -39.40000 -35.67000 1.000 23.52502 268 TRP M N 1
ATOM 6307 C CA . TRP C 3 268 ? 13.34400 -38.74900 -34.53500 1.000 23.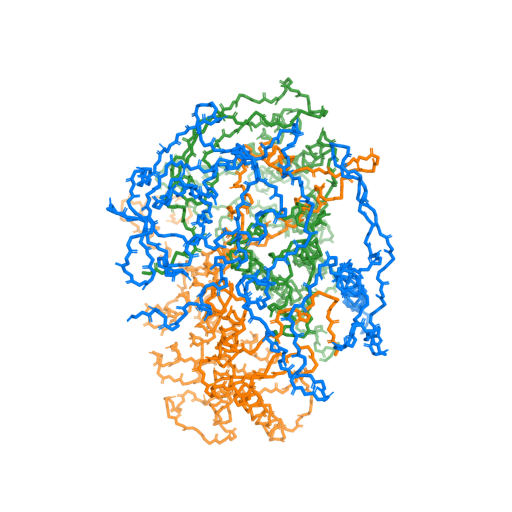78537 268 TRP M CA 1
ATOM 6308 C C . TRP C 3 268 ? 12.47000 -37.64200 -33.94300 1.000 24.25961 268 TRP M C 1
ATOM 6309 O O . TRP C 3 268 ? 12.31300 -37.55200 -32.71500 1.000 22.51739 268 TRP M O 1
ATOM 6320 N N . ALA C 3 269 ? 11.84700 -36.83200 -34.80000 1.000 25.64876 269 ALA M N 1
ATOM 6321 C CA . ALA C 3 269 ? 11.07100 -35.68500 -34.34200 1.000 23.26001 269 ALA M CA 1
ATOM 6322 C C . ALA C 3 269 ? 9.84200 -36.14000 -33.57200 1.000 25.04779 269 ALA M C 1
ATOM 6323 O O . ALA C 3 269 ? 9.56100 -35.63400 -32.47100 1.000 24.72186 269 ALA M O 1
ATOM 6325 N N . ILE C 3 270 ? 9.06600 -37.06600 -34.16000 1.000 21.87585 270 ILE M N 1
ATOM 6326 C CA . ILE C 3 270 ? 7.80500 -37.44400 -33.53000 1.000 25.45420 270 ILE M CA 1
ATOM 6327 C C . ILE C 3 270 ? 8.06800 -38.12500 -32.19100 1.000 23.50436 270 ILE M C 1
ATOM 6328 O O . ILE C 3 270 ? 7.34900 -37.87700 -31.21600 1.000 24.96056 270 ILE M O 1
ATOM 6333 N N . TRP C 3 271 ? 9.12700 -38.95300 -32.09600 1.000 24.05724 271 TRP M N 1
ATOM 6334 C CA . TRP C 3 271 ? 9.40700 -39.61800 -30.81600 1.000 24.31528 271 TRP M CA 1
ATOM 6335 C C . TRP C 3 271 ? 9.97300 -38.65400 -29.77700 1.000 22.62346 271 TRP M C 1
ATOM 6336 O O . TRP C 3 271 ? 9.59300 -38.70900 -28.60300 1.000 23.95197 271 TRP M O 1
ATOM 6347 N N . MET C 3 272 ? 10.87000 -37.75700 -30.18400 1.000 25.10267 272 MET M N 1
ATOM 6348 C CA . MET C 3 272 ? 11.38500 -36.75400 -29.24400 1.000 23.98158 272 MET M CA 1
ATOM 6349 C C . MET C 3 272 ? 10.24800 -36.00900 -28.55200 1.000 26.79014 272 MET M C 1
ATOM 6350 O O . MET C 3 272 ? 10.27700 -35.78900 -27.33400 1.000 21.59362 272 MET M O 1
ATOM 6355 N N . ALA C 3 273 ? 9.25600 -35.56200 -29.33800 1.000 22.32260 273 ALA M N 1
ATOM 6356 C CA . ALA C 3 273 ? 8.14900 -34.78700 -28.79300 1.000 23.34080 273 ALA M CA 1
ATOM 6357 C C . ALA C 3 273 ? 7.19300 -35.67000 -27.99600 1.000 25.80148 273 ALA M C 1
ATOM 6358 O O . ALA C 3 273 ? 6.86100 -35.36100 -26.85100 1.000 24.05266 273 ALA M O 1
ATOM 6360 N N . VAL C 3 274 ? 6.77500 -36.80500 -28.56500 1.000 24.80448 274 VAL M N 1
ATOM 6361 C CA . VAL C 3 274 ? 5.81300 -37.67300 -27.86900 1.000 24.03678 274 VAL M CA 1
ATOM 6362 C C . VAL C 3 274 ? 6.35200 -38.13600 -26.50900 1.000 24.47872 274 VAL M C 1
ATOM 6363 O O . VAL C 3 274 ? 5.59000 -38.29600 -25.54000 1.000 24.41340 274 VAL M O 1
ATOM 6367 N N . LEU C 3 275 ? 7.65300 -38.40200 -26.42000 1.000 19.99391 275 LEU M N 1
ATOM 6368 C CA . LEU C 3 275 ? 8.22500 -38.88100 -25.16600 1.000 24.50691 275 LEU M CA 1
ATOM 6369 C C . LEU C 3 275 ? 8.11400 -37.83700 -24.05900 1.000 24.78829 275 LEU M C 1
ATOM 6370 O O . LEU C 3 275 ? 8.13200 -38.20300 -22.88300 1.000 23.62157 275 LEU M O 1
ATOM 6375 N N . VAL C 3 276 ? 7.95800 -36.55700 -24.39400 1.000 24.25331 276 VAL M N 1
ATOM 6376 C CA . VAL C 3 276 ? 7.81000 -35.54600 -23.33300 1.000 23.20080 276 VAL M CA 1
ATOM 6377 C C . VAL C 3 276 ? 6.64500 -35.92000 -22.41900 1.000 23.94138 276 VAL M C 1
ATOM 6378 O O . VAL C 3 276 ? 6.79000 -36.03700 -21.19300 1.000 25.45789 276 VAL M O 1
ATOM 6382 N N . THR C 3 277 ? 5.45900 -36.07500 -23.00900 1.000 25.39968 277 THR M N 1
ATOM 6383 C CA . THR C 3 277 ? 4.27200 -36.30200 -22.20000 1.000 27.73776 277 THR M CA 1
ATOM 6384 C C . THR C 3 277 ? 4.09100 -37.77200 -21.83500 1.000 25.68356 277 THR M C 1
ATOM 6385 O O . THR C 3 277 ? 3.37000 -38.07300 -20.87600 1.000 26.10885 277 THR M O 1
ATOM 6389 N N . LEU C 3 278 ? 4.71100 -38.68600 -22.58200 1.000 24.93496 278 LEU M N 1
ATOM 6390 C CA . LEU C 3 278 ? 4.67400 -40.09400 -22.19500 1.000 25.01059 278 LEU M CA 1
ATOM 6391 C C . LEU C 3 278 ? 5.41300 -40.29900 -20.88100 1.000 26.72677 278 LEU M C 1
ATOM 6392 O O . LEU C 3 278 ? 4.85400 -40.84800 -19.91100 1.000 26.43349 278 LEU M O 1
ATOM 6397 N N . THR C 3 279 ? 6.66700 -39.83700 -20.81300 1.000 23.01038 279 THR M N 1
ATOM 6398 C CA . THR C 3 279 ? 7.40000 -39.95800 -19.55400 1.000 24.32861 279 THR M CA 1
ATOM 6399 C C . THR C 3 279 ? 6.76500 -39.07400 -18.49300 1.000 24.42469 279 THR M C 1
ATOM 6400 O O . THR C 3 279 ? 6.62400 -39.49100 -17.33700 1.000 26.97445 279 THR M O 1
ATOM 6404 N N . GLY C 3 280 ? 6.34100 -37.86400 -18.87600 1.000 25.66870 280 GLY M N 1
ATOM 6405 C CA . GLY C 3 280 ? 5.74700 -36.96500 -17.89100 1.000 27.83173 280 GLY M CA 1
ATOM 6406 C C . GLY C 3 280 ? 4.52200 -37.57200 -17.22400 1.000 24.74513 280 GLY M C 1
ATOM 6407 O O . GLY C 3 280 ? 4.39800 -37.56700 -15.99900 1.000 24.85111 280 GLY M O 1
ATOM 6408 N N . GLY C 3 281 ? 3.64500 -38.18800 -18.01900 1.000 25.85500 281 GLY M N 1
ATOM 6409 C CA . GLY C 3 281 ? 2.45500 -38.80300 -17.44900 1.000 28.33015 281 GLY M CA 1
ATOM 6410 C C . GLY C 3 281 ? 2.78400 -39.97000 -16.53400 1.000 25.27023 281 GLY M C 1
ATOM 6411 O O . GLY C 3 281 ? 2.12300 -40.16200 -15.50900 1.000 27.46870 281 GLY M O 1
ATOM 6412 N N . ILE C 3 282 ? 3.79300 -40.77200 -16.88700 1.000 24.36375 282 ILE M N 1
ATOM 6413 C CA . ILE C 3 282 ? 4.23100 -41.84500 -15.97900 1.000 23.86380 282 ILE M CA 1
ATOM 6414 C C . ILE C 3 282 ? 4.72700 -41.25400 -14.66800 1.000 28.71904 282 ILE M C 1
ATOM 6415 O O . ILE C 3 282 ? 4.34800 -41.70700 -13.57500 1.000 27.24340 282 ILE M O 1
ATOM 6420 N N . GLY C 3 283 ? 5.59500 -40.23500 -14.75800 1.000 25.03020 283 GLY M N 1
ATOM 6421 C CA . GLY C 3 283 ? 6.13800 -39.63200 -13.54500 1.000 23.31740 283 GLY M CA 1
ATOM 6422 C C . GLY C 3 283 ? 5.06800 -39.06600 -12.62400 1.000 25.83069 283 GLY M C 1
ATOM 6423 O O . GLY C 3 283 ? 5.16300 -39.19500 -11.40400 1.000 27.18821 283 GLY M O 1
ATOM 6424 N N . ILE C 3 284 ? 4.04200 -38.42200 -13.18000 1.000 25.31618 284 ILE M N 1
ATOM 6425 C CA . ILE C 3 284 ? 2.98400 -37.88200 -12.31100 1.000 24.11195 284 ILE M CA 1
ATOM 6426 C C . ILE C 3 284 ? 2.13300 -39.01700 -11.72300 1.000 28.47578 284 ILE M C 1
ATOM 6427 O O . ILE C 3 284 ? 1.78100 -39.00700 -10.52500 1.000 26.28084 284 ILE M O 1
ATOM 6432 N N . LEU C 3 285 ? 1.80200 -40.02700 -12.55300 1.000 26.40317 285 LEU M N 1
ATOM 6433 C CA . LEU C 3 285 ? 0.95900 -41.13700 -12.10200 1.000 25.46122 285 LEU M CA 1
ATOM 6434 C C . LEU C 3 285 ? 1.58700 -41.90400 -10.94000 1.000 30.10734 285 LEU M C 1
ATOM 6435 O O . LEU C 3 285 ? 0.86600 -42.34200 -10.03700 1.000 30.01776 285 LEU M O 1
ATOM 6440 N N . LEU C 3 286 ? 2.92300 -42.03900 -10.91900 1.000 26.56508 286 LEU M N 1
ATOM 6441 C CA . LEU C 3 286 ? 3.63500 -42.67800 -9.81600 1.000 26.30110 286 LEU M CA 1
ATOM 6442 C C . LEU C 3 286 ? 3.68600 -41.82300 -8.55000 1.000 28.71742 286 LEU M C 1
ATOM 6443 O O . LEU C 3 286 ? 4.02500 -42.35300 -7.48400 1.000 28.35711 286 LEU M O 1
ATOM 6448 N N . SER C 3 287 ? 3.40500 -40.52300 -8.63700 1.000 27.50892 287 SER M N 1
ATOM 6449 C CA . SER C 3 287 ? 3.67400 -39.63500 -7.50200 1.000 25.30185 287 SER M CA 1
ATOM 6450 C C . SER C 3 287 ? 2.52300 -39.74100 -6.51900 1.000 29.57226 287 SER M C 1
ATOM 6451 O O . SER C 3 287 ? 1.38500 -39.43800 -6.88400 1.000 28.62210 287 SER M O 1
ATOM 6454 N N . GLY C 3 288 ? 2.81100 -40.12500 -5.27900 1.000 30.29108 288 GLY M N 1
ATOM 6455 C CA . GLY C 3 288 ? 1.76200 -40.22500 -4.26900 1.000 31.73304 288 GLY M CA 1
ATOM 6456 C C . GLY C 3 288 ? 1.03500 -41.56000 -4.26300 1.000 33.64624 288 GLY M C 1
ATOM 6457 O O . GLY C 3 288 ? 0.54300 -41.99200 -3.21100 1.000 34.32652 288 GLY M O 1
ATOM 6458 N N . THR C 3 289 ? 0.94600 -42.21800 -5.41500 1.000 27.79994 289 THR M N 1
ATOM 6459 C CA . THR C 3 289 ? 0.38700 -43.56600 -5.50000 1.000 30.61966 289 THR M CA 1
ATOM 6460 C C . THR C 3 289 ? 1.42200 -44.60300 -5.11500 1.000 33.38424 289 THR M C 1
ATOM 6461 O O . THR C 3 289 ? 1.10700 -45.58900 -4.44100 1.000 34.66247 289 THR M O 1
ATOM 6465 N N . VAL C 3 290 ? 2.65200 -44.41900 -5.57800 1.000 27.49041 290 VAL M N 1
ATOM 6466 C CA . VAL C 3 290 ? 3.74700 -45.34000 -5.33600 1.000 28.69531 290 VAL M CA 1
ATOM 6467 C C . VAL C 3 290 ? 4.87500 -44.66100 -4.56700 1.000 33.49661 290 VAL M C 1
ATOM 6468 O O . VAL C 3 290 ? 5.41300 -45.22200 -3.61200 1.000 32.83139 290 VAL M O 1
ATOM 6472 N N . VAL C 3 291 ? 5.25000 -43.44800 -4.97300 1.000 30.09846 291 VAL M N 1
ATOM 6473 C CA . VAL C 3 291 ? 6.38300 -42.74300 -4.36200 1.000 29.78079 291 VAL M CA 1
ATOM 6474 C C . VAL C 3 291 ? 5.86100 -41.46800 -3.72400 1.000 29.56007 291 VAL M C 1
ATOM 6475 O O . VAL C 3 291 ? 5.25100 -40.63800 -4.40000 1.000 31.56437 291 VAL M O 1
ATOM 6479 N N . ASP C 3 292 ? 6.07000 -41.33000 -2.39900 1.000 27.84656 292 ASP M N 1
ATOM 6480 C CA . ASP C 3 292 ? 5.63500 -40.13800 -1.67800 1.000 32.77863 292 ASP M CA 1
ATOM 6481 C C . ASP C 3 292 ? 6.67800 -39.05700 -1.69400 1.000 28.40678 292 ASP M C 1
ATOM 6482 O O . ASP C 3 292 ? 6.34500 -37.87900 -1.51200 1.000 32.60841 292 ASP M O 1
ATOM 6487 N N . ASN C 3 293 ? 7.92800 -39.42900 -1.88100 1.000 28.19409 293 ASN M N 1
ATOM 6488 C CA . ASN C 3 293 ? 9.01000 -38.46500 -1.68000 1.000 29.95441 293 ASN M CA 1
ATOM 6489 C C . ASN C 3 293 ? 10.12400 -38.84200 -2.64900 1.000 27.23741 293 ASN M C 1
ATOM 6490 O O . ASN C 3 293 ? 10.87300 -39.78300 -2.39700 1.000 26.99980 293 ASN M O 1
ATOM 6495 N N . TRP C 3 294 ? 10.21100 -38.11400 -3.78000 1.000 29.01992 294 TRP M N 1
ATOM 6496 C CA . TRP C 3 294 ? 11.15600 -38.51300 -4.81800 1.000 28.68452 294 TRP M CA 1
ATOM 6497 C C . TRP C 3 294 ? 12.60600 -38.37700 -4.37500 1.000 27.57794 294 TRP M C 1
ATOM 6498 O O . TRP C 3 294 ? 13.44200 -39.23800 -4.69900 1.000 27.25793 294 TRP M O 1
ATOM 6509 N N . TYR C 3 295 ? 12.93500 -37.32200 -3.62600 1.000 29.47036 295 TYR M N 1
ATOM 6510 C CA . TYR C 3 295 ? 14.32500 -37.17400 -3.19600 1.000 30.32514 295 TYR M CA 1
ATOM 6511 C C . TYR C 3 295 ? 14.75800 -38.35400 -2.33200 1.000 30.48492 295 TYR M C 1
ATOM 6512 O O . TYR C 3 295 ? 15.78200 -38.99300 -2.60400 1.000 29.78834 295 TYR M O 1
ATOM 6521 N N . VAL C 3 296 ? 13.95100 -38.70200 -1.31600 1.000 33.38939 296 VAL M N 1
ATOM 6522 C CA . VAL C 3 296 ? 14.29400 -39.83800 -0.45100 1.000 33.97735 296 VAL M CA 1
ATOM 6523 C C . VAL C 3 296 ? 14.34700 -41.13500 -1.25300 1.000 33.01438 296 VAL M C 1
ATOM 6524 O O . VAL C 3 296 ? 15.26600 -41.95300 -1.10300 1.000 36.88519 296 VAL M O 1
ATOM 6528 N N . TRP C 3 297 ? 13.33500 -41.35900 -2.10200 1.000 31.03426 297 TRP M N 1
ATOM 6529 C CA . TRP C 3 297 ? 13.33800 -42.54200 -2.95900 1.000 34.27172 297 TRP M CA 1
ATOM 6530 C C . TRP C 3 297 ? 14.62800 -42.63200 -3.76500 1.000 35.53458 297 TRP M C 1
ATOM 6531 O O . TRP C 3 297 ? 15.23300 -43.70500 -3.86900 1.000 40.98436 297 TRP M O 1
ATOM 6542 N N . GLY C 3 298 ? 15.07600 -41.50400 -4.32400 1.000 37.02807 298 GLY M N 1
ATOM 6543 C CA . GLY C 3 298 ? 16.27100 -41.52000 -5.15100 1.000 36.54045 298 GLY M CA 1
ATOM 6544 C C . GLY C 3 298 ? 17.53000 -41.80800 -4.35700 1.000 47.78980 298 GLY M C 1
ATOM 6545 O O . GLY C 3 298 ? 18.46300 -42.43200 -4.86300 1.000 48.83621 298 GLY M O 1
ATOM 6546 N N . GLN C 3 299 ? 17.58900 -41.33500 -3.11000 1.000 43.83860 299 GLN M N 1
ATOM 6547 C CA . GLN C 3 299 ? 18.75500 -41.62800 -2.29000 1.000 49.13974 299 GLN M CA 1
ATOM 6548 C C . GLN C 3 299 ? 18.88100 -43.11400 -1.98700 1.000 55.07206 299 GLN M C 1
ATOM 6549 O O . GLN C 3 299 ? 19.99700 -43.61500 -1.82400 1.000 59.88115 299 GLN M O 1
ATOM 6555 N N . ASN C 3 300 ? 17.76100 -43.83600 -1.91500 1.000 56.89749 300 ASN M N 1
ATOM 6556 C CA . ASN C 3 300 ? 17.77000 -45.26500 -1.60500 1.000 57.56311 300 ASN M CA 1
ATOM 6557 C C . ASN C 3 300 ? 17.82300 -46.14800 -2.84300 1.000 62.56209 300 ASN M C 1
ATOM 6558 O O . ASN C 3 300 ? 17.87100 -47.37800 -2.70700 1.000 67.61202 300 ASN M O 1
ATOM 6563 N N . HIS C 3 301 ? 17.81000 -45.55500 -4.04200 1.000 58.12522 301 HIS M N 1
ATOM 6564 C CA . HIS C 3 301 ? 17.91800 -46.28800 -5.29900 1.000 63.15263 301 HIS M CA 1
ATOM 6565 C C . HIS C 3 301 ? 19.10700 -45.79900 -6.12000 1.000 70.49493 301 HIS M C 1
ATOM 6566 O O . HIS C 3 301 ? 19.09900 -45.89000 -7.34900 1.000 80.04329 301 HIS M O 1
ATOM 6573 N N . GLY C 3 302 ? 20.13800 -45.28200 -5.44600 1.000 71.19661 302 GLY M N 1
ATOM 6574 C CA . GLY C 3 302 ? 21.33100 -44.77800 -6.11000 1.000 74.11915 302 GLY M CA 1
ATOM 6575 C C . GLY C 3 302 ? 22.06900 -43.71800 -5.31000 1.000 75.45006 302 GLY M C 1
ATOM 6576 O O . GLY C 3 302 ? 21.97400 -42.51900 -5.59800 1.000 82.09875 302 GLY M O 1
#

Sequence (824 aa):
NFDDLASLAIYSFWIFLAGLIYYLQTENMREGYPLENEDGTPAANQGPFPLLPKPKTTFILPHGRGTTLTVPGPESSEDRPIALARTAVSEGFPHAPTGDPMMKDGVGPASWVARRRDLPELDGHGHNKIKPMKAAAGFHVSAGKNPIGLPVRGCDLEIAGKVVDIWVDIPEQMARFLEVELKDGSTRLLPMQMVKVQSNRVHVNALSSDLFAGIPTIKSSPTEVTLLEEDKICGYVAGGLMYAAPKRKALLSFERKYRVPGGTLVGGNLFDFWVGPFYVGFFGVATFFFAALGIILIAWSAVLQGTWNPQLISVYPPALEYGLGGAPLAKGGLWQIITICATGAFVSWALREVEICRKLGIGYHIPFAFAFAILAYLTLVLFRPVMMGAWGYAFPYGIWTHLDWVSNTGYTYGNFHYNPAHMIAITFFFTNALALALHGALVLSAANPEKGKEMRTPDHEDTFFFRDLVGYSIGTLGIHRLGLLLSSLSAVFFSALCMIITGTIWFDQWVDWWQWWVKLPWWANIPGGINGAEYQNIFTQVQVRGPADLGMTEDVNLANRSGVGPFSTLLGWFGNAQLGPIYLGSLGVLSLFSGLMWFFTIGIWFWYQAGWNPAVFLRDLFFFSLEPPAPEYGLSFAAPLKEGGLLWLIASFFMFVAVWSWWGRTYLRAQALGMGKHTAWAFLLSAIWLWMVLGFIRPILMGSWSEAVPYGIFSHLDWTNNFSLVHGNLHYNPFHGLSIAFLYGSALLFAMHGATILAVSRFGGERELEQIADRGTAAERAALFWRWTMGFNATMMEGIHRWAIWMAVLVTLTGGIGILLSGTVVDNWYVWGQNHG